Protein AF-E1QDN5-F1 (afdb_monomer)

Structure (mmCIF, N/CA/C/O backbone):
data_AF-E1QDN5-F1
#
_entry.id   AF-E1QDN5-F1
#
loop_
_atom_site.group_PDB
_atom_site.id
_atom_site.type_symbol
_atom_site.label_atom_id
_atom_site.label_alt_id
_atom_site.label_comp_id
_atom_site.label_asym_id
_atom_site.label_entity_id
_atom_site.label_seq_id
_atom_site.pdbx_PDB_ins_code
_atom_site.Cartn_x
_atom_site.Cartn_y
_atom_site.Cartn_z
_atom_site.occupancy
_atom_site.B_iso_or_equiv
_atom_site.auth_seq_id
_atom_site.auth_comp_id
_atom_site.auth_asym_id
_atom_site.auth_atom_id
_atom_site.pdbx_PDB_model_num
ATOM 1 N N . MET A 1 1 ? 52.433 0.028 -2.121 1.00 48.06 1 MET A N 1
ATOM 2 C CA . MET A 1 1 ? 52.066 0.624 -0.816 1.00 48.06 1 MET A CA 1
ATOM 3 C C . MET A 1 1 ? 50.555 0.780 -0.786 1.00 48.06 1 MET A C 1
ATOM 5 O O . MET A 1 1 ? 50.008 1.326 -1.738 1.00 48.06 1 MET A O 1
ATOM 9 N N . ASN A 1 2 ? 49.875 0.275 0.243 1.00 60.06 2 ASN A N 1
ATOM 10 C CA . ASN A 1 2 ? 48.413 0.336 0.317 1.00 60.06 2 ASN A CA 1
ATOM 11 C C . ASN A 1 2 ? 47.990 1.749 0.748 1.00 60.06 2 ASN A C 1
ATOM 13 O O . ASN A 1 2 ? 48.194 2.124 1.896 1.00 60.06 2 ASN A O 1
ATOM 17 N N . GLY A 1 3 ? 47.434 2.543 -0.174 1.00 69.94 3 GLY A N 1
ATOM 18 C CA . GLY A 1 3 ? 46.969 3.903 0.131 1.00 69.94 3 GLY A CA 1
ATOM 19 C C . GLY A 1 3 ? 45.846 3.931 1.178 1.00 69.94 3 GLY A C 1
ATOM 20 O O . GLY A 1 3 ? 45.097 2.963 1.304 1.00 69.94 3 GLY A O 1
ATOM 21 N N . HIS A 1 4 ? 45.728 5.043 1.905 1.00 84.81 4 HIS A N 1
ATOM 22 C CA . HIS A 1 4 ? 44.801 5.238 3.028 1.00 84.81 4 HIS A CA 1
ATOM 23 C C . HIS A 1 4 ? 43.319 4.993 2.670 1.00 84.81 4 HIS A C 1
ATOM 25 O O . HIS A 1 4 ? 42.845 5.450 1.629 1.00 84.81 4 HIS A O 1
ATOM 31 N N . VAL A 1 5 ? 42.563 4.338 3.562 1.00 89.06 5 VAL A N 1
ATOM 32 C CA . VAL A 1 5 ? 41.109 4.119 3.425 1.00 89.06 5 VAL A CA 1
ATOM 33 C C . VAL A 1 5 ? 40.350 5.203 4.176 1.00 89.06 5 VAL A C 1
ATOM 35 O O . VAL A 1 5 ? 40.425 5.285 5.396 1.00 89.06 5 VAL A O 1
ATOM 38 N N . ALA A 1 6 ? 39.575 6.024 3.470 1.00 91.12 6 ALA A N 1
ATOM 39 C CA . ALA A 1 6 ? 38.753 7.029 4.133 1.00 91.12 6 ALA A CA 1
ATOM 40 C C . ALA A 1 6 ? 37.563 6.359 4.843 1.00 91.12 6 ALA A C 1
ATOM 42 O O . ALA A 1 6 ? 36.666 5.820 4.192 1.00 91.12 6 ALA A O 1
ATOM 43 N N . CYS A 1 7 ? 37.548 6.403 6.174 1.00 92.94 7 CYS A N 1
ATOM 44 C CA . CYS A 1 7 ? 36.449 5.904 6.998 1.00 92.94 7 CYS A CA 1
ATOM 45 C C . CYS A 1 7 ? 35.524 7.060 7.393 1.00 92.94 7 CYS A C 1
ATOM 47 O O . CYS A 1 7 ? 35.981 8.071 7.923 1.00 92.94 7 CYS A O 1
ATOM 49 N N . LYS A 1 8 ? 34.218 6.924 7.141 1.00 91.12 8 LYS A N 1
ATOM 50 C CA . LYS A 1 8 ? 33.214 7.952 7.455 1.00 91.12 8 LYS A CA 1
ATOM 51 C C . LYS A 1 8 ? 32.040 7.365 8.247 1.00 91.12 8 LYS A C 1
ATOM 53 O O . LYS A 1 8 ? 31.563 6.289 7.876 1.00 91.12 8 LYS A O 1
ATOM 58 N N . PRO A 1 9 ? 31.531 8.041 9.295 1.00 88.25 9 PRO A N 1
ATOM 59 C CA . PRO A 1 9 ? 30.327 7.609 9.999 1.00 88.25 9 PRO A CA 1
ATOM 60 C C . PRO A 1 9 ? 29.109 7.486 9.078 1.00 88.25 9 PRO A C 1
ATOM 62 O O . PRO A 1 9 ? 28.953 8.229 8.107 1.00 88.25 9 PRO A O 1
ATOM 65 N N . GLN A 1 10 ? 28.215 6.558 9.409 1.00 83.44 10 GLN A N 1
ATOM 66 C CA . GLN A 1 10 ? 26.898 6.441 8.794 1.00 83.44 10 GLN A CA 1
ATOM 67 C C . GLN A 1 10 ? 25.867 6.154 9.894 1.00 83.44 10 GLN A C 1
ATOM 69 O O . GLN A 1 10 ? 25.587 5.005 10.232 1.00 83.44 10 GLN A O 1
ATOM 74 N N . GLY A 1 11 ? 25.377 7.230 10.513 1.00 84.25 11 GLY A N 1
ATOM 75 C CA . GLY A 1 11 ? 24.610 7.146 11.755 1.00 84.25 11 GLY A CA 1
ATOM 76 C C . GLY A 1 11 ? 25.477 6.701 12.935 1.00 84.25 11 GLY A C 1
ATOM 77 O O . GLY A 1 11 ? 26.706 6.715 12.865 1.00 84.25 11 GLY A O 1
ATOM 78 N N . GLU A 1 12 ? 24.844 6.311 14.039 1.00 82.94 12 GLU A N 1
ATOM 79 C CA . GLU A 1 12 ? 25.557 5.933 15.270 1.00 82.94 12 GLU A CA 1
ATOM 80 C C . GLU A 1 12 ? 26.111 4.496 15.288 1.00 82.94 12 GLU A C 1
ATOM 82 O O . GLU A 1 12 ? 26.973 4.209 16.107 1.00 82.94 12 GLU A O 1
ATOM 87 N N . ALA A 1 13 ? 25.660 3.618 14.385 1.00 88.38 13 ALA A N 1
ATOM 88 C CA . ALA A 1 13 ? 25.915 2.169 14.427 1.00 88.38 13 ALA A CA 1
ATOM 89 C C . ALA A 1 13 ? 26.580 1.602 13.151 1.00 88.38 13 ALA A C 1
ATOM 91 O O . ALA A 1 13 ? 26.547 0.393 12.905 1.00 88.38 13 ALA A O 1
ATOM 92 N N . ALA A 1 14 ? 27.137 2.460 12.287 1.00 91.19 14 ALA A N 1
ATOM 93 C CA . ALA A 1 14 ? 27.850 2.022 11.088 1.00 91.19 14 ALA A CA 1
ATOM 94 C C . ALA A 1 14 ? 28.976 2.974 10.650 1.00 91.19 14 ALA A C 1
ATOM 96 O O . ALA A 1 14 ? 28.942 4.183 10.890 1.00 91.19 14 ALA A O 1
ATOM 97 N N . VAL A 1 15 ? 29.962 2.400 9.955 1.00 93.38 15 VAL A N 1
ATOM 98 C CA . VAL A 1 15 ? 31.058 3.097 9.264 1.00 93.38 15 VAL A CA 1
ATOM 99 C C . VAL A 1 15 ? 31.061 2.682 7.792 1.00 93.38 15 VAL A C 1
ATOM 101 O O . VAL A 1 15 ? 30.913 1.507 7.453 1.00 93.38 15 VAL A O 1
ATOM 104 N N . MET A 1 16 ? 31.254 3.661 6.912 1.00 93.31 16 MET A N 1
ATOM 105 C CA . MET A 1 16 ? 31.517 3.475 5.490 1.00 93.31 16 MET A CA 1
ATOM 106 C C . MET A 1 16 ? 33.014 3.631 5.220 1.00 93.31 16 MET A C 1
ATOM 108 O O . MET A 1 16 ? 33.576 4.706 5.426 1.00 93.31 16 MET A O 1
ATOM 112 N N . ALA A 1 17 ? 33.642 2.570 4.725 1.00 93.50 17 ALA A N 1
ATOM 113 C CA . ALA A 1 17 ? 35.007 2.568 4.221 1.00 93.50 17 AL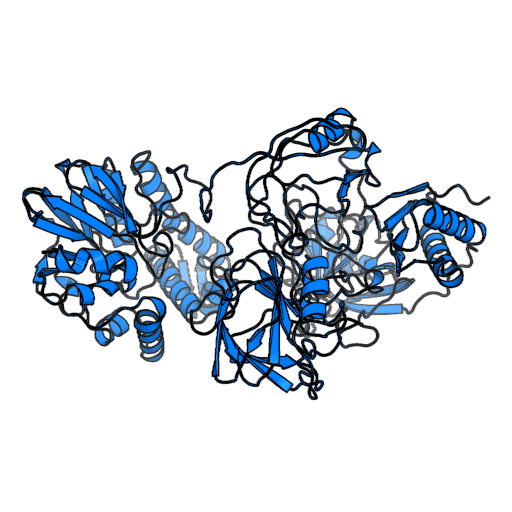A A CA 1
ATOM 114 C C . ALA A 1 17 ? 35.024 2.897 2.722 1.00 93.50 17 ALA A C 1
ATOM 116 O O . ALA A 1 17 ? 34.334 2.249 1.927 1.00 93.50 17 ALA A O 1
ATOM 117 N N . TYR A 1 18 ? 35.856 3.859 2.334 1.00 91.19 18 TYR A N 1
ATOM 118 C CA . TYR A 1 18 ? 36.104 4.272 0.955 1.00 91.19 18 TYR A CA 1
ATOM 119 C C . TYR A 1 18 ? 37.591 4.088 0.625 1.00 91.19 18 TYR A C 1
ATOM 121 O O . TYR A 1 18 ? 38.396 4.990 0.880 1.00 91.19 18 TYR A O 1
ATOM 129 N N . PRO A 1 19 ? 37.992 2.917 0.099 1.00 88.88 19 PRO A N 1
ATOM 130 C CA . PRO A 1 19 ? 39.374 2.699 -0.298 1.00 88.88 19 PRO A CA 1
ATOM 131 C C . PRO A 1 19 ? 39.741 3.472 -1.579 1.00 88.88 19 PRO A C 1
ATOM 133 O O . PRO A 1 19 ? 38.851 3.834 -2.358 1.00 88.88 19 PRO A O 1
ATOM 136 N N . PRO A 1 20 ? 41.042 3.704 -1.838 1.00 85.94 20 PRO A N 1
ATOM 137 C CA . PRO A 1 20 ? 41.519 4.315 -3.076 1.00 85.94 20 PRO A CA 1
ATOM 138 C C . PRO A 1 20 ? 41.014 3.586 -4.325 1.00 85.94 20 PRO A C 1
ATOM 140 O O . PRO A 1 20 ? 40.964 2.357 -4.362 1.00 85.94 20 PRO A O 1
ATOM 143 N N . ARG A 1 21 ? 40.674 4.338 -5.379 1.00 83.75 21 ARG A N 1
ATOM 144 C CA . ARG A 1 21 ? 40.239 3.752 -6.654 1.00 83.75 21 ARG A CA 1
ATOM 145 C C . ARG A 1 21 ? 41.428 3.197 -7.432 1.00 83.75 21 ARG A C 1
ATOM 147 O O . ARG A 1 21 ? 42.205 3.954 -8.003 1.00 83.75 21 ARG A O 1
ATOM 154 N N . THR A 1 22 ? 41.513 1.877 -7.485 1.00 82.62 22 THR A N 1
ATOM 155 C CA . THR A 1 22 ? 42.502 1.105 -8.245 1.00 82.62 22 THR A CA 1
ATOM 156 C C . THR A 1 22 ? 41.795 0.076 -9.144 1.00 82.62 22 THR A C 1
ATOM 158 O O . THR A 1 22 ? 40.646 -0.276 -8.863 1.00 82.62 22 THR A O 1
ATOM 161 N N . PRO A 1 23 ? 42.421 -0.429 -10.228 1.00 79.62 23 PRO A N 1
ATOM 162 C CA . PRO A 1 23 ? 41.794 -1.424 -11.113 1.00 79.62 23 PRO A CA 1
ATOM 163 C C . PRO A 1 23 ? 41.400 -2.732 -10.405 1.00 79.62 23 PRO A C 1
ATOM 165 O O . PRO A 1 23 ? 40.437 -3.390 -10.788 1.00 79.62 23 PRO A O 1
ATOM 168 N N . ASP A 1 24 ? 42.121 -3.083 -9.341 1.00 80.50 24 ASP A N 1
ATOM 169 C CA . ASP A 1 24 ? 41.886 -4.243 -8.478 1.00 80.50 24 ASP A CA 1
ATOM 170 C C . ASP A 1 24 ? 40.915 -3.968 -7.309 1.00 80.50 24 ASP A C 1
ATOM 172 O O . ASP A 1 24 ? 40.649 -4.875 -6.515 1.00 80.50 24 ASP A O 1
ATOM 176 N N . LEU A 1 25 ? 40.344 -2.756 -7.199 1.00 84.44 25 LEU A N 1
ATOM 177 C CA . LEU A 1 25 ? 39.475 -2.347 -6.086 1.00 84.44 25 LEU A CA 1
ATOM 178 C C . LEU A 1 25 ? 38.371 -3.369 -5.750 1.00 84.44 25 LEU A C 1
ATOM 180 O O . LEU A 1 25 ? 38.178 -3.616 -4.560 1.00 84.44 25 LEU A O 1
ATOM 184 N N . PRO A 1 26 ? 37.668 -4.013 -6.710 1.00 80.56 26 PRO A N 1
ATOM 185 C CA . PRO A 1 26 ? 36.694 -5.048 -6.373 1.00 80.56 26 PRO A CA 1
ATOM 186 C C . PRO A 1 26 ? 37.319 -6.219 -5.601 1.00 80.56 26 PRO A C 1
ATOM 188 O O . PRO A 1 26 ? 36.801 -6.602 -4.555 1.00 80.56 26 PRO A O 1
ATOM 191 N N . ALA A 1 27 ? 38.461 -6.748 -6.057 1.00 80.38 27 ALA A N 1
ATOM 192 C CA . ALA A 1 27 ? 39.166 -7.835 -5.375 1.00 80.38 27 ALA A CA 1
ATOM 193 C C . ALA A 1 27 ? 39.676 -7.395 -3.993 1.00 80.38 27 ALA A C 1
ATOM 195 O O . ALA A 1 27 ? 39.533 -8.131 -3.018 1.00 80.38 27 ALA A O 1
ATOM 196 N N . ARG A 1 28 ? 40.180 -6.161 -3.876 1.00 85.44 28 ARG A N 1
ATOM 197 C CA . ARG A 1 28 ? 40.656 -5.605 -2.599 1.00 85.44 28 ARG A CA 1
ATOM 198 C C . ARG A 1 28 ? 39.532 -5.318 -1.603 1.00 85.44 28 ARG A C 1
ATOM 200 O O . ARG A 1 28 ? 39.730 -5.507 -0.408 1.00 85.44 28 ARG A O 1
ATOM 207 N N . LEU A 1 29 ? 38.343 -4.928 -2.065 1.00 87.69 29 LEU A N 1
ATOM 208 C CA . LEU A 1 29 ? 37.143 -4.818 -1.226 1.00 87.69 29 LEU A CA 1
ATOM 209 C C . LEU A 1 29 ? 36.702 -6.189 -0.699 1.00 87.69 29 LEU A C 1
ATOM 211 O O . LEU A 1 29 ? 36.351 -6.296 0.474 1.00 87.69 29 LEU A O 1
ATOM 215 N N . HIS A 1 30 ? 36.753 -7.231 -1.537 1.00 84.06 30 HIS A N 1
ATOM 216 C CA . HIS A 1 30 ? 36.518 -8.611 -1.105 1.00 84.06 30 HIS A CA 1
ATOM 217 C C . HIS A 1 30 ? 37.545 -9.058 -0.054 1.00 84.06 30 HIS A C 1
ATOM 219 O O . HIS A 1 30 ? 37.139 -9.502 1.016 1.00 84.06 30 HIS A O 1
ATOM 225 N N . ALA A 1 31 ? 38.845 -8.870 -0.307 1.00 85.50 31 ALA A N 1
ATOM 226 C CA . ALA A 1 31 ? 39.910 -9.203 0.642 1.00 85.50 31 ALA A CA 1
ATOM 227 C C . ALA A 1 31 ? 39.762 -8.450 1.979 1.00 85.50 31 ALA A C 1
ATOM 229 O O . ALA A 1 31 ? 39.880 -9.059 3.038 1.00 85.50 31 ALA A O 1
ATOM 230 N N . LEU A 1 32 ? 39.411 -7.158 1.946 1.00 90.19 32 LEU A N 1
ATOM 231 C CA . LEU A 1 32 ? 39.112 -6.364 3.143 1.00 90.19 32 LEU A CA 1
ATOM 232 C C . LEU A 1 32 ? 37.912 -6.923 3.926 1.00 90.19 32 LEU A C 1
ATOM 234 O O . LEU A 1 32 ? 37.957 -6.998 5.151 1.00 90.19 32 LEU A O 1
ATOM 238 N N . ALA A 1 33 ? 36.838 -7.320 3.238 1.00 89.25 33 ALA A N 1
ATOM 239 C CA . ALA A 1 33 ? 35.662 -7.900 3.885 1.00 89.25 33 ALA A CA 1
ATOM 240 C C . ALA A 1 33 ? 35.956 -9.272 4.521 1.00 89.25 33 ALA A C 1
ATOM 242 O O . ALA A 1 33 ? 35.412 -9.558 5.586 1.00 89.25 33 ALA A O 1
ATOM 243 N N . THR A 1 34 ? 36.821 -10.082 3.900 1.00 86.94 34 THR A N 1
ATOM 244 C CA . THR A 1 34 ? 37.324 -11.345 4.464 1.00 86.94 34 THR A CA 1
ATOM 245 C C . THR A 1 34 ? 38.217 -11.087 5.678 1.00 86.94 34 THR A C 1
ATOM 247 O O . THR A 1 34 ? 37.918 -11.593 6.754 1.00 86.94 34 THR A O 1
ATOM 250 N N . GLY A 1 35 ? 39.231 -10.223 5.559 1.00 89.56 35 GLY A N 1
ATOM 251 C CA . GLY A 1 35 ? 40.145 -9.904 6.661 1.00 89.56 35 GLY A CA 1
ATOM 252 C C . GLY A 1 35 ? 39.444 -9.285 7.876 1.00 89.56 35 GLY A C 1
ATOM 253 O O . GLY A 1 35 ? 39.816 -9.563 9.009 1.00 89.56 35 GLY A O 1
ATOM 254 N N . LEU A 1 36 ? 38.372 -8.509 7.675 1.00 92.25 36 LEU A N 1
ATOM 255 C CA . LEU A 1 36 ? 37.516 -8.025 8.768 1.00 92.25 36 LEU A CA 1
ATOM 256 C C . LEU A 1 36 ? 36.672 -9.129 9.422 1.00 92.25 36 LEU A C 1
ATOM 258 O O . LEU A 1 36 ? 36.376 -9.034 10.610 1.00 92.25 36 LEU A O 1
ATOM 262 N N . ALA A 1 37 ? 36.268 -10.154 8.668 1.00 88.44 37 ALA A N 1
ATOM 263 C CA . ALA A 1 37 ? 35.560 -11.309 9.217 1.00 88.44 37 ALA A CA 1
ATOM 264 C C . ALA A 1 37 ? 36.506 -12.235 10.004 1.00 88.44 37 ALA A C 1
ATOM 266 O O . ALA A 1 37 ? 36.102 -12.767 11.032 1.00 88.44 37 ALA A O 1
ATOM 267 N N . GLU A 1 38 ? 37.757 -12.376 9.558 1.00 89.75 38 GLU A N 1
ATOM 268 C CA . GLU A 1 38 ? 38.823 -13.117 10.251 1.00 89.75 38 GLU A CA 1
ATOM 269 C C . GLU A 1 38 ? 39.308 -12.388 11.515 1.00 89.75 38 GLU A C 1
ATOM 271 O O . GLU A 1 38 ? 39.483 -13.014 12.556 1.00 89.75 38 GLU A O 1
ATOM 276 N N . LEU A 1 39 ? 39.472 -11.060 11.449 1.00 92.06 39 LEU A N 1
ATOM 277 C CA . LEU A 1 39 ? 39.833 -10.215 12.594 1.00 92.06 39 LEU A CA 1
ATOM 278 C C . LEU A 1 39 ? 38.728 -10.162 13.663 1.00 92.06 39 LEU A C 1
ATOM 280 O O . LEU A 1 39 ? 39.025 -9.904 14.827 1.00 92.06 39 LEU A O 1
ATOM 284 N N . ALA A 1 40 ? 37.467 -10.366 13.260 1.00 92.38 40 ALA A N 1
ATOM 285 C CA . ALA A 1 40 ? 36.276 -10.378 14.112 1.00 92.38 40 ALA A CA 1
ATOM 286 C C . ALA A 1 40 ? 36.254 -9.263 15.192 1.00 92.38 40 ALA A C 1
ATOM 288 O O . ALA A 1 40 ? 36.102 -9.559 16.382 1.00 92.38 40 ALA A O 1
ATOM 289 N N . PRO A 1 41 ? 36.425 -7.975 14.818 1.00 94.94 41 PRO A N 1
ATOM 290 C CA . PRO A 1 41 ? 36.585 -6.896 15.788 1.00 94.94 41 PRO A CA 1
ATOM 291 C C . PRO A 1 41 ? 35.355 -6.783 16.714 1.00 94.94 41 PRO A C 1
ATOM 293 O O . PRO A 1 41 ? 34.221 -6.839 16.222 1.00 94.94 41 PRO A O 1
ATOM 296 N N . PRO A 1 42 ? 35.545 -6.595 18.038 1.00 94.25 42 PRO A N 1
ATOM 297 C CA . PRO A 1 42 ? 34.452 -6.585 19.007 1.00 94.25 42 PRO A CA 1
ATOM 298 C C . PRO A 1 42 ? 33.313 -5.636 18.628 1.00 94.25 42 PRO A C 1
ATOM 300 O O . PRO A 1 42 ? 33.536 -4.481 18.256 1.00 94.25 42 PRO A O 1
ATOM 303 N N . GLY A 1 43 ? 32.085 -6.148 18.723 1.00 92.19 43 GLY A N 1
ATOM 304 C CA . GLY A 1 43 ? 30.862 -5.417 18.399 1.00 92.19 43 GLY A CA 1
ATOM 305 C C . GLY A 1 43 ? 30.486 -5.374 16.915 1.00 92.19 43 GLY A C 1
ATOM 306 O O . GLY A 1 43 ? 29.404 -4.882 16.603 1.00 92.19 43 GLY A O 1
ATOM 307 N N . LEU A 1 44 ? 31.309 -5.890 15.991 1.00 93.75 44 LEU A N 1
ATOM 308 C CA . LEU A 1 44 ? 30.944 -5.988 14.573 1.00 93.75 44 LEU A CA 1
ATOM 309 C C . LEU A 1 44 ? 29.765 -6.957 14.377 1.00 93.75 44 LEU A C 1
ATOM 311 O O . LEU A 1 44 ? 29.852 -8.141 14.689 1.00 93.75 44 LEU A O 1
ATOM 315 N N . ILE A 1 45 ? 28.669 -6.451 13.810 1.00 90.88 45 ILE A N 1
ATOM 316 C CA . ILE A 1 45 ? 27.454 -7.219 13.511 1.00 90.88 45 ILE A CA 1
ATOM 317 C C . ILE A 1 45 ? 27.508 -7.772 12.085 1.00 90.88 45 ILE A C 1
ATOM 319 O O . ILE A 1 45 ? 27.203 -8.942 11.857 1.00 90.88 45 ILE A O 1
ATOM 323 N N . GLU A 1 46 ? 27.842 -6.930 11.101 1.00 89.75 46 GLU A N 1
ATOM 324 C CA . GLU A 1 46 ? 27.940 -7.364 9.706 1.00 89.75 46 GLU A CA 1
ATOM 325 C C . GLU A 1 46 ? 28.757 -6.433 8.808 1.00 89.75 46 GLU A C 1
ATOM 327 O O . GLU A 1 46 ? 28.789 -5.214 8.991 1.00 89.75 46 GLU A O 1
ATOM 332 N N . THR A 1 47 ? 29.351 -7.023 7.769 1.00 90.81 47 THR A N 1
ATOM 333 C CA . THR A 1 47 ? 29.964 -6.310 6.646 1.00 90.81 47 THR A CA 1
ATOM 334 C C . THR A 1 47 ? 29.091 -6.416 5.394 1.00 90.81 47 THR A C 1
ATOM 336 O O . THR A 1 47 ? 28.406 -7.416 5.156 1.00 90.81 47 THR A O 1
ATOM 339 N N . SER A 1 48 ? 29.107 -5.385 4.547 1.00 88.06 48 SER A N 1
ATOM 340 C CA . SER A 1 48 ? 28.473 -5.454 3.230 1.00 88.06 48 SER A CA 1
ATOM 341 C C . SER A 1 48 ? 29.199 -4.627 2.172 1.00 88.06 48 SER A C 1
ATOM 343 O O . SER A 1 48 ? 29.161 -3.397 2.176 1.00 88.06 48 SER A O 1
ATOM 345 N N . LEU A 1 49 ? 29.749 -5.330 1.180 1.00 87.44 49 LEU A N 1
ATOM 346 C CA . LEU A 1 49 ? 30.395 -4.783 -0.018 1.00 87.44 49 LEU A CA 1
ATOM 347 C C . LEU A 1 49 ? 29.480 -3.819 -0.781 1.00 87.44 49 LEU A C 1
ATOM 349 O O . LEU A 1 49 ? 28.284 -4.075 -0.920 1.00 87.44 49 LEU A O 1
ATOM 353 N N . GLY A 1 50 ? 30.024 -2.733 -1.310 1.00 86.56 50 GLY A N 1
ATOM 354 C CA . GLY A 1 50 ? 29.473 -1.914 -2.390 1.00 86.56 50 GLY A CA 1
ATOM 355 C C . GLY A 1 50 ? 30.325 -2.029 -3.653 1.00 86.56 50 GLY A C 1
ATOM 356 O O . GLY A 1 50 ? 31.263 -2.814 -3.701 1.00 86.56 50 GLY A O 1
ATOM 357 N N . LEU A 1 51 ? 30.001 -1.240 -4.681 1.00 83.62 51 LEU A N 1
ATOM 358 C CA . LEU A 1 51 ? 30.787 -1.219 -5.925 1.00 83.62 51 LEU A CA 1
ATOM 359 C C . LEU A 1 51 ? 32.162 -0.551 -5.753 1.00 83.62 51 LEU A C 1
ATOM 361 O O . LEU A 1 51 ? 33.085 -0.860 -6.492 1.00 83.62 51 LEU A O 1
ATOM 365 N N . ALA A 1 52 ? 32.284 0.383 -4.805 1.00 86.94 52 ALA A N 1
ATOM 366 C CA . ALA A 1 52 ? 33.506 1.156 -4.561 1.00 86.94 52 ALA A CA 1
ATOM 367 C C . ALA A 1 52 ? 33.694 1.513 -3.070 1.00 86.94 52 ALA A C 1
ATOM 369 O O . ALA A 1 52 ? 34.348 2.497 -2.737 1.00 86.94 52 ALA A O 1
ATOM 370 N N . SER A 1 53 ? 33.053 0.764 -2.173 1.00 90.94 53 SER A N 1
ATOM 371 C CA . SER A 1 53 ? 33.062 1.008 -0.728 1.00 90.94 53 SER A CA 1
ATOM 372 C C . SER A 1 53 ? 32.712 -0.267 0.035 1.00 90.94 53 SER A C 1
ATOM 374 O O . SER A 1 53 ? 32.142 -1.196 -0.539 1.00 90.94 53 SER A O 1
ATOM 376 N N . LEU A 1 54 ? 33.032 -0.321 1.325 1.00 92.06 54 LEU A N 1
ATOM 377 C CA . LEU A 1 54 ? 32.605 -1.385 2.233 1.00 92.06 54 LEU A CA 1
ATOM 378 C C . LEU A 1 54 ? 31.856 -0.763 3.410 1.00 92.06 54 LEU A C 1
ATOM 380 O O . LEU A 1 54 ? 32.309 0.220 3.986 1.00 92.06 54 LEU A O 1
ATOM 384 N N . GLN A 1 55 ? 30.712 -1.335 3.771 1.00 91.94 55 GLN A N 1
ATOM 385 C CA . GLN A 1 55 ? 29.983 -0.937 4.968 1.00 91.94 55 GLN A CA 1
ATOM 386 C C . GLN A 1 55 ? 30.261 -1.905 6.119 1.00 91.94 55 GLN A C 1
ATOM 388 O O . GLN A 1 55 ? 30.151 -3.115 5.919 1.00 91.94 55 GLN A O 1
ATOM 393 N N . LEU A 1 56 ? 30.543 -1.374 7.310 1.00 92.88 56 LEU A N 1
ATOM 394 C CA . LEU A 1 56 ? 30.560 -2.099 8.583 1.00 92.88 56 LEU A CA 1
ATOM 395 C C . LEU A 1 56 ? 29.387 -1.615 9.435 1.00 92.88 56 LEU A C 1
ATOM 397 O O . LEU A 1 56 ? 29.144 -0.411 9.524 1.00 92.88 56 LEU A O 1
ATOM 401 N N . CYS A 1 57 ? 28.682 -2.544 10.072 1.00 92.19 57 CYS A N 1
ATO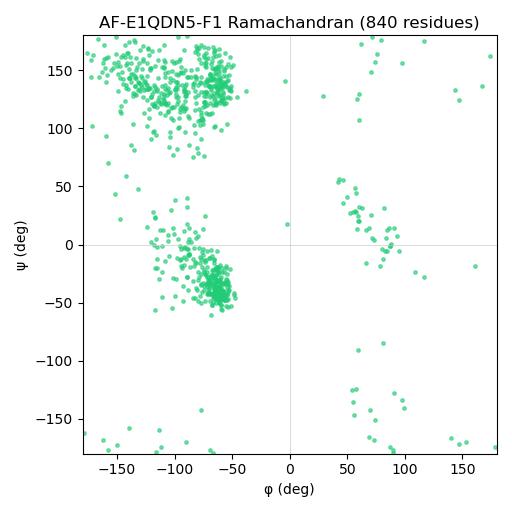M 402 C CA . CYS A 1 57 ? 27.587 -2.266 11.001 1.00 92.19 57 CYS A CA 1
ATOM 403 C C . CYS A 1 57 ? 27.921 -2.923 12.338 1.00 92.19 57 CYS A C 1
ATOM 405 O O . CYS A 1 57 ? 28.337 -4.082 12.344 1.00 92.19 57 CYS A O 1
ATOM 407 N N . PHE A 1 58 ? 27.750 -2.213 13.448 1.00 91.94 58 PHE A N 1
ATOM 408 C CA . PHE A 1 58 ? 28.233 -2.626 14.766 1.00 91.94 58 PHE A CA 1
ATOM 409 C C . PHE A 1 58 ? 27.240 -2.271 15.881 1.00 91.94 58 PHE A C 1
ATOM 411 O O . PHE A 1 58 ? 26.317 -1.488 15.661 1.00 91.94 58 PHE A O 1
ATOM 418 N N . ASP A 1 59 ? 27.411 -2.851 17.071 1.00 89.81 59 ASP A N 1
ATOM 419 C CA . ASP A 1 59 ? 26.628 -2.484 18.255 1.00 89.81 59 ASP A CA 1
ATOM 420 C C . ASP A 1 59 ? 27.289 -1.310 19.008 1.00 89.81 59 ASP A C 1
ATOM 422 O O . ASP A 1 59 ? 28.326 -1.515 19.654 1.00 89.81 59 ASP A O 1
ATOM 426 N N . PRO A 1 60 ? 26.704 -0.092 18.980 1.00 86.81 60 PRO A N 1
ATOM 427 C CA . PRO A 1 60 ? 27.276 1.093 19.619 1.00 86.81 60 PRO A CA 1
ATOM 428 C C . PRO A 1 60 ? 27.291 1.036 21.156 1.00 86.81 60 PRO A C 1
ATOM 430 O O . PRO A 1 60 ? 27.817 1.949 21.786 1.00 86.81 60 PRO A O 1
ATOM 433 N N . GLN A 1 61 ? 26.721 -0.001 21.784 1.00 87.44 61 GLN A N 1
ATOM 434 C CA . GLN A 1 61 ? 26.881 -0.251 23.224 1.00 87.44 61 GLN A CA 1
ATOM 435 C C . GLN A 1 61 ? 28.193 -0.976 23.560 1.00 87.44 61 GLN A C 1
ATOM 437 O O . GLN A 1 61 ? 28.585 -1.019 24.723 1.00 87.44 61 GLN A O 1
ATOM 442 N N . THR A 1 62 ? 28.865 -1.552 22.558 1.00 91.62 62 THR A N 1
ATOM 443 C CA . THR A 1 62 ? 30.058 -2.402 22.739 1.00 91.62 62 THR A CA 1
ATOM 444 C C . THR A 1 62 ? 31.323 -1.842 22.089 1.00 91.62 62 THR A C 1
ATOM 446 O O . THR A 1 62 ? 32.425 -2.253 22.444 1.00 91.62 62 THR A O 1
ATOM 449 N N . THR A 1 63 ? 31.179 -0.937 21.119 1.00 95.06 63 THR A N 1
ATOM 450 C CA . THR A 1 63 ? 32.270 -0.437 20.272 1.00 95.06 63 THR A CA 1
ATOM 451 C C . THR A 1 63 ? 31.871 0.886 19.605 1.00 95.06 63 THR A C 1
ATOM 453 O O . THR A 1 63 ? 30.713 1.296 19.684 1.00 95.06 63 THR A O 1
ATOM 456 N N . ASP A 1 64 ? 32.810 1.562 18.942 1.00 92.81 64 ASP A N 1
ATOM 457 C CA . ASP A 1 64 ? 32.592 2.875 18.323 1.00 92.81 64 ASP A CA 1
ATOM 458 C C . ASP A 1 64 ? 33.164 2.989 16.895 1.00 92.81 64 ASP A C 1
ATOM 460 O O . ASP A 1 64 ? 33.839 2.093 16.373 1.00 92.81 64 ASP A O 1
ATOM 464 N N . HIS A 1 65 ? 32.899 4.125 16.238 1.00 92.50 65 HIS A N 1
ATOM 465 C CA . HIS A 1 65 ? 33.383 4.402 14.881 1.00 92.50 65 HIS A CA 1
ATOM 466 C C . HIS A 1 65 ? 34.911 4.417 14.764 1.00 92.50 65 HIS A C 1
ATOM 468 O O . HIS A 1 65 ? 35.423 4.084 13.697 1.00 92.50 65 HIS A O 1
ATOM 474 N N . GLN A 1 66 ? 35.645 4.800 15.815 1.00 94.19 66 GLN A N 1
ATOM 475 C CA . GLN A 1 66 ? 37.109 4.856 15.788 1.00 94.19 66 GLN A CA 1
ATOM 476 C C . GLN A 1 66 ? 37.719 3.455 15.896 1.00 94.19 66 GLN A C 1
ATOM 478 O O . GLN A 1 66 ? 38.674 3.145 15.189 1.00 94.19 66 GLN A O 1
ATOM 483 N N . ALA A 1 67 ? 37.159 2.591 16.745 1.00 95.06 67 ALA A N 1
ATOM 484 C CA . ALA A 1 67 ? 37.537 1.186 16.838 1.00 95.06 67 ALA A CA 1
ATOM 485 C C . ALA A 1 67 ? 37.297 0.459 15.507 1.00 95.06 67 ALA A C 1
ATOM 487 O O . ALA A 1 67 ? 38.183 -0.245 15.020 1.00 95.06 67 ALA A O 1
ATOM 488 N N . MET A 1 68 ? 36.148 0.702 14.870 1.00 95.69 68 MET A N 1
ATOM 489 C CA . MET A 1 68 ? 35.848 0.158 13.543 1.00 95.69 68 MET A CA 1
ATOM 490 C C . MET A 1 68 ? 36.770 0.720 12.448 1.00 95.69 68 MET A C 1
ATOM 492 O O . MET A 1 68 ? 37.206 -0.043 11.590 1.00 95.69 68 MET A O 1
ATOM 496 N N . ALA A 1 69 ? 37.122 2.012 12.484 1.00 94.50 69 ALA A N 1
ATOM 497 C CA . ALA A 1 69 ? 38.091 2.602 11.553 1.00 94.50 69 ALA A CA 1
ATOM 498 C C . ALA A 1 69 ? 39.485 1.959 11.681 1.00 94.50 69 ALA A C 1
ATOM 500 O O . ALA A 1 69 ? 40.040 1.513 10.678 1.00 94.50 69 ALA A O 1
ATOM 501 N N . ARG A 1 70 ? 40.000 1.792 12.909 1.00 94.56 70 ARG A N 1
ATOM 502 C CA . ARG A 1 70 ? 41.273 1.088 13.159 1.00 94.56 70 ARG A CA 1
ATOM 503 C C . ARG A 1 70 ? 41.249 -0.357 12.650 1.00 94.56 70 ARG A C 1
ATOM 505 O O . ARG A 1 70 ? 42.221 -0.809 12.051 1.00 94.56 70 ARG A O 1
ATOM 512 N N . ALA A 1 71 ? 40.136 -1.072 12.832 1.00 94.94 71 ALA A N 1
ATOM 513 C CA . ALA A 1 71 ? 39.978 -2.430 12.306 1.00 94.94 71 ALA A CA 1
ATOM 514 C C . ALA A 1 71 ? 39.979 -2.470 10.763 1.00 94.94 71 ALA A C 1
ATOM 516 O O . ALA A 1 71 ? 40.578 -3.370 10.173 1.00 94.94 71 ALA A O 1
ATOM 517 N N . ILE A 1 72 ? 39.357 -1.483 10.101 1.00 94.69 72 ILE A N 1
ATOM 518 C CA . ILE A 1 72 ? 39.405 -1.321 8.636 1.00 94.69 72 ILE A CA 1
ATOM 519 C C . ILE A 1 72 ? 40.842 -1.064 8.168 1.00 94.69 72 ILE A C 1
ATOM 521 O O . ILE A 1 72 ? 41.287 -1.701 7.217 1.00 94.69 72 ILE A O 1
ATOM 525 N N . GLU A 1 73 ? 41.570 -0.160 8.823 1.00 92.62 73 GLU A N 1
ATOM 526 C CA . GLU A 1 73 ? 42.965 0.164 8.494 1.00 92.62 73 GLU A CA 1
ATOM 527 C C . GLU A 1 73 ? 43.888 -1.051 8.659 1.00 92.62 73 GLU A C 1
ATOM 529 O O . GLU A 1 73 ? 44.658 -1.363 7.749 1.00 92.62 73 GLU A O 1
ATOM 534 N N . GLN A 1 74 ? 43.755 -1.787 9.768 1.00 91.62 74 GLN A N 1
ATOM 535 C CA . GLN A 1 74 ? 44.507 -3.014 10.034 1.00 91.62 74 GLN A CA 1
ATOM 536 C C . GLN A 1 74 ? 44.243 -4.081 8.962 1.00 91.62 74 GLN A C 1
ATOM 538 O O . GLN A 1 74 ? 45.186 -4.585 8.352 1.00 91.62 74 GLN A O 1
ATOM 543 N N . ALA A 1 75 ? 42.971 -4.391 8.687 1.00 91.56 75 ALA A N 1
ATOM 544 C CA . ALA A 1 75 ? 42.599 -5.378 7.675 1.00 91.56 75 ALA A CA 1
ATOM 545 C C . ALA A 1 75 ? 42.977 -4.932 6.249 1.00 91.56 75 ALA A C 1
ATOM 547 O O . ALA A 1 75 ? 43.270 -5.763 5.396 1.00 91.56 75 ALA A O 1
ATOM 548 N N . TRP A 1 76 ? 43.018 -3.626 5.968 1.00 90.25 76 TRP A N 1
ATOM 549 C CA . TRP A 1 76 ? 43.463 -3.090 4.679 1.00 90.25 76 TRP A CA 1
ATOM 550 C C . TRP A 1 76 ? 44.982 -3.138 4.485 1.00 90.25 76 TRP A C 1
ATOM 552 O O . TRP A 1 76 ? 45.460 -3.319 3.359 1.00 90.25 76 TRP A O 1
ATOM 562 N N . ALA A 1 77 ? 45.750 -2.977 5.563 1.00 87.19 77 ALA A N 1
ATOM 563 C CA . ALA A 1 77 ? 47.200 -3.121 5.532 1.00 87.19 77 ALA A CA 1
ATOM 564 C C . ALA A 1 77 ? 47.609 -4.564 5.193 1.00 87.19 77 ALA A C 1
ATOM 566 O O . ALA A 1 77 ? 48.537 -4.760 4.409 1.00 87.19 77 ALA A O 1
ATOM 567 N N . THR A 1 78 ? 46.880 -5.557 5.715 1.00 83.00 78 THR A N 1
ATOM 568 C CA . THR A 1 78 ? 47.140 -6.991 5.494 1.00 83.00 78 THR A CA 1
ATOM 569 C C . THR A 1 78 ? 46.385 -7.604 4.307 1.00 83.00 78 THR A C 1
ATOM 571 O O . THR A 1 78 ? 46.711 -8.720 3.906 1.00 83.00 78 THR A O 1
ATOM 574 N N . ALA A 1 79 ? 45.415 -6.899 3.708 1.00 78.56 79 ALA A N 1
ATOM 575 C CA . ALA A 1 79 ? 44.628 -7.381 2.569 1.00 78.56 79 ALA A CA 1
ATOM 576 C C . ALA A 1 79 ? 45.502 -7.705 1.339 1.00 78.56 79 ALA A C 1
ATOM 578 O O . ALA A 1 79 ? 45.840 -6.825 0.537 1.00 78.56 79 ALA A O 1
ATOM 579 N N . SER A 1 80 ? 45.817 -8.991 1.171 1.00 70.00 80 SER A N 1
ATOM 580 C CA . SER A 1 80 ? 46.498 -9.527 -0.007 1.00 70.00 80 SER A CA 1
ATOM 581 C C . SER A 1 80 ? 45.585 -9.493 -1.233 1.00 70.00 80 SER A C 1
ATOM 583 O O . SER A 1 80 ? 44.415 -9.869 -1.164 1.00 70.00 80 SER A O 1
ATOM 585 N N . VAL A 1 81 ? 46.129 -9.075 -2.379 1.00 65.38 81 VAL A N 1
ATOM 586 C CA . VAL A 1 81 ? 45.408 -8.991 -3.664 1.00 65.38 81 VAL A CA 1
ATOM 587 C C . VAL A 1 81 ? 45.509 -10.303 -4.453 1.00 65.38 81 VAL A C 1
ATOM 589 O O . VAL A 1 81 ? 45.550 -10.303 -5.681 1.00 65.38 81 VAL A O 1
ATOM 592 N N . ALA A 1 82 ? 45.568 -11.444 -3.760 1.00 61.69 82 ALA A N 1
ATOM 593 C CA . ALA A 1 82 ? 45.393 -12.729 -4.422 1.00 61.69 82 ALA A CA 1
ATOM 594 C C . ALA A 1 82 ? 44.021 -12.710 -5.125 1.00 61.69 82 ALA A C 1
ATOM 596 O O . ALA A 1 82 ? 43.013 -12.458 -4.453 1.00 61.69 82 ALA A O 1
ATOM 597 N N . PRO A 1 83 ? 43.945 -12.910 -6.456 1.00 56.28 83 PRO A N 1
ATOM 598 C CA . PRO A 1 83 ? 42.659 -12.954 -7.128 1.00 56.28 83 PRO A CA 1
ATOM 599 C C . PRO A 1 83 ? 41.859 -14.102 -6.502 1.00 56.28 83 PRO A C 1
ATOM 601 O O . PRO A 1 83 ? 42.368 -15.227 -6.464 1.00 56.28 83 PRO A O 1
ATOM 604 N N . PRO A 1 84 ? 40.646 -13.851 -5.971 1.00 58.47 84 PRO A N 1
ATOM 605 C CA . PRO A 1 84 ? 39.840 -14.933 -5.434 1.00 58.47 84 PRO A CA 1
ATOM 606 C C . PRO A 1 84 ? 39.612 -15.964 -6.547 1.00 58.47 84 PRO A C 1
ATOM 608 O O . PRO A 1 84 ? 39.478 -15.562 -7.712 1.00 58.47 84 PRO A O 1
ATOM 611 N N . PRO A 1 85 ? 39.560 -17.272 -6.227 1.00 59.88 85 PRO A N 1
ATOM 612 C CA . PRO A 1 85 ? 39.203 -18.272 -7.221 1.00 59.88 85 PRO A CA 1
ATOM 613 C C . PRO A 1 85 ? 37.882 -17.844 -7.878 1.00 59.88 85 PRO A C 1
ATOM 615 O O . PRO A 1 85 ? 36.982 -17.383 -7.163 1.00 59.88 85 PRO A O 1
ATOM 618 N N . PRO A 1 86 ? 37.767 -17.918 -9.217 1.00 63.19 86 PRO A N 1
ATOM 619 C CA . PRO A 1 86 ? 36.582 -17.435 -9.907 1.00 63.19 86 PRO A CA 1
ATOM 620 C C . PRO A 1 86 ? 35.355 -18.141 -9.335 1.00 63.19 86 PRO A C 1
ATOM 622 O O . PRO A 1 86 ? 35.315 -19.371 -9.264 1.00 63.19 86 PRO A O 1
ATOM 625 N N . GLY A 1 87 ? 34.367 -17.354 -8.900 1.00 77.94 87 GLY A N 1
ATOM 626 C CA . GLY A 1 87 ? 33.111 -17.905 -8.415 1.00 77.94 87 GLY A CA 1
ATOM 627 C C . GLY A 1 87 ? 32.401 -18.679 -9.520 1.00 77.94 87 GLY A C 1
ATOM 628 O O . GLY A 1 87 ? 32.758 -18.616 -10.702 1.00 77.94 87 GLY A O 1
ATOM 629 N N . ARG A 1 88 ? 31.371 -19.429 -9.139 1.00 92.81 88 ARG A N 1
ATOM 630 C CA . ARG A 1 88 ? 30.702 -20.349 -10.056 1.00 92.81 88 ARG A CA 1
ATOM 631 C C . ARG A 1 88 ? 30.141 -19.576 -11.251 1.00 92.81 88 ARG A C 1
ATOM 633 O O . ARG A 1 88 ? 29.462 -18.561 -11.090 1.00 92.81 88 ARG A O 1
ATOM 640 N N . LEU A 1 89 ? 30.386 -20.106 -12.446 1.00 94.94 89 LEU A N 1
ATOM 641 C CA . LEU A 1 89 ? 29.738 -19.646 -13.665 1.00 94.94 89 LEU A CA 1
ATOM 642 C C . LEU A 1 89 ? 28.281 -20.123 -13.693 1.00 94.94 89 LEU A C 1
ATOM 644 O O . LEU A 1 89 ? 28.013 -21.321 -13.621 1.00 94.94 89 LEU A O 1
ATOM 648 N N . LEU A 1 90 ? 27.349 -19.180 -13.796 1.00 96.44 90 LEU A N 1
ATOM 649 C CA . LEU A 1 90 ? 25.923 -19.427 -13.965 1.00 96.44 90 LEU A CA 1
ATOM 650 C C . LEU A 1 90 ? 25.487 -18.958 -15.356 1.00 96.44 90 LEU A C 1
ATOM 652 O O . LEU A 1 90 ? 25.462 -17.755 -15.628 1.00 96.44 90 LEU A O 1
ATOM 656 N N . ASP A 1 91 ? 25.100 -19.903 -16.212 1.00 96.69 91 ASP A N 1
ATOM 657 C CA . ASP A 1 91 ? 24.416 -19.602 -17.469 1.00 96.69 91 ASP A CA 1
ATOM 658 C C . ASP A 1 91 ? 22.928 -19.308 -17.189 1.00 96.69 91 ASP A C 1
ATOM 660 O O . ASP A 1 91 ? 22.174 -20.153 -16.702 1.00 96.69 91 ASP A O 1
ATOM 664 N N . VAL A 1 92 ? 22.503 -18.080 -17.479 1.00 98.06 92 VAL A N 1
ATOM 665 C CA . VAL A 1 92 ? 21.164 -17.552 -17.199 1.00 98.06 92 VAL A CA 1
ATOM 666 C C . VAL A 1 92 ? 20.356 -17.530 -18.499 1.00 98.06 92 VAL A C 1
ATOM 668 O O . VAL A 1 92 ? 20.645 -16.700 -19.363 1.00 98.06 92 VAL A O 1
ATOM 671 N N . PRO A 1 93 ? 19.340 -18.399 -18.669 1.00 98.31 93 PRO A N 1
ATOM 672 C CA . PRO A 1 93 ? 18.450 -18.336 -19.820 1.00 98.31 93 PRO A CA 1
ATOM 673 C C . PRO A 1 93 ? 17.612 -17.056 -19.761 1.00 98.31 93 PRO A C 1
ATOM 675 O O . PRO A 1 93 ? 17.092 -16.700 -18.699 1.00 98.31 93 PRO A O 1
ATOM 678 N N . VAL A 1 94 ? 17.472 -16.372 -20.893 1.00 98.69 94 VAL A N 1
ATOM 679 C CA . VAL A 1 94 ? 16.685 -15.141 -21.039 1.00 98.69 94 VAL A CA 1
ATOM 680 C C . VAL A 1 94 ? 15.859 -15.212 -22.321 1.00 98.69 94 VAL A C 1
ATOM 682 O O . VAL A 1 94 ? 16.411 -15.437 -23.398 1.00 98.69 94 VAL A O 1
ATOM 685 N N . VAL A 1 95 ? 14.550 -14.981 -22.208 1.00 98.62 95 VAL A N 1
ATOM 686 C CA . VAL A 1 95 ? 13.699 -14.659 -23.361 1.00 98.62 95 VAL A CA 1
ATOM 687 C C . VAL A 1 95 ? 13.862 -13.167 -23.632 1.00 98.62 95 VAL A C 1
ATOM 689 O O . VAL A 1 95 ? 13.565 -12.349 -22.758 1.00 98.62 95 VAL A O 1
ATOM 692 N N . TYR A 1 96 ? 14.404 -12.816 -24.796 1.00 98.50 96 TYR A N 1
ATOM 693 C CA . TYR A 1 96 ? 14.716 -11.437 -25.184 1.00 98.50 96 TYR A CA 1
ATOM 694 C C . TYR A 1 96 ? 13.605 -10.824 -26.041 1.00 98.50 96 TYR A C 1
ATOM 696 O O . TYR A 1 96 ? 13.029 -11.495 -26.891 1.00 98.50 96 TYR A O 1
ATOM 704 N N . GLY A 1 97 ? 13.373 -9.520 -25.879 1.00 95.94 97 GLY A N 1
ATOM 705 C CA . GLY A 1 97 ? 12.413 -8.776 -26.698 1.00 95.94 97 GLY A CA 1
ATOM 706 C C . GLY A 1 97 ? 10.942 -9.071 -26.380 1.00 95.94 97 GLY A C 1
ATOM 707 O O . GLY A 1 97 ? 10.611 -9.659 -25.348 1.00 95.94 97 GLY A O 1
ATOM 708 N N . GLY A 1 98 ? 10.050 -8.601 -27.258 1.00 94.12 98 GLY A N 1
ATOM 709 C CA . GLY A 1 98 ? 8.599 -8.705 -27.076 1.00 94.12 98 GLY A CA 1
ATOM 710 C C . GLY A 1 98 ? 8.121 -8.087 -25.757 1.00 94.12 98 GLY A C 1
ATOM 711 O O . GLY A 1 98 ? 8.722 -7.144 -25.238 1.00 94.12 98 GLY A O 1
ATOM 712 N N . GLU A 1 99 ? 7.070 -8.662 -25.172 1.00 93.12 99 GLU A N 1
ATOM 713 C CA . GLU A 1 99 ? 6.532 -8.248 -23.866 1.00 93.12 99 GLU A CA 1
ATOM 714 C C . GLU A 1 99 ? 7.533 -8.427 -22.710 1.00 93.12 99 GLU A C 1
ATOM 716 O O . GLU A 1 99 ? 7.432 -7.775 -21.671 1.00 93.12 99 GLU A O 1
ATOM 721 N N . HIS A 1 100 ? 8.516 -9.315 -22.870 1.00 95.50 100 HIS A N 1
ATOM 722 C CA . HIS A 1 100 ? 9.531 -9.605 -21.856 1.00 95.50 100 HIS A CA 1
ATOM 723 C C . HIS A 1 100 ? 10.731 -8.655 -21.922 1.00 95.50 100 HIS A C 1
ATOM 725 O O . HIS A 1 100 ? 11.452 -8.516 -20.935 1.00 95.50 100 HIS A O 1
ATOM 731 N N . GLY A 1 101 ? 10.929 -7.978 -23.053 1.00 97.06 101 GLY A N 1
ATOM 732 C CA . GLY A 1 101 ? 12.032 -7.060 -23.316 1.00 97.06 101 GLY A CA 1
ATOM 733 C C . GLY A 1 101 ? 11.616 -5.841 -24.139 1.00 97.06 101 GLY A C 1
ATOM 734 O O . GLY A 1 101 ? 12.184 -5.638 -25.215 1.00 97.06 101 GLY A O 1
ATOM 735 N N . PRO A 1 102 ? 10.659 -5.020 -23.668 1.00 96.25 102 PRO A N 1
ATOM 736 C CA . PRO A 1 102 ? 10.060 -3.945 -24.461 1.00 96.25 102 PRO A CA 1
ATOM 737 C C . PRO A 1 102 ? 11.042 -2.832 -24.860 1.00 96.25 102 PRO A C 1
ATOM 739 O O . PRO A 1 102 ? 10.791 -2.120 -25.827 1.00 96.25 102 PRO A O 1
ATOM 742 N N . ASP A 1 103 ? 12.170 -2.667 -24.158 1.00 97.75 103 ASP A N 1
ATOM 743 C CA . ASP A 1 103 ? 13.202 -1.695 -24.535 1.00 97.75 103 ASP A CA 1
ATOM 744 C C . ASP A 1 103 ? 14.261 -2.270 -25.500 1.00 97.75 103 ASP A C 1
ATOM 746 O O . ASP A 1 103 ? 15.134 -1.514 -25.928 1.00 97.75 103 ASP A O 1
ATOM 750 N N . LEU A 1 104 ? 14.230 -3.567 -25.856 1.00 98.31 104 LEU A N 1
ATOM 751 C CA . LEU A 1 104 ? 15.297 -4.207 -26.649 1.00 98.31 104 LEU A CA 1
ATOM 752 C C . LEU A 1 104 ? 15.542 -3.499 -27.990 1.00 98.31 104 LEU A C 1
ATOM 754 O O . LEU A 1 104 ? 16.688 -3.209 -28.327 1.00 98.31 104 LEU A O 1
ATOM 758 N N . ALA A 1 105 ? 14.478 -3.198 -28.739 1.00 97.06 105 ALA A N 1
ATOM 759 C CA . ALA A 1 105 ? 14.588 -2.519 -30.030 1.00 97.06 105 ALA A CA 1
ATOM 760 C C . ALA A 1 105 ? 15.216 -1.120 -29.884 1.00 97.06 105 ALA A C 1
ATOM 762 O O . ALA A 1 105 ? 16.113 -0.763 -30.645 1.00 97.06 105 ALA A O 1
ATOM 763 N N . PHE A 1 106 ? 14.810 -0.370 -28.854 1.00 96.44 106 PHE A N 1
ATOM 764 C CA . PHE A 1 106 ? 15.344 0.958 -28.552 1.00 96.44 106 PHE A CA 1
ATOM 765 C C . PHE A 1 106 ? 16.834 0.920 -28.179 1.00 96.44 106 PHE A C 1
ATOM 767 O O . PHE A 1 106 ? 17.614 1.725 -28.688 1.00 96.44 106 PHE A O 1
ATOM 774 N N . VAL A 1 107 ? 17.260 -0.005 -27.307 1.00 97.00 107 VAL A N 1
ATOM 775 C CA . VAL A 1 107 ? 18.677 -0.079 -26.903 1.00 97.00 107 VAL A CA 1
ATOM 776 C C . VAL A 1 107 ? 19.572 -0.605 -28.024 1.00 97.00 107 VAL A C 1
ATOM 778 O O . VAL A 1 107 ? 20.695 -0.127 -28.160 1.00 97.00 107 VAL A O 1
ATOM 781 N N . ALA A 1 108 ? 19.066 -1.514 -28.865 1.00 97.50 108 ALA A N 1
ATOM 782 C CA . ALA A 1 108 ? 19.769 -1.988 -30.053 1.00 97.50 108 ALA A CA 1
ATOM 783 C C . ALA A 1 108 ? 19.972 -0.852 -31.066 1.00 97.50 108 ALA A C 1
ATOM 785 O O . ALA A 1 108 ? 21.108 -0.563 -31.439 1.00 97.50 108 ALA A O 1
ATOM 786 N N . GLN A 1 109 ? 18.900 -0.124 -31.403 1.00 96.50 109 GLN A N 1
ATOM 787 C CA . GLN A 1 109 ? 18.963 1.047 -32.280 1.00 96.50 109 GLN A CA 1
ATOM 788 C C . GLN A 1 109 ? 19.939 2.107 -31.747 1.00 96.50 109 GLN A C 1
ATOM 790 O O . GLN A 1 109 ? 20.758 2.621 -32.506 1.00 96.50 109 GLN A O 1
ATOM 795 N N . ARG A 1 110 ? 19.900 2.405 -30.439 1.00 95.00 110 ARG A N 1
ATOM 796 C CA . ARG A 1 110 ? 20.816 3.364 -29.799 1.00 95.00 110 ARG A CA 1
ATOM 797 C C . ARG A 1 110 ? 22.287 2.939 -29.894 1.00 95.00 110 ARG A C 1
ATOM 799 O O . ARG A 1 110 ? 23.143 3.807 -30.026 1.00 95.00 110 ARG A O 1
ATOM 806 N N . ALA A 1 111 ? 22.569 1.640 -29.823 1.00 94.75 111 ALA A N 1
ATOM 807 C CA . ALA A 1 111 ? 23.912 1.079 -29.970 1.00 94.75 111 ALA A CA 1
ATOM 808 C C . ALA A 1 111 ? 24.377 0.969 -31.440 1.00 94.75 111 ALA A C 1
ATOM 810 O O . ALA A 1 111 ? 25.497 0.533 -31.690 1.00 94.75 111 ALA A O 1
ATOM 811 N N . GLY A 1 112 ? 23.532 1.317 -32.421 1.00 97.00 112 GLY A N 1
ATOM 812 C CA . GLY A 1 112 ? 23.825 1.110 -33.845 1.00 97.00 112 GLY A CA 1
ATOM 813 C C . GLY A 1 112 ? 23.794 -0.365 -34.268 1.00 97.00 112 GLY A C 1
ATOM 814 O O . GLY A 1 112 ? 24.468 -0.747 -35.222 1.00 97.00 112 GLY A O 1
ATOM 815 N N . LEU A 1 113 ? 23.042 -1.206 -33.551 1.00 97.69 113 LEU A N 1
ATOM 816 C CA . LEU A 1 113 ? 22.992 -2.659 -33.731 1.00 97.69 113 LEU A CA 1
ATOM 817 C C . LEU A 1 113 ? 21.576 -3.141 -34.070 1.00 97.69 113 LEU A C 1
ATOM 819 O O . LEU A 1 113 ? 20.578 -2.589 -33.610 1.00 97.69 113 LEU A O 1
ATOM 823 N N . SER A 1 114 ? 21.477 -4.256 -34.794 1.00 97.94 114 SER A N 1
ATOM 824 C CA . SER A 1 114 ? 20.239 -5.046 -34.815 1.00 97.94 114 SER A CA 1
ATOM 825 C C . SER A 1 114 ? 19.987 -5.711 -33.448 1.00 97.94 114 SER A C 1
ATOM 827 O O . SER A 1 114 ? 20.947 -5.993 -32.719 1.00 97.94 114 SER A O 1
ATOM 829 N N . PRO A 1 115 ? 18.730 -6.050 -33.093 1.00 98.00 115 PRO A N 1
ATOM 830 C CA . PRO A 1 115 ? 18.426 -6.790 -31.866 1.00 98.00 115 PRO A CA 1
ATOM 831 C C . PRO A 1 115 ? 19.237 -8.087 -31.722 1.00 98.00 115 PRO A C 1
ATOM 833 O O . PRO A 1 115 ? 19.734 -8.382 -30.639 1.00 98.00 115 PRO A O 1
ATOM 836 N N . THR A 1 116 ? 19.458 -8.820 -32.817 1.00 97.75 116 THR A N 1
ATOM 837 C CA . THR A 1 116 ? 20.266 -10.051 -32.833 1.00 97.75 116 THR A CA 1
ATOM 838 C C . THR A 1 116 ? 21.733 -9.787 -32.484 1.00 97.75 116 THR A C 1
ATOM 840 O O . THR A 1 116 ? 22.301 -10.490 -31.650 1.00 97.75 116 THR A O 1
ATOM 843 N N . GLN A 1 117 ? 22.349 -8.748 -33.063 1.00 98.00 117 GLN A N 1
ATOM 844 C CA . GLN A 1 117 ? 23.725 -8.349 -32.731 1.00 98.00 117 GLN A CA 1
ATOM 845 C C . GLN A 1 117 ? 23.840 -7.847 -31.283 1.00 98.00 117 GLN A C 1
ATOM 847 O O . GLN A 1 117 ? 24.820 -8.152 -30.602 1.00 98.00 117 GLN A O 1
ATOM 852 N N . PHE A 1 118 ? 22.829 -7.120 -30.797 1.00 98.25 118 PHE A N 1
ATOM 853 C CA . PHE A 1 118 ? 22.757 -6.655 -29.413 1.00 98.25 118 PHE A CA 1
ATOM 854 C C . PHE A 1 118 ? 22.722 -7.829 -28.423 1.00 98.25 118 PHE A C 1
ATOM 856 O O . PHE A 1 118 ? 23.520 -7.874 -27.487 1.00 98.25 118 PHE A O 1
ATOM 863 N N . ILE A 1 119 ? 21.843 -8.813 -28.658 1.00 98.31 119 ILE A N 1
ATOM 864 C CA . ILE A 1 119 ? 21.753 -10.041 -27.852 1.00 98.31 119 ILE A CA 1
ATOM 865 C C . ILE A 1 119 ? 23.089 -10.792 -27.875 1.00 98.31 119 ILE A C 1
ATOM 867 O O . ILE A 1 119 ? 23.589 -11.171 -26.815 1.00 98.31 119 ILE A O 1
ATOM 871 N N . ALA A 1 120 ? 23.694 -10.971 -29.055 1.00 97.69 120 ALA A N 1
ATOM 872 C CA . ALA A 1 120 ? 24.964 -11.679 -29.199 1.00 97.69 120 ALA A CA 1
ATOM 873 C C . ALA A 1 120 ? 26.083 -11.039 -28.358 1.00 97.69 120 ALA A C 1
ATOM 875 O O . ALA A 1 120 ? 26.758 -11.745 -27.609 1.00 97.69 120 ALA A O 1
ATOM 876 N N . ARG A 1 121 ? 26.233 -9.706 -28.401 1.00 97.19 121 ARG A N 1
ATOM 877 C CA . ARG A 1 121 ? 27.204 -8.977 -27.565 1.00 97.19 121 ARG A CA 1
ATOM 878 C C . ARG A 1 121 ? 26.873 -9.050 -26.070 1.00 97.19 121 ARG A C 1
ATOM 880 O O . ARG A 1 121 ? 27.774 -9.279 -25.267 1.00 97.19 121 ARG A O 1
ATOM 887 N N . HIS A 1 122 ? 25.599 -8.922 -25.684 1.00 97.25 122 HIS A N 1
ATOM 888 C CA . HIS A 1 122 ? 25.164 -9.027 -24.278 1.00 97.25 122 HIS A CA 1
ATOM 889 C C . HIS A 1 122 ? 25.429 -10.419 -23.677 1.00 97.25 122 HIS A C 1
ATOM 891 O O . HIS A 1 122 ? 25.725 -10.532 -22.488 1.00 97.25 122 HIS A O 1
ATOM 897 N N . CYS A 1 123 ? 25.393 -11.467 -24.504 1.00 97.12 123 CYS A N 1
ATOM 898 C CA . CYS A 1 123 ? 25.660 -12.852 -24.105 1.00 97.12 123 CYS A CA 1
ATOM 899 C C . CYS A 1 123 ? 27.141 -13.271 -24.220 1.00 97.12 123 CYS A C 1
ATOM 901 O O . CYS A 1 123 ? 27.518 -14.321 -23.698 1.00 97.12 123 CYS A O 1
ATOM 903 N N . ALA A 1 124 ? 27.989 -12.482 -24.892 1.00 94.06 124 ALA A N 1
ATOM 904 C CA . ALA A 1 124 ? 29.327 -12.908 -25.316 1.00 94.06 124 ALA A CA 1
ATOM 905 C C . ALA A 1 124 ? 30.292 -13.236 -24.163 1.00 94.06 124 ALA A C 1
ATOM 907 O O . ALA A 1 124 ? 31.096 -14.162 -24.280 1.00 94.06 124 ALA A O 1
ATOM 908 N N . ARG A 1 125 ? 30.233 -12.494 -23.046 1.00 90.19 125 ARG A N 1
ATOM 909 C CA . ARG A 1 125 ? 31.164 -12.655 -21.916 1.00 90.19 125 ARG A CA 1
ATOM 910 C C . ARG A 1 125 ? 30.452 -12.857 -20.575 1.00 90.19 125 ARG A C 1
ATOM 912 O O . ARG A 1 125 ? 29.474 -12.161 -20.308 1.00 90.19 125 ARG A O 1
ATOM 919 N N . PRO A 1 126 ? 30.950 -13.754 -19.700 1.00 94.06 126 PRO A N 1
ATOM 920 C CA . PRO A 1 126 ? 30.521 -13.798 -18.309 1.00 94.06 126 PRO A CA 1
ATOM 921 C C . PRO A 1 126 ? 30.841 -12.488 -17.579 1.00 94.06 126 PRO A C 1
ATOM 923 O O . PRO A 1 126 ? 31.922 -11.923 -17.748 1.00 94.06 126 PRO A O 1
ATOM 926 N N . LEU A 1 127 ? 29.922 -12.042 -16.729 1.00 93.12 127 LEU A N 1
ATOM 927 C CA . LEU A 1 127 ? 30.004 -10.799 -15.969 1.00 93.12 127 LEU A CA 1
ATOM 928 C C . LEU A 1 127 ? 30.118 -11.100 -14.466 1.00 93.12 127 LEU A C 1
ATOM 930 O O . LEU A 1 127 ? 29.265 -11.819 -13.938 1.00 93.12 127 LEU A O 1
ATOM 934 N N . PRO A 1 128 ? 31.122 -10.566 -13.748 1.00 90.38 128 PRO A N 1
ATOM 935 C CA . PRO A 1 128 ? 31.256 -10.787 -12.313 1.00 90.38 128 PRO A CA 1
ATOM 936 C C . PRO A 1 128 ? 30.137 -10.097 -11.525 1.00 90.38 128 PRO A C 1
ATOM 938 O O . PRO A 1 128 ? 29.921 -8.886 -11.635 1.00 90.38 128 PRO A O 1
ATOM 941 N N . CYS A 1 129 ? 29.472 -10.856 -10.657 1.00 91.75 129 CYS A N 1
ATOM 942 C CA . CYS A 1 129 ? 28.571 -10.336 -9.637 1.00 91.75 129 CYS A CA 1
ATOM 943 C C . CYS A 1 129 ? 29.394 -9.722 -8.498 1.00 91.75 129 CYS A C 1
ATOM 945 O O . CYS A 1 129 ? 29.967 -10.434 -7.676 1.00 91.75 129 CYS A O 1
ATOM 947 N N . ARG A 1 130 ? 29.466 -8.388 -8.431 1.00 86.75 130 ARG A N 1
ATOM 948 C CA . ARG A 1 130 ? 30.308 -7.681 -7.445 1.00 86.75 130 ARG A CA 1
ATOM 949 C C . ARG A 1 130 ? 29.667 -7.565 -6.071 1.00 86.75 130 ARG A C 1
ATOM 951 O O . ARG A 1 130 ? 30.342 -7.647 -5.053 1.00 86.75 130 ARG A O 1
ATOM 958 N N . CYS A 1 131 ? 28.356 -7.352 -6.019 1.00 88.19 131 CYS A N 1
ATOM 959 C CA . CYS A 1 131 ? 27.615 -7.333 -4.763 1.00 88.19 131 CYS A CA 1
ATOM 960 C C . CYS A 1 131 ? 26.118 -7.566 -4.996 1.00 88.19 131 CYS A C 1
ATOM 962 O O . CYS A 1 131 ? 25.610 -7.327 -6.092 1.00 88.19 131 CYS A O 1
ATOM 964 N N . LEU A 1 132 ? 25.399 -7.971 -3.943 1.00 90.88 132 LEU A N 1
ATOM 965 C CA . LEU A 1 132 ? 23.937 -8.073 -3.965 1.00 90.88 132 LEU A CA 1
ATOM 966 C C . LEU A 1 132 ? 23.284 -6.886 -3.243 1.00 90.88 132 LEU A C 1
ATOM 968 O O . LEU A 1 132 ? 23.840 -6.322 -2.291 1.00 90.88 132 LEU A O 1
ATOM 972 N N . GLY A 1 133 ? 22.096 -6.482 -3.671 1.00 86.12 133 GLY A N 1
ATOM 973 C CA . GLY A 1 133 ? 21.305 -5.421 -3.043 1.00 86.12 133 GLY A CA 1
ATOM 974 C C . GLY A 1 133 ? 20.486 -4.647 -4.062 1.00 86.12 133 GLY A C 1
ATOM 975 O O . GLY A 1 133 ? 20.464 -5.016 -5.218 1.00 86.12 133 GLY A O 1
ATOM 976 N N . PHE A 1 134 ? 19.864 -3.546 -3.639 1.00 84.06 134 PHE A N 1
ATOM 977 C CA . PHE A 1 134 ? 18.579 -3.062 -4.167 1.00 84.06 134 PHE A CA 1
ATOM 978 C C . PHE A 1 134 ? 17.426 -3.842 -3.519 1.00 84.06 134 PHE A C 1
ATOM 980 O O . PHE A 1 134 ? 16.948 -3.430 -2.460 1.00 84.06 134 PHE A O 1
ATOM 987 N N . THR A 1 135 ? 17.083 -5.009 -4.059 1.00 89.88 135 THR A N 1
ATOM 988 C CA . THR A 1 135 ? 16.174 -5.996 -3.451 1.00 89.88 135 THR A CA 1
ATOM 989 C C . THR A 1 135 ? 16.931 -7.286 -3.091 1.00 89.88 135 THR A C 1
ATOM 991 O O . THR A 1 135 ? 18.083 -7.455 -3.509 1.00 89.88 135 THR A O 1
ATOM 994 N N . PRO A 1 136 ? 16.341 -8.198 -2.293 1.00 92.50 136 PRO A N 1
ATOM 995 C CA . PRO A 1 136 ? 16.954 -9.489 -1.989 1.00 92.50 136 PRO A CA 1
ATOM 996 C C . PRO A 1 136 ? 17.355 -10.268 -3.251 1.00 92.50 136 PRO A C 1
ATOM 998 O O . PRO A 1 136 ? 16.542 -10.468 -4.150 1.00 92.50 136 PRO A O 1
ATOM 1001 N N . GLY A 1 137 ? 18.621 -10.686 -3.311 1.00 93.25 137 GLY A N 1
ATOM 1002 C CA . GLY A 1 137 ? 19.221 -11.439 -4.417 1.00 93.25 137 GLY A CA 1
ATOM 1003 C C . GLY A 1 137 ? 19.470 -10.672 -5.718 1.00 93.25 137 GLY A C 1
ATOM 1004 O O . GLY A 1 137 ? 19.866 -11.305 -6.691 1.00 93.25 137 GLY A O 1
ATOM 1005 N N . PHE A 1 138 ? 19.244 -9.353 -5.778 1.00 94.50 138 PHE A N 1
ATOM 1006 C CA . PHE A 1 138 ? 19.495 -8.563 -6.994 1.00 94.50 138 PHE A CA 1
ATOM 1007 C C . PHE A 1 138 ? 21.014 -8.425 -7.200 1.00 94.50 138 PHE A C 1
ATOM 1009 O O . PHE A 1 138 ? 21.679 -7.889 -6.304 1.00 94.50 138 PHE A O 1
ATOM 1016 N N . PRO A 1 139 ? 21.582 -8.898 -8.329 1.00 93.94 139 PRO A N 1
ATOM 1017 C CA . PRO A 1 139 ? 23.016 -8.849 -8.575 1.00 93.94 139 PRO A CA 1
ATOM 1018 C C . PRO A 1 139 ? 23.424 -7.560 -9.295 1.00 93.94 139 PRO A C 1
ATOM 1020 O O . PRO A 1 139 ? 22.850 -7.196 -10.321 1.00 93.94 139 PRO A O 1
ATOM 1023 N N . TYR A 1 140 ? 24.468 -6.896 -8.797 1.00 88.62 140 TYR A N 1
ATOM 1024 C CA . TYR A 1 140 ? 25.174 -5.872 -9.566 1.00 88.62 140 TYR A CA 1
ATOM 1025 C C . TYR A 1 140 ? 26.289 -6.523 -10.379 1.00 88.62 140 TYR A C 1
ATOM 1027 O O . TYR A 1 140 ? 27.284 -6.983 -9.809 1.00 88.62 140 TYR A O 1
ATOM 1035 N N . LEU A 1 141 ? 26.110 -6.542 -11.699 1.00 91.88 141 LEU A N 1
ATOM 1036 C CA . LEU A 1 141 ? 27.091 -7.056 -12.648 1.00 91.88 141 LEU A CA 1
ATOM 1037 C C . LEU A 1 141 ? 27.969 -5.912 -13.160 1.00 91.88 141 LEU A C 1
ATOM 1039 O O . LEU A 1 141 ? 27.479 -4.818 -13.450 1.00 91.88 141 LEU A O 1
ATOM 1043 N N . GLU A 1 142 ? 29.269 -6.168 -13.253 1.00 85.44 142 GLU A N 1
ATOM 1044 C CA . GLU A 1 142 ? 30.255 -5.244 -13.820 1.00 85.44 142 GLU A CA 1
ATOM 1045 C C . GLU A 1 142 ? 30.752 -5.759 -15.177 1.00 85.44 142 GLU A C 1
ATOM 1047 O O . GLU A 1 142 ? 30.678 -6.953 -15.459 1.00 85.44 142 GLU A O 1
ATOM 1052 N N . GLY A 1 143 ? 31.263 -4.864 -16.024 1.00 86.94 143 GLY A N 1
ATOM 1053 C CA . GLY A 1 143 ? 31.853 -5.249 -17.305 1.00 86.94 143 GLY A CA 1
ATOM 1054 C C . GLY A 1 143 ? 30.835 -5.480 -18.420 1.00 86.94 143 GLY A C 1
ATOM 1055 O O . GLY A 1 143 ? 31.099 -6.281 -19.316 1.00 86.94 143 GLY A O 1
ATOM 1056 N N . LEU A 1 144 ? 29.701 -4.770 -18.423 1.00 91.81 144 LEU A N 1
ATOM 1057 C CA . LEU A 1 144 ? 28.885 -4.630 -19.637 1.00 91.81 144 LEU A CA 1
ATOM 1058 C C . LEU A 1 144 ? 29.771 -4.125 -20.797 1.00 91.81 144 LEU A C 1
ATOM 1060 O O . LEU A 1 144 ? 30.740 -3.400 -20.566 1.00 91.81 144 LEU A O 1
ATOM 1064 N N . ASP A 1 145 ? 29.502 -4.557 -22.029 1.00 93.44 145 ASP A N 1
ATOM 1065 C CA . ASP A 1 145 ? 30.143 -3.984 -23.223 1.00 93.44 145 ASP A CA 1
ATOM 1066 C C . ASP A 1 145 ? 29.796 -2.477 -23.301 1.00 93.44 145 ASP A C 1
ATOM 1068 O O . ASP A 1 145 ? 28.604 -2.154 -23.289 1.00 93.44 145 ASP A O 1
ATOM 1072 N N . PRO A 1 146 ? 30.784 -1.552 -23.320 1.00 91.44 146 PRO A N 1
ATOM 1073 C CA . PRO A 1 146 ? 30.531 -0.111 -23.345 1.00 91.44 146 PRO A CA 1
ATOM 1074 C C . PRO A 1 146 ? 29.599 0.341 -24.474 1.00 91.44 146 PRO A C 1
ATOM 1076 O O . PRO A 1 146 ? 28.798 1.248 -24.251 1.00 91.44 146 PRO A O 1
ATOM 1079 N N . ASP A 1 147 ? 29.630 -0.327 -25.631 1.00 93.50 147 ASP A N 1
ATOM 1080 C CA . ASP A 1 147 ? 28.760 -0.013 -26.775 1.00 93.50 147 ASP A CA 1
ATOM 1081 C C . ASP A 1 147 ? 27.272 -0.292 -26.476 1.00 93.50 147 ASP A C 1
ATOM 1083 O O . ASP A 1 147 ? 26.381 0.288 -27.094 1.00 93.50 147 ASP A O 1
ATOM 1087 N N . LEU A 1 148 ? 26.981 -1.161 -25.499 1.00 95.62 148 LEU A N 1
ATOM 1088 C CA . LEU A 1 148 ? 25.621 -1.494 -25.059 1.00 95.62 148 LEU A CA 1
ATOM 1089 C C . LEU A 1 148 ? 25.122 -0.596 -23.911 1.00 95.62 148 LEU A C 1
ATOM 1091 O O . LEU A 1 148 ? 23.997 -0.774 -23.431 1.00 95.62 148 LEU A O 1
ATOM 1095 N N . ALA A 1 149 ? 25.948 0.335 -23.420 1.00 92.56 149 ALA A N 1
ATOM 1096 C CA . ALA A 1 149 ? 25.607 1.178 -22.282 1.00 92.56 149 ALA A CA 1
ATOM 1097 C C . ALA A 1 149 ? 24.450 2.132 -22.627 1.00 92.56 149 ALA A C 1
ATOM 1099 O O . ALA A 1 149 ? 24.540 2.986 -23.512 1.00 92.56 149 ALA A O 1
ATOM 1100 N N . CYS A 1 150 ? 23.347 2.026 -21.885 1.00 91.56 150 CYS A N 1
ATOM 1101 C CA . CYS A 1 150 ? 22.150 2.828 -22.120 1.00 91.56 150 CYS A CA 1
ATOM 1102 C C . CYS A 1 150 ? 21.708 3.544 -20.837 1.00 91.56 150 CYS A C 1
ATOM 1104 O O . CYS A 1 150 ? 21.606 2.897 -19.788 1.00 91.56 150 CYS A O 1
ATOM 1106 N N . PRO A 1 151 ? 21.397 4.857 -20.885 1.00 87.56 151 PRO A N 1
ATOM 1107 C CA . PRO A 1 151 ? 20.839 5.557 -19.738 1.00 87.56 151 PRO A CA 1
ATOM 1108 C C . PRO A 1 151 ? 19.513 4.935 -19.285 1.00 87.56 151 PRO A C 1
ATOM 1110 O O . PRO A 1 151 ? 18.768 4.315 -20.054 1.00 87.56 151 PRO A O 1
ATOM 1113 N N . ARG A 1 152 ? 19.239 5.130 -17.995 1.00 89.69 152 ARG A N 1
ATOM 1114 C CA . ARG A 1 152 ? 17.974 4.777 -17.344 1.00 89.69 152 ARG A CA 1
ATOM 1115 C C . ARG A 1 152 ? 16.826 5.605 -17.931 1.00 89.69 152 ARG A C 1
ATOM 1117 O O . ARG A 1 152 ? 17.054 6.626 -18.569 1.00 89.69 152 ARG A O 1
ATOM 1124 N N . LEU A 1 153 ? 15.597 5.157 -17.705 1.00 82.00 153 LEU A N 1
ATOM 1125 C CA . LEU A 1 153 ? 14.403 5.973 -17.919 1.00 82.00 153 LEU A CA 1
ATOM 1126 C C . LEU A 1 153 ? 14.391 7.161 -16.947 1.00 82.00 153 LEU A C 1
ATOM 1128 O O . LEU A 1 153 ? 14.699 6.981 -15.766 1.00 82.00 153 LEU A O 1
ATOM 1132 N N . ASP A 1 154 ? 13.952 8.327 -17.422 1.00 76.50 154 ASP A N 1
ATOM 1133 C CA . ASP A 1 154 ? 13.771 9.529 -16.592 1.00 76.50 154 ASP A CA 1
ATOM 1134 C C . ASP A 1 154 ? 12.688 9.322 -15.521 1.00 76.50 154 ASP A C 1
ATOM 1136 O O . ASP A 1 154 ? 12.838 9.740 -14.372 1.00 76.50 154 ASP A O 1
ATOM 1140 N N . SER A 1 155 ? 11.622 8.601 -15.885 1.00 73.06 155 SER A N 1
ATOM 1141 C CA . SER A 1 155 ? 10.580 8.122 -14.973 1.00 73.06 155 SER A CA 1
ATOM 1142 C C . SER A 1 155 ? 10.644 6.593 -14.854 1.00 73.06 155 SER A C 1
ATOM 1144 O O . SER A 1 155 ? 10.517 5.904 -15.868 1.00 73.06 155 SER A O 1
ATOM 1146 N N . PRO A 1 156 ? 10.829 6.018 -13.650 1.00 80.38 156 PRO A N 1
ATOM 1147 C CA . PRO A 1 156 ? 10.854 4.570 -13.477 1.00 80.38 156 PRO A CA 1
ATOM 1148 C C . PRO A 1 156 ? 9.468 3.955 -13.699 1.00 80.38 156 PRO A C 1
ATOM 1150 O O . PRO A 1 156 ? 8.456 4.541 -13.312 1.00 80.38 156 PRO A O 1
ATOM 1153 N N . ARG A 1 157 ? 9.425 2.733 -14.244 1.00 86.88 157 ARG A N 1
ATOM 1154 C CA . ARG A 1 157 ? 8.188 1.945 -14.313 1.00 86.88 157 ARG A CA 1
ATOM 1155 C C . ARG A 1 157 ? 7.690 1.653 -12.888 1.00 86.88 157 ARG A C 1
ATOM 1157 O O . ARG A 1 157 ? 8.526 1.378 -12.019 1.00 86.88 157 ARG A O 1
ATOM 1164 N N . PRO A 1 158 ? 6.371 1.727 -12.622 1.00 75.56 158 PRO A N 1
ATOM 1165 C CA . PRO A 1 158 ? 5.818 1.541 -11.279 1.00 75.56 158 PRO A CA 1
ATOM 1166 C C . PRO A 1 158 ? 5.908 0.087 -10.803 1.00 75.56 158 PRO A C 1
ATOM 1168 O O . PRO A 1 158 ? 6.078 -0.150 -9.607 1.00 75.56 158 PRO A O 1
ATOM 1171 N N . ASP A 1 159 ? 5.850 -0.865 -11.733 1.00 87.38 159 ASP A N 1
ATOM 1172 C CA . ASP A 1 159 ? 6.059 -2.285 -11.485 1.00 87.38 159 ASP A CA 1
ATOM 1173 C C . ASP A 1 159 ? 6.825 -2.926 -12.654 1.00 87.38 159 ASP A C 1
ATOM 1175 O O . ASP A 1 159 ? 6.800 -2.430 -13.784 1.00 87.38 159 ASP A O 1
ATOM 1179 N N . LEU A 1 160 ? 7.530 -4.013 -12.357 1.00 92.69 160 LEU A N 1
ATOM 1180 C CA . LEU A 1 160 ? 8.281 -4.846 -13.291 1.00 92.69 160 LEU A CA 1
ATOM 1181 C C . LEU A 1 160 ? 8.055 -6.311 -12.911 1.00 92.69 160 LEU A C 1
ATOM 1183 O O . LEU A 1 160 ? 8.034 -6.625 -11.718 1.00 92.69 160 LEU A O 1
ATOM 1187 N N . PRO A 1 161 ? 7.958 -7.239 -13.875 1.00 93.25 161 PRO A N 1
ATOM 1188 C CA . PRO A 1 161 ? 7.784 -8.643 -13.550 1.00 93.25 161 PRO A CA 1
ATOM 1189 C C . PRO A 1 161 ? 9.045 -9.219 -12.873 1.00 93.25 161 PRO A C 1
ATOM 1191 O O . PRO A 1 161 ? 10.174 -8.872 -13.243 1.00 93.25 161 PRO A O 1
ATOM 1194 N N . PRO A 1 162 ? 8.896 -10.154 -11.917 1.00 95.62 162 PRO A N 1
ATOM 1195 C CA . PRO A 1 162 ? 10.015 -10.937 -11.405 1.00 95.62 162 PRO A CA 1
ATOM 1196 C C . PRO A 1 162 ? 10.764 -11.648 -12.537 1.00 95.62 162 PRO A C 1
ATOM 1198 O O . PRO A 1 162 ? 10.143 -12.221 -13.439 1.00 95.62 162 PRO A O 1
ATOM 1201 N N . GLY A 1 163 ? 12.094 -11.593 -12.484 1.00 96.81 163 GLY A N 1
ATOM 1202 C CA . GLY A 1 163 ? 12.987 -12.111 -13.519 1.00 96.81 163 GLY A CA 1
ATOM 1203 C C . GLY A 1 163 ? 13.297 -11.127 -14.654 1.00 96.81 163 GLY A C 1
ATOM 1204 O O . GLY A 1 163 ? 14.061 -11.489 -15.542 1.00 96.81 163 GLY A O 1
ATOM 1205 N N . ALA A 1 164 ? 12.748 -9.904 -14.661 1.00 97.81 164 ALA A N 1
ATOM 1206 C CA . ALA A 1 164 ? 13.081 -8.895 -15.674 1.00 97.81 164 ALA A CA 1
ATOM 1207 C C . ALA A 1 164 ? 14.590 -8.587 -15.694 1.00 97.81 164 ALA A C 1
ATOM 1209 O O . ALA A 1 164 ? 15.173 -8.288 -14.652 1.00 97.81 164 ALA A O 1
ATOM 1210 N N . VAL A 1 165 ? 15.206 -8.636 -16.875 1.00 97.94 165 VAL A N 1
ATOM 1211 C CA . VAL A 1 165 ? 16.625 -8.362 -17.151 1.00 97.94 165 VAL A CA 1
ATOM 1212 C C . VAL A 1 165 ? 16.734 -7.002 -17.830 1.00 97.94 165 VAL A C 1
ATOM 1214 O O . VAL A 1 165 ? 15.973 -6.700 -18.752 1.00 97.94 165 VAL A O 1
ATOM 1217 N N . GLY A 1 166 ? 17.681 -6.167 -17.402 1.00 95.88 166 GLY A N 1
ATOM 1218 C CA . GLY A 1 166 ? 17.788 -4.817 -17.941 1.00 95.88 166 GLY A CA 1
ATOM 1219 C C . GLY A 1 166 ? 19.140 -4.135 -17.801 1.00 95.88 166 GLY A C 1
ATOM 1220 O O . GLY A 1 166 ? 20.122 -4.716 -17.334 1.00 95.88 166 GLY A O 1
ATOM 1221 N N . LEU A 1 167 ? 19.158 -2.879 -18.245 1.00 94.00 167 LEU A N 1
ATOM 1222 C CA . LEU A 1 167 ? 20.333 -2.022 -18.392 1.00 94.00 167 LEU A CA 1
ATOM 1223 C C . LEU A 1 167 ? 20.108 -0.674 -17.707 1.00 94.00 167 LEU A C 1
ATOM 1225 O O . LEU A 1 167 ? 19.008 -0.117 -17.757 1.00 94.00 167 LEU A O 1
ATOM 1229 N N . GLY A 1 168 ? 21.149 -0.119 -17.091 1.00 89.50 168 GLY A N 1
ATOM 1230 C CA . GLY A 1 168 ? 21.024 1.144 -16.369 1.00 89.50 168 GLY A CA 1
ATOM 1231 C C . GLY A 1 168 ? 22.334 1.893 -16.197 1.00 89.50 168 GLY A C 1
ATOM 1232 O O . GLY A 1 168 ? 22.799 2.027 -15.061 1.00 89.50 168 GLY A O 1
ATOM 1233 N N . GLY A 1 169 ? 22.852 2.432 -17.301 1.00 88.94 169 GLY A N 1
ATOM 1234 C CA . GLY A 1 169 ? 24.175 3.038 -17.437 1.00 88.94 169 GLY A CA 1
ATOM 1235 C C . GLY A 1 169 ? 25.169 2.036 -18.026 1.00 88.94 169 GLY A C 1
ATOM 1236 O O . GLY A 1 169 ? 24.839 1.305 -18.956 1.00 88.94 169 GLY A O 1
ATOM 1237 N N . ASP A 1 170 ? 26.347 1.963 -17.414 1.00 88.56 170 ASP A N 1
ATOM 1238 C CA . ASP A 1 170 ? 27.412 0.968 -17.619 1.00 88.56 170 ASP A CA 1
ATOM 1239 C C . ASP A 1 170 ? 27.098 -0.408 -16.980 1.00 88.56 170 ASP A C 1
ATOM 1241 O O . ASP A 1 170 ? 27.983 -1.249 -16.824 1.00 88.56 170 ASP A O 1
ATOM 1245 N N . GLN A 1 171 ? 25.844 -0.645 -16.572 1.00 89.81 171 GLN A N 1
ATOM 1246 C CA . GLN A 1 171 ? 25.438 -1.797 -15.762 1.00 89.81 171 GLN A CA 1
ATOM 1247 C C . GLN A 1 171 ? 24.336 -2.623 -16.423 1.00 89.81 171 GLN A C 1
ATOM 1249 O O . GLN A 1 171 ? 23.392 -2.075 -16.995 1.00 89.81 171 GLN A O 1
ATOM 1254 N N . THR A 1 172 ? 24.409 -3.939 -16.220 1.00 92.94 172 THR A N 1
ATOM 1255 C CA . THR A 1 172 ? 23.320 -4.894 -16.465 1.00 92.94 172 THR A CA 1
ATOM 1256 C C . THR A 1 172 ? 23.066 -5.750 -15.219 1.00 92.94 172 THR A C 1
ATOM 1258 O O . THR A 1 172 ? 23.787 -5.655 -14.224 1.00 92.94 172 THR A O 1
ATOM 1261 N N . GLY A 1 173 ? 21.991 -6.535 -15.229 1.00 92.44 173 GLY A N 1
ATOM 1262 C CA . GLY A 1 173 ? 21.453 -7.222 -14.058 1.00 92.44 173 GLY A CA 1
ATOM 1263 C C . GLY A 1 173 ? 19.953 -7.469 -14.209 1.00 92.44 173 GLY A C 1
ATOM 1264 O O . GLY A 1 173 ? 19.389 -7.293 -15.291 1.00 92.44 173 GLY A O 1
ATOM 1265 N N . LEU A 1 174 ? 19.304 -7.903 -13.130 1.00 95.44 174 LEU A N 1
ATOM 1266 C CA . LEU A 1 174 ? 17.923 -8.391 -13.166 1.00 95.44 174 LEU A CA 1
ATOM 1267 C C . LEU A 1 174 ? 17.188 -8.195 -11.838 1.00 95.44 174 LEU A C 1
ATOM 1269 O O . LEU A 1 174 ? 17.813 -8.158 -10.783 1.00 95.44 174 LEU A O 1
ATOM 1273 N N . TYR A 1 175 ? 15.857 -8.134 -11.898 1.00 95.81 175 TYR A N 1
ATOM 1274 C CA . TYR A 1 175 ? 14.944 -7.894 -10.777 1.00 95.81 175 TYR A CA 1
ATOM 1275 C C . TYR A 1 175 ? 14.378 -9.218 -10.214 1.00 95.81 175 TYR A C 1
ATOM 1277 O O . TYR A 1 175 ? 13.406 -9.737 -10.764 1.00 95.81 175 TYR A O 1
ATOM 1285 N N . PRO A 1 176 ? 14.887 -9.779 -9.094 1.00 95.75 176 PRO A N 1
ATOM 1286 C CA . PRO A 1 176 ? 14.481 -11.117 -8.630 1.00 95.75 176 PRO A CA 1
ATOM 1287 C C . PRO A 1 176 ? 13.036 -11.199 -8.133 1.00 95.75 176 PRO A C 1
ATOM 1289 O O . PRO A 1 176 ? 12.436 -12.269 -8.133 1.00 95.75 176 PRO A O 1
ATOM 1292 N N . LEU A 1 177 ? 12.492 -10.073 -7.665 1.00 93.12 177 LEU A N 1
ATOM 1293 C CA . LEU A 1 177 ? 11.175 -9.976 -7.029 1.00 93.12 177 LEU A CA 1
ATOM 1294 C C . LEU A 1 177 ? 10.207 -9.032 -7.754 1.00 93.12 177 LEU A C 1
ATOM 1296 O O . LEU A 1 177 ? 9.082 -8.869 -7.278 1.00 93.12 177 LEU A O 1
ATOM 1300 N N . GLY A 1 178 ? 10.632 -8.445 -8.878 1.00 91.06 178 GLY A N 1
ATOM 1301 C CA . GLY A 1 178 ? 9.884 -7.413 -9.596 1.00 91.06 178 GLY A CA 1
ATOM 1302 C C . GLY A 1 178 ? 9.902 -6.050 -8.895 1.00 91.06 178 GLY A C 1
ATOM 1303 O O . GLY A 1 178 ? 10.852 -5.736 -8.166 1.00 91.06 178 GLY A O 1
ATOM 1304 N N . GLY A 1 179 ? 8.841 -5.263 -9.086 1.00 86.81 179 GLY A N 1
ATOM 1305 C CA . GLY A 1 179 ? 8.659 -3.949 -8.466 1.00 86.81 179 GLY A CA 1
ATOM 1306 C C . GLY A 1 179 ? 9.229 -2.773 -9.275 1.00 86.81 179 GLY A C 1
ATOM 1307 O O . GLY A 1 179 ? 9.741 -2.951 -10.379 1.00 86.81 179 GLY A O 1
ATOM 1308 N N . PRO A 1 180 ? 9.159 -1.541 -8.737 1.00 83.69 180 PRO A N 1
ATOM 1309 C CA . PRO A 1 180 ? 9.481 -0.332 -9.489 1.00 83.69 180 PRO A CA 1
ATOM 1310 C C . PRO A 1 180 ? 10.949 -0.261 -9.926 1.00 83.69 180 PRO A C 1
ATOM 1312 O O . PRO A 1 180 ? 11.864 -0.460 -9.120 1.00 83.69 180 PRO A O 1
ATOM 1315 N N . GLY A 1 181 ? 11.186 0.123 -11.182 1.00 86.56 181 GLY A N 1
ATOM 1316 C CA . GLY A 1 181 ? 12.528 0.190 -11.758 1.00 86.56 181 GLY A CA 1
ATOM 1317 C C . GLY A 1 181 ? 12.636 1.095 -12.986 1.00 86.56 181 GLY A C 1
ATOM 1318 O O . GLY A 1 181 ? 11.756 1.130 -13.837 1.00 86.56 181 GLY A O 1
ATOM 1319 N N . GLY A 1 182 ? 13.740 1.842 -13.072 1.00 89.31 182 GLY A N 1
ATOM 1320 C CA . GLY A 1 182 ? 14.055 2.732 -14.201 1.00 89.31 182 GLY A CA 1
ATOM 1321 C C . GLY A 1 182 ? 15.070 2.161 -15.190 1.00 89.31 182 GLY A C 1
ATOM 1322 O O . GLY A 1 182 ? 15.653 2.917 -15.958 1.00 89.31 182 GLY A O 1
ATOM 1323 N N . TRP A 1 183 ? 15.362 0.863 -15.139 1.00 94.75 183 TRP A N 1
ATOM 1324 C CA . TRP A 1 183 ? 16.261 0.226 -16.104 1.00 94.75 183 TRP A CA 1
ATOM 1325 C C . TRP A 1 183 ? 15.519 -0.093 -17.407 1.00 94.75 183 TRP A C 1
ATOM 1327 O O . TRP A 1 183 ? 14.311 -0.336 -17.401 1.00 94.75 183 TRP A O 1
ATOM 1337 N N . ARG A 1 184 ? 16.255 -0.095 -18.521 1.00 96.44 184 ARG A N 1
ATOM 1338 C CA . ARG A 1 184 ? 15.759 -0.521 -19.834 1.00 96.44 184 ARG A CA 1
ATOM 1339 C C . ARG A 1 184 ? 15.665 -2.041 -19.851 1.00 96.44 184 ARG A C 1
ATOM 1341 O O . ARG A 1 184 ? 16.682 -2.696 -19.645 1.00 96.44 184 ARG A O 1
ATOM 1348 N N . ILE A 1 185 ? 14.471 -2.592 -20.030 1.00 98.06 185 ILE A N 1
ATOM 1349 C CA . ILE A 1 185 ? 14.193 -4.026 -19.913 1.00 98.06 185 ILE A CA 1
ATOM 1350 C C . ILE A 1 185 ? 14.321 -4.681 -21.286 1.00 98.06 185 ILE A C 1
ATOM 1352 O O . ILE A 1 185 ? 13.589 -4.344 -22.215 1.00 98.06 185 ILE A O 1
ATOM 1356 N N . ILE A 1 186 ? 15.267 -5.610 -21.401 1.00 98.38 186 ILE A N 1
ATOM 1357 C CA . ILE A 1 186 ? 15.682 -6.236 -22.668 1.00 98.38 186 ILE A CA 1
ATOM 1358 C C . ILE A 1 186 ? 15.235 -7.697 -22.790 1.00 98.38 186 ILE A C 1
ATOM 1360 O O . ILE A 1 186 ? 15.249 -8.255 -23.886 1.00 98.38 186 ILE A O 1
ATOM 1364 N N . GLY A 1 187 ? 14.811 -8.306 -21.684 1.00 98.25 187 GLY A N 1
ATOM 1365 C CA . GLY A 1 187 ? 14.319 -9.675 -21.638 1.00 98.25 187 GLY A CA 1
ATOM 1366 C C . GLY A 1 187 ? 13.936 -10.104 -20.225 1.00 98.25 187 GLY A C 1
ATOM 1367 O O . GLY A 1 187 ? 13.999 -9.314 -19.280 1.00 98.25 187 GLY A O 1
ATOM 1368 N N . ARG A 1 188 ? 13.580 -11.378 -20.057 1.00 98.44 188 ARG A N 1
ATOM 1369 C CA . ARG A 1 188 ? 13.194 -11.969 -18.768 1.00 98.44 188 ARG A CA 1
ATOM 1370 C C . ARG A 1 188 ? 13.812 -13.354 -18.586 1.00 98.44 188 ARG A C 1
ATOM 1372 O O . ARG A 1 188 ? 13.845 -14.141 -19.526 1.00 98.44 188 ARG A O 1
ATOM 1379 N N . THR A 1 189 ? 14.272 -13.671 -17.375 1.00 98.44 189 THR A N 1
ATOM 1380 C CA . THR A 1 189 ? 14.750 -15.013 -17.000 1.00 98.44 189 THR A CA 1
ATOM 1381 C C . THR A 1 189 ? 13.698 -15.791 -16.192 1.00 98.44 189 THR A C 1
ATOM 1383 O O . THR A 1 189 ? 13.038 -15.192 -15.339 1.00 98.44 189 THR A O 1
ATOM 1386 N N . PRO A 1 190 ? 13.541 -17.115 -16.404 1.00 97.31 190 PRO A N 1
ATOM 1387 C CA . PRO A 1 190 ? 12.725 -17.988 -15.553 1.00 97.31 190 PRO A CA 1
ATOM 1388 C C . PRO A 1 190 ? 13.395 -18.323 -14.207 1.00 97.31 190 PRO A C 1
ATOM 1390 O O . PRO A 1 190 ? 12.769 -18.925 -13.336 1.00 97.31 190 PRO A O 1
ATOM 1393 N N . LEU A 1 191 ? 14.674 -17.980 -14.006 1.00 97.25 191 LEU A N 1
ATOM 1394 C CA . LEU A 1 191 ? 15.397 -18.363 -12.794 1.00 97.25 191 LEU A CA 1
ATOM 1395 C C . LEU A 1 191 ? 14.968 -17.537 -11.570 1.00 97.25 191 LEU A C 1
ATOM 1397 O O . LEU A 1 191 ? 15.061 -16.308 -11.552 1.00 97.25 191 LEU A O 1
ATOM 1401 N N . LEU A 1 192 ? 14.601 -18.221 -10.481 1.00 95.31 192 LEU A N 1
ATOM 1402 C CA . LEU A 1 192 ? 14.349 -17.586 -9.185 1.00 95.31 192 LEU A CA 1
ATOM 1403 C C . LEU A 1 192 ? 15.668 -17.226 -8.485 1.00 95.31 192 LEU A C 1
ATOM 1405 O O . LEU A 1 192 ? 16.230 -17.994 -7.692 1.00 95.31 192 LEU A O 1
ATOM 1409 N N . PHE A 1 193 ? 16.140 -16.008 -8.748 1.00 96.25 193 PHE A N 1
ATOM 1410 C CA . PHE A 1 193 ? 17.356 -15.448 -8.152 1.00 96.25 193 PHE A CA 1
ATOM 1411 C C . PHE A 1 193 ? 17.297 -15.286 -6.629 1.00 96.25 193 PHE A C 1
ATOM 1413 O O . PHE A 1 193 ? 18.338 -15.264 -5.975 1.00 96.25 193 PHE A O 1
ATOM 1420 N N . TYR A 1 194 ? 16.100 -15.260 -6.041 1.00 96.38 194 TYR A N 1
ATOM 1421 C CA . TYR A 1 194 ? 15.905 -15.206 -4.598 1.00 96.38 194 TYR A CA 1
ATOM 1422 C C . TYR A 1 194 ? 14.718 -16.064 -4.145 1.00 96.38 194 TYR A C 1
ATOM 1424 O O . TYR A 1 194 ? 13.635 -15.996 -4.723 1.00 96.38 194 TYR A O 1
ATOM 1432 N N . HIS A 1 195 ? 14.915 -16.834 -3.075 1.00 95.25 195 HIS A N 1
ATOM 1433 C CA . HIS A 1 195 ? 13.861 -17.562 -2.374 1.00 95.25 195 HIS A CA 1
ATOM 1434 C C . HIS A 1 195 ? 14.199 -17.616 -0.868 1.00 95.25 195 HIS A C 1
ATOM 1436 O O . HIS A 1 195 ? 15.227 -18.192 -0.515 1.00 95.25 195 HIS A O 1
ATOM 1442 N N . PRO A 1 196 ? 13.374 -17.059 0.043 1.00 93.50 196 PRO A N 1
ATOM 1443 C CA . PRO A 1 196 ? 13.722 -16.904 1.465 1.00 93.50 196 PRO A CA 1
ATOM 1444 C C . PRO A 1 196 ? 13.939 -18.221 2.221 1.00 93.50 196 PRO A C 1
ATOM 1446 O O . PRO A 1 196 ? 14.582 -18.219 3.265 1.00 93.50 196 PRO A O 1
ATOM 1449 N N . ARG A 1 197 ? 13.401 -19.329 1.696 1.00 91.44 197 ARG A N 1
ATOM 1450 C CA . ARG A 1 197 ? 13.476 -20.682 2.275 1.00 91.44 197 ARG A CA 1
ATOM 1451 C C . ARG A 1 197 ? 14.361 -21.643 1.472 1.00 91.44 197 ARG A C 1
ATOM 1453 O O . ARG A 1 197 ? 14.248 -22.849 1.638 1.00 91.44 197 ARG A O 1
ATOM 1460 N N . ARG A 1 198 ? 15.160 -21.133 0.528 1.00 93.75 198 ARG A N 1
ATOM 1461 C CA . ARG A 1 198 ? 16.229 -21.913 -0.117 1.00 93.75 198 ARG A CA 1
ATOM 1462 C C . ARG A 1 198 ? 17.511 -21.671 0.672 1.00 93.75 198 ARG A C 1
ATOM 1464 O O . ARG A 1 198 ? 17.702 -20.559 1.160 1.00 93.75 198 ARG A O 1
ATOM 1471 N N . ASP A 1 199 ? 18.380 -22.669 0.743 1.00 92.06 199 ASP A N 1
ATOM 1472 C CA . ASP A 1 199 ? 19.749 -22.491 1.218 1.00 92.06 199 ASP A CA 1
ATOM 1473 C C . ASP A 1 199 ? 20.736 -22.777 0.066 1.00 92.06 199 ASP A C 1
ATOM 1475 O O . ASP A 1 199 ? 20.686 -23.871 -0.498 1.00 92.06 199 ASP A O 1
ATOM 1479 N N . PRO A 1 200 ? 21.563 -21.803 -0.368 1.00 93.06 200 PRO A N 1
ATOM 1480 C CA . PRO A 1 200 ? 21.499 -20.383 -0.022 1.00 93.06 200 PRO A CA 1
ATOM 1481 C C . PRO A 1 200 ? 20.247 -19.683 -0.606 1.00 93.06 200 PRO A C 1
ATOM 1483 O O . PRO A 1 200 ? 19.739 -20.048 -1.676 1.00 93.06 200 PRO A O 1
ATOM 1486 N N . PRO A 1 201 ? 19.740 -18.613 0.039 1.00 95.06 201 PRO A N 1
ATOM 1487 C CA . PRO A 1 201 ? 18.510 -17.948 -0.400 1.00 95.06 201 PRO A CA 1
ATOM 1488 C C . PRO A 1 201 ? 18.683 -17.200 -1.726 1.00 95.06 201 PRO A C 1
ATOM 1490 O O . PRO A 1 201 ? 17.759 -17.146 -2.540 1.00 95.06 201 PRO A O 1
ATOM 1493 N N . CYS A 1 202 ? 19.872 -16.649 -1.977 1.00 95.94 202 CYS A N 1
ATOM 1494 C CA . CYS A 1 202 ? 20.233 -16.028 -3.252 1.00 95.94 202 CYS A CA 1
ATOM 1495 C C . CYS A 1 202 ? 20.841 -17.085 -4.179 1.00 95.94 202 CYS A C 1
ATOM 1497 O O . CYS A 1 202 ? 21.629 -17.909 -3.728 1.00 95.94 202 CYS A O 1
ATOM 1499 N N . LEU A 1 203 ? 20.476 -17.062 -5.463 1.00 95.44 203 LEU A N 1
ATOM 1500 C CA . LEU A 1 203 ? 20.976 -18.026 -6.447 1.00 95.44 203 LEU A CA 1
ATOM 1501 C C . LEU A 1 203 ? 22.461 -17.812 -6.758 1.00 95.44 203 LEU A C 1
ATOM 1503 O O . LEU A 1 203 ? 23.152 -18.777 -7.061 1.00 95.44 203 LEU A O 1
ATOM 1507 N N . VAL A 1 204 ? 22.926 -16.565 -6.665 1.00 94.00 204 VAL A N 1
ATOM 1508 C CA . VAL A 1 204 ? 24.311 -16.139 -6.899 1.00 94.00 204 VAL A CA 1
ATOM 1509 C C . VAL A 1 204 ? 24.893 -15.464 -5.663 1.00 94.00 204 VAL A C 1
ATOM 1511 O O . VAL A 1 204 ? 24.161 -14.841 -4.888 1.00 94.00 204 VAL A O 1
ATOM 1514 N N . ALA A 1 205 ? 26.210 -15.560 -5.504 1.00 90.19 205 ALA A N 1
ATOM 1515 C CA . ALA A 1 205 ? 26.982 -14.857 -4.484 1.00 90.19 205 ALA A CA 1
ATOM 1516 C C . ALA A 1 205 ? 27.865 -13.745 -5.095 1.00 90.19 205 ALA A C 1
ATOM 1518 O O . ALA A 1 205 ? 28.181 -13.781 -6.285 1.00 90.19 205 ALA A O 1
ATOM 1519 N N . PRO A 1 206 ? 28.300 -12.743 -4.307 1.00 87.00 206 PRO A N 1
ATOM 1520 C CA . PRO A 1 206 ? 29.406 -11.871 -4.696 1.00 87.00 206 PRO A CA 1
ATOM 1521 C C . PRO A 1 206 ? 30.655 -12.705 -5.033 1.00 87.00 206 PRO A C 1
ATOM 1523 O O . PRO A 1 206 ? 31.121 -13.459 -4.184 1.00 87.00 206 PRO A O 1
ATOM 1526 N N . GLY A 1 207 ? 31.174 -12.571 -6.254 1.00 85.06 207 GLY A N 1
ATOM 1527 C CA . GLY A 1 207 ? 32.258 -13.388 -6.813 1.00 85.06 207 GLY A CA 1
ATOM 1528 C C . GLY A 1 207 ? 31.822 -14.369 -7.911 1.00 85.06 207 GLY A C 1
ATOM 1529 O O . GLY A 1 207 ? 32.649 -14.706 -8.755 1.00 85.06 207 GLY A O 1
ATOM 1530 N N . ASP A 1 208 ? 30.545 -14.779 -7.957 1.00 91.94 208 ASP A N 1
ATOM 1531 C CA . ASP A 1 208 ? 30.004 -15.617 -9.044 1.00 91.94 208 ASP A CA 1
ATOM 1532 C C . ASP A 1 208 ? 30.031 -14.876 -10.392 1.00 91.94 208 ASP A C 1
ATOM 1534 O O . ASP A 1 208 ? 29.896 -13.649 -10.456 1.00 91.94 208 ASP A O 1
ATOM 1538 N N . MET A 1 209 ? 30.143 -15.633 -11.484 1.00 93.81 209 MET A N 1
ATOM 1539 C CA . MET A 1 209 ? 30.130 -15.114 -12.854 1.00 93.81 209 MET A CA 1
ATOM 1540 C C . MET A 1 209 ? 28.780 -15.417 -13.511 1.00 93.81 209 MET A C 1
ATOM 1542 O O . MET A 1 209 ? 28.333 -16.560 -13.495 1.00 93.81 209 MET A O 1
ATOM 1546 N N . ILE A 1 210 ? 28.132 -14.430 -14.130 1.00 96.12 210 ILE A N 1
ATOM 1547 C CA . ILE A 1 210 ? 26.868 -14.620 -14.860 1.00 96.12 210 ILE A CA 1
ATOM 1548 C C . ILE A 1 210 ? 27.107 -14.501 -16.361 1.00 96.12 210 ILE A C 1
ATOM 1550 O O . ILE A 1 210 ? 27.522 -13.443 -16.825 1.00 96.12 210 ILE A O 1
ATOM 1554 N N . ARG A 1 211 ? 26.782 -15.540 -17.136 1.00 97.00 211 ARG A N 1
ATOM 1555 C CA . ARG A 1 211 ? 26.651 -15.440 -18.597 1.00 97.00 211 ARG A CA 1
ATOM 1556 C C . ARG A 1 211 ? 25.171 -15.497 -18.956 1.00 97.00 211 ARG A C 1
ATOM 1558 O O . ARG A 1 211 ? 24.471 -16.403 -18.521 1.00 97.00 211 ARG A O 1
ATOM 1565 N N . PHE A 1 212 ? 24.681 -14.552 -19.749 1.00 98.19 212 PHE A N 1
ATOM 1566 C CA . PHE A 1 212 ? 23.324 -14.640 -20.288 1.00 98.19 212 PHE A CA 1
ATOM 1567 C C . PHE A 1 212 ? 23.298 -15.531 -21.534 1.00 98.19 212 PHE A C 1
ATOM 1569 O O . PHE A 1 212 ? 24.254 -15.552 -22.306 1.00 98.19 212 PHE A O 1
ATOM 1576 N N . ARG A 1 213 ? 22.208 -16.278 -21.727 1.00 97.94 213 ARG A N 1
ATOM 1577 C CA . ARG A 1 213 ? 21.994 -17.143 -22.892 1.00 97.94 213 ARG A CA 1
ATOM 1578 C C . ARG A 1 213 ? 20.581 -16.926 -23.439 1.00 97.94 213 ARG A C 1
ATOM 1580 O O . ARG A 1 213 ? 19.631 -17.041 -22.662 1.00 97.94 213 ARG A O 1
ATOM 1587 N N . PRO A 1 214 ? 20.398 -16.665 -24.744 1.00 98.00 214 PRO A N 1
ATOM 1588 C CA . PRO A 1 214 ? 19.065 -16.527 -25.306 1.00 98.00 214 PRO A CA 1
ATOM 1589 C C . PRO A 1 214 ? 18.330 -17.875 -25.305 1.00 98.00 214 PRO A C 1
ATOM 1591 O O . PRO A 1 214 ? 18.921 -18.931 -25.554 1.00 98.00 214 PRO A O 1
ATOM 1594 N N . VAL A 1 215 ? 17.028 -17.825 -25.039 1.00 98.00 215 VAL A N 1
ATOM 1595 C CA . VAL A 1 215 ? 16.064 -18.911 -25.264 1.00 98.00 215 VAL A CA 1
ATOM 1596 C C . VAL A 1 215 ? 14.830 -18.337 -25.959 1.00 98.00 215 VAL A C 1
ATOM 1598 O O . VAL A 1 215 ? 14.516 -17.164 -25.773 1.00 98.00 215 VAL A O 1
ATOM 1601 N N . ALA A 1 216 ? 14.152 -19.148 -26.775 1.00 93.69 216 ALA A N 1
ATOM 1602 C CA . ALA A 1 216 ? 12.984 -18.702 -27.538 1.00 93.69 216 ALA A CA 1
ATOM 1603 C C . ALA A 1 216 ? 11.769 -18.412 -26.639 1.00 93.69 216 ALA A C 1
ATOM 1605 O O . ALA A 1 216 ? 11.103 -17.401 -26.824 1.00 93.69 216 ALA A O 1
ATOM 1606 N N . ASP A 1 217 ? 11.519 -19.276 -25.652 1.00 92.50 217 ASP A N 1
ATOM 1607 C CA . ASP A 1 217 ? 10.416 -19.161 -24.695 1.00 92.50 217 ASP A CA 1
ATOM 1608 C C . ASP A 1 217 ? 10.798 -19.814 -23.349 1.00 92.50 217 ASP A C 1
ATOM 1610 O O . ASP A 1 217 ? 11.781 -20.564 -23.262 1.00 92.50 217 ASP A O 1
ATOM 1614 N N . SER A 1 218 ? 10.058 -19.512 -22.278 1.00 94.50 218 SER A N 1
ATOM 1615 C CA . SER A 1 218 ? 10.189 -20.181 -20.986 1.00 94.50 218 SER A CA 1
ATOM 1616 C C . SER A 1 218 ? 8.988 -19.969 -20.061 1.00 94.50 218 SER A C 1
ATOM 1618 O O . SER A 1 218 ? 8.402 -18.892 -20.005 1.00 94.50 218 SER A O 1
ATOM 1620 N N . HIS A 1 219 ? 8.691 -20.959 -19.214 1.00 93.56 219 HIS A N 1
ATOM 1621 C CA . HIS A 1 219 ? 7.748 -20.770 -18.114 1.00 93.56 219 HIS A CA 1
ATOM 1622 C C . HIS A 1 219 ? 8.388 -19.945 -16.984 1.00 93.56 219 HIS A C 1
ATOM 1624 O O . HIS A 1 219 ? 9.405 -20.343 -16.416 1.00 93.56 219 HIS A O 1
ATOM 1630 N N . PHE A 1 220 ? 7.770 -18.820 -16.617 1.00 94.56 220 PHE A N 1
ATOM 1631 C CA . PHE A 1 220 ? 8.266 -17.929 -15.563 1.00 94.56 220 PHE A CA 1
ATOM 1632 C C . PHE A 1 220 ? 7.595 -18.214 -14.207 1.00 94.56 220 PHE A C 1
ATOM 1634 O O . PHE A 1 220 ? 6.483 -17.730 -13.976 1.00 94.56 220 PHE A O 1
ATOM 1641 N N . PRO A 1 221 ? 8.249 -18.932 -13.274 1.00 90.12 221 PRO A N 1
ATOM 1642 C CA . PRO A 1 221 ? 7.686 -19.183 -11.954 1.00 90.12 221 PRO A CA 1
ATOM 1643 C C . PRO A 1 221 ? 7.503 -17.880 -11.166 1.00 90.12 221 PRO A C 1
ATOM 1645 O O . PRO A 1 221 ? 8.378 -17.009 -11.131 1.00 90.12 221 PRO A O 1
ATOM 1648 N N . ALA A 1 222 ? 6.372 -17.760 -10.473 1.00 86.94 222 ALA A N 1
ATOM 1649 C CA . ALA A 1 222 ? 6.157 -16.670 -9.531 1.00 86.94 222 ALA A CA 1
ATOM 1650 C C . ALA A 1 222 ? 7.070 -16.829 -8.294 1.00 86.94 222 ALA A C 1
ATOM 1652 O O . ALA A 1 222 ? 7.226 -17.944 -7.784 1.00 86.94 222 ALA A O 1
ATOM 1653 N N . PRO A 1 223 ? 7.637 -15.737 -7.743 1.00 89.06 223 PRO A N 1
ATOM 1654 C CA . PRO A 1 223 ? 8.239 -15.765 -6.417 1.00 89.06 223 PRO A CA 1
ATOM 1655 C C . PRO A 1 223 ? 7.224 -16.235 -5.366 1.00 89.06 223 PRO A C 1
ATOM 1657 O O . PRO A 1 223 ? 6.026 -15.977 -5.507 1.00 89.06 223 PRO A O 1
ATOM 1660 N N . PRO A 1 224 ? 7.675 -16.873 -4.275 1.00 89.69 224 PRO A N 1
ATOM 1661 C CA . PRO A 1 224 ? 6.771 -17.406 -3.267 1.00 89.69 224 PRO A CA 1
ATOM 1662 C C . PRO A 1 224 ? 5.923 -16.303 -2.631 1.00 89.69 224 PRO A C 1
ATOM 1664 O O . PRO A 1 224 ? 6.420 -15.216 -2.326 1.00 89.69 224 PRO A O 1
ATOM 1667 N N . ALA A 1 225 ? 4.659 -16.615 -2.348 1.00 89.12 225 ALA A N 1
ATOM 1668 C CA . ALA A 1 225 ? 3.798 -15.730 -1.577 1.00 89.12 225 ALA A CA 1
ATOM 1669 C C . ALA A 1 225 ? 4.384 -15.458 -0.178 1.00 89.12 225 ALA A C 1
ATOM 1671 O O . ALA A 1 225 ? 4.876 -16.365 0.506 1.00 89.12 225 ALA A O 1
ATOM 1672 N N . ALA A 1 226 ? 4.295 -14.193 0.233 1.00 91.69 226 ALA A N 1
ATOM 1673 C CA . ALA A 1 226 ? 4.542 -13.740 1.594 1.00 91.69 226 ALA A CA 1
ATOM 1674 C C . ALA A 1 226 ? 3.452 -14.314 2.516 1.00 91.69 226 ALA A C 1
ATOM 1676 O O . ALA A 1 226 ? 2.269 -14.171 2.215 1.00 91.69 226 ALA A O 1
ATOM 1677 N N . ARG A 1 227 ? 3.833 -14.978 3.612 1.00 93.56 227 ARG A N 1
ATOM 1678 C CA . ARG A 1 227 ? 2.895 -15.540 4.600 1.00 93.56 227 ARG A CA 1
ATOM 1679 C C . ARG A 1 227 ? 3.543 -15.639 5.972 1.00 93.56 227 ARG A C 1
ATOM 1681 O O . ARG A 1 227 ? 4.752 -15.849 6.057 1.00 93.56 227 ARG A O 1
ATOM 1688 N N . ASN A 1 228 ? 2.743 -15.561 7.029 1.00 96.31 228 ASN A N 1
ATOM 1689 C CA . ASN A 1 228 ? 3.198 -15.928 8.366 1.00 96.31 228 ASN A CA 1
ATOM 1690 C C . ASN A 1 228 ? 3.324 -17.452 8.445 1.00 96.31 228 ASN A C 1
ATOM 1692 O O . ASN A 1 228 ? 2.403 -18.188 8.089 1.00 96.31 228 ASN A O 1
ATOM 1696 N N . ARG A 1 229 ? 4.488 -17.937 8.875 1.00 95.19 229 ARG A N 1
ATOM 1697 C CA . ARG A 1 229 ? 4.711 -19.355 9.163 1.00 95.19 229 ARG A CA 1
ATOM 1698 C C . ARG A 1 229 ? 4.558 -19.559 10.661 1.00 95.19 229 ARG A C 1
ATOM 1700 O O . ARG A 1 229 ? 5.548 -19.535 11.376 1.00 95.19 229 ARG A O 1
ATOM 1707 N N . TRP A 1 230 ? 3.325 -19.689 11.133 1.00 96.38 230 TRP A N 1
ATOM 1708 C CA . TRP A 1 230 ? 3.057 -20.024 12.531 1.00 96.38 230 TRP A CA 1
ATOM 1709 C C . TRP A 1 230 ? 3.719 -21.351 12.902 1.00 96.38 230 TRP A C 1
ATOM 1711 O O . TRP A 1 230 ? 3.668 -22.300 12.118 1.00 96.38 230 TRP A O 1
ATOM 1721 N N . SER A 1 231 ? 4.356 -21.396 14.070 1.00 93.81 231 SER A N 1
ATOM 1722 C CA . SER A 1 231 ? 5.070 -22.590 14.518 1.00 93.81 231 SER A CA 1
ATOM 1723 C C . SER A 1 231 ? 4.095 -23.708 14.882 1.00 93.81 231 SER A C 1
ATOM 1725 O O . SER A 1 231 ? 3.027 -23.444 15.444 1.00 93.81 231 SER A O 1
ATOM 1727 N N . GLN A 1 232 ? 4.453 -24.951 14.550 1.00 89.75 232 GLN A N 1
ATOM 1728 C CA . GLN A 1 232 ? 3.600 -26.121 14.792 1.00 89.75 232 GLN A CA 1
ATOM 1729 C C . GLN A 1 232 ? 3.438 -26.385 16.296 1.00 89.75 232 GLN A C 1
ATOM 1731 O O . GLN A 1 232 ? 2.311 -26.564 16.758 1.00 89.75 232 GLN A O 1
ATOM 1736 N N . ASP A 1 233 ? 4.529 -26.252 17.054 1.00 91.06 233 ASP A N 1
ATOM 1737 C CA . ASP A 1 233 ? 4.569 -26.395 18.517 1.00 91.06 233 ASP A CA 1
ATOM 1738 C C . ASP A 1 233 ? 4.003 -25.174 19.266 1.00 91.06 233 ASP A C 1
ATOM 1740 O O . ASP A 1 233 ? 3.871 -25.174 20.490 1.00 91.06 233 ASP A O 1
ATOM 1744 N N . GLY A 1 234 ? 3.665 -24.101 18.542 1.00 92.44 234 GLY A N 1
ATOM 1745 C CA . GLY A 1 234 ? 3.057 -22.914 19.132 1.00 92.44 234 GLY A CA 1
ATOM 1746 C C . GLY A 1 234 ? 1.627 -23.184 19.609 1.00 92.44 234 GLY A C 1
ATOM 1747 O O . GLY A 1 234 ? 0.866 -23.896 18.956 1.00 92.44 234 GLY A O 1
ATOM 1748 N N . LEU A 1 235 ? 1.213 -22.556 20.704 1.00 95.12 235 LEU A N 1
ATOM 1749 C CA . LEU A 1 235 ? -0.142 -22.622 21.250 1.00 95.12 235 LEU A CA 1
ATOM 1750 C C . LEU A 1 235 ? -1.007 -21.498 20.667 1.00 95.12 235 LEU A C 1
ATOM 1752 O O . LEU A 1 235 ? -0.568 -20.353 20.600 1.00 95.12 235 LEU A O 1
ATOM 1756 N N . ALA A 1 236 ? -2.247 -21.793 20.268 1.00 95.88 236 ALA A N 1
ATOM 1757 C CA . ALA A 1 236 ? -3.187 -20.772 19.794 1.00 95.88 236 ALA A CA 1
ATOM 1758 C C . ALA A 1 236 ? -3.480 -19.736 20.896 1.00 95.88 236 ALA A C 1
ATOM 1760 O O . ALA A 1 236 ? -3.835 -20.111 22.013 1.00 95.88 236 ALA A O 1
ATOM 1761 N N . ALA A 1 237 ? -3.327 -18.448 20.578 1.00 95.94 237 ALA A N 1
ATOM 1762 C CA . ALA A 1 237 ? -3.394 -17.342 21.533 1.00 95.94 237 ALA A CA 1
ATOM 1763 C C . ALA A 1 237 ? -4.548 -16.377 21.244 1.00 95.94 237 ALA A C 1
ATOM 1765 O O . ALA A 1 237 ? -5.402 -16.162 22.103 1.00 95.94 237 ALA A O 1
ATOM 1766 N N . LEU A 1 238 ? -4.583 -15.818 20.030 1.00 97.56 238 LEU A N 1
ATOM 1767 C CA . LEU A 1 238 ? -5.563 -14.819 19.600 1.00 97.56 238 LEU A CA 1
ATOM 1768 C C . LEU A 1 238 ? -6.103 -15.173 18.210 1.00 97.56 238 LEU A C 1
ATOM 1770 O O . LEU A 1 238 ? -5.323 -15.485 17.313 1.00 97.56 238 LEU A O 1
ATOM 1774 N N . SER A 1 239 ? -7.413 -15.064 18.006 1.00 97.75 239 SER A N 1
ATOM 1775 C CA . SER A 1 239 ? -8.053 -15.150 16.687 1.00 97.75 239 SER A CA 1
ATOM 1776 C C . SER A 1 239 ? -8.327 -13.746 16.147 1.00 97.75 239 SER A C 1
ATOM 1778 O O . SER A 1 239 ? -8.923 -12.924 16.847 1.00 97.75 239 SER A O 1
ATOM 1780 N N . VAL A 1 240 ? -7.880 -13.440 14.926 1.00 97.06 240 VAL A N 1
ATOM 1781 C CA . VAL A 1 240 ? -8.041 -12.115 14.303 1.00 97.06 240 VAL A CA 1
ATOM 1782 C C . VAL A 1 240 ? -9.476 -11.938 13.797 1.00 97.06 240 VAL A C 1
ATOM 1784 O O . VAL A 1 240 ? -9.858 -12.486 12.764 1.00 97.06 240 VAL A O 1
ATOM 1787 N N . LEU A 1 241 ? -10.264 -11.111 14.486 1.00 91.06 241 LEU A N 1
ATOM 1788 C CA . LEU A 1 241 ? -11.626 -10.741 14.079 1.00 91.06 241 LEU A CA 1
ATOM 1789 C C . LEU A 1 241 ? -11.626 -9.643 13.005 1.00 91.06 241 LEU A C 1
ATOM 1791 O O . LEU A 1 241 ? -12.427 -9.678 12.076 1.00 91.06 241 LEU A O 1
ATOM 1795 N N . ARG A 1 242 ? -10.722 -8.660 13.122 1.00 90.31 242 ARG A N 1
ATOM 1796 C CA . ARG A 1 242 ? -10.441 -7.635 12.099 1.00 90.31 242 ARG A CA 1
ATOM 1797 C C . ARG A 1 242 ? -8.954 -7.289 12.119 1.00 90.31 242 ARG A C 1
ATOM 1799 O O . ARG A 1 242 ? -8.380 -7.203 13.196 1.00 90.31 242 ARG A O 1
ATOM 1806 N N . SER A 1 243 ? -8.340 -7.052 10.960 1.00 81.69 243 SER A N 1
ATOM 1807 C CA . SER A 1 243 ? -6.894 -6.782 10.837 1.00 81.69 243 SER A CA 1
ATOM 1808 C C . SER A 1 243 ? -6.461 -5.388 11.312 1.00 81.69 243 SER A C 1
ATOM 1810 O O . SER A 1 243 ? -5.307 -5.206 11.690 1.00 81.69 243 SER A O 1
ATOM 1812 N N . GLY A 1 244 ? -7.367 -4.405 11.299 1.00 85.38 244 GLY A N 1
ATOM 1813 C CA . GLY A 1 244 ? -7.019 -3.003 11.540 1.00 85.38 244 GLY A CA 1
ATOM 1814 C C . GLY A 1 244 ? -6.196 -2.416 10.390 1.00 85.38 244 GLY A C 1
ATOM 1815 O O . GLY A 1 244 ? -6.441 -2.726 9.224 1.00 85.38 244 GLY A O 1
ATOM 1816 N N . GLY A 1 245 ? -5.228 -1.562 10.729 1.00 87.38 245 GLY A N 1
ATOM 1817 C CA . GLY A 1 245 ? -4.201 -1.059 9.818 1.00 87.38 245 GLY A CA 1
ATOM 1818 C C . GLY A 1 245 ? -3.096 -2.091 9.555 1.00 87.38 245 GLY A C 1
ATOM 1819 O O . GLY A 1 245 ? -3.340 -3.291 9.454 1.00 87.38 245 GLY A O 1
ATOM 1820 N N . LEU A 1 246 ? -1.843 -1.638 9.440 1.00 92.50 246 LEU A N 1
ATOM 1821 C CA . LEU A 1 246 ? -0.715 -2.554 9.246 1.00 92.50 246 LEU A CA 1
ATOM 1822 C C . LEU A 1 246 ? -0.299 -3.183 10.586 1.00 92.50 246 LEU A C 1
ATOM 1824 O O . LEU A 1 246 ? 0.349 -2.527 11.403 1.00 92.50 246 LEU A O 1
ATOM 1828 N N . CYS A 1 247 ? -0.623 -4.464 10.771 1.00 96.81 247 CYS A N 1
ATOM 1829 C CA . CYS A 1 247 ? -0.148 -5.289 11.882 1.00 96.81 247 CYS A CA 1
ATOM 1830 C C . CYS A 1 247 ? 0.837 -6.357 11.385 1.00 96.81 247 CYS A C 1
ATOM 1832 O O . CYS A 1 247 ? 0.499 -7.123 10.483 1.00 96.81 247 CYS A O 1
ATOM 1834 N N . LEU A 1 248 ? 2.044 -6.427 11.957 1.00 98.00 248 LEU A N 1
ATOM 1835 C CA . LEU A 1 248 ? 3.109 -7.357 11.546 1.00 98.00 248 LEU A CA 1
ATOM 1836 C C . LEU A 1 248 ? 3.765 -8.043 12.747 1.00 98.00 248 LEU A C 1
ATOM 1838 O O . LEU A 1 248 ? 4.030 -7.395 13.755 1.00 98.00 248 LEU A O 1
ATOM 1842 N N . VAL A 1 249 ? 4.155 -9.311 12.590 1.00 98.50 249 VAL A N 1
ATOM 1843 C CA . VAL A 1 249 ? 5.074 -9.970 13.534 1.00 98.50 249 VAL A CA 1
ATOM 1844 C C . VAL A 1 249 ? 6.468 -9.347 13.401 1.00 98.50 249 VAL A C 1
ATOM 1846 O O . VAL A 1 249 ? 7.005 -9.242 12.293 1.00 98.50 249 VAL A O 1
ATOM 1849 N N . GLN A 1 250 ? 7.050 -8.897 14.513 1.00 98.50 250 GLN A N 1
ATOM 1850 C CA . GLN A 1 250 ? 8.361 -8.247 14.568 1.00 98.50 250 GLN A CA 1
ATOM 1851 C C . GLN A 1 250 ? 9.136 -8.665 15.825 1.00 98.50 250 GLN A C 1
ATOM 1853 O O . GLN A 1 250 ? 8.576 -8.696 16.914 1.00 98.50 250 GLN A O 1
ATOM 1858 N N . ASP A 1 251 ? 10.430 -8.944 15.670 1.00 98.19 251 ASP A N 1
ATOM 1859 C CA . ASP A 1 251 ? 11.391 -9.181 16.757 1.00 98.19 251 ASP A CA 1
ATOM 1860 C C . ASP A 1 251 ? 12.453 -8.055 16.788 1.00 98.19 251 ASP A C 1
ATOM 1862 O O . ASP A 1 251 ? 12.238 -6.961 16.245 1.00 98.19 251 ASP A O 1
ATOM 1866 N N . ALA A 1 252 ? 13.613 -8.293 17.407 1.00 93.62 252 ALA A N 1
ATOM 1867 C CA . ALA A 1 252 ? 14.741 -7.352 17.391 1.00 93.62 252 ALA A CA 1
ATOM 1868 C C . ALA A 1 252 ? 15.321 -7.066 15.981 1.00 93.62 252 ALA A C 1
ATOM 1870 O O . ALA A 1 252 ? 15.983 -6.044 15.773 1.00 93.62 252 ALA A O 1
ATOM 1871 N N . GLY A 1 253 ? 15.051 -7.931 14.999 1.00 92.69 253 GLY A N 1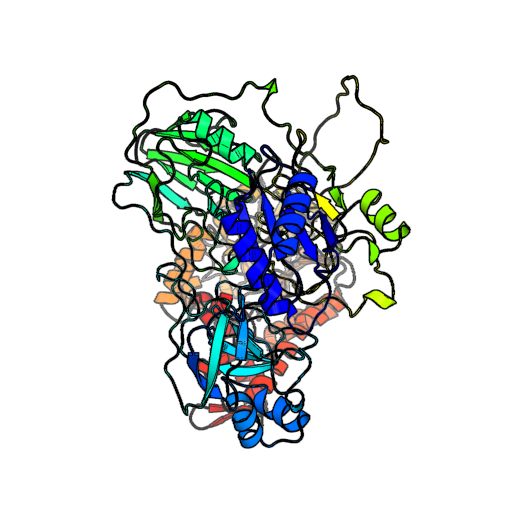
ATOM 1872 C CA . GLY A 1 253 ? 15.468 -7.799 13.608 1.00 92.69 253 GLY A CA 1
ATOM 1873 C C . GLY A 1 253 ? 16.417 -8.896 13.115 1.00 92.69 253 GLY A C 1
ATOM 1874 O O . GLY A 1 253 ? 16.878 -9.769 13.845 1.00 92.69 253 GLY A O 1
ATOM 1875 N N . ARG A 1 254 ? 16.705 -8.829 11.816 1.00 92.69 254 ARG A N 1
ATOM 1876 C CA . ARG A 1 254 ? 17.444 -9.802 11.009 1.00 92.69 254 ARG A CA 1
ATOM 1877 C C . ARG A 1 254 ? 18.856 -9.309 10.701 1.00 92.69 254 ARG A C 1
ATOM 1879 O O . ARG A 1 254 ? 19.115 -8.732 9.645 1.00 92.69 254 ARG A O 1
ATOM 1886 N N . PHE A 1 255 ? 19.758 -9.541 11.641 1.00 89.31 255 PHE A N 1
ATOM 1887 C CA . PHE A 1 255 ? 21.168 -9.159 11.556 1.00 89.31 255 PHE A CA 1
ATOM 1888 C C . PHE A 1 255 ? 21.972 -10.106 10.643 1.00 89.31 255 PHE A C 1
ATOM 1890 O O . PHE A 1 255 ? 21.563 -11.243 10.398 1.00 89.31 255 PHE A O 1
ATOM 1897 N N . GLY A 1 256 ? 23.101 -9.648 10.088 1.00 87.62 256 GLY A N 1
ATOM 1898 C CA . GLY A 1 256 ? 24.003 -10.486 9.273 1.00 87.62 256 GLY A CA 1
ATOM 1899 C C . GLY A 1 256 ? 23.501 -10.841 7.865 1.00 87.62 256 GLY A C 1
ATOM 1900 O O . GLY A 1 256 ? 24.140 -11.619 7.145 1.00 87.62 256 GLY A O 1
ATOM 1901 N N . ARG A 1 257 ? 22.338 -10.317 7.455 1.00 90.38 257 ARG A N 1
ATOM 1902 C CA . ARG A 1 257 ? 21.696 -10.617 6.161 1.00 90.38 257 ARG A CA 1
ATOM 1903 C C . ARG A 1 257 ? 21.691 -9.439 5.193 1.00 90.38 257 ARG A C 1
ATOM 1905 O O . ARG A 1 257 ? 21.248 -9.616 4.054 1.00 90.38 257 ARG A O 1
ATOM 1912 N N . SER A 1 258 ? 22.221 -8.273 5.572 1.00 86.81 258 SER A N 1
ATOM 1913 C CA . SER A 1 258 ? 22.207 -7.094 4.704 1.00 86.81 258 SER A CA 1
ATOM 1914 C C . SER A 1 258 ? 22.908 -7.374 3.378 1.00 86.81 258 SER A C 1
ATOM 1916 O O . SER A 1 258 ? 22.354 -7.030 2.330 1.00 86.81 258 SER A O 1
ATOM 1918 N N . ARG A 1 259 ? 24.034 -8.105 3.396 1.00 86.50 259 ARG A N 1
ATOM 1919 C CA . ARG A 1 259 ? 24.812 -8.535 2.218 1.00 86.50 259 ARG A CA 1
ATOM 1920 C C . ARG A 1 259 ? 24.003 -9.251 1.129 1.00 86.50 259 ARG A C 1
ATOM 1922 O O . ARG A 1 259 ? 24.422 -9.237 -0.020 1.00 86.50 259 ARG A O 1
ATOM 1929 N N . LEU A 1 260 ? 22.837 -9.815 1.463 1.00 90.75 260 LEU A N 1
ATOM 1930 C CA . LEU A 1 260 ? 21.915 -10.488 0.535 1.00 90.75 260 LEU A CA 1
ATOM 1931 C C . LEU A 1 260 ? 20.912 -9.534 -0.143 1.00 90.75 260 LEU A C 1
ATOM 1933 O O . LEU A 1 260 ? 20.165 -9.949 -1.022 1.00 90.75 260 LEU A O 1
ATOM 1937 N N . GLY A 1 261 ? 20.854 -8.269 0.281 1.00 89.19 261 GLY A N 1
ATOM 1938 C CA . GLY A 1 261 ? 19.849 -7.286 -0.144 1.00 89.19 261 GLY A CA 1
ATOM 1939 C C . GLY A 1 261 ? 18.618 -7.194 0.765 1.00 89.19 261 GLY A C 1
ATOM 1940 O O . GLY A 1 261 ? 17.673 -6.484 0.431 1.00 89.19 261 GLY A O 1
ATOM 1941 N N . LEU A 1 262 ? 18.630 -7.878 1.913 1.00 90.38 262 LEU A N 1
ATOM 1942 C CA . LEU A 1 262 ? 17.581 -7.799 2.933 1.00 90.38 262 LEU A CA 1
ATOM 1943 C C . LEU A 1 262 ? 17.825 -6.627 3.901 1.00 90.38 262 LEU A C 1
ATOM 1945 O O . LEU A 1 262 ? 18.976 -6.352 4.233 1.00 90.38 262 LEU A O 1
ATOM 1949 N N . PRO A 1 263 ? 16.782 -5.932 4.381 1.00 89.12 263 PRO A N 1
ATOM 1950 C CA . PRO A 1 263 ? 16.898 -5.029 5.521 1.00 89.12 263 PRO A CA 1
ATOM 1951 C C . PRO A 1 263 ? 16.889 -5.808 6.848 1.00 89.12 263 PRO A C 1
ATOM 1953 O O . PRO A 1 263 ? 16.426 -6.948 6.906 1.00 89.12 263 PRO A O 1
ATOM 1956 N N . GLN A 1 264 ? 17.312 -5.146 7.929 1.00 88.19 264 GLN A N 1
ATOM 1957 C CA . GLN A 1 264 ? 17.178 -5.660 9.298 1.00 88.19 264 GLN A CA 1
ATOM 1958 C C . GLN A 1 264 ? 15.708 -5.924 9.673 1.00 88.19 264 GLN A C 1
ATOM 1960 O O . GLN A 1 264 ? 15.409 -6.924 10.315 1.00 88.19 264 GLN A O 1
ATOM 1965 N N . SER A 1 265 ? 14.772 -5.055 9.275 1.00 93.44 265 SER A N 1
ATOM 1966 C CA . SER A 1 265 ? 13.389 -5.088 9.788 1.00 93.44 265 SER A CA 1
ATOM 1967 C C . SER A 1 265 ? 13.367 -5.021 11.327 1.00 93.44 265 SER A C 1
ATOM 1969 O O . SER A 1 265 ? 14.068 -4.182 11.886 1.00 93.44 265 SER A O 1
ATOM 1971 N N . GLY A 1 266 ? 12.558 -5.840 12.004 1.00 95.25 266 GLY A N 1
ATOM 1972 C CA . GLY A 1 266 ? 12.325 -5.748 13.444 1.00 95.25 266 GLY A CA 1
ATOM 1973 C C . GLY A 1 266 ? 11.325 -4.650 13.813 1.00 95.25 266 GLY A C 1
ATOM 1974 O O . GLY A 1 266 ? 10.832 -3.907 12.952 1.00 95.25 266 GLY A O 1
ATOM 1975 N N . ALA A 1 267 ? 10.997 -4.549 15.100 1.00 94.69 267 ALA A N 1
ATOM 1976 C CA . ALA A 1 267 ? 10.122 -3.492 15.598 1.00 94.69 267 ALA A CA 1
ATOM 1977 C C . ALA A 1 267 ? 10.780 -2.122 15.366 1.00 94.69 267 ALA A C 1
ATOM 1979 O O . ALA A 1 267 ? 11.964 -1.943 15.657 1.00 94.69 267 ALA A O 1
ATOM 1980 N N . LEU A 1 268 ? 10.042 -1.140 14.846 1.00 91.50 268 LEU A N 1
ATOM 1981 C CA . LEU A 1 268 ? 10.599 0.203 14.634 1.00 91.50 268 LEU A CA 1
ATOM 1982 C C . LEU A 1 268 ? 10.800 0.968 15.942 1.00 91.50 268 LEU A C 1
ATOM 1984 O O . LEU A 1 268 ? 11.699 1.806 16.016 1.00 91.50 268 LEU A O 1
ATOM 1988 N N . ASP A 1 269 ? 10.015 0.646 16.970 1.00 91.44 269 ASP A N 1
ATOM 1989 C CA . ASP A 1 269 ? 10.306 1.022 18.348 1.00 91.44 269 ASP A CA 1
ATOM 1990 C C . ASP A 1 269 ? 10.835 -0.189 19.131 1.00 91.44 269 ASP A C 1
ATOM 1992 O O . ASP A 1 269 ? 10.099 -0.990 19.708 1.00 91.44 269 ASP A O 1
ATOM 1996 N N . GLN A 1 270 ? 12.161 -0.307 19.135 1.00 91.56 270 GLN A N 1
ATOM 1997 C CA . GLN A 1 270 ? 12.896 -1.347 19.853 1.00 91.56 270 GLN A CA 1
ATOM 1998 C C . GLN A 1 270 ? 12.804 -1.208 21.384 1.00 91.56 270 GLN A C 1
ATOM 2000 O O . GLN A 1 270 ? 12.998 -2.196 22.085 1.00 91.56 270 GLN A O 1
ATOM 2005 N N . GLN A 1 271 ? 12.507 -0.013 21.918 1.00 91.25 271 GLN A N 1
ATOM 2006 C CA . GLN A 1 271 ? 12.293 0.171 23.360 1.00 91.25 271 GLN A CA 1
ATOM 2007 C C . GLN A 1 271 ? 10.900 -0.319 23.758 1.00 91.25 271 GLN A C 1
ATOM 2009 O O . GLN A 1 271 ? 10.777 -1.063 24.728 1.00 91.25 271 GLN A O 1
ATOM 2014 N N . ALA A 1 272 ? 9.871 0.021 22.976 1.00 94.81 272 ALA A N 1
ATOM 2015 C CA . ALA A 1 272 ? 8.527 -0.517 23.173 1.00 94.81 272 ALA A CA 1
ATOM 2016 C C . ALA A 1 272 ? 8.508 -2.053 23.100 1.00 94.81 272 ALA A C 1
ATOM 2018 O O . ALA A 1 272 ? 7.880 -2.678 23.951 1.00 94.81 272 ALA A O 1
ATOM 2019 N N . LEU A 1 273 ? 9.235 -2.653 22.146 1.00 97.81 273 LEU A N 1
ATOM 2020 C CA . LEU A 1 273 ? 9.413 -4.108 22.051 1.00 97.81 273 LEU A CA 1
ATOM 2021 C C . LEU A 1 273 ? 10.043 -4.694 23.322 1.00 97.81 273 LEU A C 1
ATOM 2023 O O . LEU A 1 273 ? 9.444 -5.561 23.955 1.00 97.81 273 LEU A O 1
ATOM 2027 N N . ALA A 1 274 ? 11.222 -4.193 23.707 1.00 96.50 274 ALA A N 1
ATOM 2028 C CA . ALA A 1 274 ? 11.970 -4.708 24.850 1.00 96.50 274 ALA A CA 1
ATOM 2029 C C . ALA A 1 274 ? 11.169 -4.636 26.154 1.00 96.50 274 ALA A C 1
ATOM 2031 O O . ALA A 1 274 ? 11.123 -5.611 26.902 1.00 96.50 274 ALA A O 1
ATOM 2032 N N . VAL A 1 275 ? 10.494 -3.508 26.397 1.00 97.12 275 VAL A N 1
ATOM 2033 C CA . VAL A 1 275 ? 9.655 -3.332 27.585 1.00 97.12 275 VAL A CA 1
ATOM 2034 C C . VAL A 1 275 ? 8.408 -4.212 27.516 1.00 97.12 275 VAL A C 1
ATOM 2036 O O . VAL A 1 275 ? 8.134 -4.913 28.481 1.00 97.12 275 VAL A O 1
ATOM 2039 N N . ALA A 1 276 ? 7.663 -4.233 26.402 1.00 97.88 276 ALA A N 1
ATOM 2040 C CA . ALA A 1 276 ? 6.454 -5.058 26.294 1.00 97.88 276 ALA A CA 1
ATOM 2041 C C . ALA A 1 276 ? 6.749 -6.541 26.567 1.00 97.88 276 ALA A C 1
ATOM 2043 O O . ALA A 1 276 ? 6.030 -7.170 27.341 1.00 97.88 276 ALA A O 1
ATOM 2044 N N . ASN A 1 277 ? 7.832 -7.071 25.991 1.00 97.50 277 ASN A N 1
ATOM 2045 C CA . ASN A 1 277 ? 8.288 -8.438 26.234 1.00 97.50 277 ASN A CA 1
ATOM 2046 C C . ASN A 1 277 ? 8.659 -8.680 27.704 1.00 97.50 277 ASN A C 1
ATOM 2048 O O . ASN A 1 277 ? 8.154 -9.628 28.305 1.00 97.50 277 ASN A O 1
ATOM 2052 N N . ALA A 1 278 ? 9.475 -7.807 28.306 1.00 95.62 278 ALA A N 1
ATOM 2053 C CA . ALA A 1 278 ? 9.883 -7.951 29.704 1.00 95.62 278 ALA A CA 1
ATOM 2054 C C . ALA A 1 278 ? 8.684 -7.949 30.672 1.00 95.62 278 ALA A C 1
ATOM 2056 O O . ALA A 1 278 ? 8.653 -8.734 31.616 1.00 95.62 278 ALA A O 1
ATOM 2057 N N . LEU A 1 279 ? 7.661 -7.122 30.417 1.00 96.50 279 LEU A N 1
ATOM 2058 C CA . LEU A 1 279 ? 6.458 -7.053 31.257 1.00 96.50 279 LEU A CA 1
ATOM 2059 C C . LEU A 1 279 ? 5.646 -8.363 31.260 1.00 96.50 279 LEU A C 1
ATOM 2061 O O . LEU A 1 279 ? 5.008 -8.666 32.267 1.00 96.50 279 LEU A O 1
ATOM 2065 N N . VAL A 1 280 ? 5.669 -9.143 30.172 1.00 95.62 280 VAL A N 1
ATOM 2066 C CA . VAL A 1 280 ? 4.977 -10.447 30.074 1.00 95.62 280 VAL A CA 1
ATOM 2067 C C . VAL A 1 280 ? 5.883 -11.655 30.362 1.00 95.62 280 VAL A C 1
ATOM 2069 O O . VAL A 1 280 ? 5.424 -12.789 30.234 1.00 95.62 280 VAL A O 1
ATOM 2072 N N . GLY A 1 281 ? 7.141 -11.428 30.761 1.00 93.50 281 GLY A N 1
ATOM 2073 C CA . GLY A 1 281 ? 8.111 -12.480 31.095 1.00 93.50 281 GLY A CA 1
ATOM 2074 C C . GLY A 1 281 ? 8.873 -13.084 29.907 1.00 93.50 281 GLY A C 1
ATOM 2075 O O . GLY A 1 281 ? 9.526 -14.111 30.072 1.00 93.50 281 GLY A O 1
ATOM 2076 N N . ASN A 1 282 ? 8.805 -12.473 28.721 1.00 94.94 282 ASN A N 1
ATOM 2077 C CA . ASN A 1 282 ? 9.561 -12.901 27.537 1.00 94.94 282 ASN A CA 1
ATOM 2078 C C . ASN A 1 282 ? 11.005 -12.363 27.561 1.00 94.94 282 ASN A C 1
ATOM 2080 O O . ASN A 1 282 ? 11.307 -11.384 28.251 1.00 94.94 282 ASN A O 1
ATOM 2084 N N . ALA A 1 283 ? 11.882 -12.907 26.709 1.00 94.88 283 ALA A N 1
ATOM 2085 C CA . ALA A 1 283 ? 13.149 -12.249 26.409 1.00 94.88 283 ALA A CA 1
ATOM 2086 C C . ALA A 1 283 ? 12.886 -10.915 25.689 1.00 94.88 283 ALA A C 1
ATOM 2088 O O . ALA A 1 283 ? 12.000 -10.804 24.842 1.00 94.88 283 ALA A O 1
ATOM 2089 N N . THR A 1 284 ? 13.675 -9.878 25.981 1.00 96.06 284 THR A N 1
ATOM 2090 C CA . THR A 1 284 ? 13.457 -8.519 25.440 1.00 96.06 284 THR A CA 1
ATOM 2091 C C . THR A 1 284 ? 13.470 -8.456 23.907 1.00 96.06 284 THR A C 1
ATOM 2093 O O . THR A 1 284 ? 12.869 -7.559 23.315 1.00 96.06 284 THR A O 1
ATOM 2096 N N . THR A 1 285 ? 14.113 -9.420 23.251 1.00 96.12 285 THR A N 1
ATOM 2097 C CA . THR A 1 285 ? 14.239 -9.537 21.795 1.00 96.12 285 THR A CA 1
ATOM 2098 C C . THR A 1 285 ? 13.186 -10.430 21.132 1.00 96.12 285 THR A C 1
ATOM 2100 O O . THR A 1 285 ? 13.181 -10.500 19.901 1.00 96.12 285 THR A O 1
ATOM 2103 N N . ASP A 1 286 ? 12.306 -11.088 21.901 1.00 97.00 286 ASP A N 1
ATOM 2104 C CA . ASP A 1 286 ? 11.299 -12.016 21.375 1.00 97.00 286 ASP A CA 1
ATOM 2105 C C . ASP A 1 286 ? 10.314 -11.349 20.410 1.00 97.00 286 ASP A C 1
ATOM 2107 O O . ASP A 1 286 ? 10.089 -10.136 20.421 1.00 97.00 286 ASP A O 1
ATOM 2111 N N . ALA A 1 287 ? 9.703 -12.165 19.552 1.00 98.25 287 ALA A N 1
ATOM 2112 C CA . ALA A 1 287 ? 8.737 -11.680 18.583 1.00 98.25 287 ALA A CA 1
ATOM 2113 C C . ALA A 1 287 ? 7.439 -11.212 19.261 1.00 98.25 287 ALA A C 1
ATOM 2115 O O . ALA A 1 287 ? 6.872 -11.896 20.113 1.00 98.25 287 ALA A O 1
ATOM 2116 N N . ALA A 1 288 ? 6.942 -10.066 18.810 1.00 98.56 288 ALA A N 1
ATOM 2117 C CA . ALA A 1 288 ? 5.702 -9.433 19.236 1.00 98.56 288 ALA A CA 1
ATOM 2118 C C . ALA A 1 288 ? 4.918 -8.927 18.008 1.00 98.56 288 ALA A C 1
ATOM 2120 O O . ALA A 1 288 ? 5.388 -9.022 16.869 1.00 98.56 288 ALA A O 1
ATOM 2121 N N . LEU A 1 289 ? 3.716 -8.387 18.217 1.00 98.56 289 LEU A N 1
ATOM 2122 C CA . LEU A 1 289 ? 2.920 -7.774 17.151 1.00 98.56 289 LEU A CA 1
ATOM 2123 C C . LEU A 1 289 ? 3.155 -6.257 17.125 1.00 98.56 289 LEU A C 1
ATOM 2125 O O . LEU A 1 289 ? 2.779 -5.555 18.062 1.00 98.56 289 LEU A O 1
ATOM 2129 N N . GLU A 1 290 ? 3.756 -5.737 16.052 1.00 98.00 290 GLU A N 1
ATOM 2130 C CA . GLU A 1 290 ? 3.820 -4.293 15.793 1.00 98.00 290 GLU A CA 1
ATOM 2131 C C . GLU A 1 290 ? 2.503 -3.834 15.157 1.00 98.00 290 GLU A C 1
ATOM 2133 O O . GLU A 1 290 ? 2.130 -4.310 14.082 1.00 98.00 290 GLU A O 1
ATOM 2138 N N . LEU A 1 291 ? 1.824 -2.888 15.806 1.00 95.69 291 LEU A N 1
ATOM 2139 C CA . LEU A 1 291 ? 0.549 -2.308 15.390 1.00 95.69 291 LEU A CA 1
ATOM 2140 C C . LEU A 1 291 ? 0.801 -0.898 14.838 1.00 95.69 291 LEU A C 1
ATOM 2142 O O . LEU A 1 291 ? 1.333 -0.052 15.558 1.00 95.69 291 LEU A O 1
ATOM 2146 N N . THR A 1 292 ? 0.423 -0.618 13.587 1.00 91.88 292 THR A N 1
ATOM 2147 C CA . THR A 1 292 ? 0.594 0.709 12.964 1.00 91.88 292 THR A CA 1
ATOM 2148 C C . THR A 1 292 ? -0.743 1.434 12.807 1.00 91.88 292 THR A C 1
ATOM 2150 O O . THR A 1 292 ? -1.626 0.973 12.085 1.00 91.88 292 THR A O 1
ATOM 2153 N N . LEU A 1 293 ? -0.840 2.620 13.415 1.00 86.50 293 LEU A N 1
ATOM 2154 C CA . LEU A 1 293 ? -2.023 3.483 13.495 1.00 86.50 293 LEU A CA 1
ATOM 2155 C C . LEU A 1 293 ? -3.220 2.795 14.168 1.00 86.50 293 LEU A C 1
ATOM 2157 O O . LEU A 1 293 ? -3.349 2.875 15.386 1.00 86.50 293 LEU A O 1
ATOM 2161 N N . LEU A 1 294 ? -4.083 2.136 13.394 1.00 86.31 294 LEU A N 1
ATOM 2162 C CA . LEU A 1 294 ? -5.251 1.415 13.898 1.00 86.31 294 LEU A CA 1
ATOM 2163 C C . LEU A 1 294 ? -4.865 -0.041 14.182 1.00 86.31 294 LEU A C 1
ATOM 2165 O O . LEU A 1 294 ? -4.389 -0.736 13.284 1.00 86.31 294 LEU A O 1
ATOM 2169 N N . GLY A 1 295 ? -5.064 -0.513 15.412 1.00 87.88 295 GLY A N 1
ATOM 2170 C CA . GLY A 1 295 ? -4.785 -1.909 15.752 1.00 87.88 295 GLY A CA 1
ATOM 2171 C C . GLY A 1 295 ? -5.892 -2.883 15.300 1.00 87.88 295 GLY A C 1
ATOM 2172 O O . GLY A 1 295 ? -6.971 -2.446 14.893 1.00 87.88 295 GLY A O 1
ATOM 2173 N N . PRO A 1 296 ? -5.640 -4.202 15.364 1.00 93.75 296 PRO A N 1
ATOM 2174 C CA . PRO A 1 296 ? -6.629 -5.238 15.053 1.00 93.75 296 PRO A CA 1
ATOM 2175 C C . PRO A 1 296 ? -7.806 -5.296 16.052 1.00 93.75 296 PRO A C 1
ATOM 2177 O O . PRO A 1 296 ? -7.860 -4.565 17.040 1.00 93.75 296 PRO A O 1
ATOM 2180 N N . ARG A 1 297 ? -8.737 -6.229 15.837 1.00 97.00 297 ARG A N 1
ATOM 2181 C CA . ARG A 1 297 ? -9.619 -6.769 16.889 1.00 97.00 297 ARG A CA 1
ATOM 2182 C C . ARG A 1 297 ? -9.346 -8.261 17.013 1.00 97.00 297 ARG A C 1
ATOM 2184 O O . ARG A 1 297 ? -9.305 -8.955 15.996 1.00 97.00 297 ARG A O 1
ATOM 2191 N N . PHE A 1 298 ? -9.163 -8.740 18.235 1.00 98.50 298 PHE A N 1
ATOM 2192 C CA . PHE A 1 298 ? -8.798 -10.116 18.546 1.00 98.50 298 PHE A CA 1
ATOM 2193 C C . PHE A 1 298 ? -9.793 -10.739 19.521 1.00 98.50 298 PHE A C 1
ATOM 2195 O O . PHE A 1 298 ? -10.127 -10.119 20.526 1.00 98.50 298 PHE A O 1
ATOM 2202 N N . LYS A 1 299 ? -10.170 -11.997 19.285 1.00 98.44 299 LYS A N 1
ATOM 2203 C CA . LYS A 1 299 ? -10.769 -12.854 20.311 1.00 98.44 299 LYS A CA 1
ATOM 2204 C C . LYS A 1 299 ? -9.670 -13.652 21.005 1.00 98.44 299 LYS A C 1
ATOM 2206 O O . LYS A 1 299 ? -8.837 -14.258 20.327 1.00 98.44 299 LYS A O 1
ATOM 2211 N N . VAL A 1 300 ? -9.662 -13.667 22.331 1.00 98.19 300 VAL A N 1
ATOM 2212 C CA . VAL A 1 300 ? -8.698 -14.432 23.129 1.00 98.19 300 VAL A CA 1
ATOM 2213 C C . VAL A 1 300 ? -9.090 -15.914 23.131 1.00 98.19 300 VAL A C 1
ATOM 2215 O O . VAL A 1 300 ? -10.249 -16.262 23.344 1.00 98.19 300 VAL A O 1
ATOM 2218 N N . VAL A 1 301 ? -8.126 -16.797 22.855 1.00 96.31 301 VAL A N 1
ATOM 2219 C CA . VAL A 1 301 ? -8.353 -18.248 22.687 1.00 96.31 301 VAL A CA 1
ATOM 2220 C C . VAL A 1 301 ? -7.957 -19.045 23.936 1.00 96.31 301 VAL A C 1
ATOM 2222 O O . VAL A 1 301 ? -8.524 -20.099 24.206 1.00 96.31 301 VAL A O 1
ATOM 2225 N N . ARG A 1 302 ? -6.989 -18.551 24.714 1.00 92.56 302 ARG A N 1
ATOM 2226 C CA . ARG A 1 302 ? -6.478 -19.192 25.937 1.00 92.56 302 ARG A CA 1
ATOM 2227 C C . ARG A 1 302 ? -6.110 -18.140 26.988 1.00 92.56 302 ARG A C 1
ATOM 2229 O O . ARG A 1 302 ? -5.870 -17.002 26.598 1.00 92.56 302 ARG A O 1
ATOM 2236 N N . PRO A 1 303 ? -5.953 -18.502 28.274 1.00 93.44 303 PRO A N 1
ATOM 2237 C CA . PRO A 1 303 ? -5.350 -17.605 29.254 1.00 93.44 303 PRO A CA 1
ATOM 2238 C C . PRO A 1 303 ? -3.892 -17.278 28.892 1.00 93.44 303 PRO A C 1
ATOM 2240 O O . PRO A 1 303 ? -3.107 -18.194 28.606 1.00 93.44 303 PRO A O 1
ATOM 2243 N N . LEU A 1 304 ? -3.530 -15.992 28.909 1.00 94.56 304 LEU A N 1
ATOM 2244 C CA . LEU A 1 304 ? -2.159 -15.496 28.711 1.00 94.56 304 LEU A CA 1
ATOM 2245 C C . LEU A 1 304 ? -1.979 -14.062 29.236 1.00 94.56 304 LEU A C 1
ATOM 2247 O O . LEU A 1 304 ? -2.955 -13.320 29.335 1.00 94.56 304 LEU A O 1
ATOM 2251 N N . LEU A 1 305 ? -0.739 -13.639 29.514 1.00 96.38 305 LEU A N 1
ATOM 2252 C CA . LEU A 1 305 ? -0.457 -12.214 29.718 1.00 96.38 305 LEU A CA 1
ATOM 2253 C C . LEU A 1 305 ? -0.289 -11.493 28.380 1.00 96.38 305 LEU A C 1
ATOM 2255 O O . LEU A 1 305 ? 0.338 -12.015 27.456 1.00 96.38 305 LEU A O 1
ATOM 2259 N N . ALA A 1 306 ? -0.758 -10.250 28.325 1.00 97.31 306 ALA A N 1
ATOM 2260 C CA . ALA A 1 306 ? -0.513 -9.319 27.233 1.00 97.31 306 ALA A CA 1
ATOM 2261 C C . ALA A 1 306 ? -0.065 -7.948 27.760 1.00 97.31 306 ALA A C 1
ATOM 2263 O O . ALA A 1 306 ? -0.627 -7.449 28.735 1.00 97.31 306 ALA A O 1
ATOM 2264 N N . ALA A 1 307 ? 0.901 -7.311 27.095 1.00 97.88 307 ALA A N 1
ATOM 2265 C CA . ALA A 1 307 ? 1.326 -5.939 27.386 1.00 97.88 307 ALA A CA 1
ATOM 2266 C C . ALA A 1 307 ? 1.395 -5.101 26.105 1.00 97.88 307 ALA A C 1
ATOM 2268 O O . ALA A 1 307 ? 1.876 -5.568 25.072 1.00 97.88 307 ALA A O 1
ATOM 2269 N N . VAL A 1 308 ? 0.934 -3.848 26.188 1.00 97.69 308 VAL A N 1
ATOM 2270 C CA . VAL A 1 308 ? 0.931 -2.887 25.073 1.00 97.69 308 VAL A CA 1
ATOM 2271 C C . VAL A 1 308 ? 1.812 -1.685 25.418 1.00 97.69 308 VAL A C 1
ATOM 2273 O O . VAL A 1 308 ? 1.529 -0.967 26.380 1.00 97.69 308 VAL A O 1
ATOM 2276 N N . CYS A 1 309 ? 2.847 -1.444 24.612 1.00 95.88 309 CYS A N 1
ATOM 2277 C CA . CYS A 1 309 ? 3.822 -0.356 24.780 1.00 95.88 309 CYS A CA 1
ATOM 2278 C C . CYS A 1 309 ? 4.020 0.438 23.473 1.00 95.88 309 CYS A C 1
ATOM 2280 O O . CYS A 1 309 ? 3.625 -0.015 22.400 1.00 95.88 309 CYS A O 1
ATOM 2282 N N . GLY A 1 310 ? 4.675 1.601 23.544 1.00 91.38 310 GLY A N 1
ATOM 2283 C CA . GLY A 1 310 ? 4.957 2.480 22.395 1.00 91.38 310 GLY A CA 1
ATOM 2284 C C . GLY A 1 310 ? 3.970 3.647 22.275 1.00 91.38 310 GLY A C 1
ATOM 2285 O O . GLY A 1 310 ? 3.581 4.231 23.287 1.00 91.38 310 GLY A O 1
ATOM 2286 N N . ALA A 1 311 ? 3.566 3.991 21.044 1.00 83.19 311 ALA A N 1
ATOM 2287 C CA . ALA A 1 311 ? 2.452 4.914 20.784 1.00 83.19 311 ALA A CA 1
ATOM 2288 C C . ALA A 1 311 ? 1.165 4.431 21.471 1.00 83.19 311 ALA A C 1
ATOM 2290 O O . ALA A 1 311 ? 1.083 3.271 21.859 1.00 83.19 311 ALA A O 1
ATOM 2291 N N . GLY A 1 312 ? 0.150 5.290 21.607 1.00 82.31 312 GLY A N 1
ATOM 2292 C CA . GLY A 1 312 ? -1.027 4.987 22.430 1.00 82.31 312 GLY A CA 1
ATOM 2293 C C . GLY A 1 312 ? -2.288 4.550 21.673 1.00 82.31 312 GLY A C 1
ATOM 2294 O O . GLY A 1 312 ? -3.189 5.382 21.601 1.00 82.31 312 GLY A O 1
ATOM 2295 N N . PRO A 1 313 ? -2.436 3.304 21.160 1.00 85.62 313 PRO A N 1
ATOM 2296 C CA . PRO A 1 313 ? -3.513 2.843 20.261 1.00 85.62 313 PRO A CA 1
ATOM 2297 C C . PRO A 1 313 ? -4.879 2.651 20.944 1.00 85.62 313 PRO A C 1
ATOM 2299 O O . PRO A 1 313 ? -5.685 1.837 20.504 1.00 85.62 313 PRO A O 1
ATOM 2302 N N . SER A 1 314 ? -5.134 3.350 22.054 1.00 89.94 314 SER A N 1
ATOM 2303 C CA . SER A 1 314 ? -6.372 3.261 22.840 1.00 89.94 314 SER A CA 1
ATOM 2304 C C . SER A 1 314 ? -6.869 1.813 23.042 1.00 89.94 314 SER A C 1
ATOM 2306 O O . SER A 1 314 ? -7.993 1.511 22.630 1.00 89.94 314 SER A O 1
ATOM 2308 N N . PRO A 1 315 ? -6.044 0.902 23.603 1.00 96.31 315 PRO A N 1
ATOM 2309 C CA . PRO A 1 315 ? -6.417 -0.501 23.742 1.00 96.31 315 PRO A CA 1
ATOM 2310 C C . PRO A 1 315 ? -7.604 -0.669 24.695 1.00 96.31 315 PRO A C 1
ATOM 2312 O O . PRO A 1 315 ? -7.757 0.086 25.661 1.00 96.31 315 PRO A O 1
ATOM 2315 N N . ARG A 1 316 ? -8.441 -1.669 24.424 1.00 97.81 316 ARG A N 1
ATOM 2316 C CA . ARG A 1 316 ? -9.625 -2.020 25.209 1.00 97.81 316 ARG A CA 1
ATOM 2317 C C . ARG A 1 316 ? -9.769 -3.532 25.330 1.00 97.81 316 ARG A C 1
ATOM 2319 O O . ARG A 1 316 ? -9.508 -4.242 24.363 1.00 97.81 316 ARG A O 1
ATOM 2326 N N . LEU A 1 317 ? -10.232 -3.995 26.484 1.00 98.00 317 LEU A N 1
ATOM 2327 C CA . LEU A 1 317 ? -10.622 -5.379 26.745 1.00 98.00 317 LEU A CA 1
ATOM 2328 C C . LEU A 1 317 ? -12.115 -5.392 27.083 1.00 98.00 317 LEU A C 1
ATOM 2330 O O . LEU A 1 317 ? -12.534 -4.656 27.973 1.00 98.00 317 LEU A O 1
ATOM 2334 N N . ASP A 1 318 ? -12.919 -6.136 26.323 1.00 97.19 318 ASP A N 1
ATOM 2335 C CA . ASP A 1 318 ? -14.391 -6.160 26.437 1.00 97.19 318 ASP A CA 1
ATOM 2336 C C . ASP A 1 318 ? -15.011 -4.746 26.449 1.00 97.19 318 ASP A C 1
ATOM 2338 O O . ASP A 1 318 ? -15.894 -4.398 27.231 1.00 97.19 318 ASP A O 1
ATOM 2342 N N . GLY A 1 319 ? -14.468 -3.872 25.594 1.00 93.12 319 GLY A N 1
ATOM 2343 C CA . GLY A 1 319 ? -14.837 -2.457 25.494 1.00 93.12 319 GLY A CA 1
ATOM 2344 C C . GLY A 1 319 ? -14.239 -1.545 26.576 1.00 93.12 319 GLY A C 1
ATOM 2345 O O . GLY A 1 319 ? -14.141 -0.335 26.346 1.00 93.12 319 GLY A O 1
ATOM 2346 N N . GLN A 1 320 ? -13.764 -2.074 27.705 1.00 96.69 320 GLN A N 1
ATOM 2347 C CA . GLN A 1 320 ? -13.184 -1.284 28.796 1.00 96.69 320 GLN A CA 1
ATOM 2348 C C . GLN A 1 320 ? -11.741 -0.849 28.493 1.00 96.69 320 GLN A C 1
ATOM 2350 O O . GLN A 1 320 ? -10.981 -1.645 27.946 1.00 96.69 320 GLN A O 1
ATOM 2355 N N . PRO A 1 321 ? -11.318 0.390 28.820 1.00 96.69 321 PRO A N 1
ATOM 2356 C CA . PRO A 1 321 ? -9.950 0.851 28.567 1.00 96.69 321 PRO A CA 1
ATOM 2357 C C . PRO A 1 321 ? -8.886 -0.018 29.252 1.00 96.69 321 PRO A C 1
ATOM 2359 O O . PRO A 1 321 ? -8.887 -0.169 30.471 1.00 96.69 321 PRO A O 1
ATOM 2362 N N . LEU A 1 322 ? -7.931 -0.529 28.473 1.00 95.69 322 LEU A N 1
ATOM 2363 C CA . LEU A 1 322 ? -6.807 -1.317 28.974 1.00 95.69 322 LEU A CA 1
ATOM 2364 C C . LEU A 1 322 ? -5.610 -0.396 29.263 1.00 95.69 322 LEU A C 1
ATOM 2366 O O . LEU A 1 322 ? -5.245 0.445 28.439 1.00 95.69 322 LEU A O 1
ATOM 2370 N N . ALA A 1 323 ? -4.976 -0.539 30.429 1.00 94.94 323 ALA A N 1
ATOM 2371 C CA . ALA A 1 323 ? -3.808 0.276 30.767 1.00 94.94 323 ALA A CA 1
ATOM 2372 C C . ALA A 1 323 ? -2.576 -0.154 29.950 1.00 94.94 323 ALA A C 1
ATOM 2374 O O . ALA A 1 323 ? -2.234 -1.330 29.895 1.00 94.94 323 ALA A O 1
ATOM 2375 N N . MET A 1 324 ? -1.872 0.796 29.343 1.00 95.25 324 MET A N 1
ATOM 2376 C CA . MET A 1 324 ? -0.605 0.524 28.657 1.00 95.25 324 MET A CA 1
ATOM 2377 C C . MET A 1 324 ? 0.579 0.427 29.623 1.00 95.25 324 MET A C 1
ATOM 2379 O O . MET A 1 324 ? 0.462 0.793 30.791 1.00 95.25 324 MET A O 1
ATOM 2383 N N . TRP A 1 325 ? 1.727 -0.039 29.114 1.00 96.50 325 TRP A N 1
ATOM 2384 C CA . TRP A 1 325 ? 2.984 -0.182 29.866 1.00 96.50 325 TRP A CA 1
ATOM 2385 C C . TRP A 1 325 ? 2.849 -1.078 31.112 1.00 96.50 325 TRP A C 1
ATOM 2387 O O . TRP A 1 325 ? 3.565 -0.936 32.102 1.00 96.50 325 TRP A O 1
ATOM 2397 N N . ARG A 1 326 ? 1.909 -2.024 31.042 1.00 96.12 326 ARG A N 1
ATOM 2398 C CA . ARG A 1 326 ? 1.547 -2.995 32.072 1.00 96.12 326 ARG A CA 1
ATOM 2399 C C . ARG A 1 326 ? 1.109 -4.290 31.398 1.00 96.12 326 ARG A C 1
ATOM 2401 O O . ARG A 1 326 ? 0.472 -4.237 30.345 1.00 96.12 326 ARG A O 1
ATOM 2408 N N . ALA A 1 327 ? 1.446 -5.423 32.001 1.00 96.94 327 ALA A N 1
ATOM 2409 C CA . ALA A 1 327 ? 0.911 -6.717 31.616 1.00 96.94 327 ALA A CA 1
ATOM 2410 C C . ALA A 1 327 ? -0.456 -6.966 32.268 1.00 96.94 327 ALA A C 1
ATOM 2412 O O . ALA A 1 327 ? -0.658 -6.684 33.448 1.00 96.94 327 ALA A O 1
ATOM 2413 N N . HIS A 1 328 ? -1.380 -7.528 31.494 1.00 96.62 328 HIS A N 1
ATOM 2414 C CA . HIS A 1 328 ? -2.723 -7.910 31.930 1.00 96.62 328 HIS A CA 1
ATOM 2415 C C . HIS A 1 328 ? -2.964 -9.373 31.607 1.00 96.62 328 HIS A C 1
ATOM 2417 O O . HIS A 1 328 ? -2.580 -9.827 30.530 1.00 96.62 328 HIS A O 1
ATOM 2423 N N . LEU A 1 329 ? -3.623 -10.092 32.513 1.00 95.62 329 LEU A N 1
ATOM 2424 C CA . LEU A 1 329 ? -4.143 -11.422 32.220 1.00 95.62 329 LEU A CA 1
ATOM 2425 C C . LEU A 1 329 ? -5.368 -11.275 31.315 1.00 95.62 329 LEU A C 1
ATOM 2427 O O . LEU A 1 329 ? -6.350 -10.647 31.701 1.00 95.62 329 LEU A O 1
ATOM 2431 N N . LEU A 1 330 ? -5.289 -11.856 30.123 1.00 96.00 330 LEU A N 1
ATOM 2432 C CA . LEU A 1 330 ? -6.422 -12.026 29.226 1.00 96.00 330 LEU A CA 1
ATOM 2433 C C . LEU A 1 330 ? -6.965 -13.444 29.400 1.00 96.00 330 LEU A C 1
ATOM 2435 O O . LEU A 1 330 ? -6.189 -14.403 29.429 1.00 96.00 330 LEU A O 1
ATOM 2439 N N . LEU A 1 331 ? -8.282 -13.574 29.510 1.00 96.00 331 LEU A N 1
ATOM 2440 C CA . LEU A 1 331 ? -9.000 -14.841 29.631 1.00 96.00 331 LEU A CA 1
ATOM 2441 C C . LEU A 1 331 ? -9.648 -15.227 28.289 1.00 96.00 331 LEU A C 1
ATOM 2443 O O . LEU A 1 331 ? -9.869 -14.350 27.453 1.00 96.00 331 LEU A O 1
ATOM 2447 N N . PRO A 1 332 ? -9.954 -16.520 28.058 1.00 96.88 332 PRO A N 1
ATOM 2448 C CA . PRO A 1 332 ? -10.679 -16.967 26.872 1.00 96.88 332 PRO A CA 1
ATOM 2449 C C . PRO A 1 332 ? -11.973 -16.189 26.629 1.00 96.88 332 PRO A C 1
ATOM 2451 O O . PRO A 1 332 ? -12.591 -15.669 27.554 1.00 96.88 332 PRO A O 1
ATOM 2454 N N . ASP A 1 333 ? -12.365 -16.130 25.361 1.00 95.25 333 ASP A N 1
ATOM 2455 C CA . ASP A 1 333 ? -13.563 -15.463 24.846 1.00 95.25 333 ASP A CA 1
ATOM 2456 C C . ASP A 1 333 ? -13.611 -13.931 24.962 1.00 95.25 333 ASP A C 1
ATOM 2458 O O . ASP A 1 333 ? -14.366 -13.322 24.202 1.00 95.25 333 ASP A O 1
ATOM 2462 N N . GLN A 1 334 ? -12.757 -13.304 25.778 1.00 98.31 334 GLN A N 1
ATOM 2463 C CA . GLN A 1 334 ? -12.625 -11.846 25.838 1.00 98.31 334 GLN A CA 1
ATOM 2464 C C . GLN A 1 334 ? -12.167 -11.244 24.499 1.00 98.31 334 GLN A C 1
ATOM 2466 O O . GLN A 1 334 ? -11.410 -11.859 23.736 1.00 98.31 334 GLN A O 1
ATOM 2471 N N . GLU A 1 335 ? -12.577 -10.004 24.227 1.00 98.44 335 GLU A N 1
ATOM 2472 C CA . GLU A 1 335 ? -12.185 -9.260 23.032 1.00 98.44 335 GLU A CA 1
ATOM 2473 C C . GLU A 1 335 ? -11.154 -8.165 23.342 1.00 98.44 335 GLU A C 1
ATOM 2475 O O . GLU A 1 335 ? -11.459 -7.156 23.983 1.00 98.44 335 GLU A O 1
ATOM 2480 N N . LEU A 1 336 ? -9.939 -8.320 22.804 1.00 98.44 336 LEU A N 1
ATOM 2481 C CA . LEU A 1 336 ? -8.919 -7.272 22.783 1.00 98.44 336 LEU A CA 1
ATOM 2482 C C . LEU A 1 336 ? -9.065 -6.441 21.501 1.00 98.44 336 LEU A C 1
ATOM 2484 O O . LEU A 1 336 ? -8.874 -6.939 20.390 1.00 98.44 336 LEU A O 1
ATOM 2488 N N . SER A 1 337 ? -9.356 -5.153 21.652 1.00 97.06 337 SER A N 1
ATOM 2489 C CA . SER A 1 337 ? -9.546 -4.205 20.550 1.00 97.06 337 SER A CA 1
ATOM 2490 C C . SER A 1 337 ? -8.678 -2.957 20.709 1.00 97.06 337 SER A C 1
ATOM 2492 O O . SER A 1 337 ? -8.205 -2.633 21.798 1.00 97.06 337 SER A O 1
ATOM 2494 N N . PHE A 1 338 ? -8.456 -2.247 19.605 1.00 94.31 338 PHE A N 1
ATOM 2495 C CA . PHE A 1 338 ? -7.644 -1.033 19.560 1.00 94.31 338 PHE A CA 1
ATOM 2496 C C . PHE A 1 338 ? -8.409 0.087 18.851 1.00 94.31 338 PHE A C 1
ATOM 2498 O O . PHE A 1 338 ? -8.981 -0.117 17.781 1.00 94.31 338 PHE A O 1
ATOM 2505 N N . GLY A 1 339 ? -8.433 1.271 19.461 1.00 83.75 339 GLY A N 1
ATOM 2506 C CA . GLY A 1 339 ? -9.037 2.470 18.880 1.00 83.75 339 GLY A CA 1
ATOM 2507 C C . GLY A 1 339 ? -8.051 3.293 18.039 1.00 83.75 339 GLY A C 1
ATOM 2508 O O . GLY A 1 339 ? -6.923 2.862 17.784 1.00 83.75 339 GLY A O 1
ATOM 2509 N N . PRO A 1 340 ? -8.433 4.519 17.633 1.00 80.38 340 PRO A N 1
ATOM 2510 C CA . PRO A 1 340 ? -7.473 5.478 17.098 1.00 80.38 340 PRO A CA 1
ATOM 2511 C C . PRO A 1 340 ? -6.412 5.818 18.164 1.00 80.38 340 PRO A C 1
ATOM 2513 O O . PRO A 1 340 ? -6.741 5.913 19.359 1.00 80.38 340 PRO A O 1
ATOM 2516 N N . PRO A 1 341 ? -5.138 6.006 17.776 1.00 80.56 341 PRO A N 1
ATOM 2517 C CA . PRO A 1 341 ? -4.089 6.300 18.732 1.00 80.56 341 PRO A CA 1
ATOM 2518 C C . PRO A 1 341 ? -4.216 7.725 19.279 1.00 80.56 341 PRO A C 1
ATOM 2520 O O . PRO A 1 341 ? -4.518 8.663 18.548 1.00 80.56 341 PRO A O 1
ATOM 2523 N N . LYS A 1 342 ? -3.953 7.901 20.577 1.00 79.31 342 LYS A N 1
ATOM 2524 C CA . LYS A 1 342 ? -3.965 9.219 21.241 1.00 79.31 342 LYS A CA 1
ATOM 2525 C C . LYS A 1 342 ? -2.750 10.079 20.889 1.00 79.31 342 LY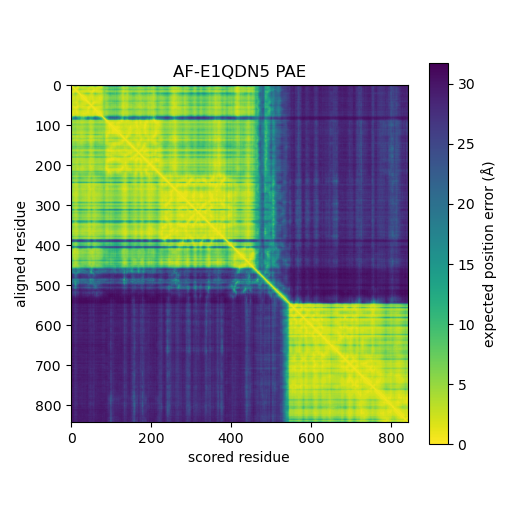S A C 1
ATOM 2527 O O . LYS A 1 342 ? -2.823 11.294 20.996 1.00 79.31 342 LYS A O 1
ATOM 2532 N N . GLY A 1 343 ? -1.660 9.439 20.478 1.00 76.69 343 GLY A N 1
ATOM 2533 C CA . GLY A 1 343 ? -0.407 10.067 20.081 1.00 76.69 343 GLY A CA 1
ATOM 2534 C C . GLY A 1 343 ? 0.545 9.019 19.509 1.00 76.69 343 GLY A C 1
ATOM 2535 O O . GLY A 1 343 ? 0.557 7.870 19.963 1.00 76.69 343 GLY A O 1
ATOM 2536 N N . GLY A 1 344 ? 1.321 9.419 18.502 1.00 80.50 344 GLY A N 1
ATOM 2537 C CA . GLY A 1 344 ? 2.248 8.564 17.761 1.00 80.50 344 GLY A CA 1
ATOM 2538 C C . GLY A 1 344 ? 1.610 7.531 16.827 1.00 80.50 344 GLY A C 1
ATOM 2539 O O . GLY A 1 344 ? 0.393 7.439 16.692 1.00 80.50 344 GLY A O 1
ATOM 2540 N N . ALA A 1 345 ? 2.469 6.770 16.137 1.00 84.81 345 ALA A N 1
ATOM 2541 C CA . ALA A 1 345 ? 2.073 5.955 14.986 1.00 84.81 345 ALA A CA 1
ATOM 2542 C C . ALA A 1 345 ? 2.207 4.432 15.164 1.00 84.81 345 ALA A C 1
ATOM 2544 O O . ALA A 1 345 ? 1.599 3.698 14.386 1.00 84.81 345 ALA A O 1
ATOM 2545 N N . ARG A 1 346 ? 3.012 3.937 16.118 1.00 90.06 346 ARG A N 1
ATOM 2546 C CA . ARG A 1 346 ? 3.289 2.496 16.277 1.00 90.06 346 ARG A CA 1
ATOM 2547 C C . ARG A 1 346 ? 3.347 2.044 17.727 1.00 90.06 346 ARG A C 1
ATOM 2549 O O . ARG A 1 346 ? 4.033 2.663 18.536 1.00 90.06 346 ARG A O 1
ATOM 2556 N N . ALA A 1 347 ? 2.677 0.938 18.013 1.00 94.56 347 ALA A N 1
ATOM 2557 C CA . ALA A 1 347 ? 2.705 0.254 19.299 1.00 94.56 347 ALA A CA 1
ATOM 2558 C C . ALA A 1 347 ? 3.169 -1.194 19.128 1.00 94.56 347 ALA A C 1
ATOM 2560 O O . ALA A 1 347 ? 3.134 -1.737 18.024 1.00 94.56 347 ALA A O 1
ATOM 2561 N N . VAL A 1 348 ? 3.579 -1.823 20.224 1.00 98.06 348 VAL A N 1
ATOM 2562 C CA . VAL A 1 348 ? 3.925 -3.243 20.277 1.00 98.06 348 VAL A CA 1
ATOM 2563 C C . VAL A 1 348 ? 3.021 -3.936 21.289 1.00 98.06 348 VAL A C 1
ATOM 2565 O O . VAL A 1 348 ? 2.938 -3.501 22.436 1.00 98.06 348 VAL A O 1
ATOM 2568 N N . LEU A 1 349 ? 2.359 -5.007 20.850 1.00 98.44 349 LEU A N 1
ATOM 2569 C CA . LEU A 1 349 ? 1.623 -5.957 21.679 1.00 98.44 349 LEU A CA 1
ATOM 2570 C C . LEU A 1 349 ? 2.488 -7.211 21.860 1.00 98.44 349 LEU A C 1
ATOM 2572 O O . LEU A 1 349 ? 2.656 -7.993 20.921 1.00 98.44 349 LEU A O 1
ATOM 2576 N N . ALA A 1 350 ? 3.036 -7.388 23.061 1.00 98.25 350 ALA A N 1
ATOM 2577 C CA . ALA A 1 350 ? 3.720 -8.613 23.466 1.00 98.25 350 ALA A CA 1
ATOM 2578 C C . ALA A 1 350 ? 2.752 -9.550 24.195 1.00 98.25 350 ALA A C 1
ATOM 2580 O O . ALA A 1 350 ? 1.840 -9.095 24.888 1.00 98.25 350 ALA A O 1
ATOM 2581 N N . LEU A 1 351 ? 2.977 -10.854 24.039 1.00 97.38 351 LEU A N 1
ATOM 2582 C CA . LEU A 1 351 ? 2.176 -11.938 24.605 1.00 97.38 351 LEU A CA 1
ATOM 2583 C C . LEU A 1 351 ? 3.110 -12.906 25.340 1.00 97.38 351 LEU A C 1
ATOM 2585 O O . LEU A 1 351 ? 4.164 -13.232 24.789 1.00 97.38 351 LEU A O 1
ATOM 2589 N N . SER A 1 352 ? 2.755 -13.367 26.543 1.00 96.31 352 SER A N 1
ATOM 2590 C CA . SER A 1 352 ? 3.584 -14.326 27.298 1.00 96.31 352 SER A CA 1
ATOM 2591 C C . SER A 1 352 ? 3.820 -15.607 26.496 1.00 96.31 352 SER A C 1
ATOM 2593 O O . SER A 1 352 ? 2.863 -16.181 25.970 1.00 96.31 352 SER A O 1
ATOM 2595 N N . GLY A 1 353 ? 5.078 -16.042 26.422 1.00 93.50 353 GLY A N 1
ATOM 2596 C CA . GLY A 1 353 ? 5.536 -17.158 25.589 1.00 93.50 353 GLY A CA 1
ATOM 2597 C C . GLY A 1 353 ? 6.086 -16.728 24.221 1.00 93.50 353 GLY A C 1
ATOM 2598 O O . GLY A 1 353 ? 6.596 -17.574 23.489 1.00 93.50 353 GLY A O 1
ATOM 2599 N N . GLY A 1 354 ? 6.002 -15.436 23.872 1.00 96.00 354 GLY A N 1
ATOM 2600 C CA . GLY A 1 354 ? 6.499 -14.858 22.615 1.00 96.00 354 GLY A CA 1
ATOM 2601 C C . GLY A 1 354 ? 5.684 -15.273 21.383 1.00 96.00 354 GLY A C 1
ATOM 2602 O O . GLY A 1 354 ? 5.139 -16.369 21.324 1.00 96.00 354 GLY A O 1
ATOM 2603 N N . VAL A 1 355 ? 5.577 -14.412 20.367 1.00 97.69 355 VAL A N 1
ATOM 2604 C CA . VAL A 1 355 ? 4.799 -14.704 19.146 1.00 97.69 355 VAL A CA 1
ATOM 2605 C C . VAL A 1 355 ? 5.506 -15.778 18.305 1.00 97.69 355 VAL A C 1
ATOM 2607 O O . VAL A 1 355 ? 6.571 -15.557 17.726 1.00 97.69 355 VAL A O 1
ATOM 2610 N N . ALA A 1 356 ? 4.900 -16.962 18.217 1.00 96.50 356 ALA A N 1
ATOM 2611 C CA . ALA A 1 356 ? 5.523 -18.162 17.671 1.00 96.50 356 ALA A CA 1
ATOM 2612 C C . ALA A 1 356 ? 5.346 -18.278 16.152 1.00 96.50 356 ALA A C 1
ATOM 2614 O O . ALA A 1 356 ? 4.457 -18.973 15.652 1.00 96.50 356 ALA A O 1
ATOM 2615 N N . VAL A 1 357 ? 6.249 -17.632 15.414 1.00 96.75 357 VAL A N 1
ATOM 2616 C CA . VAL A 1 357 ? 6.497 -17.921 13.994 1.00 96.75 357 VAL A CA 1
ATOM 2617 C C . VAL A 1 357 ? 7.872 -18.553 13.788 1.00 96.75 357 VAL A C 1
ATOM 2619 O O . VAL A 1 357 ? 8.812 -18.330 14.557 1.00 96.75 357 VAL A O 1
ATOM 2622 N N . GLU A 1 358 ? 7.986 -19.332 12.723 1.00 95.88 358 GLU A N 1
ATOM 2623 C CA . GLU A 1 358 ? 9.221 -19.951 12.258 1.00 95.88 358 GLU A CA 1
ATOM 2624 C C . GLU A 1 358 ? 10.248 -18.880 11.849 1.00 95.88 358 GLU A C 1
ATOM 2626 O O . GLU A 1 358 ? 9.913 -17.987 11.062 1.00 95.88 358 GLU A O 1
ATOM 2631 N N . PRO A 1 359 ? 11.501 -18.940 12.337 1.00 94.81 359 PRO A N 1
ATOM 2632 C CA . PRO A 1 359 ? 12.521 -17.967 11.970 1.00 94.81 359 PRO A CA 1
ATOM 2633 C C . PRO A 1 359 ? 12.936 -18.142 10.500 1.00 94.81 359 PRO A C 1
ATOM 2635 O O . PRO A 1 359 ? 13.445 -19.185 10.097 1.00 94.81 359 PRO A O 1
ATOM 2638 N N . GLU A 1 360 ? 12.787 -17.092 9.689 1.00 94.44 360 GLU A N 1
ATOM 2639 C CA . GLU A 1 360 ? 13.282 -17.061 8.309 1.00 94.44 360 GLU A CA 1
ATOM 2640 C C . GLU A 1 360 ? 14.569 -16.218 8.252 1.00 94.44 360 GLU A C 1
ATOM 2642 O O . GLU A 1 360 ? 14.583 -15.018 8.550 1.00 94.44 360 GLU A O 1
ATOM 2647 N N . LEU A 1 361 ? 15.680 -16.866 7.877 1.00 93.69 361 LEU A N 1
ATOM 2648 C CA . LEU A 1 361 ? 17.029 -16.284 7.782 1.00 93.69 361 LEU A CA 1
ATOM 2649 C C . LEU A 1 361 ? 17.587 -15.724 9.109 1.00 93.69 361 LEU A C 1
ATOM 2651 O O . LEU A 1 361 ? 18.375 -14.776 9.104 1.00 93.69 361 LEU A O 1
ATOM 2655 N N . GLY A 1 362 ? 17.221 -16.345 10.235 1.00 93.12 362 GLY A N 1
ATOM 2656 C CA . GLY A 1 362 ? 17.712 -16.003 11.580 1.00 93.12 362 GLY A CA 1
ATOM 2657 C C . GLY A 1 362 ? 16.874 -14.966 12.335 1.00 93.12 362 GLY A C 1
ATOM 2658 O O . GLY A 1 362 ? 17.351 -14.416 13.317 1.00 93.12 362 GLY A O 1
ATOM 2659 N N . SER A 1 363 ? 15.655 -14.667 11.877 1.00 96.88 363 SER A N 1
ATOM 2660 C CA . SER A 1 363 ? 14.736 -13.740 12.551 1.00 96.88 363 SER A CA 1
ATOM 2661 C C . SER A 1 363 ? 13.280 -14.039 12.183 1.00 96.88 363 SER A C 1
ATOM 2663 O O . SER A 1 363 ? 12.979 -14.507 11.080 1.00 96.88 363 SER A O 1
ATOM 2665 N N . ARG A 1 364 ? 12.378 -13.736 13.115 1.00 97.75 364 ARG A N 1
ATOM 2666 C CA . ARG A 1 364 ? 10.915 -13.804 13.019 1.00 97.75 364 ARG A CA 1
ATOM 2667 C C . ARG A 1 364 ? 10.287 -12.519 12.461 1.00 97.75 364 ARG A C 1
ATOM 2669 O O . ARG A 1 364 ? 9.097 -12.508 12.160 1.00 97.75 364 ARG A O 1
ATOM 2676 N N . ALA A 1 365 ? 11.059 -11.443 12.281 1.00 97.50 365 ALA A N 1
ATOM 2677 C CA . ALA A 1 365 ? 10.559 -10.180 11.742 1.00 97.50 365 ALA A CA 1
ATOM 2678 C C . ALA A 1 365 ? 10.047 -10.299 10.303 1.00 97.50 365 ALA A C 1
ATOM 2680 O O . ALA A 1 365 ? 10.810 -10.621 9.382 1.00 97.50 365 ALA A O 1
ATOM 2681 N N . ALA A 1 366 ? 8.784 -9.930 10.092 1.00 97.56 366 ALA A N 1
ATOM 2682 C CA . ALA A 1 366 ? 8.175 -9.877 8.774 1.00 97.56 366 ALA A CA 1
ATOM 2683 C C . ALA A 1 366 ? 8.781 -8.758 7.904 1.00 97.56 366 ALA A C 1
ATOM 2685 O O . ALA A 1 366 ? 8.871 -7.592 8.307 1.00 97.56 366 ALA A O 1
ATOM 2686 N N . TYR A 1 367 ? 9.117 -9.122 6.667 1.00 95.56 367 TYR A N 1
ATOM 2687 C CA . TYR A 1 367 ? 9.465 -8.246 5.553 1.00 95.56 367 TYR A CA 1
ATOM 2688 C C . TYR A 1 367 ? 8.735 -8.723 4.277 1.00 95.56 367 TYR A C 1
ATOM 2690 O O . TYR A 1 367 ? 9.332 -9.400 3.433 1.00 95.56 367 TYR A O 1
ATOM 2698 N N . PRO A 1 368 ? 7.443 -8.371 4.098 1.00 93.75 368 PRO A N 1
ATOM 2699 C CA . PRO A 1 368 ? 6.611 -8.938 3.029 1.00 93.75 368 PRO A CA 1
ATOM 2700 C C . PRO A 1 368 ? 7.126 -8.664 1.607 1.00 93.75 368 PRO A C 1
ATOM 2702 O O . PRO A 1 368 ? 6.954 -9.494 0.716 1.00 93.75 368 PRO A O 1
ATOM 2705 N N . LEU A 1 369 ? 7.828 -7.541 1.392 1.00 90.12 369 LEU A N 1
ATOM 2706 C CA . LEU A 1 369 ? 8.484 -7.227 0.113 1.00 90.12 369 LEU A CA 1
ATOM 2707 C C . LEU A 1 369 ? 9.591 -8.231 -0.242 1.00 90.12 369 LEU A C 1
ATOM 2709 O O . LEU A 1 369 ? 9.773 -8.538 -1.414 1.00 90.12 369 LEU A O 1
ATOM 2713 N N . GLY A 1 370 ? 10.287 -8.780 0.758 1.00 92.12 370 GLY A N 1
ATOM 2714 C CA . GLY A 1 370 ? 11.219 -9.901 0.614 1.00 92.12 370 GLY A CA 1
ATOM 2715 C C . GLY A 1 370 ? 10.556 -11.269 0.780 1.00 92.12 370 GLY A C 1
ATOM 2716 O O . GLY A 1 370 ? 11.254 -12.244 1.021 1.00 92.12 370 GLY A O 1
ATOM 2717 N N . ARG A 1 371 ? 9.223 -11.358 0.677 1.00 94.81 371 ARG A N 1
ATOM 2718 C CA . ARG A 1 371 ? 8.438 -12.604 0.774 1.00 94.81 371 ARG A CA 1
ATOM 2719 C C . ARG A 1 371 ? 8.585 -13.368 2.108 1.00 94.81 371 ARG A C 1
ATOM 2721 O O . ARG A 1 371 ? 8.332 -14.571 2.150 1.00 94.81 371 ARG A O 1
ATOM 2728 N N . ILE A 1 372 ? 8.947 -12.661 3.183 1.00 96.19 372 ILE A N 1
ATOM 2729 C CA . ILE A 1 372 ? 9.115 -13.181 4.553 1.00 96.19 372 ILE A CA 1
ATOM 2730 C C . ILE A 1 372 ? 8.023 -12.595 5.452 1.00 96.19 372 ILE A C 1
ATOM 2732 O O . ILE A 1 372 ? 7.961 -11.374 5.602 1.00 96.19 372 ILE A O 1
ATOM 2736 N N . GLY A 1 373 ? 7.186 -13.430 6.073 1.00 96.12 373 GLY A N 1
ATOM 2737 C CA . GLY A 1 373 ? 6.035 -12.971 6.869 1.00 96.12 373 GLY A CA 1
ATOM 2738 C C . GLY A 1 373 ? 4.986 -12.183 6.063 1.00 96.12 373 GLY A C 1
ATOM 2739 O O . GLY A 1 373 ? 5.192 -11.850 4.896 1.00 96.12 373 GLY A O 1
ATOM 2740 N N . ALA A 1 374 ? 3.845 -11.869 6.675 1.00 96.12 374 ALA A N 1
ATOM 2741 C CA . ALA A 1 374 ? 2.764 -11.091 6.062 1.00 96.12 374 ALA A CA 1
ATOM 2742 C C . ALA A 1 374 ? 2.039 -10.207 7.099 1.00 96.12 374 ALA A C 1
ATOM 2744 O O . ALA A 1 374 ? 2.153 -10.460 8.301 1.00 96.12 374 ALA A O 1
ATOM 2745 N N . PRO A 1 375 ? 1.290 -9.172 6.670 1.00 96.44 375 PRO A N 1
ATOM 2746 C CA . PRO A 1 375 ? 0.290 -8.539 7.528 1.00 96.44 375 PRO A CA 1
ATOM 2747 C C . PRO A 1 375 ? -0.710 -9.574 8.058 1.00 96.44 375 PRO A C 1
ATOM 2749 O O . PRO A 1 375 ? -1.039 -10.508 7.327 1.00 96.44 375 PRO A O 1
ATOM 2752 N N . LEU A 1 376 ? -1.193 -9.410 9.294 1.00 95.31 376 LEU A N 1
ATOM 2753 C CA . LEU A 1 376 ? -2.217 -10.308 9.843 1.00 95.31 376 LEU A CA 1
ATOM 2754 C C . LEU A 1 376 ? -3.530 -10.215 9.048 1.00 95.31 376 LEU A C 1
ATOM 2756 O O . LEU A 1 376 ? -4.043 -9.117 8.817 1.00 95.31 376 LEU A O 1
ATOM 2760 N N . ALA A 1 377 ? -4.086 -11.366 8.678 1.00 90.75 377 ALA A N 1
ATOM 2761 C CA . ALA A 1 377 ? -5.350 -11.492 7.960 1.00 90.75 377 ALA A CA 1
ATOM 2762 C C . ALA A 1 377 ? -6.526 -11.817 8.899 1.00 90.75 377 ALA A C 1
ATOM 2764 O O . ALA A 1 377 ? -6.353 -12.368 9.983 1.00 90.75 377 ALA A O 1
ATOM 2765 N N . VAL A 1 378 ? -7.751 -11.500 8.471 1.00 89.88 378 VAL A N 1
ATOM 2766 C CA . VAL A 1 378 ? -8.975 -11.889 9.197 1.00 89.88 378 VAL A CA 1
ATOM 2767 C C . VAL A 1 378 ? -9.124 -13.413 9.202 1.00 89.88 378 VAL A C 1
ATOM 2769 O O . VAL A 1 378 ? -8.913 -14.058 8.178 1.00 89.88 378 VAL A O 1
ATOM 2772 N N . GLY A 1 379 ? -9.482 -13.982 10.355 1.00 89.31 379 GLY A N 1
ATOM 2773 C CA . GLY A 1 379 ? -9.563 -15.429 10.578 1.00 89.31 379 GLY A CA 1
ATOM 2774 C C . GLY A 1 379 ? -8.216 -16.110 10.850 1.00 89.31 379 GLY A C 1
ATOM 2775 O O . GLY A 1 379 ? -8.189 -17.303 11.143 1.00 89.31 379 GLY A O 1
ATOM 2776 N N . GLU A 1 380 ? -7.097 -15.382 10.786 1.00 94.62 380 GLU A N 1
ATOM 2777 C CA . GLU A 1 380 ? -5.783 -15.909 11.158 1.00 94.62 380 GLU A CA 1
ATOM 2778 C C . GLU A 1 380 ? -5.684 -16.091 12.683 1.00 94.62 380 GLU A C 1
ATOM 2780 O O . GLU A 1 380 ? -6.196 -15.279 13.458 1.00 94.62 380 GLU A O 1
ATOM 2785 N N . VAL A 1 381 ? -5.014 -17.158 13.128 1.00 96.75 381 VAL A N 1
ATOM 2786 C CA . VAL A 1 381 ? -4.808 -17.450 14.555 1.00 96.75 381 VAL A CA 1
ATOM 2787 C C . VAL A 1 381 ? -3.349 -17.203 14.917 1.00 96.75 381 VAL A C 1
ATOM 2789 O O . VAL A 1 381 ? -2.458 -17.948 14.508 1.00 96.75 381 VAL A O 1
ATOM 2792 N N . VAL A 1 382 ? -3.116 -16.169 15.722 1.00 97.69 382 VAL A N 1
ATOM 2793 C CA . VAL A 1 382 ? -1.817 -15.874 16.331 1.00 97.69 382 VAL A CA 1
ATOM 2794 C C . VAL A 1 382 ? -1.477 -16.985 17.318 1.00 97.69 382 VAL A C 1
ATOM 2796 O O . VAL A 1 382 ? -2.293 -17.325 18.180 1.00 97.69 382 VAL A O 1
ATOM 2799 N N . ARG A 1 383 ? -0.260 -17.527 17.220 1.00 97.62 383 ARG A N 1
ATOM 2800 C CA . ARG A 1 383 ? 0.274 -18.534 18.150 1.00 97.62 383 ARG A CA 1
ATOM 2801 C C . ARG A 1 383 ? 1.379 -17.941 19.028 1.00 97.62 383 ARG A C 1
ATOM 2803 O O . ARG A 1 383 ? 2.080 -17.025 18.596 1.00 97.62 383 ARG A O 1
ATOM 2810 N N . VAL A 1 384 ? 1.547 -18.482 20.231 1.00 96.62 384 VAL A N 1
ATOM 2811 C CA . VAL A 1 384 ? 2.658 -18.185 21.156 1.00 96.62 384 VAL A CA 1
ATOM 2812 C C . VAL A 1 384 ? 3.473 -19.436 21.476 1.00 96.62 384 VAL A C 1
ATOM 2814 O O . VAL A 1 384 ? 3.033 -20.537 21.156 1.00 96.62 384 VAL A O 1
ATOM 2817 N N . GLY A 1 385 ? 4.663 -19.303 22.064 1.00 93.38 385 GLY A N 1
ATOM 2818 C CA . GLY A 1 385 ? 5.463 -20.456 22.488 1.00 93.38 385 GLY A CA 1
ATOM 2819 C C . GLY A 1 385 ? 4.764 -21.328 23.548 1.00 93.38 385 GLY A C 1
ATOM 2820 O O . GLY A 1 385 ? 3.817 -20.880 24.197 1.00 93.38 385 GLY A O 1
ATOM 2821 N N . PRO A 1 386 ? 5.221 -22.578 23.756 1.00 83.06 386 PRO A N 1
ATOM 2822 C CA . PRO A 1 386 ? 4.608 -23.510 24.709 1.00 83.06 386 PRO A CA 1
ATOM 2823 C C . PRO A 1 386 ? 4.822 -23.131 26.185 1.00 83.06 386 PRO A C 1
ATOM 2825 O O . PRO A 1 386 ? 4.167 -23.693 27.062 1.00 83.06 386 PRO A O 1
ATOM 2828 N N . GLY A 1 387 ? 5.706 -22.167 26.471 1.00 69.56 387 GLY A N 1
ATOM 2829 C CA . GLY A 1 387 ? 5.877 -21.587 27.802 1.00 69.56 387 GLY A CA 1
ATOM 2830 C C . GLY A 1 387 ? 4.620 -20.841 28.246 1.00 69.56 387 GLY A C 1
ATOM 2831 O O . GLY A 1 387 ? 4.364 -19.720 27.811 1.00 69.56 387 GLY A O 1
ATOM 2832 N N . GLY A 1 388 ? 3.830 -21.475 29.113 1.00 60.91 388 GLY A N 1
ATOM 2833 C CA . GLY A 1 388 ? 2.675 -20.846 29.746 1.00 60.91 388 GLY A CA 1
ATOM 2834 C C . GLY A 1 388 ? 3.072 -19.718 30.702 1.00 60.91 388 GLY A C 1
ATOM 2835 O O . GLY A 1 388 ? 4.201 -19.643 31.180 1.00 60.91 388 GLY A O 1
ATOM 2836 N N . TRP A 1 389 ? 2.109 -18.854 31.016 1.00 69.38 389 TRP A N 1
ATOM 2837 C CA . TRP A 1 389 ? 2.267 -17.823 32.039 1.00 69.38 389 TRP A CA 1
ATOM 2838 C C . TRP A 1 389 ? 2.573 -18.440 33.417 1.00 69.38 389 TRP A C 1
ATOM 2840 O O . TRP A 1 389 ? 1.796 -19.252 33.918 1.00 69.38 389 TRP A O 1
ATOM 2850 N N . GLN A 1 390 ? 3.683 -18.021 34.035 1.00 64.44 390 GLN A N 1
ATOM 2851 C CA . GLN A 1 390 ? 4.040 -18.329 35.423 1.00 64.44 390 GLN A CA 1
ATOM 2852 C C . GLN A 1 390 ? 4.557 -17.059 36.121 1.00 64.44 390 GLN A C 1
ATOM 2854 O O . GLN A 1 390 ? 5.679 -16.628 35.874 1.00 64.44 390 GLN A O 1
ATOM 2859 N N . GLY A 1 391 ? 3.742 -16.434 36.979 1.00 64.94 391 GLY A N 1
ATOM 2860 C CA . GLY A 1 391 ? 4.147 -15.278 37.798 1.00 64.94 391 GLY A CA 1
ATOM 2861 C C . GLY A 1 391 ? 3.074 -14.194 37.908 1.00 64.94 391 GLY A C 1
ATOM 2862 O O . GLY A 1 391 ? 1.929 -14.407 37.534 1.00 64.94 391 GLY A O 1
ATOM 2863 N N . GLN A 1 392 ? 3.427 -13.002 38.385 1.00 69.88 392 GLN A N 1
ATOM 2864 C CA . GLN A 1 392 ? 2.567 -11.815 38.286 1.00 69.88 392 GLN A CA 1
ATOM 2865 C C . GLN A 1 392 ? 3.191 -10.861 37.264 1.00 69.88 392 GLN A C 1
ATOM 2867 O O . GLN A 1 392 ? 4.373 -10.541 37.366 1.00 69.88 392 GLN A O 1
ATOM 2872 N N . GLY A 1 393 ? 2.425 -10.472 36.241 1.00 83.88 393 GLY A N 1
ATOM 2873 C CA . GLY A 1 393 ? 2.929 -9.647 35.140 1.00 83.88 393 GLY A CA 1
ATOM 2874 C C . GLY A 1 393 ? 3.438 -8.280 35.606 1.00 83.88 393 GLY A C 1
ATOM 2875 O O . GLY A 1 393 ? 2.916 -7.699 36.556 1.00 83.88 393 GLY A O 1
ATOM 2876 N N . GLY A 1 394 ? 4.454 -7.753 34.925 1.00 93.81 394 GLY A N 1
ATOM 2877 C CA . GLY A 1 394 ? 5.092 -6.494 35.298 1.00 93.81 394 GLY A CA 1
ATOM 2878 C C . GLY A 1 394 ? 4.260 -5.247 34.976 1.00 93.81 394 GLY A C 1
ATOM 2879 O O . GLY A 1 394 ? 3.376 -5.246 34.114 1.00 93.81 394 GLY A O 1
ATOM 2880 N N . ALA A 1 395 ? 4.626 -4.132 35.607 1.00 96.19 395 ALA A N 1
ATOM 2881 C CA . ALA A 1 395 ? 4.235 -2.784 35.201 1.00 96.19 395 ALA A CA 1
ATOM 2882 C C . ALA A 1 395 ? 5.474 -1.884 35.160 1.00 96.19 395 ALA A C 1
ATOM 2884 O O . ALA A 1 395 ? 6.320 -1.960 36.050 1.00 96.19 395 ALA A O 1
ATOM 2885 N N . LEU A 1 396 ? 5.580 -1.023 34.148 1.00 94.75 396 LEU A N 1
ATOM 2886 C CA . LEU A 1 396 ? 6.611 0.008 34.117 1.00 94.75 396 LEU A CA 1
ATOM 2887 C C . LEU A 1 396 ? 6.221 1.123 35.110 1.00 94.75 396 LEU A C 1
ATOM 2889 O O . LEU A 1 396 ? 5.074 1.583 35.059 1.00 94.75 396 LEU A O 1
ATOM 2893 N N . PRO A 1 397 ? 7.128 1.578 35.997 1.00 93.19 397 PRO A N 1
ATOM 2894 C CA . PRO A 1 397 ? 6.862 2.715 36.874 1.00 93.19 397 PRO A CA 1
ATOM 2895 C C . PRO A 1 397 ? 6.445 3.961 36.068 1.00 93.19 397 PRO A C 1
ATOM 2897 O O . PRO A 1 397 ? 7.059 4.226 35.028 1.00 93.19 397 PRO A O 1
ATOM 2900 N N . PRO A 1 398 ? 5.416 4.728 36.488 1.00 87.75 398 PRO A N 1
ATOM 2901 C CA . PRO A 1 398 ? 4.886 5.860 35.718 1.00 87.75 398 PRO A CA 1
ATOM 2902 C C . PRO A 1 398 ? 5.928 6.913 35.316 1.00 87.75 398 PRO A C 1
ATOM 2904 O O . PRO A 1 398 ? 5.806 7.531 34.263 1.00 87.75 398 PRO A O 1
ATOM 2907 N N . GLU A 1 399 ? 6.964 7.103 36.129 1.00 89.94 399 GLU A N 1
ATOM 2908 C CA . GLU A 1 399 ? 8.094 8.003 35.895 1.00 89.94 399 GLU A CA 1
ATOM 2909 C C . GLU A 1 399 ? 9.066 7.523 34.802 1.00 89.94 399 GLU A C 1
ATOM 2911 O O . GLU A 1 399 ? 9.811 8.335 34.253 1.00 89.94 399 GLU A O 1
ATOM 2916 N N . LEU A 1 400 ? 9.040 6.229 34.462 1.00 89.19 400 LEU A N 1
ATOM 2917 C CA . LEU A 1 400 ? 9.805 5.632 33.364 1.00 89.19 400 LEU A CA 1
ATOM 2918 C C . LEU A 1 400 ? 8.978 5.474 32.078 1.00 89.19 400 LEU A C 1
ATOM 2920 O O . LEU A 1 400 ? 9.551 5.205 31.021 1.00 89.19 400 LEU A O 1
ATOM 2924 N N . VAL A 1 401 ? 7.651 5.651 32.138 1.00 88.19 401 VAL A N 1
ATOM 2925 C CA . VAL A 1 401 ? 6.784 5.632 30.951 1.00 88.19 401 VAL A CA 1
ATOM 2926 C C . VAL A 1 401 ? 7.156 6.802 30.030 1.00 88.19 401 VAL A C 1
ATOM 2928 O O . VAL A 1 401 ? 7.070 7.959 30.450 1.00 88.19 401 VAL A O 1
ATOM 2931 N N . PRO A 1 402 ? 7.540 6.552 28.762 1.00 82.00 402 PRO A N 1
ATOM 2932 C CA . PRO A 1 402 ? 7.856 7.622 27.826 1.00 82.00 402 PRO A CA 1
ATOM 2933 C C . PRO A 1 402 ? 6.667 8.567 27.633 1.00 82.00 402 PRO A C 1
ATOM 2935 O O . PRO A 1 402 ? 5.563 8.137 27.294 1.00 82.00 402 PRO A O 1
ATOM 2938 N N . ALA A 1 403 ? 6.903 9.867 27.817 1.00 72.12 403 ALA A N 1
ATOM 2939 C CA . ALA A 1 403 ? 5.900 10.887 27.535 1.00 72.12 403 ALA A CA 1
ATOM 2940 C C . ALA A 1 403 ? 5.473 10.832 26.058 1.00 72.12 403 ALA A C 1
ATOM 2942 O O . ALA A 1 403 ? 6.314 10.690 25.164 1.00 72.12 403 ALA A O 1
ATOM 2943 N N . ALA A 1 404 ? 4.169 10.974 25.806 1.00 63.97 404 ALA A N 1
ATOM 2944 C CA . ALA A 1 404 ? 3.637 11.055 24.452 1.00 63.97 404 ALA A CA 1
ATOM 2945 C C . ALA A 1 404 ? 4.253 12.249 23.699 1.00 63.97 404 ALA A C 1
ATOM 2947 O O . ALA A 1 404 ? 4.392 13.345 24.245 1.00 63.97 404 ALA A O 1
ATOM 2948 N N . ALA A 1 405 ? 4.634 12.025 22.440 1.00 60.44 405 ALA A N 1
ATOM 2949 C CA . ALA A 1 405 ? 5.123 13.076 21.556 1.00 60.44 405 ALA A CA 1
ATOM 2950 C C . ALA A 1 405 ? 3.948 13.864 20.964 1.00 60.44 405 ALA A C 1
ATOM 2952 O O . ALA A 1 405 ? 3.521 13.604 19.836 1.00 60.44 405 ALA A O 1
ATOM 2953 N N . ASP A 1 406 ? 3.444 14.829 21.726 1.00 56.09 406 ASP A N 1
ATOM 2954 C CA . ASP A 1 406 ? 2.441 15.773 21.244 1.00 56.09 406 ASP A CA 1
ATOM 2955 C C . ASP A 1 406 ? 3.142 16.913 20.480 1.00 56.09 406 ASP A C 1
ATOM 2957 O O . ASP A 1 406 ? 3.751 17.811 21.063 1.00 56.09 406 ASP A O 1
ATOM 2961 N N . GLY A 1 407 ? 3.075 16.858 19.146 1.00 64.94 407 GLY A N 1
ATOM 2962 C CA . GLY A 1 407 ? 3.617 17.878 18.244 1.00 64.94 407 GLY A CA 1
ATOM 2963 C C . GLY A 1 407 ? 5.067 17.638 17.803 1.00 64.94 407 GLY A C 1
ATOM 2964 O O . GLY A 1 407 ? 5.399 16.596 17.239 1.00 64.94 407 GLY A O 1
ATOM 2965 N N . ALA A 1 408 ? 5.912 18.654 17.979 1.00 70.69 408 ALA A N 1
ATOM 2966 C CA . ALA A 1 408 ? 7.294 18.690 17.502 1.00 70.69 408 ALA A CA 1
ATOM 2967 C C . ALA A 1 408 ? 8.179 17.588 18.112 1.00 70.69 408 ALA A C 1
ATOM 2969 O O . ALA A 1 408 ? 8.218 17.437 19.333 1.00 70.69 408 ALA A O 1
ATOM 2970 N N . ILE A 1 409 ? 8.998 16.917 17.294 1.00 77.38 409 ILE A N 1
ATOM 2971 C CA . ILE A 1 409 ? 10.106 16.086 17.792 1.00 77.38 409 ILE A CA 1
ATOM 2972 C C . ILE A 1 409 ? 11.465 16.604 17.315 1.00 77.38 409 ILE A C 1
ATOM 2974 O O . ILE A 1 409 ? 11.644 16.955 16.150 1.00 77.38 409 ILE A O 1
ATOM 2978 N N . THR A 1 410 ? 12.445 16.615 18.218 1.00 81.62 410 THR A N 1
ATOM 2979 C CA . THR A 1 410 ? 13.824 17.008 17.902 1.00 81.62 410 THR A CA 1
ATOM 2980 C C . THR A 1 410 ? 14.636 15.787 17.499 1.00 81.62 410 THR A C 1
ATOM 2982 O O . THR A 1 410 ? 14.888 14.897 18.311 1.00 81.62 410 THR A O 1
ATOM 2985 N N . LEU A 1 411 ? 15.102 15.769 16.252 1.00 82.62 411 LEU A N 1
ATOM 2986 C CA . LEU A 1 411 ? 15.992 14.737 15.733 1.00 82.62 411 LEU A CA 1
ATOM 2987 C C . LEU A 1 411 ? 17.445 15.214 15.822 1.00 82.62 411 LEU A C 1
ATOM 2989 O O . LEU A 1 411 ? 17.869 16.097 15.082 1.00 82.62 411 LEU A O 1
ATOM 2993 N N . ARG A 1 412 ? 18.219 14.623 16.738 1.00 82.50 412 ARG A N 1
ATOM 2994 C CA . ARG A 1 412 ? 19.686 14.745 16.739 1.00 82.50 412 ARG A CA 1
ATOM 2995 C C . ARG A 1 412 ? 20.241 13.896 15.603 1.00 82.50 412 ARG A C 1
ATOM 2997 O O . ARG A 1 412 ? 19.812 12.752 15.492 1.00 82.50 412 ARG A O 1
ATOM 3004 N N . ALA A 1 413 ? 21.215 14.394 14.844 1.00 80.31 413 ALA A N 1
ATOM 3005 C CA . ALA A 1 413 ? 21.843 13.641 13.760 1.00 80.31 413 ALA A CA 1
ATOM 3006 C C . ALA A 1 413 ? 23.378 13.773 13.740 1.00 80.31 413 ALA A C 1
ATOM 3008 O O . ALA A 1 413 ? 23.925 14.813 14.096 1.00 80.31 413 ALA A O 1
ATOM 3009 N N . VAL A 1 414 ? 24.045 12.696 13.329 1.00 82.44 414 VAL A N 1
ATOM 3010 C CA . VAL A 1 414 ? 25.482 12.568 13.039 1.00 82.44 414 VAL A CA 1
ATOM 3011 C C . VAL A 1 414 ? 25.714 12.927 11.572 1.00 82.44 414 VAL A C 1
ATOM 3013 O O . VAL A 1 414 ? 24.871 12.593 10.743 1.00 82.44 414 VAL A O 1
ATOM 3016 N N . ALA A 1 415 ? 26.826 13.578 11.228 1.00 81.75 415 ALA A N 1
ATOM 3017 C CA . ALA A 1 415 ? 27.195 13.847 9.836 1.00 81.75 415 ALA A CA 1
ATOM 3018 C C . ALA A 1 415 ? 27.294 12.554 8.999 1.00 81.75 415 ALA A C 1
ATOM 3020 O O . ALA A 1 415 ? 27.749 11.515 9.481 1.00 81.75 415 ALA A O 1
ATOM 3021 N N . GLY A 1 416 ? 26.820 12.609 7.752 1.00 83.12 416 GLY A N 1
ATOM 3022 C CA . GLY A 1 416 ? 26.797 11.465 6.840 1.00 83.12 416 GLY A CA 1
ATOM 3023 C C . GLY A 1 416 ? 28.050 11.375 5.959 1.00 83.12 416 GLY A C 1
ATOM 3024 O O . GLY A 1 416 ? 28.781 12.353 5.810 1.00 83.12 416 GLY A O 1
ATOM 3025 N N . PRO A 1 417 ? 28.272 10.242 5.267 1.00 81.56 417 PRO A N 1
ATOM 3026 C CA . PRO A 1 417 ? 29.487 10.021 4.478 1.00 81.56 417 PRO A CA 1
ATOM 3027 C C . PRO A 1 417 ? 29.642 10.960 3.268 1.00 81.56 417 PRO A C 1
ATOM 3029 O O . PRO A 1 417 ? 30.726 11.042 2.688 1.00 81.56 417 PRO A O 1
ATOM 3032 N N . ASN A 1 418 ? 28.582 11.679 2.884 1.00 83.12 418 ASN A N 1
ATOM 3033 C CA . ASN A 1 418 ? 28.598 12.643 1.789 1.00 83.12 418 ASN A CA 1
ATOM 3034 C C . ASN A 1 418 ? 28.314 14.090 2.257 1.00 83.12 418 ASN A C 1
ATOM 3036 O O . ASN A 1 418 ? 27.887 14.905 1.439 1.00 83.12 418 ASN A O 1
ATOM 3040 N N . GLU A 1 419 ? 28.538 14.419 3.538 1.00 84.00 419 GLU A N 1
ATOM 3041 C CA . GLU A 1 419 ? 28.391 15.782 4.091 1.00 84.00 419 GLU A CA 1
ATOM 3042 C C . GLU A 1 419 ? 29.092 16.843 3.221 1.00 84.00 419 GLU A C 1
ATOM 3044 O O . GLU A 1 419 ? 28.502 17.868 2.886 1.00 84.00 419 GLU A O 1
ATOM 3049 N N . GLU A 1 420 ? 30.309 16.544 2.761 1.00 84.94 420 GLU A N 1
ATOM 3050 C CA . GLU A 1 420 ? 31.130 17.404 1.897 1.00 84.94 420 GLU A CA 1
ATOM 3051 C C . GLU A 1 420 ? 30.463 17.821 0.573 1.00 84.94 420 GLU A C 1
ATOM 3053 O O . GLU A 1 420 ? 30.789 18.879 0.038 1.00 84.94 420 GLU A O 1
ATOM 3058 N N . MET A 1 421 ? 29.487 17.054 0.066 1.00 84.31 421 MET A N 1
ATOM 3059 C CA . MET A 1 421 ? 28.723 17.406 -1.143 1.00 84.31 421 MET A CA 1
ATOM 3060 C C . MET A 1 421 ? 27.739 18.561 -0.912 1.00 84.31 421 MET A C 1
ATOM 3062 O O . MET A 1 421 ? 27.093 19.022 -1.854 1.00 84.31 421 MET A O 1
ATOM 3066 N N . PHE A 1 422 ? 27.589 19.027 0.328 1.00 84.75 422 PHE A N 1
ATOM 3067 C CA . PHE A 1 422 ? 26.684 20.102 0.712 1.00 84.75 422 PHE A CA 1
ATOM 3068 C C . PHE A 1 422 ? 27.492 21.319 1.195 1.00 84.75 422 PHE A C 1
ATOM 3070 O O . PHE A 1 422 ? 28.559 21.170 1.798 1.00 84.75 422 PHE A O 1
ATOM 3077 N N . PRO A 1 423 ? 27.047 22.551 0.899 1.00 87.94 423 PRO A N 1
ATOM 3078 C CA . PRO A 1 423 ? 27.609 23.740 1.524 1.00 87.94 423 PRO A CA 1
ATOM 3079 C C . PRO A 1 423 ? 27.147 23.833 2.986 1.00 87.94 423 PRO A C 1
ATOM 3081 O O . PRO A 1 423 ? 26.044 23.396 3.327 1.00 87.94 423 PRO A O 1
ATOM 3084 N N . ALA A 1 424 ? 27.945 24.473 3.845 1.00 87.44 424 ALA A N 1
ATOM 3085 C CA . ALA A 1 424 ? 27.614 24.658 5.264 1.00 87.44 424 ALA A CA 1
ATOM 3086 C C . ALA A 1 424 ? 26.249 25.346 5.484 1.00 87.44 424 ALA A C 1
ATOM 3088 O O . ALA A 1 424 ? 25.547 25.048 6.446 1.00 87.44 424 ALA A O 1
ATOM 3089 N N . THR A 1 425 ? 25.821 26.204 4.552 1.00 88.12 425 THR A N 1
ATOM 3090 C CA . THR A 1 425 ? 24.486 26.822 4.545 1.00 88.12 425 THR A CA 1
ATOM 3091 C C . THR A 1 425 ? 23.352 25.803 4.387 1.00 88.12 425 THR A C 1
ATOM 3093 O O . THR A 1 425 ? 22.335 25.921 5.064 1.00 88.12 425 THR A O 1
ATOM 3096 N N . ALA A 1 426 ? 23.516 24.765 3.562 1.00 85.94 426 ALA A N 1
ATOM 3097 C CA . ALA A 1 426 ? 22.522 23.700 3.405 1.00 85.94 426 ALA A CA 1
ATOM 3098 C C . ALA A 1 426 ? 22.474 22.769 4.633 1.00 85.94 426 ALA A C 1
ATOM 3100 O O . ALA A 1 426 ? 21.396 22.315 5.019 1.00 85.94 426 ALA A O 1
ATOM 3101 N N . LEU A 1 427 ? 23.621 22.538 5.284 1.00 86.38 427 LEU A N 1
ATOM 3102 C CA . LEU A 1 427 ? 23.697 21.827 6.566 1.00 86.38 427 LEU A CA 1
ATOM 3103 C C . LEU A 1 427 ? 23.008 22.624 7.685 1.00 86.38 427 LEU A C 1
ATOM 3105 O O . LEU A 1 427 ? 22.217 22.064 8.443 1.00 86.38 427 LEU A O 1
ATOM 3109 N N . ALA A 1 428 ? 23.224 23.942 7.738 1.00 86.88 428 ALA A N 1
ATOM 3110 C CA . ALA A 1 428 ? 22.525 24.837 8.656 1.00 86.88 428 ALA A CA 1
ATOM 3111 C C . ALA A 1 428 ? 21.007 24.833 8.410 1.00 86.88 428 ALA A C 1
ATOM 3113 O O . ALA A 1 428 ? 20.243 24.723 9.366 1.00 86.88 428 ALA A O 1
ATOM 3114 N N . VAL A 1 429 ? 20.554 24.855 7.149 1.00 87.38 429 VAL A N 1
ATOM 3115 C CA . VAL A 1 429 ? 19.129 24.696 6.805 1.00 87.38 429 VAL A CA 1
ATOM 3116 C C . VAL A 1 429 ? 18.572 23.379 7.352 1.00 87.38 429 VAL A C 1
ATOM 3118 O O . VAL A 1 429 ? 17.528 23.409 7.999 1.00 87.38 429 VAL A O 1
ATOM 3121 N N . LEU A 1 430 ? 19.259 22.247 7.168 1.00 87.00 430 LEU A N 1
ATOM 3122 C CA . LEU A 1 430 ? 18.827 20.956 7.722 1.00 87.00 430 LEU A CA 1
ATOM 3123 C C . LEU A 1 430 ? 18.764 20.961 9.261 1.00 87.00 430 LEU A C 1
ATOM 3125 O O . LEU A 1 430 ? 17.826 20.410 9.828 1.00 87.00 430 LEU A O 1
ATOM 3129 N N . ALA A 1 431 ? 19.739 21.578 9.932 1.00 86.25 431 ALA A N 1
ATOM 3130 C CA . ALA A 1 431 ? 19.834 21.593 11.393 1.00 86.25 431 ALA A CA 1
ATOM 3131 C C . ALA A 1 431 ? 18.905 22.614 12.084 1.00 86.25 431 ALA A C 1
ATOM 3133 O O . ALA A 1 431 ? 18.601 22.457 13.265 1.00 86.25 431 ALA A O 1
ATOM 3134 N N . GLN A 1 432 ? 18.487 23.673 11.382 1.00 86.88 432 GLN A N 1
ATOM 3135 C CA . GLN A 1 432 ? 17.766 24.815 11.966 1.00 86.88 432 GLN A CA 1
ATOM 3136 C C . GLN A 1 432 ? 16.326 24.977 11.457 1.00 86.88 432 GLN A C 1
ATOM 3138 O O . GLN A 1 432 ? 15.568 25.759 12.038 1.00 86.88 432 GLN A O 1
ATOM 3143 N N . SER A 1 433 ? 15.942 24.276 10.385 1.00 88.56 433 SER A N 1
ATOM 3144 C CA . SER A 1 433 ? 14.598 24.362 9.798 1.00 88.56 433 SER A CA 1
ATOM 3145 C C . SER A 1 433 ? 13.656 23.286 10.317 1.00 88.56 433 SER A C 1
ATOM 3147 O O . SER A 1 433 ? 14.056 22.173 10.646 1.00 88.56 433 SER A O 1
ATOM 3149 N N . GLU A 1 434 ? 12.366 23.603 10.298 1.00 87.12 434 GLU A N 1
ATOM 3150 C CA . GLU A 1 434 ? 11.312 22.624 10.534 1.00 87.12 434 GLU A CA 1
ATOM 3151 C C . GLU A 1 434 ? 11.086 21.744 9.306 1.00 87.12 434 GLU A C 1
ATOM 3153 O O . GLU A 1 434 ? 11.094 22.217 8.164 1.00 87.12 434 GLU A O 1
ATOM 3158 N N . PHE A 1 435 ? 10.787 20.472 9.557 1.00 86.38 435 PHE A N 1
ATOM 3159 C CA . PHE A 1 435 ? 10.353 19.531 8.538 1.00 86.38 435 PHE A CA 1
ATOM 3160 C C . PHE A 1 435 ? 9.098 18.799 9.011 1.00 86.38 435 PHE A C 1
ATOM 3162 O O . PHE A 1 435 ? 9.034 18.307 10.133 1.00 86.38 435 PHE A O 1
ATOM 3169 N N . THR A 1 436 ? 8.110 18.695 8.128 1.00 87.00 436 THR A N 1
ATOM 3170 C CA . THR A 1 436 ? 6.865 17.952 8.354 1.00 87.00 436 THR A CA 1
ATOM 3171 C C . THR A 1 436 ? 6.938 16.573 7.706 1.00 87.00 436 THR A C 1
ATOM 3173 O O . THR A 1 436 ? 7.570 16.391 6.660 1.00 87.00 436 THR A O 1
ATOM 3176 N N . LEU A 1 437 ? 6.291 15.587 8.325 1.00 81.62 437 LEU A N 1
ATOM 3177 C CA . LEU A 1 437 ? 6.204 14.229 7.794 1.00 81.62 437 LEU A CA 1
ATOM 3178 C C . LEU A 1 437 ? 5.242 14.179 6.592 1.00 81.62 437 LEU A C 1
ATOM 3180 O O . LEU A 1 437 ? 4.129 14.695 6.651 1.00 81.62 437 LEU A O 1
ATOM 3184 N N . ASP A 1 438 ? 5.669 13.564 5.492 1.00 81.50 438 ASP A N 1
ATOM 3185 C CA . ASP A 1 438 ? 4.838 13.293 4.314 1.00 81.50 438 ASP A CA 1
ATOM 3186 C C . ASP A 1 438 ? 3.982 12.032 4.532 1.00 81.50 438 ASP A C 1
ATOM 3188 O O . ASP A 1 438 ? 4.475 11.046 5.074 1.00 81.50 438 ASP A O 1
ATOM 3192 N N . GLU A 1 439 ? 2.735 12.025 4.043 1.00 72.69 439 GLU A N 1
ATOM 3193 C CA . GLU A 1 439 ? 1.807 10.882 4.182 1.00 72.69 439 GLU A CA 1
ATOM 3194 C C . GLU A 1 439 ? 2.350 9.544 3.639 1.00 72.69 439 GLU A C 1
ATOM 3196 O O . GLU A 1 439 ? 1.871 8.488 4.037 1.00 72.69 439 GLU A O 1
ATOM 3201 N N . ARG A 1 440 ? 3.357 9.554 2.751 1.00 72.25 440 ARG A N 1
ATOM 3202 C CA . ARG A 1 440 ? 4.003 8.332 2.230 1.00 72.25 440 ARG A CA 1
ATOM 3203 C C . ARG A 1 440 ? 5.084 7.765 3.160 1.00 72.25 440 ARG A C 1
ATOM 3205 O O . ARG A 1 440 ? 5.856 6.908 2.734 1.00 72.25 440 ARG A O 1
ATOM 3212 N N . ALA A 1 441 ? 5.183 8.260 4.392 1.00 75.00 441 ALA A N 1
ATOM 3213 C CA . ALA A 1 441 ? 6.041 7.695 5.422 1.00 75.00 441 ALA A CA 1
ATOM 3214 C C . ALA A 1 441 ? 5.573 6.285 5.823 1.00 75.00 441 ALA A C 1
ATOM 3216 O O . ALA A 1 441 ? 4.432 6.089 6.232 1.00 75.00 441 ALA A O 1
ATOM 3217 N N . ASP A 1 442 ? 6.462 5.298 5.736 1.00 82.00 442 ASP A N 1
ATOM 3218 C CA . ASP A 1 442 ? 6.140 3.892 6.003 1.00 82.00 442 ASP A CA 1
ATOM 3219 C C . ASP A 1 442 ? 7.266 3.182 6.793 1.00 82.00 442 ASP A C 1
ATOM 3221 O O . ASP A 1 442 ? 8.031 3.825 7.515 1.00 82.00 442 ASP A O 1
ATOM 3225 N N . ARG A 1 443 ? 7.352 1.841 6.730 1.00 88.12 443 ARG A N 1
ATOM 3226 C CA . ARG A 1 443 ? 8.450 1.063 7.349 1.00 88.12 443 ARG A CA 1
ATOM 3227 C C . ARG A 1 443 ? 9.772 1.107 6.558 1.00 88.12 443 ARG A C 1
ATOM 3229 O O . ARG A 1 443 ? 10.798 0.674 7.072 1.00 88.12 443 ARG A O 1
ATOM 3236 N N . ARG A 1 444 ? 9.756 1.593 5.313 1.00 82.00 444 ARG A N 1
ATOM 3237 C CA . ARG A 1 444 ? 10.928 1.781 4.438 1.00 82.00 444 ARG A CA 1
ATOM 3238 C C . ARG A 1 444 ? 11.554 3.154 4.671 1.00 82.00 444 ARG A C 1
ATOM 3240 O O . ARG A 1 444 ? 12.782 3.272 4.689 1.00 82.00 444 ARG A O 1
ATOM 3247 N N . GLY A 1 445 ? 10.723 4.174 4.873 1.00 78.25 445 GLY A N 1
ATOM 3248 C CA . GLY A 1 445 ? 11.166 5.373 5.563 1.00 78.25 445 GLY A CA 1
ATOM 3249 C C . GLY A 1 445 ? 10.190 6.543 5.619 1.00 78.25 445 GLY A C 1
ATOM 3250 O O . GLY A 1 445 ? 9.251 6.648 4.834 1.00 78.25 445 GLY A O 1
ATOM 3251 N N . ALA A 1 446 ? 10.467 7.457 6.544 1.00 79.56 446 ALA A N 1
ATOM 3252 C CA . ALA A 1 446 ? 9.823 8.757 6.670 1.00 79.56 446 ALA A CA 1
ATOM 3253 C C . ALA A 1 446 ? 10.355 9.763 5.634 1.00 79.56 446 ALA A C 1
ATOM 3255 O O . ALA A 1 446 ? 11.508 10.193 5.682 1.00 79.56 446 ALA A O 1
ATOM 3256 N N . ARG A 1 447 ? 9.492 10.183 4.703 1.00 79.94 447 ARG A N 1
ATOM 3257 C CA . ARG A 1 447 ? 9.775 11.300 3.793 1.00 79.94 447 ARG A CA 1
ATOM 3258 C C . ARG A 1 447 ? 9.431 12.619 4.484 1.00 79.94 447 ARG A C 1
ATOM 3260 O O . ARG A 1 447 ? 8.366 12.746 5.077 1.00 79.94 447 ARG A O 1
ATOM 3267 N N . LEU A 1 448 ? 10.313 13.605 4.362 1.00 85.25 448 LEU A N 1
ATOM 3268 C CA . LEU A 1 448 ? 10.162 14.921 4.984 1.00 85.25 448 LEU A CA 1
ATOM 3269 C C . LEU A 1 448 ? 9.843 16.012 3.948 1.00 85.25 448 LEU A C 1
ATOM 3271 O O . LEU A 1 448 ? 10.314 15.954 2.808 1.00 85.25 448 LEU A O 1
ATOM 3275 N N . ARG A 1 449 ? 9.062 17.017 4.359 1.00 85.19 449 ARG A N 1
ATOM 3276 C CA . ARG A 1 449 ? 8.757 18.250 3.617 1.00 85.19 449 ARG A CA 1
ATOM 3277 C C . ARG A 1 449 ? 9.205 19.465 4.425 1.00 85.19 449 ARG A C 1
ATOM 3279 O O . ARG A 1 449 ? 8.798 19.623 5.569 1.00 85.19 449 ARG A O 1
ATOM 3286 N N . GLY A 1 450 ? 9.996 20.333 3.814 1.00 88.38 450 GLY A N 1
ATOM 3287 C CA . GLY A 1 450 ? 10.521 21.556 4.417 1.00 88.38 450 GLY A CA 1
ATOM 3288 C C . GLY A 1 450 ? 11.372 22.312 3.394 1.00 88.38 450 GLY A C 1
ATOM 3289 O O . GLY A 1 450 ? 11.247 22.031 2.195 1.00 88.38 450 GLY A O 1
ATOM 3290 N N . PRO A 1 451 ? 12.229 23.247 3.835 1.00 88.50 451 PRO A N 1
ATOM 3291 C CA . PRO A 1 451 ? 13.140 23.979 2.959 1.00 88.50 451 PRO A CA 1
ATOM 3292 C C . PRO A 1 451 ? 14.050 23.065 2.125 1.00 88.50 451 PRO A C 1
ATOM 3294 O O . PRO A 1 451 ? 14.359 21.933 2.505 1.00 88.50 451 PRO A O 1
ATOM 3297 N N . ALA A 1 452 ? 14.473 23.557 0.959 1.00 85.50 452 ALA A N 1
ATOM 3298 C CA . ALA A 1 452 ? 15.339 22.806 0.059 1.00 85.50 452 ALA A CA 1
ATOM 3299 C C . ALA A 1 452 ? 16.768 22.698 0.620 1.00 85.50 452 ALA A C 1
ATOM 3301 O O . ALA A 1 452 ? 17.379 23.700 0.984 1.00 85.50 452 ALA A O 1
ATOM 3302 N N . ILE A 1 453 ? 17.306 21.478 0.643 1.00 85.38 453 ILE A N 1
ATOM 3303 C CA . ILE A 1 453 ? 18.698 21.190 1.008 1.00 85.38 453 ILE A CA 1
ATOM 3304 C C . ILE A 1 453 ? 19.437 20.900 -0.296 1.00 85.38 453 ILE A C 1
ATOM 3306 O O . ILE A 1 453 ? 19.352 19.795 -0.837 1.00 85.38 453 ILE A O 1
ATOM 3310 N N . ASN A 1 454 ? 20.101 21.918 -0.834 1.00 81.75 454 ASN A N 1
ATOM 3311 C CA . ASN A 1 454 ? 20.770 21.836 -2.129 1.00 81.75 454 ASN A CA 1
ATOM 3312 C C . ASN A 1 454 ? 22.208 21.329 -1.957 1.00 81.75 454 ASN A C 1
ATOM 3314 O O . ASN A 1 454 ? 22.950 21.831 -1.113 1.00 81.75 454 ASN A O 1
ATOM 3318 N N . ALA A 1 455 ? 22.598 20.342 -2.765 1.00 79.19 455 ALA A N 1
ATOM 3319 C CA . ALA A 1 455 ? 23.996 19.945 -2.914 1.00 79.19 455 ALA A CA 1
ATOM 3320 C C . ALA A 1 455 ? 24.770 21.000 -3.727 1.00 79.19 455 ALA A C 1
ATOM 3322 O O . ALA A 1 455 ? 24.166 21.836 -4.405 1.00 79.19 455 ALA A O 1
ATOM 3323 N N . ARG A 1 456 ? 26.103 20.945 -3.688 1.00 77.44 456 ARG A N 1
ATOM 3324 C CA . ARG A 1 456 ? 26.959 21.756 -4.565 1.00 77.44 456 ARG A CA 1
ATOM 3325 C C . ARG A 1 456 ? 26.696 21.393 -6.038 1.00 77.44 456 ARG A C 1
ATOM 3327 O O . ARG A 1 456 ? 26.483 20.208 -6.313 1.00 77.44 456 ARG A O 1
ATOM 3334 N N . PRO A 1 457 ? 26.732 22.349 -6.989 1.00 65.81 457 PRO A N 1
ATOM 3335 C CA . PRO A 1 457 ? 26.407 22.083 -8.394 1.00 65.81 457 PRO A CA 1
ATOM 3336 C C . PRO A 1 457 ? 27.228 20.937 -9.004 1.00 65.81 457 PRO A C 1
ATOM 3338 O O . PRO A 1 457 ? 26.660 20.047 -9.634 1.00 65.81 457 PRO A O 1
ATOM 3341 N N . GLU A 1 458 ? 28.536 20.887 -8.721 1.00 62.41 458 GLU A N 1
ATOM 3342 C CA . GLU A 1 458 ? 29.435 19.818 -9.185 1.00 62.41 458 GLU A CA 1
ATOM 3343 C C . GLU A 1 458 ? 29.077 18.406 -8.671 1.00 62.41 458 GLU A C 1
ATOM 3345 O O . GLU A 1 458 ? 29.474 17.404 -9.261 1.00 62.41 458 GLU A O 1
ATOM 3350 N N . SER A 1 459 ? 28.295 18.296 -7.591 1.00 53.34 459 SER A N 1
ATOM 3351 C CA . SER A 1 459 ? 27.912 17.012 -6.985 1.00 53.34 459 SER A CA 1
ATOM 3352 C C . SER A 1 459 ? 26.649 16.391 -7.600 1.00 53.34 459 SER A C 1
ATOM 3354 O O . SER A 1 459 ? 26.319 15.243 -7.293 1.00 53.34 459 SER A O 1
ATOM 3356 N N . ALA A 1 460 ? 25.927 17.112 -8.467 1.00 41.28 460 ALA A N 1
ATOM 3357 C CA . ALA A 1 460 ? 24.580 16.739 -8.915 1.00 41.28 460 ALA A CA 1
ATOM 3358 C C . ALA A 1 460 ? 24.494 15.423 -9.725 1.00 41.28 460 ALA A C 1
ATOM 3360 O O . ALA A 1 460 ? 23.415 14.834 -9.800 1.00 41.28 460 ALA A O 1
ATOM 3361 N N . GLY A 1 461 ? 25.607 14.938 -10.294 1.00 40.81 461 GLY A N 1
ATOM 3362 C CA . GLY A 1 461 ? 25.665 13.705 -11.101 1.00 40.81 461 GLY A CA 1
ATOM 3363 C C . GLY A 1 461 ? 26.504 12.550 -10.528 1.00 40.81 461 GLY A C 1
ATOM 3364 O O . GLY A 1 461 ? 26.576 11.493 -11.149 1.00 40.81 461 GLY A O 1
ATOM 3365 N N . ALA A 1 462 ? 27.161 12.711 -9.373 1.00 35.12 462 ALA A N 1
ATOM 3366 C CA . ALA A 1 462 ? 28.301 11.858 -8.991 1.00 35.12 462 ALA A CA 1
ATOM 3367 C C . ALA A 1 462 ? 27.969 10.551 -8.224 1.00 35.12 462 ALA A C 1
ATOM 3369 O O . ALA A 1 462 ? 28.851 9.716 -8.002 1.00 35.12 462 ALA A O 1
ATOM 3370 N N . ALA A 1 463 ? 26.720 10.344 -7.792 1.00 41.69 463 ALA A N 1
ATOM 3371 C CA . ALA A 1 463 ? 26.367 9.270 -6.854 1.00 41.69 463 ALA A CA 1
ATOM 3372 C C . ALA A 1 463 ? 26.168 7.884 -7.519 1.00 41.69 463 ALA A C 1
ATOM 3374 O O . ALA A 1 463 ? 25.067 7.526 -7.953 1.00 41.69 463 ALA A O 1
ATOM 3375 N N . LYS A 1 464 ? 27.218 7.043 -7.514 1.00 45.66 464 LYS A N 1
ATOM 3376 C CA . LYS A 1 464 ? 27.077 5.580 -7.715 1.00 45.66 464 LYS A CA 1
ATOM 3377 C C . LYS A 1 464 ? 26.279 4.946 -6.548 1.00 45.66 464 LYS A C 1
ATOM 3379 O O . LYS A 1 464 ? 25.988 5.596 -5.549 1.00 45.66 464 LYS A O 1
ATOM 3384 N N . SER A 1 465 ? 25.839 3.691 -6.682 1.00 38.72 465 SER A N 1
ATOM 3385 C CA . SER A 1 465 ? 24.896 3.068 -5.731 1.00 38.72 465 SER A CA 1
ATOM 3386 C C . SER A 1 465 ? 25.505 2.797 -4.343 1.00 38.72 465 SER A C 1
ATOM 3388 O O . SER A 1 465 ? 26.319 1.882 -4.193 1.00 38.72 465 SER A O 1
ATOM 3390 N N . GLU A 1 466 ? 25.042 3.509 -3.312 1.00 41.38 466 GLU A N 1
ATOM 3391 C CA . GLU A 1 466 ? 25.515 3.378 -1.924 1.00 41.38 466 GLU A CA 1
ATOM 3392 C C . GLU A 1 466 ? 24.478 2.715 -1.001 1.00 41.38 466 GLU A C 1
ATOM 3394 O O . GLU A 1 466 ? 23.264 2.778 -1.225 1.00 41.38 466 GLU A O 1
ATOM 3399 N N . ARG A 1 467 ? 24.950 2.049 0.057 1.00 38.19 467 ARG A N 1
ATOM 3400 C CA . ARG A 1 467 ? 24.147 1.167 0.920 1.00 38.19 467 ARG A CA 1
ATOM 3401 C C . ARG A 1 467 ? 23.619 1.874 2.176 1.00 38.19 467 ARG A C 1
ATOM 3403 O O . ARG A 1 467 ? 24.224 2.842 2.627 1.00 38.19 467 ARG A O 1
ATOM 3410 N N . ARG A 1 468 ? 22.429 1.481 2.666 1.00 36.31 468 ARG A N 1
ATOM 3411 C CA . ARG A 1 468 ? 21.840 1.929 3.952 1.00 36.31 468 ARG A CA 1
ATOM 3412 C C . ARG A 1 468 ? 22.306 1.010 5.094 1.00 36.31 468 ARG A C 1
ATOM 3414 O O . ARG A 1 468 ? 22.332 -0.200 4.863 1.00 36.31 468 ARG A O 1
ATOM 3421 N N . PRO A 1 469 ? 22.547 1.547 6.306 1.00 30.92 469 PRO A N 1
ATOM 3422 C CA . PRO A 1 469 ? 22.789 0.711 7.471 1.00 30.92 469 PRO A CA 1
ATOM 3423 C C . PRO A 1 469 ? 21.534 -0.069 7.880 1.00 30.92 469 PRO A C 1
ATOM 3425 O O . PRO A 1 469 ? 20.413 0.342 7.543 1.00 30.92 469 PRO A O 1
ATOM 3428 N N . PRO A 1 470 ? 21.700 -1.180 8.619 1.00 29.23 470 PRO A N 1
ATOM 3429 C CA . PRO A 1 470 ? 20.636 -1.743 9.434 1.00 29.23 470 PRO A CA 1
ATOM 3430 C C . PRO A 1 470 ? 20.206 -0.668 10.444 1.00 29.23 470 PRO A C 1
ATOM 3432 O O . PRO A 1 470 ? 21.030 -0.068 11.130 1.00 29.23 470 PRO A O 1
ATOM 3435 N N . ARG A 1 471 ? 18.911 -0.343 10.455 1.00 35.78 471 ARG A N 1
ATOM 3436 C CA . ARG A 1 471 ? 18.359 0.771 11.231 1.00 35.78 471 ARG A CA 1
ATOM 3437 C C . ARG A 1 471 ? 17.446 0.259 12.328 1.00 35.78 471 ARG A C 1
ATOM 3439 O O . ARG A 1 471 ? 16.371 -0.266 12.035 1.00 35.78 471 ARG A O 1
ATOM 3446 N N . ARG A 1 472 ? 17.767 0.613 13.570 1.00 33.53 472 ARG A N 1
ATOM 3447 C CA . ARG A 1 472 ? 16.742 0.845 14.590 1.00 33.53 472 ARG A CA 1
ATOM 3448 C C . ARG A 1 472 ? 16.154 2.250 14.312 1.00 33.53 472 ARG A C 1
ATOM 3450 O O . ARG A 1 472 ? 16.805 3.242 14.555 1.00 33.53 472 ARG A O 1
ATOM 3457 N N . GLY A 1 473 ? 14.965 2.364 13.713 1.00 31.03 473 GLY A N 1
ATOM 3458 C CA . GLY A 1 473 ? 14.196 3.628 13.590 1.00 31.03 473 GLY A CA 1
ATOM 3459 C C . GLY A 1 473 ? 14.784 4.872 12.850 1.00 31.03 473 GLY A C 1
ATOM 3460 O O . GLY A 1 473 ? 15.490 5.682 13.443 1.00 31.03 473 GLY A O 1
ATOM 3461 N N . ALA A 1 474 ? 14.255 5.154 11.641 1.00 29.42 474 ALA A N 1
ATOM 3462 C CA . ALA A 1 474 ? 14.151 6.476 10.950 1.00 29.42 474 ALA A CA 1
ATOM 3463 C C . ALA A 1 474 ? 15.307 7.034 10.054 1.00 29.42 474 ALA A C 1
ATOM 3465 O O . ALA A 1 474 ? 16.189 6.286 9.641 1.00 29.42 474 ALA A O 1
ATOM 3466 N N . ASP A 1 475 ? 15.180 8.294 9.569 1.00 32.66 475 ASP A N 1
ATOM 3467 C CA . ASP A 1 475 ? 15.246 8.624 8.114 1.00 32.66 475 ASP A CA 1
ATOM 3468 C C . ASP A 1 475 ? 15.755 10.013 7.631 1.00 32.66 475 ASP A C 1
ATOM 3470 O O . ASP A 1 475 ? 16.037 10.900 8.429 1.00 32.66 475 ASP A O 1
ATOM 3474 N N . HIS A 1 476 ? 15.796 10.190 6.286 1.00 31.72 476 HIS A N 1
ATOM 3475 C CA . HIS A 1 476 ? 16.217 11.392 5.525 1.00 31.72 476 HIS A CA 1
ATOM 3476 C C . HIS A 1 476 ? 15.240 11.859 4.418 1.00 31.72 476 HIS A C 1
ATOM 3478 O O . HIS A 1 476 ? 14.523 11.035 3.843 1.00 31.72 476 HIS A O 1
ATOM 3484 N N . PRO A 1 477 ? 15.275 13.155 4.024 1.00 26.53 477 PRO A N 1
ATOM 3485 C CA . PRO A 1 477 ? 14.445 13.734 2.954 1.00 26.53 477 PRO A CA 1
ATOM 3486 C C . PRO A 1 477 ? 14.875 13.324 1.533 1.00 26.53 477 PRO A C 1
ATOM 3488 O O . PRO A 1 477 ? 16.066 13.357 1.231 1.00 26.53 477 PRO A O 1
ATOM 3491 N N . ARG A 1 478 ? 13.913 13.051 0.625 1.00 27.44 478 ARG A N 1
ATOM 3492 C CA . ARG A 1 478 ? 14.119 12.965 -0.847 1.00 27.44 478 ARG A CA 1
ATOM 3493 C C . ARG A 1 478 ? 12.892 13.379 -1.685 1.00 27.44 478 ARG A C 1
ATOM 3495 O O . ARG A 1 478 ? 11.748 13.325 -1.225 1.00 27.44 478 ARG A O 1
ATOM 3502 N N . ARG A 1 479 ? 13.153 13.779 -2.939 1.00 22.34 479 ARG A N 1
ATOM 3503 C CA . ARG A 1 479 ? 12.184 13.945 -4.052 1.00 22.34 479 ARG A CA 1
ATOM 3504 C C . ARG A 1 479 ? 11.882 12.570 -4.724 1.00 22.34 479 ARG A C 1
ATOM 3506 O O . ARG A 1 479 ? 12.439 11.577 -4.262 1.00 22.34 479 ARG A O 1
ATOM 3513 N N . PRO A 1 480 ? 10.896 12.438 -5.641 1.00 22.66 480 PRO A N 1
ATOM 3514 C CA . PRO A 1 480 ? 10.195 11.164 -5.849 1.00 22.66 480 PRO A CA 1
ATOM 3515 C C . PRO A 1 480 ? 10.993 10.131 -6.663 1.00 22.66 480 PRO A C 1
ATOM 3517 O O . PRO A 1 480 ? 11.575 10.468 -7.685 1.00 22.66 480 PRO A O 1
ATOM 3520 N N . GLY A 1 481 ? 10.937 8.866 -6.236 1.00 22.81 481 GLY A N 1
ATOM 3521 C CA . GLY A 1 481 ? 11.482 7.717 -6.969 1.00 22.81 481 GLY A CA 1
ATOM 3522 C C . GLY A 1 481 ? 12.009 6.626 -6.030 1.00 22.81 481 GLY A C 1
ATOM 3523 O O . GLY A 1 481 ? 12.869 6.908 -5.205 1.00 22.81 481 GLY A O 1
ATOM 3524 N N . ALA A 1 482 ? 11.497 5.398 -6.185 1.00 23.55 482 ALA A N 1
ATOM 3525 C CA . ALA A 1 482 ? 11.860 4.167 -5.460 1.00 23.55 482 ALA A CA 1
ATOM 3526 C C . ALA A 1 482 ? 11.714 4.174 -3.913 1.00 23.55 482 ALA A C 1
ATOM 3528 O O . ALA A 1 482 ? 12.300 4.975 -3.187 1.00 23.55 482 ALA A O 1
ATOM 3529 N N . GLY A 1 483 ? 10.956 3.203 -3.383 1.00 26.25 483 GLY A N 1
ATOM 3530 C CA . GLY A 1 483 ? 10.901 2.927 -1.938 1.00 26.25 483 GLY A CA 1
ATOM 3531 C C . GLY A 1 483 ? 12.241 2.408 -1.399 1.00 26.25 483 GLY A C 1
ATOM 3532 O O . GLY A 1 483 ? 13.114 2.034 -2.181 1.00 26.25 483 GLY A O 1
ATOM 3533 N N . ALA A 1 484 ? 12.428 2.368 -0.072 1.00 31.80 484 ALA A N 1
ATOM 3534 C CA . ALA A 1 484 ? 13.737 2.009 0.484 1.00 31.80 484 ALA A CA 1
ATOM 3535 C C . ALA A 1 484 ? 14.142 0.558 0.193 1.00 31.80 484 ALA A C 1
ATOM 3537 O O . ALA A 1 484 ? 13.737 -0.397 0.856 1.00 31.80 484 ALA A O 1
ATOM 3538 N N . ALA A 1 485 ? 15.001 0.464 -0.807 1.00 30.39 485 ALA A N 1
ATOM 3539 C CA . ALA A 1 485 ? 15.908 -0.617 -1.095 1.00 30.39 485 ALA A CA 1
ATOM 3540 C C . ALA A 1 485 ? 17.099 -0.614 -0.118 1.00 30.39 485 ALA A C 1
ATOM 3542 O O . ALA A 1 485 ? 17.437 0.414 0.480 1.00 30.39 485 ALA A O 1
ATOM 3543 N N . ALA A 1 486 ? 17.800 -1.746 -0.015 1.00 27.09 486 ALA A N 1
ATOM 3544 C CA . ALA A 1 486 ? 19.026 -1.841 0.785 1.00 27.09 486 ALA A CA 1
ATOM 3545 C C . ALA A 1 486 ? 20.152 -0.917 0.257 1.00 27.09 486 ALA A C 1
ATOM 3547 O O . ALA A 1 486 ? 21.025 -0.503 1.017 1.00 27.09 486 ALA A O 1
ATOM 3548 N N . ARG A 1 487 ? 20.113 -0.549 -1.034 1.00 36.22 487 ARG A N 1
ATOM 3549 C CA . ARG A 1 487 ? 21.010 0.419 -1.697 1.00 36.22 487 ARG A CA 1
ATOM 3550 C C . ARG A 1 487 ? 20.214 1.485 -2.447 1.00 36.22 487 ARG A C 1
ATOM 3552 O O . ARG A 1 487 ? 19.126 1.195 -2.933 1.00 36.22 487 ARG A O 1
ATOM 3559 N N . THR A 1 488 ? 20.767 2.691 -2.586 1.00 34.22 488 THR A N 1
ATOM 3560 C CA . THR A 1 488 ? 20.172 3.809 -3.347 1.00 34.22 488 THR A CA 1
ATOM 3561 C C . THR A 1 488 ? 21.249 4.695 -3.994 1.00 34.22 488 THR A C 1
ATOM 3563 O O . THR A 1 488 ? 22.333 4.822 -3.433 1.00 34.22 488 THR A O 1
ATOM 3566 N N . ASN A 1 489 ? 20.941 5.378 -5.103 1.00 26.33 489 ASN A N 1
ATOM 3567 C CA . ASN A 1 489 ? 21.891 6.208 -5.874 1.00 26.33 489 ASN A CA 1
ATOM 3568 C C . ASN A 1 489 ? 21.793 7.723 -5.580 1.00 26.33 489 ASN A C 1
ATOM 3570 O O . ASN A 1 489 ? 21.862 8.534 -6.499 1.00 26.33 489 ASN A O 1
ATOM 3574 N N . HIS A 1 490 ? 21.567 8.139 -4.332 1.00 31.11 490 HIS A N 1
ATOM 3575 C CA . HIS A 1 490 ? 21.579 9.572 -3.998 1.00 31.11 490 HIS A CA 1
ATOM 3576 C C . HIS A 1 490 ? 22.312 9.805 -2.670 1.00 31.11 490 HIS A C 1
ATOM 3578 O O . HIS A 1 490 ? 22.369 8.893 -1.838 1.00 31.11 490 HIS A O 1
ATOM 3584 N N . GLY A 1 491 ? 22.834 11.018 -2.468 1.00 23.28 491 GLY A N 1
ATOM 3585 C CA . GLY A 1 491 ? 23.664 11.377 -1.313 1.00 23.28 491 GLY A CA 1
ATOM 3586 C C . GLY A 1 491 ? 22.958 11.350 0.048 1.00 23.28 491 GLY A C 1
ATOM 3587 O O . GLY A 1 491 ? 21.721 11.324 0.142 1.00 23.28 491 GLY A O 1
ATOM 3588 N N . ARG A 1 492 ? 23.769 11.363 1.109 1.00 38.81 492 ARG A N 1
ATOM 3589 C CA . ARG A 1 492 ? 23.387 11.415 2.527 1.00 38.81 492 ARG A CA 1
ATOM 3590 C C . ARG A 1 492 ? 24.062 12.591 3.216 1.00 38.81 492 ARG A C 1
ATOM 3592 O O . ARG A 1 492 ? 25.265 12.778 3.076 1.00 38.81 492 ARG A O 1
ATOM 3599 N N . VAL A 1 493 ? 23.272 13.330 3.986 1.00 23.83 493 VAL A N 1
ATOM 3600 C CA . VAL A 1 493 ? 23.698 14.566 4.657 1.00 23.83 493 VAL A CA 1
ATOM 3601 C C . VAL A 1 493 ? 24.043 14.311 6.128 1.00 23.83 493 VAL A C 1
ATOM 3603 O O . VAL A 1 493 ? 25.073 14.759 6.615 1.00 23.83 493 VAL A O 1
ATOM 3606 N N . SER A 1 494 ? 23.201 13.547 6.825 1.00 24.12 494 SER A N 1
ATOM 3607 C CA . SER A 1 494 ? 23.347 13.161 8.236 1.00 24.12 494 SER A CA 1
ATOM 3608 C C . SER A 1 494 ? 22.701 11.778 8.481 1.00 24.12 494 SER A C 1
ATOM 3610 O O . SER A 1 494 ? 22.330 11.155 7.489 1.00 24.12 494 SER A O 1
ATOM 3612 N N . GLU A 1 495 ? 22.589 11.290 9.732 1.00 30.52 495 GLU A N 1
ATOM 3613 C CA . GLU A 1 495 ? 21.721 10.176 10.214 1.00 30.52 495 GLU A CA 1
ATOM 3614 C C . GLU A 1 495 ? 21.467 10.250 11.746 1.00 30.52 495 GLU A C 1
ATOM 3616 O O . GLU A 1 495 ? 22.323 10.722 12.485 1.00 30.52 495 GLU A O 1
ATOM 3621 N N . ASN A 1 496 ? 20.285 9.848 12.248 1.00 26.84 496 ASN A N 1
ATOM 3622 C CA . ASN A 1 496 ? 19.808 10.200 13.610 1.00 26.84 496 ASN A CA 1
ATOM 3623 C C . ASN A 1 496 ? 20.489 9.463 14.799 1.00 26.84 496 ASN A C 1
ATOM 3625 O O . ASN A 1 496 ? 20.961 8.342 14.644 1.00 26.84 496 ASN A O 1
ATOM 3629 N N . ARG A 1 497 ? 20.454 10.071 16.004 1.00 29.56 497 ARG A N 1
ATOM 3630 C CA . ARG A 1 497 ? 21.006 9.580 17.298 1.00 29.56 497 ARG A CA 1
ATOM 3631 C C . ARG A 1 497 ? 19.901 9.146 18.292 1.00 29.56 497 ARG A C 1
ATOM 3633 O O . ARG A 1 497 ? 18.854 9.790 18.347 1.00 29.56 497 ARG A O 1
ATOM 3640 N N . HIS A 1 498 ? 20.105 8.097 19.098 1.00 41.41 498 HIS A N 1
ATOM 3641 C CA . HIS A 1 498 ? 19.027 7.301 19.736 1.00 41.41 498 HIS A CA 1
ATOM 3642 C C . HIS A 1 498 ? 18.651 7.553 21.215 1.00 41.41 498 HIS A C 1
ATOM 3644 O O . HIS A 1 498 ? 17.856 6.790 21.776 1.00 41.41 498 HIS A O 1
ATOM 3650 N N . ASP A 1 499 ? 19.159 8.593 21.869 1.00 27.36 499 ASP A N 1
ATOM 3651 C CA . ASP A 1 499 ? 19.090 8.721 23.338 1.00 27.36 499 ASP A CA 1
ATOM 3652 C C . ASP A 1 499 ? 17.835 9.480 23.904 1.00 27.36 499 ASP A C 1
ATOM 3654 O O . ASP A 1 499 ? 17.241 10.338 23.245 1.00 27.36 499 ASP A O 1
ATOM 3658 N N . HIS A 1 500 ? 17.440 9.074 25.120 1.00 29.81 500 HIS A N 1
ATOM 3659 C CA . HIS A 1 500 ? 16.305 9.310 26.050 1.00 29.81 500 HIS A CA 1
ATOM 3660 C C . HIS A 1 500 ? 15.115 10.295 25.824 1.00 29.81 500 HIS A C 1
ATOM 3662 O O . HIS A 1 500 ? 14.402 10.569 26.792 1.00 29.81 500 HIS A O 1
ATOM 3668 N N . ARG A 1 501 ? 14.781 10.798 24.625 1.00 27.38 501 ARG A N 1
ATOM 3669 C CA . ARG A 1 501 ? 13.513 11.559 24.385 1.00 27.38 501 ARG A CA 1
ATOM 3670 C C . ARG A 1 501 ? 12.775 11.104 23.106 1.00 27.38 501 ARG A C 1
ATOM 3672 O O . ARG A 1 501 ? 13.380 10.371 22.323 1.00 27.38 501 ARG A O 1
ATOM 3679 N N . PRO A 1 502 ? 11.459 11.387 22.933 1.00 30.36 502 PRO A N 1
ATOM 3680 C CA . PRO A 1 502 ? 10.602 10.517 22.130 1.00 30.36 502 PRO A CA 1
ATOM 3681 C C . PRO A 1 502 ? 10.962 10.515 20.642 1.00 30.36 502 PRO A C 1
ATOM 3683 O O . PRO A 1 502 ? 11.396 11.510 20.062 1.00 30.36 502 PRO A O 1
ATOM 3686 N N . ARG A 1 503 ? 10.819 9.330 20.048 1.00 44.09 503 ARG A N 1
ATOM 3687 C CA . ARG A 1 503 ? 11.499 8.932 18.815 1.00 44.09 503 ARG A CA 1
ATOM 3688 C C . ARG A 1 503 ? 10.627 9.153 17.570 1.00 44.09 503 ARG A C 1
ATOM 3690 O O . ARG A 1 503 ? 9.404 9.099 17.650 1.00 44.09 503 ARG A O 1
ATOM 3697 N N . PRO A 1 504 ? 11.225 9.263 16.371 1.00 34.19 504 PRO A N 1
ATOM 3698 C CA . PRO A 1 504 ? 10.479 9.318 15.106 1.00 34.19 504 PRO A CA 1
ATOM 3699 C C . PRO A 1 504 ? 9.610 8.080 14.818 1.00 34.19 504 PRO A C 1
ATOM 3701 O O . PRO A 1 504 ? 8.689 8.163 14.010 1.00 34.19 504 PRO A O 1
ATOM 3704 N N . GLY A 1 505 ? 9.841 6.945 15.493 1.00 31.30 505 GLY A N 1
ATOM 3705 C CA . GLY A 1 505 ? 8.929 5.793 15.453 1.00 31.30 505 GLY A CA 1
ATOM 3706 C C . GLY A 1 505 ? 7.524 6.095 16.003 1.00 31.30 505 GLY A C 1
ATOM 3707 O O . GLY A 1 505 ? 6.562 5.443 15.595 1.00 31.30 505 GLY A O 1
ATOM 3708 N N . SER A 1 506 ? 7.407 7.115 16.863 1.00 30.92 506 SER A N 1
ATOM 3709 C CA . SER A 1 506 ? 6.183 7.565 17.531 1.00 30.92 506 SER A CA 1
ATOM 3710 C C . SER A 1 506 ? 5.767 8.996 17.148 1.00 30.92 506 SER A C 1
ATOM 3712 O O . SER A 1 506 ? 5.061 9.633 17.922 1.00 30.92 506 SER A O 1
ATOM 3714 N N . ALA A 1 507 ? 6.182 9.523 15.991 1.00 32.97 507 ALA A N 1
ATOM 3715 C CA . ALA A 1 507 ? 5.774 10.856 15.530 1.00 32.97 507 ALA A CA 1
ATOM 3716 C C . ALA A 1 507 ? 4.522 10.824 14.635 1.00 32.97 507 ALA A C 1
ATOM 3718 O O . ALA A 1 507 ? 4.440 10.032 13.695 1.00 32.97 507 ALA A O 1
ATOM 3719 N N . GLY A 1 508 ? 3.574 11.722 14.916 1.00 35.59 508 GLY A N 1
ATOM 3720 C CA . GLY A 1 508 ? 2.515 12.138 13.988 1.00 35.59 508 GLY A CA 1
ATOM 3721 C C . GLY A 1 508 ? 2.879 13.451 13.266 1.00 35.59 508 GLY A C 1
ATOM 3722 O O . GLY A 1 508 ? 3.946 14.012 13.519 1.00 35.59 508 GLY A O 1
ATOM 3723 N N . PRO A 1 509 ? 2.032 13.958 12.355 1.00 26.31 509 PRO A N 1
ATOM 3724 C CA . PRO A 1 509 ? 2.293 15.216 11.649 1.00 26.31 509 PRO A CA 1
ATOM 3725 C C . PRO A 1 509 ? 2.067 16.459 12.541 1.00 26.31 509 PRO A C 1
ATOM 3727 O O . PRO A 1 509 ? 0.957 16.671 13.021 1.00 26.31 509 PRO A O 1
ATOM 3730 N N . GLY A 1 510 ? 3.085 17.321 12.709 1.00 32.88 510 GLY A N 1
ATOM 3731 C CA . GLY A 1 510 ? 2.972 18.615 13.414 1.00 32.88 510 GLY A CA 1
ATOM 3732 C C . GLY A 1 510 ? 4.263 19.481 13.409 1.00 32.88 510 GLY A C 1
ATOM 3733 O O . GLY A 1 510 ? 5.324 18.950 13.077 1.00 32.88 510 GLY A O 1
ATOM 3734 N N . PRO A 1 511 ? 4.196 20.794 13.742 1.00 25.03 511 PRO A N 1
ATOM 3735 C CA . PRO A 1 511 ? 5.340 21.739 13.836 1.00 25.03 511 PRO A CA 1
ATOM 3736 C C . PRO A 1 511 ? 5.817 21.979 15.304 1.00 25.03 511 PRO A C 1
ATOM 3738 O O . PRO A 1 511 ? 5.019 21.826 16.220 1.00 25.03 511 PRO A O 1
ATOM 3741 N N . ALA A 1 512 ? 7.043 22.380 15.691 1.00 28.62 512 ALA A N 1
ATOM 3742 C CA . ALA A 1 512 ? 8.266 22.720 14.950 1.00 28.62 512 ALA A CA 1
ATOM 3743 C C . ALA A 1 512 ? 9.331 23.582 15.736 1.00 28.62 512 ALA A C 1
ATOM 3745 O O . ALA A 1 512 ? 10.501 23.596 15.356 1.00 28.62 512 ALA A O 1
ATOM 3746 N N . ARG A 1 513 ? 9.008 24.283 16.848 1.00 38.50 513 ARG A N 1
ATOM 3747 C CA . ARG A 1 513 ? 9.890 25.300 17.520 1.00 38.50 513 ARG A CA 1
ATOM 3748 C C . ARG A 1 513 ? 9.890 25.236 19.060 1.00 38.50 513 ARG A C 1
ATOM 3750 O O . ARG A 1 513 ? 8.915 24.753 19.618 1.00 38.50 513 ARG A O 1
ATOM 3757 N N . ARG A 1 514 ? 10.856 25.798 19.821 1.00 33.47 514 ARG A N 1
ATOM 3758 C CA . ARG A 1 514 ? 12.291 26.186 19.626 1.00 33.47 514 ARG A CA 1
ATOM 3759 C C . ARG A 1 514 ? 12.912 26.452 21.020 1.00 33.47 514 ARG A C 1
ATOM 3761 O O . ARG A 1 514 ? 12.239 27.054 21.847 1.00 33.47 514 ARG A O 1
ATOM 3768 N N . ALA A 1 515 ? 14.183 26.108 21.253 1.00 25.53 515 ALA A N 1
ATOM 3769 C CA . ALA A 1 515 ? 15.051 26.638 22.330 1.00 25.53 515 ALA A CA 1
ATOM 3770 C C . ALA A 1 515 ? 16.539 26.343 21.984 1.00 25.53 515 ALA A C 1
ATOM 3772 O O . ALA A 1 515 ? 16.769 25.444 21.171 1.00 25.53 515 ALA A O 1
ATOM 3773 N N . PRO A 1 516 ? 17.539 27.095 22.496 1.00 26.61 516 PRO A N 1
ATOM 3774 C CA . PRO A 1 516 ? 18.925 27.020 22.014 1.00 26.61 516 PRO A CA 1
ATOM 3775 C C . PRO A 1 516 ? 19.731 25.842 22.590 1.00 26.61 516 PRO A C 1
ATOM 3777 O O . PRO A 1 516 ? 19.335 25.211 23.568 1.00 26.61 516 PRO A O 1
ATOM 3780 N N . ALA A 1 517 ? 20.894 25.575 21.989 1.00 28.69 517 ALA A N 1
ATOM 3781 C CA . ALA A 1 517 ? 21.874 24.631 22.520 1.00 28.69 517 ALA A CA 1
ATOM 3782 C C . ALA A 1 517 ? 22.507 25.162 23.819 1.00 28.69 517 ALA A C 1
ATOM 3784 O O . ALA A 1 517 ? 22.924 26.318 23.873 1.00 28.69 517 ALA A O 1
ATOM 3785 N N . LEU A 1 518 ? 22.611 24.304 24.836 1.00 26.70 518 LEU A N 1
ATOM 3786 C CA . LEU A 1 518 ? 23.301 24.571 26.100 1.00 26.70 518 LEU A CA 1
ATOM 3787 C C . LEU A 1 518 ? 24.059 23.315 26.579 1.00 26.70 518 LEU A C 1
ATOM 3789 O O . LEU A 1 518 ? 23.685 22.204 26.184 1.00 26.70 518 LEU A O 1
ATOM 3793 N N . PRO A 1 519 ? 25.106 23.465 27.417 1.00 26.81 519 PRO A N 1
ATOM 3794 C CA . PRO A 1 519 ? 25.803 22.345 28.048 1.00 26.81 519 PRO A CA 1
ATOM 3795 C C . PRO A 1 519 ? 24.917 21.604 29.063 1.00 26.81 519 PRO A C 1
ATOM 3797 O O . PRO A 1 519 ? 23.837 22.064 29.431 1.00 26.81 519 PRO A O 1
ATOM 3800 N N . ALA A 1 520 ? 25.384 20.451 29.537 1.00 31.11 520 ALA A N 1
ATOM 3801 C CA . ALA A 1 520 ? 24.641 19.617 30.475 1.00 31.11 520 ALA A CA 1
ATOM 3802 C C . ALA A 1 520 ? 24.634 20.180 31.915 1.00 31.11 520 ALA A C 1
ATOM 3804 O O . ALA A 1 520 ? 25.646 20.059 32.594 1.00 31.11 520 ALA A O 1
ATOM 3805 N N . ASP A 1 521 ? 23.496 20.723 32.380 1.00 26.00 521 ASP A N 1
ATOM 3806 C CA . ASP A 1 521 ? 22.843 20.393 33.674 1.00 26.00 521 ASP A CA 1
ATOM 3807 C C . ASP A 1 521 ? 21.445 21.074 33.824 1.00 26.00 521 ASP A C 1
ATOM 3809 O O . ASP A 1 521 ? 21.166 22.109 33.220 1.00 26.00 5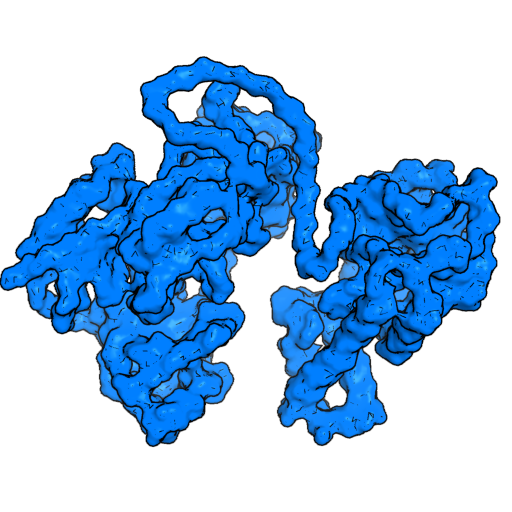21 ASP A O 1
ATOM 3813 N N . ARG A 1 522 ? 20.610 20.514 34.716 1.00 24.94 522 ARG A N 1
ATOM 3814 C CA . ARG A 1 522 ? 19.451 21.096 35.441 1.00 24.94 522 ARG A CA 1
ATOM 3815 C C . ARG A 1 522 ? 18.092 21.339 34.758 1.00 24.94 522 ARG A C 1
ATOM 3817 O O . ARG A 1 522 ? 17.876 21.189 33.561 1.00 24.94 522 ARG A O 1
ATOM 3824 N N . THR A 1 523 ? 17.096 21.541 35.634 1.00 26.16 523 THR A N 1
ATOM 3825 C CA . THR A 1 523 ? 15.677 21.168 35.465 1.00 26.16 523 THR A CA 1
ATOM 3826 C C . THR A 1 523 ? 14.696 22.256 35.944 1.00 26.16 523 THR A C 1
ATOM 3828 O O . THR A 1 523 ? 14.955 22.877 36.970 1.00 26.16 523 THR A O 1
ATOM 3831 N N . ARG A 1 524 ? 13.519 22.408 35.292 1.00 25.00 524 ARG A N 1
ATOM 3832 C CA . ARG A 1 524 ? 12.156 22.347 35.910 1.00 25.00 524 ARG A CA 1
ATOM 3833 C C . ARG A 1 524 ? 10.995 22.863 35.019 1.00 25.00 524 ARG A C 1
ATOM 3835 O O . ARG A 1 524 ? 11.060 23.934 34.443 1.00 25.00 524 ARG A O 1
ATOM 3842 N N . ARG A 1 525 ? 9.902 22.080 35.044 1.00 25.95 525 ARG A N 1
ATOM 3843 C CA . ARG A 1 525 ? 8.441 22.381 35.005 1.00 25.95 525 ARG A CA 1
ATOM 3844 C C . ARG A 1 525 ? 7.881 23.641 34.297 1.00 25.95 525 ARG A C 1
ATOM 3846 O O . ARG A 1 525 ? 8.094 24.759 34.741 1.00 25.95 525 ARG A O 1
ATOM 3853 N N . GLY A 1 526 ? 6.905 23.399 33.410 1.00 22.86 526 GLY A N 1
ATOM 3854 C CA . GLY A 1 526 ? 5.809 24.312 33.030 1.00 22.86 526 GLY A CA 1
ATOM 3855 C C . GLY A 1 526 ? 4.548 23.510 32.639 1.00 22.86 526 GLY A C 1
ATOM 3856 O O . GLY A 1 526 ? 4.681 22.390 32.153 1.00 22.86 526 GLY A O 1
ATOM 3857 N N . ARG A 1 527 ? 3.333 24.022 32.903 1.00 25.56 527 ARG A N 1
ATOM 3858 C CA . ARG A 1 527 ? 2.033 23.356 32.613 1.00 25.56 527 ARG A CA 1
ATOM 3859 C C . ARG A 1 527 ? 1.363 23.976 31.372 1.00 25.56 527 ARG A C 1
ATOM 3861 O O . ARG A 1 527 ? 1.380 25.196 31.261 1.00 25.56 527 ARG A O 1
ATOM 3868 N N . GLY A 1 528 ? 0.681 23.192 30.523 1.00 22.52 528 GLY A N 1
ATOM 3869 C CA . GLY A 1 528 ? -0.074 23.737 29.375 1.00 22.52 528 GLY A CA 1
ATOM 3870 C C . GLY A 1 528 ? -0.969 22.745 28.606 1.00 22.52 528 GLY A C 1
ATOM 3871 O O . GLY A 1 528 ? -0.476 21.969 27.806 1.00 22.52 528 GLY A O 1
ATOM 3872 N N . ARG A 1 529 ? -2.277 22.822 28.889 1.00 23.14 529 ARG A N 1
ATOM 3873 C CA . ARG A 1 529 ? -3.515 22.343 28.209 1.00 23.14 529 ARG A CA 1
ATOM 3874 C C . ARG A 1 529 ? -3.467 21.638 26.820 1.00 23.14 529 ARG A C 1
ATOM 3876 O O . ARG A 1 529 ? -2.831 22.110 25.888 1.00 23.14 529 ARG A O 1
ATOM 3883 N N . HIS A 1 530 ? -4.318 20.604 26.687 1.00 24.86 530 HIS A N 1
ATOM 3884 C CA . HIS A 1 530 ? -4.777 19.925 25.450 1.00 24.86 530 HIS A CA 1
ATOM 3885 C C . HIS A 1 530 ? -5.379 20.881 24.386 1.00 24.86 530 HIS A C 1
ATOM 3887 O O . HIS A 1 530 ? -5.912 21.926 24.772 1.00 24.86 530 HIS A O 1
ATOM 3893 N N . PRO A 1 531 ? -5.371 20.522 23.076 1.00 24.95 531 PRO A N 1
ATOM 3894 C CA . PRO A 1 531 ? -6.473 19.717 22.503 1.00 24.95 531 PRO A CA 1
ATOM 3895 C C . PRO A 1 531 ? -6.091 18.660 21.429 1.00 24.95 531 PRO A C 1
ATOM 3897 O O . PRO A 1 531 ? -4.968 18.584 20.945 1.00 24.95 531 PRO A O 1
ATOM 3900 N N . SER A 1 532 ? -7.091 17.845 21.072 1.00 22.66 532 SER A N 1
ATOM 3901 C CA . SER A 1 532 ? -7.170 16.874 19.958 1.00 22.66 532 SER A CA 1
ATOM 3902 C C . SER A 1 532 ? -6.997 17.525 18.563 1.00 22.66 532 SER A C 1
ATOM 3904 O O . SER A 1 532 ? -7.207 18.725 18.437 1.00 22.66 532 SER A O 1
ATOM 3906 N N . THR A 1 533 ? -6.609 16.839 17.474 1.00 24.95 533 THR A N 1
ATOM 3907 C CA . THR A 1 533 ? -7.378 15.793 16.748 1.00 24.95 533 THR A CA 1
ATOM 3908 C C . THR A 1 533 ? -6.570 15.049 15.665 1.00 24.95 533 THR A C 1
ATOM 3910 O O . THR A 1 533 ? -5.579 15.548 15.142 1.00 24.95 533 THR A O 1
ATOM 3913 N N . PHE A 1 534 ? -7.086 13.887 15.245 1.00 24.02 534 PHE A N 1
ATOM 3914 C CA . PHE A 1 534 ? -6.766 13.229 13.968 1.00 24.02 534 PHE A CA 1
ATOM 3915 C C . PHE A 1 534 ? -7.324 14.008 12.761 1.00 24.02 534 PHE A C 1
ATOM 3917 O O . PHE A 1 534 ? -8.438 14.521 12.838 1.00 24.02 534 PHE A O 1
ATOM 3924 N N . ALA A 1 535 ? -6.620 13.993 11.624 1.00 25.58 535 ALA A N 1
ATOM 3925 C CA . ALA A 1 535 ? -7.182 14.348 10.316 1.00 25.58 535 ALA A CA 1
ATOM 3926 C C . ALA A 1 535 ? -6.495 13.564 9.181 1.00 25.58 535 ALA A C 1
ATOM 3928 O O . ALA A 1 535 ? -5.268 13.491 9.111 1.00 25.58 535 ALA A O 1
ATOM 3929 N N . SER A 1 536 ? -7.294 12.979 8.285 1.00 27.80 536 SER A N 1
ATOM 3930 C CA . SER A 1 536 ? -6.829 12.349 7.042 1.00 27.80 536 SER A CA 1
ATOM 3931 C C . SER A 1 536 ? -6.700 13.373 5.914 1.00 27.80 536 SER A C 1
ATOM 3933 O O . SER A 1 536 ? -7.505 14.296 5.852 1.00 27.80 536 SER A O 1
ATOM 3935 N N . ASN A 1 537 ? -5.778 13.160 4.974 1.00 26.75 537 ASN A N 1
ATOM 3936 C CA . ASN A 1 537 ? -5.579 14.038 3.819 1.00 26.75 537 ASN A CA 1
ATOM 3937 C C . ASN A 1 537 ? -5.909 13.319 2.499 1.00 26.75 537 ASN A C 1
ATOM 3939 O O . ASN A 1 537 ? -5.408 12.216 2.272 1.00 26.75 537 ASN A O 1
ATOM 3943 N N . PRO A 1 538 ? -6.668 13.965 1.605 1.00 30.72 538 PRO A N 1
ATOM 3944 C CA . PRO A 1 538 ? -6.433 13.900 0.172 1.00 30.72 538 PRO A CA 1
ATOM 3945 C C . PRO A 1 538 ? -6.150 15.310 -0.374 1.00 30.72 538 PRO A C 1
ATOM 3947 O O . PRO A 1 538 ? -6.966 16.222 -0.277 1.00 30.72 538 PRO A O 1
ATOM 3950 N N . ARG A 1 539 ? -4.978 15.493 -0.988 1.00 30.14 539 ARG A N 1
ATOM 3951 C CA . ARG A 1 539 ? -4.633 16.735 -1.700 1.00 30.14 539 ARG A CA 1
ATOM 3952 C C . ARG A 1 539 ? -5.319 16.669 -3.079 1.00 30.14 539 ARG A C 1
ATOM 3954 O O . ARG A 1 539 ? -5.231 15.628 -3.716 1.00 30.14 539 ARG A O 1
ATOM 3961 N N . ASN A 1 540 ? -5.935 17.719 -3.620 1.00 27.12 540 ASN A N 1
ATOM 3962 C CA . ASN A 1 540 ? -5.641 19.127 -3.374 1.00 27.12 540 ASN A CA 1
ATOM 3963 C C . ASN A 1 540 ? -6.829 20.049 -3.740 1.00 27.12 540 ASN A C 1
ATOM 3965 O O . ASN A 1 540 ? -6.886 20.527 -4.865 1.00 27.12 540 ASN A O 1
ATOM 3969 N N . ASP A 1 541 ? -7.689 20.374 -2.774 1.00 28.75 541 ASP A N 1
ATOM 3970 C CA . ASP A 1 541 ? -8.548 21.570 -2.786 1.00 28.75 541 ASP A CA 1
ATOM 3971 C C . ASP A 1 541 ? -8.495 22.189 -1.381 1.00 28.75 541 ASP A C 1
ATOM 3973 O O . ASP A 1 541 ? -8.615 21.480 -0.381 1.00 28.75 541 ASP A O 1
ATOM 3977 N N . ARG A 1 542 ? -8.240 23.500 -1.270 1.00 38.91 542 ARG A N 1
ATOM 3978 C CA . ARG A 1 542 ? -8.112 24.172 0.038 1.00 38.91 542 ARG A CA 1
ATOM 3979 C C . ARG A 1 542 ? -9.487 24.561 0.590 1.00 38.91 542 ARG A C 1
ATOM 3981 O O . ARG A 1 542 ? -9.850 25.732 0.565 1.00 38.91 542 ARG A O 1
ATOM 3988 N N . GLY A 1 543 ? -10.222 23.572 1.096 1.00 28.92 543 GLY A N 1
ATOM 3989 C CA . GLY A 1 543 ? -11.365 23.788 1.990 1.00 28.92 543 GLY A CA 1
ATOM 3990 C C . GLY A 1 543 ? -10.937 24.131 3.432 1.00 28.92 543 GLY A C 1
ATOM 3991 O O . GLY A 1 543 ? -9.743 24.061 3.746 1.00 28.92 543 GLY A O 1
ATOM 3992 N N . PRO A 1 544 ? -11.884 24.522 4.309 1.00 32.41 544 PRO A N 1
ATOM 3993 C CA . PRO A 1 544 ? -11.616 24.865 5.710 1.00 32.41 544 PRO A CA 1
ATOM 3994 C C . PRO A 1 544 ? -11.210 23.645 6.569 1.00 32.41 544 PRO A C 1
ATOM 3996 O O . PRO A 1 544 ? -11.001 22.543 6.065 1.00 32.41 544 PRO A O 1
ATOM 3999 N N . ALA A 1 545 ? -11.023 23.873 7.876 1.00 41.50 545 ALA A N 1
ATOM 4000 C CA . ALA A 1 545 ? -10.470 22.918 8.843 1.00 41.50 545 ALA A CA 1
ATOM 4001 C C . ALA A 1 545 ? -11.155 21.531 8.865 1.00 41.50 545 ALA A C 1
ATOM 4003 O O . ALA A 1 545 ? -12.282 21.360 8.413 1.00 41.50 545 ALA A O 1
ATOM 4004 N N . SER A 1 546 ? -10.457 20.532 9.422 1.00 62.50 546 SER A N 1
ATOM 4005 C CA . SER A 1 546 ? -10.870 19.121 9.423 1.00 62.50 546 SER A CA 1
ATOM 4006 C C . SER A 1 546 ? -12.273 18.892 10.005 1.00 62.50 546 SER A C 1
ATOM 4008 O O . SER A 1 546 ? -12.435 18.868 11.229 1.00 62.50 546 SER A O 1
ATOM 4010 N N . MET A 1 547 ? -13.241 18.665 9.115 1.00 79.25 547 MET A N 1
ATOM 4011 C CA . MET A 1 547 ? -14.643 18.391 9.439 1.00 79.25 547 MET A CA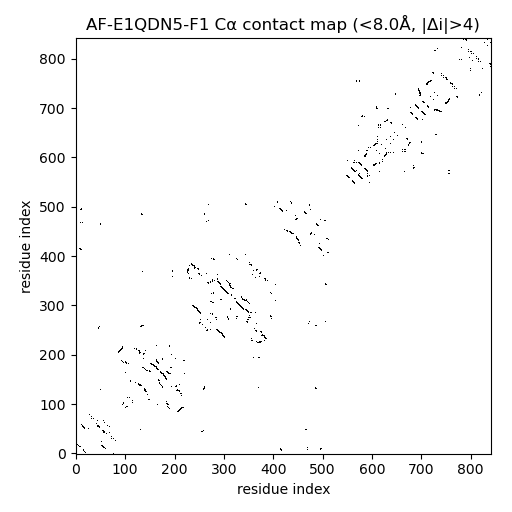 1
ATOM 4012 C C . MET A 1 547 ? -14.788 17.109 10.274 1.00 79.25 547 MET A C 1
ATOM 4014 O O . MET A 1 547 ? -14.198 16.073 9.941 1.00 79.25 547 MET A O 1
ATOM 4018 N N . LYS A 1 548 ? -15.581 17.162 11.347 1.00 86.56 548 LYS A N 1
ATOM 4019 C CA . LYS A 1 548 ? -15.786 16.059 12.302 1.00 86.56 548 LYS A CA 1
ATOM 4020 C C . LYS A 1 548 ? -17.145 15.382 12.085 1.00 86.56 548 LYS A C 1
ATOM 4022 O O . LYS A 1 548 ? -18.124 16.091 11.898 1.00 86.56 548 LYS A O 1
ATOM 4027 N N . PRO A 1 549 ? -17.263 14.044 12.172 1.00 91.69 549 PRO A N 1
ATOM 4028 C CA . PRO A 1 549 ? -18.566 13.378 12.120 1.00 91.69 549 PRO A CA 1
ATOM 4029 C C . PRO A 1 549 ? -19.553 13.957 13.147 1.00 91.69 549 PRO A C 1
ATOM 4031 O O . PRO A 1 549 ? -19.186 14.157 14.306 1.00 91.69 549 PRO A O 1
ATOM 4034 N N . GLY A 1 550 ? -20.783 14.237 12.714 1.00 91.94 550 GLY A N 1
ATOM 4035 C CA . GLY A 1 550 ? -21.826 14.892 13.510 1.00 91.94 550 GLY A CA 1
ATOM 4036 C C . GLY A 1 550 ? -21.766 16.424 13.535 1.00 91.94 550 GLY A C 1
ATOM 4037 O O . GLY A 1 550 ? -22.672 17.049 14.078 1.00 91.94 550 GLY A O 1
ATOM 4038 N N . GLU A 1 551 ? -20.737 17.047 12.954 1.00 94.50 551 GLU A N 1
ATOM 4039 C CA . GLU A 1 551 ? -20.654 18.503 12.811 1.00 94.50 551 GLU A CA 1
ATOM 4040 C C . GLU A 1 551 ? -21.677 19.014 11.786 1.00 94.50 551 GLU A C 1
ATOM 4042 O O . GLU A 1 551 ? -21.837 18.436 10.708 1.00 94.50 551 GLU A O 1
ATOM 4047 N N . THR A 1 552 ? -22.355 20.114 12.114 1.00 94.75 552 THR A N 1
ATOM 4048 C CA . THR A 1 552 ? -23.237 20.842 11.199 1.00 94.75 552 THR A CA 1
ATOM 4049 C C . THR A 1 552 ? -22.568 22.141 10.758 1.00 94.75 552 THR A C 1
ATOM 4051 O O . THR A 1 552 ? -22.240 22.997 11.577 1.00 94.75 552 THR A O 1
ATOM 4054 N N . ILE A 1 553 ? -22.347 22.293 9.452 1.00 94.88 553 ILE A N 1
ATOM 4055 C CA . ILE A 1 553 ? -21.683 23.466 8.869 1.00 94.88 553 ILE A CA 1
ATOM 4056 C C . ILE A 1 553 ? -22.747 24.329 8.176 1.00 94.88 553 ILE A C 1
ATOM 4058 O O . ILE A 1 553 ? -23.319 23.871 7.184 1.00 94.88 553 ILE A O 1
ATOM 4062 N N . PRO A 1 554 ? -23.035 25.558 8.643 1.00 95.00 554 PRO A N 1
ATOM 4063 C CA . PRO A 1 554 ? -24.033 26.418 8.010 1.00 95.00 554 PRO A CA 1
ATOM 4064 C C . PRO A 1 554 ? -23.670 26.741 6.555 1.00 95.00 554 PRO A C 1
ATOM 4066 O O . PRO A 1 554 ? -22.568 27.216 6.283 1.00 95.00 554 PRO A O 1
ATOM 4069 N N . LEU A 1 555 ? -24.609 26.523 5.628 1.00 92.50 555 LEU A N 1
ATOM 4070 C CA . LEU A 1 555 ? -24.471 26.887 4.208 1.00 92.50 555 LEU A CA 1
ATOM 4071 C C . LEU A 1 555 ? -25.286 28.129 3.819 1.00 92.50 555 LEU A C 1
ATOM 4073 O O . LEU A 1 555 ? -25.088 28.677 2.738 1.00 92.50 555 LEU A O 1
ATOM 4077 N N . GLY A 1 556 ? -26.164 28.605 4.703 1.00 87.25 556 GLY A N 1
ATOM 4078 C CA . GLY A 1 556 ? -26.879 29.870 4.546 1.00 87.25 556 GLY A CA 1
ATOM 4079 C C . GLY A 1 556 ? -28.311 29.791 5.065 1.00 87.25 556 GLY A C 1
ATOM 4080 O O . GLY A 1 556 ? -29.046 28.856 4.753 1.00 87.25 556 GLY A O 1
ATOM 4081 N N . GLY A 1 557 ? -28.719 30.788 5.854 1.00 88.31 557 GLY A N 1
ATOM 4082 C CA . GLY A 1 557 ? -30.056 30.837 6.449 1.00 88.31 557 GLY A CA 1
ATOM 4083 C C . GLY A 1 557 ? -30.382 29.559 7.247 1.00 88.31 557 GLY A C 1
ATOM 4084 O O . GLY A 1 557 ? -29.600 29.200 8.125 1.00 88.31 557 GLY A O 1
ATOM 4085 N N . PRO A 1 558 ? -31.500 28.866 6.960 1.00 95.00 558 PRO A N 1
ATOM 4086 C CA . PRO A 1 558 ? -31.940 27.669 7.686 1.00 95.00 558 PRO A CA 1
ATOM 4087 C C . PRO A 1 558 ? -31.226 26.364 7.278 1.00 95.00 558 PRO A C 1
ATOM 4089 O O . PRO A 1 558 ? -31.656 25.287 7.691 1.00 95.00 558 PRO A O 1
ATOM 4092 N N . VAL A 1 559 ? -30.185 26.425 6.440 1.00 97.62 559 VAL A N 1
ATOM 4093 C CA . VAL A 1 559 ? -29.585 25.245 5.796 1.00 97.62 559 VAL A CA 1
ATOM 4094 C C . VAL A 1 559 ? -28.176 24.969 6.320 1.00 97.62 559 VAL A C 1
ATOM 4096 O O . VAL A 1 559 ? -27.322 25.861 6.342 1.00 97.62 559 VAL A O 1
ATOM 4099 N N . SER A 1 560 ? -27.913 23.718 6.703 1.00 97.56 560 SER A N 1
ATOM 4100 C CA . SER A 1 560 ? -26.611 23.242 7.188 1.00 97.56 560 SER A CA 1
ATOM 4101 C C . SER A 1 560 ? -26.198 21.923 6.538 1.00 97.56 560 SER A C 1
ATOM 4103 O O . SER A 1 560 ? -27.013 21.035 6.325 1.00 97.56 560 SER A O 1
ATOM 4105 N N . PHE A 1 561 ? -24.909 21.764 6.265 1.00 97.62 561 PHE A N 1
ATOM 4106 C CA . PHE A 1 561 ? -24.297 20.515 5.821 1.00 97.62 561 PHE A CA 1
ATOM 4107 C C . PHE A 1 561 ? -24.010 19.604 7.017 1.00 97.62 561 PHE A C 1
ATOM 4109 O O . PHE A 1 561 ? -23.349 20.033 7.962 1.00 97.62 561 PHE A O 1
ATOM 4116 N N . LEU A 1 562 ? -24.483 18.359 6.974 1.00 97.56 562 LEU A N 1
ATOM 4117 C CA . LEU A 1 562 ? -24.239 17.342 7.994 1.00 97.56 562 LEU A CA 1
ATOM 4118 C C . LEU A 1 562 ? -22.993 16.525 7.636 1.00 97.56 562 LEU A C 1
ATOM 4120 O O . LEU A 1 562 ? -22.958 15.783 6.649 1.00 97.56 562 LEU A O 1
ATOM 4124 N N . VAL A 1 563 ? -21.958 16.631 8.463 1.00 97.12 563 VAL A N 1
ATOM 4125 C CA . VAL A 1 563 ? -20.719 15.875 8.284 1.00 97.12 563 VAL A CA 1
ATOM 4126 C C . VAL A 1 563 ? -20.936 14.425 8.723 1.00 97.12 563 VAL A C 1
ATOM 4128 O O . VAL A 1 563 ? -21.060 14.140 9.912 1.00 97.12 563 VAL A O 1
ATOM 4131 N N . GLY A 1 564 ? -20.966 13.492 7.769 1.00 94.19 564 GLY A N 1
ATOM 4132 C CA . GLY A 1 564 ? -21.112 12.068 8.058 1.00 94.19 564 GLY A CA 1
ATOM 4133 C C . GLY A 1 564 ? -19.858 11.403 8.629 1.00 94.19 564 GLY A C 1
ATOM 4134 O O . GLY A 1 564 ? -18.748 11.952 8.624 1.00 94.19 564 GLY A O 1
ATOM 4135 N N . GLU A 1 565 ? -20.037 10.166 9.091 1.00 91.69 565 GLU A N 1
ATOM 4136 C CA . GLU A 1 565 ? -18.959 9.223 9.399 1.00 91.69 565 GLU A CA 1
ATOM 4137 C C . GLU A 1 565 ? -17.945 9.120 8.238 1.00 91.69 565 GLU A C 1
ATOM 4139 O O . GLU A 1 565 ? -18.254 9.387 7.078 1.00 91.69 565 GLU A O 1
ATOM 4144 N N . ASN A 1 566 ? -16.695 8.744 8.540 1.00 86.06 566 ASN A N 1
ATOM 4145 C CA . ASN A 1 566 ? -15.598 8.617 7.557 1.00 86.06 566 ASN A CA 1
ATOM 4146 C C . ASN A 1 566 ? -15.259 9.904 6.753 1.00 86.06 566 ASN A C 1
ATOM 4148 O O . ASN A 1 566 ? -14.513 9.850 5.765 1.00 86.06 566 ASN A O 1
ATOM 4152 N N . SER A 1 567 ? -15.771 11.064 7.191 1.00 86.75 567 SER A N 1
ATOM 4153 C CA . SER A 1 567 ? -15.784 12.320 6.424 1.00 86.75 567 SER A CA 1
ATOM 4154 C C . SER A 1 567 ? -16.506 12.155 5.080 1.00 86.75 567 SER A C 1
ATOM 4156 O O . SER A 1 567 ? -15.971 12.546 4.048 1.00 86.75 567 SER A O 1
ATOM 4158 N N . GLY A 1 568 ? -17.666 11.488 5.106 1.00 86.25 568 GLY A N 1
ATOM 4159 C CA . GLY A 1 568 ? -18.549 11.292 3.955 1.00 86.25 568 GLY A CA 1
ATOM 4160 C C . GLY A 1 568 ? -17.995 10.416 2.834 1.00 86.25 568 GLY A C 1
ATOM 4161 O O . GLY A 1 568 ? -18.567 10.391 1.757 1.00 86.25 568 GLY A O 1
ATOM 4162 N N . ARG A 1 569 ? -16.892 9.690 3.037 1.00 86.88 569 ARG A N 1
ATOM 4163 C CA . ARG A 1 569 ? -16.388 8.735 2.037 1.00 86.88 569 ARG A CA 1
ATOM 4164 C C . ARG A 1 569 ? -17.100 7.392 2.161 1.00 86.88 569 ARG A C 1
ATOM 4166 O O . ARG A 1 569 ? -17.215 6.874 3.278 1.00 86.88 569 ARG A O 1
ATOM 4173 N N . PHE A 1 570 ? -17.451 6.792 1.019 1.00 85.38 570 PHE A N 1
ATOM 4174 C CA . PHE A 1 570 ? -17.997 5.432 0.902 1.00 85.38 570 PHE A CA 1
ATOM 4175 C C . PHE A 1 570 ? -17.333 4.453 1.901 1.00 85.38 570 PHE A C 1
ATOM 4177 O O . PHE A 1 570 ? -16.097 4.445 1.994 1.00 85.38 570 PHE A O 1
ATOM 4184 N N . PRO A 1 571 ? -18.088 3.631 2.664 1.00 87.50 571 PRO A N 1
ATOM 4185 C CA . PRO A 1 571 ? -19.533 3.357 2.594 1.00 87.50 571 PRO A CA 1
ATOM 4186 C C . PRO A 1 571 ? -20.392 4.308 3.456 1.00 87.50 571 PRO A C 1
ATOM 4188 O O . PRO A 1 571 ? -21.304 3.874 4.164 1.00 87.50 571 PRO A O 1
ATOM 4191 N N . ARG A 1 572 ? -20.051 5.598 3.481 1.00 93.25 572 ARG A N 1
ATOM 4192 C CA . ARG A 1 572 ? -20.804 6.676 4.131 1.00 93.25 572 ARG A CA 1
ATOM 4193 C C . ARG A 1 572 ? -20.931 7.848 3.172 1.00 93.25 572 ARG A C 1
ATOM 4195 O O . ARG A 1 572 ? -20.035 8.051 2.359 1.00 93.25 572 ARG A O 1
ATOM 4202 N N . GLY A 1 573 ? -21.990 8.628 3.333 1.00 93.06 573 GLY A N 1
ATOM 4203 C CA . GLY A 1 573 ? -22.162 9.931 2.699 1.00 93.06 573 GLY A CA 1
ATOM 4204 C C . GLY A 1 573 ? -22.213 11.056 3.732 1.00 93.06 573 GLY A C 1
ATOM 4205 O O . GLY A 1 573 ? -22.089 10.842 4.937 1.00 93.06 573 GLY A O 1
ATOM 4206 N N . HIS A 1 574 ? -22.399 12.271 3.250 1.00 97.38 574 HIS A N 1
ATOM 4207 C CA . HIS A 1 574 ? -22.855 13.432 3.999 1.00 97.38 574 HIS A CA 1
ATOM 4208 C C . HIS A 1 574 ? -24.393 13.504 3.966 1.00 97.38 574 HIS A C 1
ATOM 4210 O O . HIS A 1 574 ? -25.046 12.672 3.338 1.00 97.38 574 HIS A O 1
ATOM 4216 N N . GLY A 1 575 ? -24.972 14.505 4.625 1.00 97.31 575 GLY A N 1
ATOM 4217 C CA . GLY A 1 575 ? -26.376 14.879 4.426 1.00 97.31 575 GLY A CA 1
ATOM 4218 C C . GLY A 1 575 ? -26.553 16.396 4.417 1.00 97.31 575 GLY A C 1
ATOM 4219 O O . GLY A 1 575 ? -25.617 17.143 4.719 1.00 97.31 575 GLY A O 1
ATOM 4220 N N . LEU A 1 576 ? -27.764 16.863 4.128 1.00 97.94 576 LEU A N 1
ATOM 4221 C CA . LEU A 1 576 ? -28.162 18.263 4.299 1.00 97.94 576 LEU A CA 1
ATOM 4222 C C . LEU A 1 576 ? -29.278 18.354 5.340 1.00 97.94 576 LEU A C 1
ATOM 4224 O O . LEU A 1 576 ? -30.228 17.586 5.291 1.00 97.94 576 LEU A O 1
ATOM 4228 N N . ILE A 1 577 ? -29.190 19.307 6.258 1.00 98.00 577 ILE A N 1
ATOM 4229 C CA . ILE A 1 577 ? -30.226 19.618 7.243 1.00 98.00 577 ILE A CA 1
ATOM 4230 C C . ILE A 1 577 ? -30.875 20.948 6.869 1.00 98.00 577 ILE A C 1
ATOM 4232 O O . ILE A 1 577 ? -30.183 21.932 6.596 1.00 98.00 577 ILE A O 1
ATOM 4236 N N . ILE A 1 578 ? -32.206 20.987 6.906 1.00 97.88 578 ILE A N 1
ATOM 4237 C 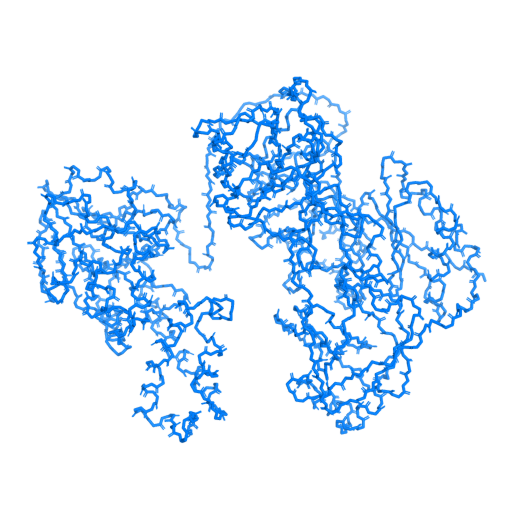CA . ILE A 1 578 ? -33.012 22.193 6.711 1.00 97.88 578 ILE A CA 1
ATOM 4238 C C . ILE A 1 578 ? -33.879 22.375 7.959 1.00 97.88 578 ILE A C 1
ATOM 4240 O O . ILE A 1 578 ? -34.714 21.525 8.257 1.00 97.88 578 ILE A O 1
ATOM 4244 N N . GLN A 1 579 ? -33.675 23.469 8.697 1.00 96.31 579 GLN A N 1
ATOM 4245 C CA . GLN A 1 579 ? -34.386 23.786 9.943 1.00 96.31 579 GLN A CA 1
ATOM 4246 C C . GLN A 1 579 ? -35.053 25.158 9.836 1.00 96.31 579 GLN A C 1
ATOM 4248 O O . GLN A 1 579 ? -34.394 26.188 9.972 1.00 96.31 579 GLN A O 1
ATOM 4253 N N . SER A 1 580 ? -36.365 25.191 9.597 1.00 94.00 580 SER A N 1
ATOM 4254 C CA . SER A 1 580 ? -37.108 26.443 9.401 1.00 94.00 580 SER A CA 1
ATOM 4255 C C . SER A 1 580 ? -38.518 26.369 9.973 1.00 94.00 580 SER A C 1
ATOM 4257 O O . SER A 1 580 ? -39.212 25.375 9.795 1.00 94.00 580 SER A O 1
ATOM 4259 N N . ARG A 1 581 ? -38.961 27.444 10.642 1.00 89.50 581 ARG A N 1
ATOM 4260 C CA . ARG A 1 581 ? -40.335 27.637 11.163 1.00 89.50 581 ARG A CA 1
ATOM 4261 C C . ARG A 1 581 ? -40.932 26.429 11.913 1.00 89.50 581 ARG A C 1
ATOM 4263 O O . ARG A 1 581 ? -42.132 26.193 11.842 1.00 89.50 581 ARG A O 1
ATOM 4270 N N . GLY A 1 582 ? -40.100 25.692 12.649 1.00 87.06 582 GLY A N 1
ATOM 4271 C CA . GLY A 1 582 ? -40.518 24.522 13.428 1.00 87.06 582 GLY A CA 1
ATOM 4272 C C . GLY A 1 582 ? -40.537 23.194 12.662 1.00 87.06 582 GLY A C 1
ATOM 4273 O O . GLY A 1 582 ? -40.815 22.181 13.286 1.00 87.06 582 GLY A O 1
ATOM 4274 N N . SER A 1 583 ? -40.210 23.182 11.366 1.00 93.50 583 SER A N 1
ATOM 4275 C CA . SER A 1 583 ? -39.987 21.961 10.584 1.00 93.50 583 SER A CA 1
ATOM 4276 C C . SER A 1 583 ? -38.497 21.640 10.473 1.00 93.50 583 SER A C 1
ATOM 4278 O O . SER A 1 583 ? -37.682 22.541 10.233 1.00 93.50 583 SER A O 1
ATOM 4280 N N . VAL A 1 584 ? -38.149 20.358 10.576 1.00 97.31 584 VAL A N 1
ATOM 4281 C CA . VAL A 1 584 ? -36.791 19.848 10.350 1.00 97.31 584 VAL A CA 1
ATOM 4282 C C . VAL A 1 584 ? -36.810 18.762 9.281 1.00 97.31 584 VAL A C 1
ATOM 4284 O O . VAL A 1 584 ? -37.494 17.747 9.422 1.00 97.31 584 VAL A O 1
ATOM 4287 N N . ALA A 1 585 ? -36.006 18.942 8.234 1.00 98.12 585 ALA A N 1
ATOM 4288 C CA . ALA A 1 585 ? -35.799 17.931 7.207 1.00 98.12 585 ALA A CA 1
ATOM 4289 C C . ALA A 1 585 ? -34.330 17.528 7.063 1.00 98.12 585 ALA A C 1
ATOM 4291 O O . ALA A 1 585 ? -33.431 18.351 7.260 1.00 98.12 585 ALA A O 1
ATOM 4292 N N . ILE A 1 586 ? -34.106 16.272 6.668 1.00 98.38 586 ILE A N 1
ATOM 4293 C CA . ILE A 1 586 ? -32.805 15.761 6.224 1.00 98.38 586 ILE A CA 1
ATOM 4294 C C . ILE A 1 586 ? -32.883 15.359 4.751 1.00 98.38 586 ILE A C 1
ATOM 4296 O O . ILE A 1 586 ? -33.787 14.628 4.349 1.00 98.38 586 ILE A O 1
ATOM 4300 N N . ILE A 1 587 ? -31.904 15.802 3.966 1.00 98.31 587 ILE A N 1
ATOM 4301 C CA . ILE A 1 587 ? -31.599 15.260 2.644 1.00 98.31 587 ILE A CA 1
ATOM 4302 C C . ILE A 1 587 ? -30.456 14.253 2.790 1.00 98.31 587 ILE A C 1
ATOM 4304 O O . ILE A 1 587 ? -29.384 14.612 3.274 1.00 98.31 587 ILE A O 1
ATOM 4308 N N . ASP A 1 588 ? -30.715 13.025 2.347 1.00 98.38 588 ASP A N 1
ATOM 4309 C CA . ASP A 1 588 ? -29.879 11.824 2.444 1.00 98.38 588 ASP A CA 1
ATOM 4310 C C . ASP A 1 588 ? -29.514 11.367 3.870 1.00 98.38 588 ASP A C 1
ATOM 4312 O O . ASP A 1 588 ? -29.004 12.095 4.720 1.00 98.38 588 ASP A O 1
ATOM 4316 N N . THR A 1 589 ? -29.740 10.078 4.130 1.00 97.62 589 THR A N 1
ATOM 4317 C CA . THR A 1 589 ? -29.476 9.404 5.411 1.00 97.62 589 THR A CA 1
ATOM 4318 C C . THR A 1 589 ? -28.203 8.551 5.347 1.00 97.62 589 THR A C 1
ATOM 4320 O O . THR A 1 589 ? -28.055 7.546 6.046 1.00 97.62 589 THR A O 1
ATOM 4323 N N . GLY A 1 590 ? -27.252 8.976 4.514 1.00 95.44 590 GLY A N 1
ATOM 4324 C CA . GLY A 1 590 ? -25.940 8.354 4.322 1.00 95.44 590 GLY A CA 1
ATOM 4325 C C . GLY A 1 590 ? -24.926 8.579 5.443 1.00 95.44 590 GLY A C 1
ATOM 4326 O O . GLY A 1 590 ? -23.894 7.906 5.499 1.00 95.44 590 GLY A O 1
ATOM 4327 N N . ALA A 1 591 ? -25.216 9.520 6.345 1.00 95.56 591 ALA A N 1
ATOM 4328 C CA . ALA A 1 591 ? -24.269 10.056 7.324 1.00 95.56 591 ALA A CA 1
ATOM 4329 C C . ALA A 1 591 ? -23.776 9.056 8.390 1.00 95.56 591 ALA A C 1
ATOM 4331 O O . ALA A 1 591 ? -22.787 9.334 9.071 1.00 95.56 591 ALA A O 1
ATOM 4332 N N . GLY A 1 592 ? -24.417 7.889 8.505 1.00 93.62 592 GLY A N 1
ATOM 4333 C CA . GLY A 1 592 ? -24.105 6.855 9.492 1.00 93.62 592 GLY A CA 1
ATOM 4334 C C . GLY A 1 592 ? -25.009 6.909 10.728 1.00 93.62 592 GLY A C 1
ATOM 4335 O O . GLY A 1 592 ? -25.621 7.935 11.034 1.00 93.62 592 GLY A O 1
ATOM 4336 N N . GLN A 1 593 ? -25.150 5.772 11.415 1.00 92.88 593 GLN A N 1
ATOM 4337 C CA . GLN A 1 593 ? -26.145 5.608 12.480 1.00 92.88 593 GLN A CA 1
ATOM 4338 C C . GLN A 1 593 ? -25.877 6.546 13.663 1.00 92.88 593 GLN A C 1
ATOM 4340 O O . GLN A 1 593 ? -26.815 7.165 14.166 1.00 92.88 593 GLN A O 1
ATOM 4345 N N . ASP A 1 594 ? -24.619 6.681 14.084 1.00 92.69 594 ASP A N 1
ATOM 4346 C CA . ASP A 1 594 ? -24.265 7.464 15.274 1.00 92.69 594 ASP A CA 1
ATOM 4347 C C . ASP A 1 594 ? -24.430 8.973 15.023 1.00 92.69 594 ASP A C 1
ATOM 4349 O O . ASP A 1 594 ? -24.740 9.735 15.939 1.00 92.69 594 ASP A O 1
ATOM 4353 N N . VAL A 1 595 ? -24.284 9.400 13.763 1.00 95.94 595 VAL A N 1
ATOM 4354 C CA . VAL A 1 595 ? -24.506 10.784 13.320 1.00 95.94 595 VAL A CA 1
ATOM 4355 C C . VAL A 1 595 ? -25.995 11.117 13.196 1.00 95.94 595 VAL A C 1
ATOM 4357 O O . VAL A 1 595 ? -26.389 12.243 13.490 1.00 95.94 595 VAL A O 1
ATOM 4360 N N . LEU A 1 596 ? -26.831 10.158 12.785 1.00 96.62 596 LEU A N 1
ATOM 4361 C CA . LEU A 1 596 ? -28.264 10.369 12.541 1.00 96.62 596 LEU A CA 1
ATOM 4362 C C . LEU A 1 596 ? -29.148 10.141 13.774 1.00 96.62 596 LEU A C 1
ATOM 4364 O O . LEU A 1 596 ? -30.201 10.768 13.882 1.00 96.62 596 LEU A O 1
ATOM 4368 N N . ALA A 1 597 ? -28.740 9.293 14.722 1.00 94.88 597 ALA A N 1
ATOM 4369 C CA . ALA A 1 597 ? -29.533 8.992 15.917 1.00 94.88 597 ALA A CA 1
ATOM 4370 C C . ALA A 1 597 ? -29.974 10.236 16.734 1.00 94.88 597 ALA A C 1
ATOM 4372 O O . ALA A 1 597 ? -31.135 10.265 17.148 1.00 94.88 597 ALA A O 1
ATOM 4373 N N . PRO A 1 598 ? -29.154 11.299 16.916 1.00 94.81 598 PRO A N 1
ATOM 4374 C CA . PRO A 1 598 ? -29.589 12.537 17.581 1.00 94.81 598 PRO A CA 1
ATOM 4375 C C . PRO A 1 598 ? -30.718 13.296 16.857 1.00 94.81 598 PRO A C 1
ATOM 4377 O O . PRO A 1 598 ? -31.403 14.121 17.466 1.00 94.81 598 PRO A O 1
ATOM 4380 N N . TRP A 1 599 ? -30.921 13.033 15.563 1.00 94.62 599 TRP A N 1
ATOM 4381 C CA . TRP A 1 599 ? -31.902 13.712 14.714 1.00 94.62 599 TRP A CA 1
ATOM 4382 C C . TRP A 1 599 ? -33.244 12.973 14.617 1.00 94.62 599 TRP A C 1
ATOM 4384 O O . TRP A 1 599 ? -34.250 13.602 14.301 1.00 94.62 599 TRP A O 1
ATOM 4394 N N . ALA A 1 600 ? -33.306 11.677 14.944 1.00 91.69 600 ALA A N 1
ATOM 4395 C CA . ALA A 1 600 ? -34.510 10.841 14.795 1.00 91.69 600 ALA A CA 1
ATOM 4396 C C . ALA A 1 600 ? -35.762 11.389 15.522 1.00 91.69 600 ALA A C 1
ATOM 4398 O O . ALA A 1 600 ? -36.892 11.271 15.037 1.00 91.69 600 ALA A O 1
ATOM 4399 N N . ALA A 1 601 ? -35.569 12.040 16.673 1.00 90.19 601 ALA A N 1
ATOM 4400 C CA . ALA A 1 601 ? -36.647 12.684 17.426 1.00 90.19 601 ALA A CA 1
ATOM 4401 C C . ALA A 1 601 ? -37.100 14.032 16.827 1.00 90.19 601 ALA A C 1
ATOM 4403 O O . ALA A 1 601 ? -38.243 14.426 17.045 1.00 90.19 601 ALA A O 1
ATOM 4404 N N . GLN A 1 602 ? -36.218 14.714 16.090 1.00 93.38 602 GLN A N 1
ATOM 4405 C CA . GLN A 1 602 ? -36.391 16.094 15.621 1.00 93.38 602 GLN A CA 1
ATOM 4406 C C . GLN A 1 602 ? -36.876 16.194 14.171 1.00 93.38 602 GLN A C 1
ATOM 4408 O O . GLN A 1 602 ? -37.512 17.178 13.831 1.00 93.38 602 GLN A O 1
ATOM 4413 N N . VAL A 1 603 ? -36.534 15.221 13.320 1.00 96.62 603 VAL A N 1
ATOM 4414 C CA . VAL A 1 603 ? -36.819 15.242 11.876 1.00 96.62 603 VAL A CA 1
ATOM 4415 C C . VAL A 1 603 ? -38.264 14.849 11.584 1.00 96.62 603 VAL A C 1
ATOM 4417 O O . VAL A 1 603 ? -38.712 13.774 11.984 1.00 96.62 603 VAL A O 1
ATOM 4420 N N . ASP A 1 604 ? -38.948 15.686 10.809 1.00 95.81 604 ASP A N 1
ATOM 4421 C CA . ASP A 1 604 ? -40.304 15.455 10.302 1.00 95.81 604 ASP A CA 1
ATOM 4422 C C . ASP A 1 604 ? -40.288 14.797 8.911 1.00 95.81 604 ASP A C 1
ATOM 4424 O O . ASP A 1 604 ? -41.142 13.963 8.595 1.00 95.81 604 ASP A O 1
ATOM 4428 N N . LEU A 1 605 ? -39.297 15.172 8.091 1.00 98.06 605 LEU A N 1
ATOM 4429 C CA . LEU A 1 605 ? -39.193 14.833 6.671 1.00 98.06 605 LEU A CA 1
ATOM 4430 C C . LEU A 1 605 ? -37.781 14.359 6.289 1.00 98.06 605 LEU A C 1
ATOM 4432 O O . LEU A 1 605 ? -36.786 15.040 6.524 1.00 98.06 605 LEU A O 1
ATOM 4436 N N . VAL A 1 606 ? -37.700 13.223 5.608 1.00 98.56 606 VAL A N 1
ATOM 4437 C CA . VAL A 1 606 ? -36.511 12.745 4.902 1.00 98.56 606 VAL A CA 1
ATOM 4438 C C . VAL A 1 606 ? -36.756 12.849 3.401 1.00 98.56 606 VAL A C 1
ATOM 4440 O O . VAL A 1 606 ? -37.765 12.352 2.899 1.00 98.56 606 VAL A O 1
ATOM 4443 N N . LEU A 1 607 ? -35.814 13.455 2.684 1.00 98.56 607 LEU A N 1
ATOM 4444 C CA . LEU A 1 607 ? -35.709 13.389 1.229 1.00 98.56 607 LEU A CA 1
ATOM 4445 C C . LEU A 1 607 ? -34.484 12.541 0.876 1.00 98.56 607 LEU A C 1
ATOM 4447 O O . LEU A 1 607 ? -33.391 12.829 1.357 1.00 98.56 607 LEU A O 1
ATOM 4451 N N . ASN A 1 608 ? -34.619 11.523 0.028 1.00 98.44 608 ASN A N 1
ATOM 4452 C CA . ASN A 1 608 ? -33.445 10.880 -0.573 1.00 98.44 608 ASN A CA 1
ATOM 4453 C C . ASN A 1 608 ? -33.217 11.431 -1.982 1.00 98.44 608 ASN A C 1
ATOM 4455 O O . ASN A 1 608 ? -34.163 11.527 -2.761 1.00 98.44 608 ASN A O 1
ATOM 4459 N N . SER A 1 609 ? -31.966 11.747 -2.321 1.00 97.88 609 SER A N 1
ATOM 4460 C CA . SER A 1 609 ? -31.558 12.087 -3.691 1.00 97.88 609 SER A CA 1
ATOM 4461 C C . SER A 1 609 ? -31.767 10.910 -4.635 1.00 97.88 609 SER A C 1
ATOM 4463 O O . SER A 1 609 ? -32.174 11.107 -5.775 1.00 97.88 609 SER A O 1
ATOM 4465 N N . HIS A 1 610 ? -31.504 9.692 -4.148 1.00 97.38 610 HIS A N 1
ATOM 4466 C CA . HIS A 1 610 ? -31.741 8.437 -4.849 1.00 97.38 610 HIS A CA 1
ATOM 4467 C C . HIS A 1 610 ? -31.648 7.220 -3.920 1.00 97.38 610 HIS A C 1
ATOM 4469 O O . HIS A 1 610 ? -31.362 7.323 -2.728 1.00 97.38 610 HIS A O 1
ATOM 4475 N N . SER A 1 611 ? -31.912 6.044 -4.485 1.00 95.38 611 SER A N 1
ATOM 4476 C CA . SER A 1 611 ? -32.061 4.768 -3.775 1.00 95.38 611 SER A CA 1
ATOM 4477 C C . SER A 1 611 ? -30.764 3.973 -3.529 1.00 95.38 611 SER A C 1
ATOM 4479 O O . SER A 1 611 ? -30.829 2.803 -3.133 1.00 95.38 611 SER A O 1
ATOM 4481 N N . HIS A 1 612 ? -29.584 4.588 -3.691 1.00 94.62 612 HIS A N 1
ATOM 4482 C CA . HIS A 1 612 ? -28.325 3.964 -3.278 1.00 94.62 612 HIS A CA 1
ATOM 4483 C C . HIS A 1 612 ? -28.243 3.744 -1.765 1.00 94.62 612 HIS A C 1
ATOM 4485 O O . HIS A 1 612 ? -28.776 4.502 -0.950 1.00 94.62 612 HIS A O 1
ATOM 4491 N N . ALA A 1 613 ? -27.560 2.662 -1.384 1.00 93.00 613 ALA A N 1
ATOM 4492 C CA . ALA A 1 613 ? -27.510 2.215 0.001 1.00 93.00 613 ALA A CA 1
ATOM 4493 C C . ALA A 1 613 ? -26.878 3.279 0.905 1.00 93.00 613 ALA A C 1
ATOM 4495 O O . ALA A 1 613 ? -27.405 3.565 1.967 1.00 93.00 613 ALA A O 1
ATOM 4496 N N . ASP A 1 614 ? -25.794 3.911 0.481 1.00 93.25 614 ASP A N 1
ATOM 4497 C CA . ASP A 1 614 ? -25.059 4.931 1.227 1.00 93.25 614 ASP A CA 1
ATOM 4498 C C . ASP A 1 614 ? -25.673 6.338 1.150 1.00 93.25 614 ASP A C 1
ATOM 4500 O O . ASP A 1 614 ? -25.131 7.257 1.753 1.00 93.25 614 ASP A O 1
ATOM 4504 N N . HIS A 1 615 ? -26.852 6.475 0.533 1.00 96.75 615 HIS A N 1
ATOM 4505 C CA . HIS A 1 615 ? -27.730 7.652 0.615 1.00 96.75 615 HIS A CA 1
ATOM 4506 C C . HIS A 1 615 ? -29.029 7.384 1.398 1.00 96.75 615 HIS A C 1
ATOM 4508 O O . HIS A 1 615 ? -29.619 8.311 1.954 1.00 96.75 615 HIS A O 1
ATOM 4514 N N . ALA A 1 616 ? -29.469 6.121 1.481 1.00 96.56 616 ALA A N 1
ATOM 4515 C CA . ALA A 1 616 ? -30.732 5.716 2.110 1.00 96.56 616 ALA A CA 1
ATOM 4516 C C . ALA A 1 616 ? -30.577 4.784 3.336 1.00 96.56 616 ALA A C 1
ATOM 4518 O O . ALA A 1 616 ? -31.577 4.381 3.937 1.00 96.56 616 ALA A O 1
ATOM 4519 N N . ALA A 1 617 ? -29.353 4.407 3.728 1.00 94.75 617 ALA A N 1
ATOM 4520 C CA . ALA A 1 617 ? -29.110 3.402 4.770 1.00 94.75 617 ALA A CA 1
ATOM 4521 C C . ALA A 1 617 ? -29.668 3.778 6.142 1.00 94.75 617 ALA A C 1
ATOM 4523 O O . ALA A 1 617 ? -30.057 2.877 6.882 1.00 94.75 617 ALA A O 1
ATOM 4524 N N . GLY A 1 618 ? -29.718 5.065 6.486 1.00 95.88 618 GLY A N 1
ATOM 4525 C CA . GLY A 1 618 ? -30.261 5.544 7.753 1.00 95.88 618 GLY A CA 1
ATOM 4526 C C . GLY A 1 618 ? -31.783 5.701 7.780 1.00 95.88 618 GLY A C 1
ATOM 4527 O O . GLY A 1 618 ? -32.314 6.012 8.840 1.00 95.88 618 GLY A O 1
ATOM 4528 N N . ASN A 1 619 ? -32.506 5.465 6.675 1.00 97.44 619 ASN A N 1
ATOM 4529 C CA . ASN A 1 619 ? -33.958 5.694 6.591 1.00 97.44 619 ASN A CA 1
ATOM 4530 C C . ASN A 1 619 ? -34.753 4.977 7.700 1.00 97.44 619 ASN A C 1
ATOM 4532 O O . ASN A 1 619 ? -35.738 5.519 8.192 1.00 97.44 619 ASN A O 1
ATOM 4536 N N . TRP A 1 620 ? -34.319 3.789 8.137 1.00 95.88 620 TRP A N 1
ATOM 4537 C CA . TRP A 1 620 ? -34.978 3.019 9.205 1.00 95.88 620 TRP A CA 1
ATOM 4538 C C . TRP A 1 620 ? -34.934 3.690 10.591 1.00 95.88 620 TRP A C 1
ATOM 4540 O O . TRP A 1 620 ? -35.700 3.302 11.467 1.00 95.88 620 TRP A O 1
ATOM 4550 N N . LEU A 1 621 ? -34.076 4.697 10.803 1.00 96.44 621 LEU A N 1
ATOM 4551 C CA . LEU A 1 621 ? -34.090 5.536 12.013 1.00 96.44 621 LEU A CA 1
ATOM 4552 C C . LEU A 1 621 ? -35.266 6.527 12.028 1.00 96.44 621 LEU A C 1
ATOM 4554 O O . LEU A 1 621 ? -35.582 7.089 13.072 1.00 96.44 621 LEU A O 1
ATOM 4558 N N . PHE A 1 622 ? -35.907 6.731 10.876 1.00 96.25 622 PHE A N 1
ATOM 4559 C CA . PHE A 1 622 ? -36.988 7.688 10.647 1.00 96.25 622 PHE A CA 1
ATOM 4560 C C . PHE A 1 622 ? -38.280 6.975 10.209 1.00 96.25 622 PHE A C 1
ATOM 4562 O O . PHE A 1 622 ? -39.088 7.548 9.486 1.00 96.25 622 PHE A O 1
ATOM 4569 N N . ALA A 1 623 ? -38.468 5.714 10.619 1.00 91.44 623 ALA A N 1
ATOM 4570 C CA . ALA A 1 623 ? -39.544 4.841 10.138 1.00 91.44 623 ALA A CA 1
ATOM 4571 C C . ALA A 1 623 ? -40.962 5.423 10.303 1.00 91.44 623 ALA A C 1
ATOM 4573 O O . ALA A 1 623 ? -41.810 5.201 9.440 1.00 91.44 623 ALA A O 1
ATOM 4574 N N . ASP A 1 624 ? -41.186 6.202 11.367 1.00 91.19 624 ASP A N 1
ATOM 4575 C CA . ASP A 1 624 ? -42.461 6.859 11.693 1.00 91.19 624 ASP A CA 1
ATOM 4576 C C . ASP A 1 624 ? -42.583 8.288 11.115 1.00 91.19 624 ASP A C 1
ATOM 4578 O O . ASP A 1 624 ? -43.457 9.058 11.517 1.00 91.19 624 ASP A O 1
ATOM 4582 N N . ARG A 1 625 ? -41.678 8.690 10.211 1.00 95.12 625 ARG A N 1
ATOM 4583 C CA . ARG A 1 625 ? -41.605 10.039 9.618 1.00 95.12 625 ARG A CA 1
ATOM 4584 C C . ARG A 1 625 ? -42.011 10.036 8.145 1.00 95.12 625 ARG A C 1
ATOM 4586 O O . ARG A 1 625 ? -42.183 8.987 7.516 1.00 95.12 625 ARG A O 1
ATOM 4593 N N . GLN A 1 626 ? -42.150 11.224 7.558 1.00 97.50 626 GLN A N 1
ATOM 4594 C CA . GLN A 1 626 ? -42.325 11.313 6.114 1.00 97.50 626 GLN A CA 1
ATOM 4595 C C . GLN A 1 626 ? -40.983 11.013 5.430 1.00 97.50 626 GLN A C 1
ATOM 4597 O O . GLN A 1 626 ? -39.997 11.688 5.689 1.00 97.50 626 GLN A O 1
ATOM 4602 N N . ILE A 1 627 ? -40.931 9.999 4.567 1.00 98.44 627 ILE A N 1
ATOM 4603 C CA . ILE A 1 627 ? -39.752 9.634 3.775 1.00 98.44 627 ILE A CA 1
ATOM 4604 C C . ILE A 1 627 ? -40.180 9.695 2.313 1.00 98.44 627 ILE A C 1
ATOM 4606 O O . ILE A 1 627 ? -40.972 8.857 1.867 1.00 98.44 627 ILE A O 1
ATOM 4610 N N . LEU A 1 628 ? -39.680 10.694 1.586 1.00 98.56 628 LEU A N 1
ATOM 4611 C CA . LEU A 1 628 ? -39.940 10.883 0.163 1.00 98.56 628 LEU A CA 1
ATOM 4612 C C . LEU A 1 628 ? -38.704 10.513 -0.657 1.00 98.56 628 LEU A C 1
ATOM 4614 O O . LEU A 1 628 ? -37.583 10.935 -0.372 1.00 98.56 628 LEU A O 1
ATOM 4618 N N . VAL A 1 629 ? -38.943 9.739 -1.708 1.00 98.38 629 VAL A N 1
ATOM 4619 C CA . VAL A 1 629 ? -37.936 9.304 -2.684 1.00 98.38 629 VAL A CA 1
ATOM 4620 C C . VAL A 1 629 ? -38.363 9.727 -4.097 1.00 98.38 629 VAL A C 1
ATOM 4622 O O . VAL A 1 629 ? -39.525 10.101 -4.294 1.00 98.38 629 VAL A O 1
ATOM 4625 N N . PRO A 1 630 ? -37.486 9.649 -5.106 1.00 98.06 630 PRO A N 1
ATOM 4626 C CA . PRO A 1 630 ? -37.880 9.883 -6.490 1.00 98.06 630 PRO A CA 1
ATOM 4627 C C . PRO A 1 630 ? -39.006 8.933 -6.934 1.00 98.06 630 PRO A C 1
ATOM 4629 O O . PRO A 1 630 ? -38.993 7.732 -6.647 1.00 98.06 630 PRO A O 1
ATOM 4632 N N . ARG A 1 631 ? -40.000 9.451 -7.668 1.00 97.00 631 ARG A N 1
ATOM 4633 C CA . ARG A 1 631 ? -41.186 8.679 -8.097 1.00 97.00 631 ARG A CA 1
ATOM 4634 C C . ARG A 1 631 ? -40.857 7.370 -8.820 1.00 97.00 631 ARG A C 1
ATOM 4636 O O . ARG A 1 631 ? -41.593 6.397 -8.668 1.00 97.00 631 ARG A O 1
ATOM 4643 N N . ASN A 1 632 ? -39.795 7.346 -9.618 1.00 92.69 632 ASN A N 1
ATOM 4644 C CA . ASN A 1 632 ? -39.391 6.174 -10.394 1.00 92.69 632 ASN A CA 1
ATOM 4645 C C . ASN A 1 632 ? -38.707 5.080 -9.555 1.00 92.69 632 ASN A C 1
ATOM 4647 O O . ASN A 1 632 ? -38.743 3.926 -9.970 1.00 92.69 632 ASN A O 1
ATOM 4651 N N . SER A 1 633 ? -38.179 5.388 -8.364 1.00 94.31 633 SER A N 1
ATOM 4652 C CA . SER A 1 633 ? -37.632 4.390 -7.433 1.00 94.31 633 SER A CA 1
ATOM 4653 C C . SER A 1 633 ? -38.519 4.099 -6.221 1.00 94.31 633 SER A C 1
ATOM 4655 O O . SER A 1 633 ? -38.153 3.264 -5.393 1.00 94.31 633 SER A O 1
ATOM 4657 N N . PHE A 1 634 ? -39.711 4.699 -6.118 1.00 96.38 634 PHE A N 1
ATOM 4658 C CA . PHE A 1 634 ? -40.651 4.484 -5.006 1.00 96.38 634 PHE A CA 1
ATOM 4659 C C . PHE A 1 634 ? -41.009 3.007 -4.760 1.00 96.38 634 PHE A C 1
ATOM 4661 O O . PHE A 1 634 ? -41.134 2.580 -3.615 1.00 96.38 634 PHE A O 1
ATOM 4668 N N . ALA A 1 635 ? -41.136 2.206 -5.824 1.00 92.50 635 ALA A N 1
ATOM 4669 C CA . ALA A 1 635 ? -41.491 0.787 -5.729 1.00 92.50 635 ALA A CA 1
ATOM 4670 C C . ALA A 1 635 ? -40.330 -0.138 -5.303 1.00 92.50 635 ALA A C 1
ATOM 4672 O O . ALA A 1 635 ? -40.584 -1.283 -4.918 1.00 92.50 635 ALA A O 1
ATOM 4673 N N . ASP A 1 636 ? -39.083 0.337 -5.377 1.00 93.12 636 ASP A N 1
ATOM 4674 C CA . ASP A 1 636 ? -37.873 -0.449 -5.094 1.00 93.12 636 ASP A CA 1
ATOM 4675 C C . ASP A 1 636 ? -37.128 0.043 -3.849 1.00 93.12 636 ASP A C 1
ATOM 4677 O O . ASP A 1 636 ? -36.496 -0.749 -3.149 1.00 93.12 636 ASP A O 1
ATOM 4681 N N . SER A 1 637 ? -37.219 1.339 -3.548 1.00 93.19 637 SER A N 1
ATOM 4682 C CA . SER A 1 637 ? -36.592 1.988 -2.398 1.00 93.19 637 SER A CA 1
ATOM 4683 C C . SER A 1 637 ? -36.914 1.260 -1.094 1.00 93.19 637 SER A C 1
ATOM 4685 O O . SER A 1 637 ? -38.072 1.011 -0.757 1.00 93.19 637 SER A O 1
ATOM 4687 N N . GLY A 1 638 ? -35.865 0.896 -0.355 1.00 88.62 638 GLY A N 1
ATOM 4688 C CA . GLY A 1 638 ? -35.984 0.128 0.885 1.00 88.62 638 GLY A CA 1
ATOM 4689 C C . GLY A 1 638 ? -36.149 -1.387 0.720 1.00 88.62 638 GLY A C 1
ATOM 4690 O O . GLY A 1 638 ? -35.971 -2.113 1.698 1.00 88.62 638 GLY A O 1
ATOM 4691 N N . ASP A 1 639 ? -36.430 -1.908 -0.477 1.00 94.12 639 ASP A N 1
ATOM 4692 C CA . ASP A 1 639 ? -36.428 -3.348 -0.744 1.00 94.12 639 ASP A CA 1
ATOM 4693 C C . ASP A 1 639 ? -35.035 -3.783 -1.226 1.00 94.12 639 ASP A C 1
ATOM 4695 O O . ASP A 1 639 ? -34.687 -3.713 -2.407 1.00 94.12 639 ASP A O 1
ATOM 4699 N N . MET A 1 640 ? -34.223 -4.287 -0.288 1.00 91.38 640 MET A N 1
ATOM 4700 C CA . MET A 1 640 ? -32.870 -4.782 -0.578 1.00 91.38 640 MET A CA 1
ATOM 4701 C C . MET A 1 640 ? -32.828 -5.856 -1.677 1.00 91.38 640 MET A C 1
ATOM 4703 O O . MET A 1 640 ? -31.779 -6.028 -2.295 1.00 91.38 640 MET A O 1
ATOM 4707 N N . ARG A 1 641 ? -33.908 -6.619 -1.917 1.00 91.44 641 ARG A N 1
ATOM 4708 C CA . ARG A 1 641 ? -33.938 -7.611 -3.000 1.00 91.44 641 ARG A CA 1
ATOM 4709 C C . ARG A 1 641 ? -34.130 -6.906 -4.338 1.00 91.44 641 ARG A C 1
ATOM 4711 O O . ARG A 1 641 ? -33.330 -7.158 -5.236 1.00 91.44 641 ARG A O 1
ATOM 4718 N N . ARG A 1 642 ? -35.120 -6.018 -4.455 1.00 92.94 642 ARG A N 1
ATOM 4719 C CA . ARG A 1 642 ? -35.386 -5.250 -5.687 1.00 92.94 642 ARG A CA 1
ATOM 4720 C C . ARG A 1 642 ? -34.188 -4.393 -6.086 1.00 92.94 642 ARG A C 1
ATOM 4722 O O . ARG A 1 642 ? -33.671 -4.579 -7.183 1.00 92.94 642 ARG A O 1
ATOM 4729 N N . LEU A 1 643 ? -33.654 -3.587 -5.166 1.00 93.31 643 LEU A N 1
ATOM 4730 C CA . LEU A 1 643 ? -32.460 -2.763 -5.409 1.00 93.31 643 LEU A CA 1
ATOM 4731 C C . LEU A 1 643 ? -31.260 -3.608 -5.859 1.00 93.31 643 LEU A C 1
ATOM 4733 O O . LEU A 1 643 ? -30.604 -3.290 -6.845 1.00 93.31 643 LEU A O 1
ATOM 4737 N N . SER A 1 644 ? -31.020 -4.756 -5.216 1.00 92.38 644 SER A N 1
ATOM 4738 C CA . SER A 1 644 ? -29.913 -5.632 -5.617 1.00 92.38 644 SER A CA 1
ATOM 4739 C C . SER A 1 644 ? -30.055 -6.233 -7.019 1.00 92.38 644 SER A C 1
ATOM 4741 O O . SER A 1 644 ? -29.039 -6.534 -7.632 1.00 92.38 644 SER A O 1
ATOM 4743 N N . LEU A 1 645 ? -31.282 -6.413 -7.520 1.00 90.00 645 LEU A N 1
ATOM 4744 C CA . LEU A 1 645 ? -31.551 -6.892 -8.882 1.00 90.00 645 LEU A CA 1
ATOM 4745 C C . LEU A 1 645 ? -31.512 -5.747 -9.905 1.00 90.00 645 LEU A C 1
ATOM 4747 O O . LEU A 1 645 ? -31.078 -5.953 -11.031 1.00 90.00 645 LEU A O 1
ATOM 4751 N N . ARG A 1 646 ? -31.896 -4.533 -9.497 1.00 91.69 646 ARG A N 1
ATOM 4752 C CA . ARG A 1 646 ? -31.768 -3.304 -10.292 1.00 91.69 646 ARG A CA 1
ATOM 4753 C C . ARG A 1 646 ? -30.300 -2.921 -10.530 1.00 91.69 646 ARG A C 1
ATOM 4755 O O . ARG A 1 646 ? -29.939 -2.485 -11.619 1.00 91.69 646 ARG A O 1
ATOM 4762 N N . TYR A 1 647 ? -29.431 -3.146 -9.542 1.00 90.75 647 TYR A N 1
ATOM 4763 C CA . TYR A 1 647 ? -28.014 -2.768 -9.610 1.00 90.75 647 TYR A CA 1
ATOM 4764 C C . TYR A 1 647 ? -27.057 -3.889 -10.062 1.00 90.75 647 TYR A C 1
ATOM 4766 O O . TYR A 1 647 ? -25.908 -3.608 -10.401 1.00 90.75 647 TYR A O 1
ATOM 4774 N N . MET A 1 648 ? -27.476 -5.161 -10.096 1.00 89.12 648 MET A N 1
ATOM 4775 C CA . MET A 1 648 ? -26.576 -6.290 -10.390 1.00 89.12 648 MET A CA 1
ATOM 4776 C C . MET A 1 648 ? -27.155 -7.246 -11.435 1.00 89.12 648 MET A C 1
ATOM 4778 O O . MET A 1 648 ? -28.282 -7.709 -11.307 1.00 89.12 648 MET A O 1
ATOM 4782 N N . LYS A 1 649 ? -26.340 -7.627 -12.429 1.00 81.44 649 LYS A N 1
ATOM 4783 C CA . LYS A 1 649 ? -26.760 -8.495 -13.549 1.00 81.44 649 LYS A CA 1
ATOM 4784 C C . LYS A 1 649 ? -26.975 -9.975 -13.193 1.00 81.44 649 LYS A C 1
ATOM 4786 O O . LYS A 1 649 ? -27.528 -10.707 -14.006 1.00 81.44 649 LYS A O 1
ATOM 4791 N N . THR A 1 650 ? -26.530 -10.448 -12.026 1.00 84.06 650 THR A N 1
ATOM 4792 C CA . THR A 1 650 ? -26.655 -11.863 -11.620 1.00 84.06 650 THR A CA 1
ATOM 4793 C C . THR A 1 650 ? -27.016 -12.017 -10.144 1.00 84.06 650 THR A C 1
ATOM 4795 O O . THR A 1 650 ? -26.582 -11.223 -9.308 1.00 84.06 650 THR A O 1
ATOM 4798 N N . ASP A 1 651 ? -27.713 -13.101 -9.787 1.00 82.44 651 ASP A N 1
ATOM 4799 C CA . ASP A 1 651 ? -28.085 -13.402 -8.394 1.00 82.44 651 ASP A CA 1
ATOM 4800 C C . ASP A 1 651 ? -26.886 -13.486 -7.438 1.00 82.44 651 ASP A C 1
ATOM 4802 O O . ASP A 1 651 ? -26.984 -13.084 -6.276 1.00 82.44 651 ASP A O 1
ATOM 4806 N N . ARG A 1 652 ? -25.731 -13.964 -7.924 1.00 80.75 652 ARG A N 1
ATOM 4807 C CA . ARG A 1 652 ? -24.486 -14.034 -7.142 1.00 80.75 652 ARG A CA 1
ATOM 4808 C C . ARG A 1 652 ? -23.942 -12.640 -6.818 1.00 80.75 652 ARG A C 1
ATOM 4810 O O . ARG A 1 652 ? -23.523 -12.401 -5.687 1.00 80.75 652 ARG A O 1
ATOM 4817 N N . GLN A 1 653 ? -23.961 -11.723 -7.785 1.00 81.69 653 GLN A N 1
ATOM 4818 C CA . GLN A 1 653 ? -23.575 -10.325 -7.567 1.00 81.69 653 GLN A CA 1
ATOM 4819 C C . GLN A 1 653 ? -24.597 -9.611 -6.677 1.00 81.69 653 GLN A C 1
ATOM 4821 O O . GLN A 1 653 ? -24.208 -8.950 -5.719 1.00 81.69 653 GLN A O 1
ATOM 4826 N N . ALA A 1 654 ? -25.893 -9.832 -6.913 1.00 87.06 654 ALA A N 1
ATOM 4827 C CA . ALA A 1 654 ? -26.974 -9.309 -6.085 1.00 87.06 654 ALA A CA 1
ATOM 4828 C C . ALA A 1 654 ? -26.854 -9.784 -4.622 1.00 87.06 654 ALA A C 1
ATOM 4830 O O . ALA A 1 654 ? -27.052 -9.001 -3.697 1.00 87.06 654 ALA A O 1
ATOM 4831 N N . ALA A 1 655 ? -26.455 -11.038 -4.378 1.00 85.19 655 ALA A N 1
ATOM 4832 C CA . ALA A 1 655 ? -26.161 -11.544 -3.036 1.00 85.19 655 ALA A CA 1
ATOM 4833 C C . ALA A 1 655 ? -24.956 -10.841 -2.387 1.00 85.19 655 ALA A C 1
ATOM 4835 O O . ALA A 1 655 ? -25.034 -10.467 -1.216 1.00 85.19 655 ALA A O 1
ATOM 4836 N N . GLY A 1 656 ? -23.878 -10.614 -3.145 1.00 81.50 656 GLY A N 1
ATOM 4837 C CA . GLY A 1 656 ? -22.719 -9.838 -2.691 1.00 81.50 656 GLY A CA 1
ATOM 4838 C C . GLY A 1 656 ? -23.078 -8.392 -2.334 1.00 81.50 656 GLY A C 1
ATOM 4839 O O . GLY A 1 656 ? -22.712 -7.919 -1.262 1.00 81.50 656 GLY A O 1
ATOM 4840 N N . TRP A 1 657 ? -23.872 -7.722 -3.174 1.00 89.25 657 TRP A N 1
ATOM 4841 C CA . TRP A 1 657 ? -24.358 -6.366 -2.914 1.00 89.25 657 TRP A CA 1
ATOM 4842 C C . TRP A 1 657 ? -25.266 -6.305 -1.677 1.00 89.25 657 TRP A C 1
ATOM 4844 O O . TRP A 1 657 ? -25.063 -5.456 -0.815 1.00 89.25 657 TRP A O 1
ATOM 4854 N N . ARG A 1 658 ? -26.208 -7.249 -1.512 1.00 92.31 658 ARG A N 1
ATOM 4855 C CA . ARG A 1 658 ? -27.065 -7.323 -0.307 1.00 92.31 658 ARG A CA 1
ATOM 4856 C C . ARG A 1 658 ? -26.253 -7.518 0.972 1.00 92.31 658 ARG A C 1
ATOM 4858 O O . ARG A 1 658 ? -26.661 -7.031 2.025 1.00 92.31 658 ARG A O 1
ATOM 4865 N N . LYS A 1 659 ? -25.125 -8.231 0.886 1.00 87.25 659 LYS A N 1
ATOM 4866 C CA . LYS A 1 659 ? -24.182 -8.383 1.996 1.00 87.25 659 LYS A CA 1
ATOM 4867 C C . LYS A 1 659 ? -23.499 -7.050 2.318 1.00 87.25 659 LYS A C 1
ATOM 4869 O O . LYS A 1 659 ? -23.577 -6.609 3.457 1.00 87.25 659 LYS A O 1
ATOM 4874 N N . LEU A 1 660 ? -22.917 -6.390 1.313 1.00 84.88 660 LEU A N 1
ATO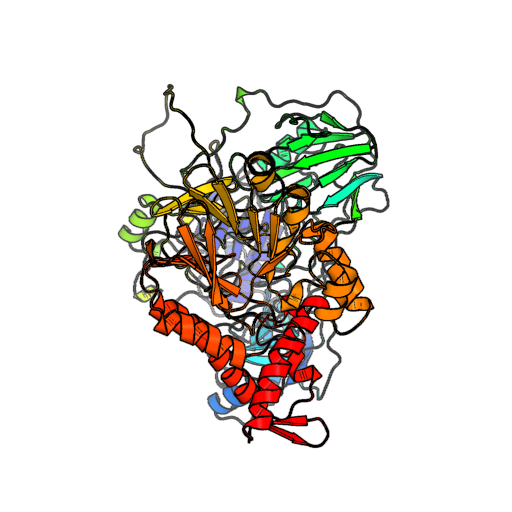M 4875 C CA . LEU A 1 660 ? -22.260 -5.081 1.435 1.00 84.88 660 LEU A CA 1
ATOM 4876 C C . LEU A 1 660 ? -23.197 -4.021 2.043 1.00 84.88 660 LEU A C 1
ATOM 4878 O O . LEU A 1 660 ? -22.872 -3.411 3.062 1.00 84.88 660 LEU A O 1
ATOM 4882 N N . ALA A 1 661 ? -24.390 -3.861 1.463 1.00 89.94 661 ALA A N 1
ATOM 4883 C CA . ALA A 1 661 ? -25.395 -2.897 1.904 1.00 89.94 661 ALA A CA 1
ATOM 4884 C C . ALA A 1 661 ? -25.786 -3.100 3.379 1.00 89.94 661 ALA A C 1
ATOM 4886 O O . ALA A 1 661 ? -25.913 -2.133 4.124 1.00 89.94 661 ALA A O 1
ATOM 4887 N N . ARG A 1 662 ? -25.921 -4.352 3.832 1.00 91.88 662 ARG A N 1
ATOM 4888 C CA . ARG A 1 662 ? -26.300 -4.668 5.215 1.00 91.88 662 ARG A CA 1
ATOM 4889 C C . ARG A 1 662 ? -25.139 -4.574 6.206 1.00 91.88 662 ARG A C 1
ATOM 4891 O O . ARG A 1 662 ? -25.312 -4.015 7.283 1.00 91.88 662 ARG A O 1
ATOM 4898 N N . GLU A 1 663 ? -23.996 -5.175 5.884 1.00 89.06 663 GLU A N 1
ATOM 4899 C CA . GLU A 1 663 ? -22.896 -5.395 6.837 1.00 89.06 663 GLU A CA 1
ATOM 4900 C C . GLU A 1 663 ? -21.890 -4.238 6.893 1.00 89.06 663 GLU A C 1
ATOM 4902 O O . GLU A 1 663 ? -21.267 -4.036 7.936 1.00 89.06 663 GLU A O 1
ATOM 4907 N N . GLU A 1 664 ? -21.725 -3.482 5.803 1.00 84.75 664 GLU A N 1
ATOM 4908 C CA . GLU A 1 664 ? -20.749 -2.384 5.714 1.00 84.75 664 GLU A CA 1
ATOM 4909 C C . GLU A 1 664 ? -21.433 -1.011 5.653 1.00 84.75 664 GLU A C 1
ATOM 4911 O O . GLU A 1 664 ? -21.055 -0.096 6.392 1.00 84.75 664 GLU A O 1
ATOM 4916 N N . VAL A 1 665 ? -22.483 -0.869 4.836 1.00 89.25 665 VAL A N 1
ATOM 4917 C CA . VAL A 1 665 ? -23.249 0.389 4.738 1.00 89.25 665 VAL A CA 1
ATOM 4918 C C . VAL A 1 665 ? -24.247 0.545 5.900 1.00 89.25 665 VAL A C 1
ATOM 4920 O O . VAL A 1 665 ? -24.484 1.654 6.365 1.00 89.25 665 VAL A O 1
ATOM 4923 N N . GLY A 1 666 ? -24.781 -0.560 6.433 1.00 91.88 666 GLY A N 1
ATOM 4924 C CA . GLY A 1 666 ? -25.739 -0.555 7.550 1.00 91.88 666 GLY A CA 1
ATOM 4925 C C . GLY A 1 666 ? -27.207 -0.380 7.137 1.00 91.88 666 GLY A C 1
ATOM 4926 O O . GLY A 1 666 ? -28.058 -0.112 7.987 1.00 91.88 666 GLY A O 1
ATOM 4927 N N . MET A 1 667 ? -27.515 -0.550 5.848 1.00 93.69 667 MET A N 1
ATOM 4928 C CA . MET A 1 667 ? -28.866 -0.463 5.300 1.00 93.69 667 MET A CA 1
ATOM 4929 C C . MET A 1 667 ? -29.773 -1.557 5.879 1.00 93.69 667 MET A C 1
ATOM 4931 O O . MET A 1 667 ? -29.416 -2.739 5.932 1.00 93.69 667 MET A O 1
ATOM 4935 N N . ARG A 1 668 ? -30.991 -1.163 6.257 1.00 94.44 668 ARG A N 1
ATOM 4936 C CA . ARG A 1 668 ? -32.080 -2.063 6.662 1.00 94.44 668 ARG A CA 1
ATOM 4937 C C . ARG A 1 668 ? -33.316 -1.794 5.798 1.00 94.44 668 ARG A C 1
ATOM 4939 O O . ARG A 1 668 ? -33.433 -0.689 5.271 1.00 94.44 668 ARG A O 1
ATOM 4946 N N . PRO A 1 669 ? -34.241 -2.761 5.647 1.00 93.25 669 PRO A N 1
ATOM 4947 C CA . PRO A 1 669 ? -35.507 -2.506 4.976 1.00 93.25 669 PRO A CA 1
ATOM 4948 C C . PRO A 1 669 ? -36.282 -1.372 5.647 1.00 93.25 669 PRO A C 1
ATOM 4950 O O . PRO A 1 669 ? -36.626 -1.476 6.820 1.00 93.25 669 PRO A O 1
ATOM 4953 N N . GLN A 1 670 ? -36.575 -0.324 4.884 1.00 95.56 670 GLN A N 1
ATOM 4954 C CA . GLN A 1 670 ? -37.472 0.757 5.276 1.00 95.56 670 GLN A CA 1
ATOM 4955 C C . GLN A 1 670 ? -38.194 1.250 4.031 1.00 95.56 670 GLN A C 1
ATOM 4957 O O . GLN A 1 670 ? -37.561 1.818 3.143 1.00 95.56 670 GLN A O 1
ATOM 4962 N N . ARG A 1 671 ? -39.511 1.044 3.952 1.00 93.88 671 ARG A N 1
ATOM 4963 C CA . ARG A 1 671 ? -40.287 1.573 2.827 1.00 93.88 671 ARG A CA 1
ATOM 4964 C C . ARG A 1 671 ? -40.421 3.098 2.949 1.00 93.88 671 ARG A C 1
ATOM 4966 O O . ARG A 1 671 ? -40.636 3.580 4.064 1.00 93.88 671 ARG A O 1
ATOM 4973 N N . PRO A 1 672 ? -40.317 3.847 1.839 1.00 96.62 672 PRO A N 1
ATOM 4974 C CA . PRO A 1 672 ? -40.695 5.254 1.815 1.00 96.62 672 PRO A CA 1
ATOM 4975 C C . PRO A 1 672 ? -42.207 5.404 2.029 1.00 96.62 672 PRO A C 1
ATOM 4977 O O . PRO A 1 672 ? -42.982 4.521 1.652 1.00 96.62 672 PRO A O 1
ATOM 4980 N N . SER A 1 673 ? -42.633 6.524 2.611 1.00 96.88 673 SER A N 1
ATOM 4981 C CA . SER A 1 673 ? -44.055 6.838 2.819 1.00 96.88 673 SER A CA 1
ATOM 4982 C C . SER A 1 673 ? -44.657 7.690 1.695 1.00 96.88 673 SER A C 1
ATOM 4984 O O . SER A 1 673 ? -45.878 7.765 1.578 1.00 96.88 673 SER A O 1
ATOM 4986 N N . GLY A 1 674 ? -43.831 8.261 0.814 1.00 97.62 674 GLY A N 1
ATOM 4987 C CA . GLY A 1 674 ? -44.288 8.920 -0.408 1.00 97.62 674 GLY A CA 1
ATOM 4988 C C . GLY A 1 674 ? -43.177 9.115 -1.438 1.00 97.62 674 GLY A C 1
ATOM 4989 O O . GLY A 1 674 ? -42.084 8.560 -1.318 1.00 97.62 674 GLY A O 1
ATOM 4990 N N . PHE A 1 675 ? -43.461 9.920 -2.458 1.00 98.31 675 PHE A N 1
ATOM 4991 C CA . PHE A 1 675 ? -42.501 10.282 -3.494 1.00 98.31 675 PHE A CA 1
ATOM 4992 C C . PHE A 1 675 ? -42.670 11.732 -3.951 1.00 98.31 675 PHE A C 1
ATOM 4994 O O . PHE A 1 675 ? -43.748 12.303 -3.798 1.00 98.31 675 PHE A O 1
ATOM 5001 N N . PHE A 1 676 ? -41.631 12.277 -4.582 1.00 98.25 676 PHE A N 1
ATOM 5002 C CA . PHE A 1 676 ? -41.670 13.531 -5.342 1.00 98.25 676 PHE A CA 1
ATOM 5003 C C . PHE A 1 676 ? -41.421 13.267 -6.838 1.00 98.25 676 PHE A C 1
ATOM 5005 O O . PHE A 1 676 ? -40.885 12.221 -7.224 1.00 98.25 676 PHE A O 1
ATOM 5012 N N . ARG A 1 677 ? -41.840 14.191 -7.707 1.00 97.31 677 ARG A N 1
ATOM 5013 C CA . ARG A 1 677 ? -41.603 14.137 -9.160 1.00 97.31 677 ARG A CA 1
ATOM 5014 C C . ARG A 1 677 ? -40.356 14.935 -9.575 1.00 97.31 677 ARG A C 1
ATOM 5016 O O . ARG A 1 677 ? -39.958 15.854 -8.861 1.00 97.31 677 ARG A O 1
ATOM 5023 N N . PRO A 1 678 ? -39.795 14.643 -10.763 1.00 93.50 678 PRO A N 1
ATOM 5024 C CA . PRO A 1 678 ? -38.866 15.531 -11.457 1.00 93.50 678 PRO A CA 1
ATOM 5025 C C . PRO A 1 678 ? -39.345 16.988 -11.470 1.00 93.50 678 PRO A C 1
ATOM 5027 O O . PRO A 1 678 ? -40.468 17.275 -11.890 1.00 93.50 678 PRO A O 1
ATOM 5030 N N . ASN A 1 679 ? -38.476 17.891 -11.022 1.00 94.00 679 ASN A N 1
ATOM 5031 C CA . ASN A 1 679 ? -38.675 19.337 -10.897 1.00 94.00 679 ASN A CA 1
ATOM 5032 C C . ASN A 1 679 ? -39.837 19.767 -9.976 1.00 94.00 679 ASN A C 1
ATOM 5034 O O . ASN A 1 679 ? -40.311 20.898 -10.072 1.00 94.00 679 ASN A O 1
ATOM 5038 N N . GLU A 1 680 ? -40.295 18.895 -9.069 1.00 97.81 680 GLU A N 1
ATOM 5039 C CA . GLU A 1 680 ? -41.288 19.245 -8.046 1.00 97.81 680 GLU A CA 1
ATOM 5040 C C . GLU A 1 680 ? -40.676 20.194 -6.999 1.00 97.81 680 GLU A C 1
ATOM 5042 O O . GLU A 1 680 ? -39.545 19.995 -6.547 1.00 97.81 680 GLU A O 1
ATOM 5047 N N . GLU A 1 681 ? -41.421 21.236 -6.617 1.00 98.06 681 GLU A N 1
ATOM 5048 C CA . GLU A 1 681 ? -41.033 22.158 -5.548 1.00 98.06 681 GLU A CA 1
ATOM 5049 C C . GLU A 1 681 ? -41.622 21.693 -4.211 1.00 98.06 681 GLU A C 1
ATOM 5051 O O . GLU A 1 681 ? -42.837 21.592 -4.041 1.00 98.06 681 GLU A O 1
ATOM 5056 N N . ILE A 1 682 ? -40.739 21.428 -3.251 1.00 97.44 682 ILE A N 1
ATOM 5057 C CA . ILE A 1 682 ? -41.047 20.946 -1.908 1.00 97.44 682 ILE A CA 1
ATOM 5058 C C . ILE A 1 682 ? -40.802 22.096 -0.926 1.00 97.44 682 ILE A C 1
ATOM 5060 O O . ILE A 1 682 ? -39.690 22.619 -0.827 1.00 97.44 682 ILE A O 1
ATOM 5064 N N . ALA A 1 683 ? -41.839 22.496 -0.189 1.00 95.44 683 ALA A N 1
ATOM 5065 C CA . ALA A 1 683 ? -41.757 23.568 0.800 1.00 95.44 683 ALA A CA 1
ATOM 5066 C C . ALA A 1 683 ? -41.481 23.009 2.207 1.00 95.44 683 ALA A C 1
ATOM 5068 O O . ALA A 1 683 ? -42.302 22.287 2.768 1.00 95.44 683 ALA A O 1
ATOM 5069 N N . ILE A 1 684 ? -40.349 23.385 2.808 1.00 95.69 684 ILE A N 1
ATOM 5070 C CA . ILE A 1 684 ? -39.899 22.898 4.122 1.00 95.69 684 ILE A CA 1
ATOM 5071 C C . ILE A 1 684 ? -39.815 24.081 5.086 1.00 95.69 684 ILE A C 1
ATOM 5073 O O . ILE A 1 684 ? -38.864 24.860 5.054 1.00 95.69 684 ILE A O 1
ATOM 5077 N N . GLY A 1 685 ? -40.849 24.287 5.907 1.00 90.12 685 GLY A N 1
ATOM 5078 C CA . GLY A 1 685 ? -40.901 25.429 6.830 1.00 90.12 685 GLY A CA 1
ATOM 5079 C C . GLY A 1 685 ? -40.762 26.797 6.138 1.00 90.12 685 GLY A C 1
ATOM 5080 O O . GLY A 1 685 ? -40.224 27.738 6.722 1.00 90.12 685 GLY A O 1
ATOM 5081 N N . GLY A 1 686 ? -41.189 26.906 4.874 1.00 90.25 686 GLY A N 1
ATOM 5082 C CA . GLY A 1 686 ? -41.020 28.091 4.022 1.00 90.25 686 GLY A CA 1
ATOM 5083 C C . GLY A 1 686 ? -39.710 28.167 3.222 1.00 90.25 686 GLY A C 1
ATOM 5084 O O . GLY A 1 686 ? -39.527 29.137 2.494 1.00 90.25 686 GLY A O 1
ATOM 5085 N N . VAL A 1 687 ? -38.819 27.176 3.324 1.00 96.25 687 VAL A N 1
ATOM 5086 C CA . VAL A 1 687 ? -37.671 26.996 2.415 1.00 96.25 687 VAL A CA 1
ATOM 5087 C C . VAL A 1 687 ? -38.148 26.278 1.161 1.00 96.25 687 VAL A C 1
ATOM 5089 O O . VAL A 1 687 ? -38.839 25.266 1.279 1.00 96.25 687 VAL A O 1
ATOM 5092 N N . ARG A 1 688 ? -37.786 26.775 -0.024 1.00 97.69 688 ARG A N 1
ATOM 5093 C CA . ARG A 1 688 ? -38.119 26.133 -1.300 1.00 97.69 688 ARG A CA 1
ATOM 5094 C C . ARG A 1 688 ? -36.998 25.180 -1.698 1.00 97.69 688 ARG A C 1
ATOM 5096 O O . ARG A 1 688 ? -35.832 25.566 -1.726 1.00 97.69 688 ARG A O 1
ATOM 5103 N N . VAL A 1 689 ? -37.357 23.935 -1.993 1.00 98.38 689 VAL A N 1
ATOM 5104 C CA . VAL A 1 689 ? -36.428 22.887 -2.424 1.00 98.38 689 VAL A CA 1
ATOM 5105 C C . VAL A 1 689 ? -36.950 22.292 -3.726 1.00 98.38 689 VAL A C 1
ATOM 5107 O O . VAL A 1 689 ? -38.004 21.668 -3.739 1.00 98.38 689 VAL A O 1
ATOM 5110 N N . ILE A 1 690 ? -36.235 22.493 -4.827 1.00 98.62 690 ILE A N 1
ATOM 5111 C CA . ILE A 1 690 ? -36.620 22.011 -6.157 1.00 98.62 690 ILE A CA 1
ATOM 5112 C C . ILE A 1 690 ? -35.864 20.711 -6.443 1.00 98.62 690 ILE A C 1
ATOM 5114 O O . ILE A 1 690 ? -34.632 20.695 -6.435 1.00 98.62 690 ILE A O 1
ATOM 5118 N N . ALA A 1 691 ? -36.598 19.627 -6.691 1.00 98.25 691 ALA A N 1
ATOM 5119 C CA . ALA A 1 691 ? -36.053 18.305 -6.997 1.00 98.25 691 ALA A CA 1
ATOM 5120 C C . ALA A 1 691 ? -35.615 18.209 -8.473 1.00 98.25 691 ALA A C 1
ATOM 5122 O O . ALA A 1 691 ? -36.347 17.685 -9.309 1.00 98.25 691 ALA A O 1
ATOM 5123 N N . LEU A 1 692 ? -34.444 18.750 -8.813 1.00 98.19 692 LEU A N 1
ATOM 5124 C CA . LEU A 1 692 ? -33.910 18.752 -10.178 1.00 98.19 692 LEU A CA 1
ATOM 5125 C C . LEU A 1 692 ? -33.614 17.332 -10.671 1.00 98.19 692 LEU A C 1
ATOM 5127 O O . LEU A 1 692 ? -32.849 16.589 -10.050 1.00 98.19 692 LEU A O 1
ATOM 5131 N N . ASP A 1 693 ? -34.176 16.998 -11.830 1.00 95.19 693 ASP A N 1
ATOM 5132 C CA . ASP A 1 693 ? -33.959 15.715 -12.499 1.00 95.19 693 ASP A CA 1
ATOM 5133 C C . ASP A 1 693 ? -32.504 15.611 -12.979 1.00 95.19 693 ASP A C 1
ATOM 5135 O O . ASP A 1 693 ? -32.068 16.370 -13.848 1.00 95.19 693 ASP A O 1
ATOM 5139 N N . ALA A 1 694 ? -31.726 14.704 -12.389 1.00 97.00 694 ALA A N 1
ATOM 5140 C CA . ALA A 1 694 ? -30.288 14.587 -12.628 1.00 97.00 694 ALA A CA 1
ATOM 5141 C C . ALA A 1 694 ? -29.845 13.133 -12.910 1.00 97.00 694 ALA A C 1
ATOM 5143 O O . ALA A 1 694 ? -28.872 12.673 -12.298 1.00 97.00 694 ALA A O 1
ATOM 5144 N N . PRO A 1 695 ? -30.537 12.391 -13.800 1.00 95.69 695 PRO A N 1
ATOM 5145 C CA . PRO A 1 695 ? -30.304 10.966 -13.993 1.00 95.69 695 PRO A CA 1
ATOM 5146 C C . PRO A 1 695 ? -28.970 10.681 -14.698 1.00 95.69 695 PRO A C 1
ATOM 5148 O O . PRO A 1 695 ? -28.306 11.565 -15.240 1.00 95.69 695 PRO A O 1
ATOM 5151 N N . GLY A 1 696 ? -28.587 9.405 -14.709 1.00 95.12 696 GLY A N 1
ATOM 5152 C CA . GLY A 1 696 ? -27.400 8.891 -15.401 1.00 95.12 696 GLY A CA 1
ATOM 5153 C C . GLY A 1 696 ? -26.365 8.289 -14.458 1.00 95.12 696 GLY A C 1
ATOM 5154 O O . GLY A 1 696 ? -25.686 7.333 -14.828 1.00 95.12 696 GLY A O 1
ATOM 5155 N N . HIS A 1 697 ? -26.303 8.759 -13.210 1.00 96.19 697 HIS A N 1
ATOM 5156 C CA . HIS A 1 697 ? -25.647 8.023 -12.127 1.00 96.19 697 HIS A CA 1
ATOM 5157 C C . HIS A 1 697 ? -26.458 6.755 -11.798 1.00 96.19 697 HIS A C 1
ATOM 5159 O O . HIS A 1 697 ? -26.015 5.628 -12.031 1.00 96.19 697 HIS A O 1
ATOM 5165 N N . THR A 1 698 ? -27.706 6.965 -11.386 1.00 96.25 698 THR A N 1
ATOM 5166 C CA . THR A 1 698 ? -28.813 6.003 -11.425 1.00 96.25 698 THR A CA 1
ATOM 5167 C C . THR A 1 698 ? -29.965 6.608 -12.227 1.00 96.25 698 THR A C 1
ATOM 5169 O O . THR A 1 698 ? -29.958 7.804 -12.533 1.00 96.25 698 THR A O 1
ATOM 5172 N N . ALA A 1 699 ? -30.974 5.801 -12.562 1.00 94.88 699 ALA A N 1
ATOM 5173 C CA . ALA A 1 699 ? -32.178 6.300 -13.233 1.00 94.88 699 ALA A CA 1
ATOM 5174 C C . ALA A 1 699 ? -33.003 7.257 -12.345 1.00 94.88 699 ALA A C 1
ATOM 5176 O O . ALA A 1 699 ? -33.796 8.043 -12.853 1.00 94.88 699 ALA A O 1
ATOM 5177 N N . ASP A 1 700 ? -32.827 7.190 -11.023 1.00 96.38 700 ASP A N 1
ATOM 5178 C CA . ASP A 1 700 ? -33.533 7.994 -10.021 1.00 96.38 700 ASP A CA 1
ATOM 5179 C C . ASP A 1 700 ? -32.683 9.111 -9.395 1.00 96.38 700 ASP A C 1
ATOM 5181 O O . ASP A 1 700 ? -33.118 9.739 -8.435 1.00 96.38 700 ASP A O 1
ATOM 5185 N N . HIS A 1 701 ? -31.476 9.371 -9.906 1.00 98.00 701 HIS A N 1
ATOM 5186 C CA . HIS A 1 701 ? -30.598 10.387 -9.330 1.00 98.00 701 HIS A CA 1
ATOM 5187 C C . HIS A 1 701 ? -31.186 11.804 -9.444 1.00 98.00 701 HIS A C 1
ATOM 5189 O O . HIS A 1 701 ? -31.441 12.306 -10.537 1.00 98.00 701 HIS A O 1
ATOM 5195 N N . THR A 1 702 ? -31.393 12.448 -8.293 1.00 98.31 702 THR A N 1
ATOM 5196 C CA . THR A 1 702 ? -31.990 13.785 -8.156 1.00 98.31 702 THR A CA 1
ATOM 5197 C C . THR A 1 702 ? -31.028 14.726 -7.435 1.00 98.31 702 THR A C 1
ATOM 5199 O O . THR A 1 702 ? -30.491 14.386 -6.380 1.00 98.31 702 THR A O 1
ATOM 5202 N N . CYS A 1 703 ? -30.855 15.944 -7.947 1.00 98.69 703 CYS A N 1
ATOM 5203 C CA . CYS A 1 703 ? -30.187 17.023 -7.217 1.00 98.69 703 CYS A CA 1
ATOM 5204 C C . CYS A 1 703 ? -31.235 17.946 -6.582 1.00 98.69 703 CYS A C 1
ATOM 5206 O O . CYS A 1 703 ? -32.224 18.281 -7.222 1.00 98.69 703 CYS A O 1
ATOM 5208 N N . PHE A 1 704 ? -31.021 18.423 -5.356 1.00 98.69 704 PHE A N 1
ATOM 5209 C CA . PHE A 1 704 ? -31.951 19.373 -4.732 1.00 98.69 704 PHE A CA 1
ATOM 5210 C C . PHE A 1 704 ? -31.394 20.791 -4.794 1.00 98.69 704 PHE A C 1
ATOM 5212 O O . PHE A 1 704 ? -30.340 21.071 -4.225 1.00 98.69 704 PHE A O 1
ATOM 5219 N N . TYR A 1 705 ? -32.102 21.691 -5.473 1.00 98.62 705 TYR A N 1
ATOM 5220 C CA . TYR A 1 705 ? -31.746 23.104 -5.576 1.00 98.62 705 TYR A CA 1
ATOM 5221 C C . TYR A 1 705 ? -32.562 23.950 -4.601 1.00 98.62 705 TYR A C 1
ATOM 5223 O O . TYR A 1 705 ? -33.779 23.815 -4.515 1.00 98.62 705 TYR A O 1
ATOM 5231 N N . LEU A 1 706 ? -31.879 24.830 -3.875 1.00 98.31 706 LEU A N 1
ATOM 5232 C CA . LEU A 1 706 ? -32.448 25.751 -2.900 1.00 98.31 706 LEU A CA 1
ATOM 5233 C C . LEU A 1 706 ? -32.203 27.186 -3.405 1.00 98.31 706 LEU A C 1
ATOM 5235 O O . LEU A 1 706 ? -31.109 27.730 -3.185 1.00 98.31 706 LEU A O 1
ATOM 5239 N N . PRO A 1 707 ? -33.166 27.796 -4.130 1.00 96.88 707 PRO A N 1
ATOM 5240 C CA . PRO A 1 707 ? -32.946 29.040 -4.871 1.00 96.88 707 PRO A CA 1
ATOM 5241 C C . PRO A 1 707 ? -32.514 30.211 -3.988 1.00 96.88 707 PRO A C 1
ATOM 5243 O O . PRO A 1 707 ? -31.594 30.950 -4.337 1.00 96.88 707 PRO A O 1
ATOM 5246 N N . GLU A 1 708 ? -33.125 30.355 -2.811 1.00 95.19 708 GLU A N 1
ATOM 5247 C CA . GLU A 1 708 ? -32.874 31.461 -1.882 1.00 95.19 708 GLU A CA 1
ATOM 5248 C C . GLU A 1 708 ? -31.458 31.412 -1.281 1.00 95.19 708 GLU A C 1
ATOM 5250 O O . GLU A 1 708 ? -30.894 32.449 -0.931 1.00 95.19 708 GLU A O 1
ATOM 5255 N N . GLN A 1 709 ? -30.856 30.221 -1.195 1.00 94.31 709 GLN A N 1
ATOM 5256 C CA . GLN A 1 709 ? -29.459 30.034 -0.788 1.00 94.31 709 GLN A CA 1
ATOM 5257 C C . GLN A 1 709 ? -28.497 30.021 -1.992 1.00 94.31 709 GLN A C 1
ATOM 5259 O O . GLN A 1 709 ? -27.294 30.216 -1.821 1.00 94.31 709 GLN A O 1
ATOM 5264 N N . GLY A 1 710 ? -29.001 29.813 -3.214 1.00 96.25 710 GLY A N 1
ATOM 5265 C CA . GLY A 1 710 ? -28.179 29.533 -4.395 1.00 96.25 710 GLY A CA 1
ATOM 5266 C C . GLY A 1 710 ? -27.386 28.228 -4.259 1.00 96.25 710 GLY A C 1
ATOM 5267 O O . GLY A 1 710 ? -26.267 28.141 -4.762 1.00 96.25 710 GLY A O 1
ATOM 5268 N N . LEU A 1 711 ? -27.939 27.253 -3.532 1.00 98.19 711 LEU A N 1
ATOM 5269 C CA . LEU A 1 711 ? -27.282 26.009 -3.130 1.00 98.19 711 LEU A CA 1
ATOM 5270 C C . LEU A 1 711 ? -27.849 24.820 -3.911 1.00 98.19 711 LEU A C 1
ATOM 5272 O O . LEU A 1 711 ? -29.064 24.685 -4.014 1.00 98.19 711 LEU A O 1
ATOM 5276 N N . VAL A 1 712 ? -26.986 23.918 -4.379 1.00 98.62 712 VAL A N 1
ATOM 5277 C CA . VAL A 1 712 ? -27.378 22.593 -4.885 1.00 98.62 712 VAL A CA 1
ATOM 5278 C C . VAL A 1 712 ? -26.813 21.499 -3.985 1.00 98.62 712 VAL A C 1
ATOM 5280 O O . VAL A 1 712 ? -25.598 21.415 -3.823 1.00 98.62 712 VAL A O 1
ATOM 5283 N N . TRP A 1 713 ? -27.666 20.617 -3.461 1.00 98.44 713 TRP A N 1
ATOM 5284 C CA . TRP A 1 713 ? -27.252 19.279 -3.033 1.00 98.44 713 TRP A CA 1
ATOM 5285 C C . TRP A 1 713 ? -27.095 18.401 -4.274 1.00 98.44 713 TRP A C 1
ATOM 5287 O O . TRP A 1 713 ? -28.084 18.116 -4.953 1.00 98.44 713 TRP A O 1
ATOM 5297 N N . SER A 1 714 ? -25.864 18.012 -4.607 1.00 97.88 714 SER A N 1
ATOM 5298 C CA . SER A 1 714 ? -25.562 17.337 -5.877 1.00 97.88 714 SER A CA 1
ATOM 5299 C C . SER A 1 714 ? -25.538 15.811 -5.793 1.00 97.88 714 SER A C 1
ATOM 5301 O O . SER A 1 714 ? -25.344 15.163 -6.819 1.00 97.88 714 SER A O 1
ATOM 5303 N N . GLY A 1 715 ? -25.756 15.238 -4.603 1.00 96.31 715 GLY A N 1
ATOM 5304 C CA . GLY A 1 715 ? -25.752 13.791 -4.399 1.00 96.31 715 GLY A CA 1
ATOM 5305 C C . GLY A 1 715 ? -24.421 13.167 -4.825 1.00 96.31 715 GLY A C 1
ATOM 5306 O O . GLY A 1 715 ? -23.358 13.593 -4.365 1.00 96.31 715 GLY A O 1
ATOM 5307 N N . ASP A 1 716 ? -24.503 12.193 -5.728 1.00 96.38 716 ASP A N 1
ATOM 5308 C CA . ASP A 1 716 ? -23.375 11.422 -6.260 1.00 96.38 716 ASP A CA 1
ATOM 5309 C C . ASP A 1 716 ? -22.676 12.097 -7.466 1.00 96.38 716 ASP A C 1
ATOM 5311 O O . ASP A 1 716 ? -21.681 11.599 -8.001 1.00 96.38 716 ASP A O 1
ATOM 5315 N N . ILE A 1 717 ? -23.120 13.298 -7.872 1.00 97.19 717 ILE A N 1
ATOM 5316 C CA . ILE A 1 717 ? -22.283 14.231 -8.646 1.00 97.19 717 ILE A CA 1
ATOM 5317 C C . ILE A 1 717 ? -21.268 14.827 -7.659 1.00 97.19 717 ILE A C 1
ATOM 5319 O O . ILE A 1 717 ? -21.416 15.942 -7.150 1.00 97.19 717 ILE A O 1
ATOM 5323 N N . ASP A 1 718 ? -20.261 14.014 -7.331 1.00 93.06 718 ASP A N 1
ATOM 5324 C CA . ASP A 1 718 ? -19.437 14.164 -6.131 1.00 93.06 718 ASP A CA 1
ATOM 5325 C C . ASP A 1 718 ? -18.269 15.155 -6.269 1.00 93.06 718 ASP A C 1
ATOM 5327 O O . ASP A 1 718 ? -17.651 15.528 -5.271 1.00 93.06 718 ASP A O 1
ATOM 5331 N N . LEU A 1 719 ? -17.961 15.582 -7.499 1.00 92.94 719 LEU A N 1
ATOM 5332 C CA . LEU A 1 719 ? -16.843 16.464 -7.860 1.00 92.94 719 LEU A CA 1
ATOM 5333 C C . LEU A 1 719 ? -15.443 15.923 -7.509 1.00 92.94 719 LEU A C 1
ATOM 5335 O O . LEU A 1 719 ? -14.480 16.703 -7.436 1.00 92.94 719 LEU A O 1
ATOM 5339 N N . SER A 1 720 ? -15.283 14.613 -7.308 1.00 89.31 720 SER A N 1
ATOM 5340 C CA . SER A 1 720 ? -13.977 14.019 -7.010 1.00 89.31 720 SER A CA 1
ATOM 5341 C C . SER A 1 720 ? -13.027 14.011 -8.210 1.00 89.31 720 SER A C 1
ATOM 5343 O O . SER A 1 720 ? -13.422 14.054 -9.374 1.00 89.31 720 SER A O 1
ATOM 5345 N N . GLY A 1 721 ? -11.729 13.877 -7.921 1.00 84.31 721 GLY A N 1
ATOM 5346 C CA . GLY A 1 721 ? -10.711 13.623 -8.946 1.00 84.31 721 GLY A CA 1
ATOM 5347 C C . GLY A 1 721 ? -10.790 12.227 -9.582 1.00 84.31 721 GLY A C 1
ATOM 5348 O O . GLY A 1 721 ? -10.123 11.999 -10.587 1.00 84.31 721 GLY A O 1
ATOM 5349 N N . PHE A 1 722 ? -11.587 11.306 -9.021 1.00 88.75 722 PHE A N 1
ATOM 5350 C CA . PHE A 1 722 ? -11.902 10.025 -9.662 1.00 88.75 722 PHE A CA 1
ATOM 5351 C C . PHE A 1 722 ? -12.852 10.229 -10.849 1.00 88.75 722 PHE A C 1
ATOM 5353 O O . PHE A 1 722 ? -12.696 9.550 -11.862 1.00 88.75 722 PHE A O 1
ATOM 5360 N N . GLY A 1 723 ? -13.767 11.201 -10.753 1.00 92.38 723 GLY A N 1
ATOM 5361 C CA . GLY A 1 723 ? -14.755 11.539 -11.777 1.00 92.38 723 GLY A CA 1
ATOM 5362 C C . GLY A 1 723 ? -16.073 10.772 -11.645 1.00 92.38 723 GLY A C 1
ATOM 5363 O O . GLY A 1 723 ? -16.201 9.933 -10.755 1.00 92.38 723 GLY A O 1
ATOM 5364 N N . PRO A 1 724 ? -17.034 11.013 -12.556 1.00 94.75 724 PRO A N 1
ATOM 5365 C CA . PRO A 1 724 ? -18.358 10.403 -12.519 1.00 94.75 724 PRO A CA 1
ATOM 5366 C C . PRO A 1 724 ? -18.325 8.879 -12.366 1.00 94.75 724 PRO A C 1
ATOM 5368 O O . PRO A 1 724 ? -17.549 8.186 -13.040 1.00 94.75 724 PRO A O 1
ATOM 5371 N N . TRP A 1 725 ? -19.193 8.358 -11.499 1.00 95.00 725 TRP A N 1
ATOM 5372 C CA . TRP A 1 725 ? -19.425 6.927 -11.327 1.00 95.00 725 TRP A CA 1
ATOM 5373 C C . TRP A 1 725 ? -20.744 6.521 -11.986 1.00 95.00 725 TRP A C 1
ATOM 5375 O O . TRP A 1 725 ? -21.767 7.170 -11.790 1.00 95.00 725 TRP A O 1
ATOM 5385 N N . TYR A 1 726 ? -20.701 5.460 -12.791 1.00 95.62 726 TYR A N 1
ATOM 5386 C CA . TYR A 1 726 ? -21.816 4.988 -13.623 1.00 95.62 726 TYR A CA 1
ATOM 5387 C C . TYR A 1 726 ? -21.716 3.469 -13.843 1.00 95.62 726 TYR A C 1
ATOM 5389 O O . TYR A 1 726 ? -21.832 2.960 -14.963 1.00 95.62 726 TYR A O 1
ATOM 5397 N N . ALA A 1 727 ? -21.407 2.719 -12.781 1.00 94.00 727 ALA A N 1
ATOM 5398 C CA . ALA A 1 727 ? -21.165 1.279 -12.878 1.00 94.00 727 ALA A CA 1
ATOM 5399 C C . ALA A 1 727 ? -22.429 0.414 -12.734 1.00 94.00 727 ALA A C 1
ATOM 5401 O O . ALA A 1 727 ? -22.346 -0.802 -12.919 1.00 94.00 727 ALA A O 1
ATOM 5402 N N . ASN A 1 728 ? -23.598 0.998 -12.456 1.00 92.31 728 ASN A N 1
ATOM 5403 C CA . ASN A 1 728 ? -24.842 0.232 -12.442 1.00 92.31 728 ASN A CA 1
ATOM 5404 C C . ASN A 1 728 ? -25.264 -0.139 -13.878 1.00 92.31 728 ASN A C 1
ATOM 5406 O O . ASN A 1 728 ? -24.883 0.542 -14.838 1.00 92.31 728 ASN A O 1
ATOM 5410 N N . PRO A 1 729 ? -26.057 -1.211 -14.066 1.00 91.38 729 PRO A N 1
ATOM 5411 C CA . PRO A 1 729 ? -26.619 -1.577 -15.365 1.00 91.38 729 PRO A CA 1
ATOM 5412 C C . PRO A 1 729 ? -27.478 -0.472 -15.988 1.00 91.38 729 PRO A C 1
ATOM 5414 O O . PRO A 1 729 ? -27.490 -0.340 -17.203 1.00 91.38 729 PRO A O 1
ATOM 5417 N N . GLU A 1 730 ? -28.161 0.311 -15.151 1.00 91.69 730 GLU A N 1
ATOM 5418 C CA . GLU A 1 730 ? -29.060 1.407 -15.536 1.00 91.69 730 GLU A CA 1
ATOM 5419 C C . GLU A 1 730 ? -28.399 2.794 -15.621 1.00 91.69 730 GLU A C 1
ATOM 5421 O O . GLU A 1 730 ? -29.075 3.764 -15.951 1.00 91.69 730 GLU A O 1
ATOM 5426 N N . SER A 1 731 ? -27.111 2.920 -15.285 1.00 95.88 731 SER A N 1
ATOM 5427 C CA . SER A 1 731 ? -26.401 4.193 -15.451 1.00 95.88 731 SER A CA 1
ATOM 5428 C C . SER A 1 731 ? -26.297 4.553 -16.940 1.00 95.88 731 SER A C 1
ATOM 5430 O O . SER A 1 731 ? -26.187 3.672 -17.791 1.00 95.88 731 SER A O 1
ATOM 5432 N N . ASP A 1 732 ? -26.251 5.839 -17.263 1.00 95.69 732 ASP A N 1
ATOM 5433 C CA . ASP A 1 732 ? -26.219 6.343 -18.639 1.00 95.69 732 ASP A CA 1
ATOM 5434 C C . ASP A 1 732 ? -25.311 7.579 -18.694 1.00 95.69 732 ASP A C 1
ATOM 5436 O O . ASP A 1 732 ? -25.489 8.539 -17.940 1.00 95.69 732 ASP A O 1
ATOM 5440 N N . ILE A 1 733 ? -24.298 7.528 -19.563 1.00 95.88 733 ILE A N 1
ATOM 5441 C CA . ILE A 1 733 ? -23.255 8.556 -19.653 1.00 95.88 733 ILE A CA 1
ATOM 5442 C C . ILE A 1 733 ? -23.820 9.862 -20.221 1.00 95.88 733 ILE A C 1
ATOM 5444 O O . ILE A 1 733 ? -23.463 10.935 -19.739 1.00 95.88 733 ILE A O 1
ATOM 5448 N N . ASP A 1 734 ? -24.730 9.803 -21.190 1.00 95.31 734 ASP A N 1
ATOM 5449 C CA . ASP A 1 734 ? -25.303 10.989 -21.823 1.00 95.31 734 ASP A CA 1
ATOM 5450 C C . ASP A 1 734 ? -26.353 11.668 -20.943 1.00 95.31 734 ASP A C 1
ATOM 5452 O O . ASP A 1 734 ? -26.435 12.899 -20.919 1.00 95.31 734 ASP A O 1
ATOM 5456 N N . GLN A 1 735 ? -27.113 10.893 -20.169 1.00 96.81 735 GLN A N 1
ATOM 5457 C CA . GLN A 1 735 ? -27.931 11.416 -19.074 1.00 96.81 735 GLN A CA 1
ATOM 5458 C C . GLN A 1 735 ? -27.041 12.133 -18.048 1.00 96.81 735 GLN A C 1
ATOM 5460 O O . GLN A 1 735 ? -27.291 13.302 -17.753 1.00 96.81 735 GLN A O 1
ATOM 5465 N N . PHE A 1 736 ? -25.928 11.514 -17.628 1.00 97.31 736 PHE A N 1
ATOM 5466 C CA . PHE A 1 736 ? -24.964 12.135 -16.709 1.00 97.31 736 PHE A CA 1
ATOM 5467 C C . PHE A 1 736 ? -24.380 13.433 -17.303 1.00 97.31 736 PHE A C 1
ATOM 5469 O O . PHE A 1 736 ? -24.309 14.461 -16.622 1.00 97.31 736 PHE A O 1
ATOM 5476 N N . ARG A 1 737 ? -24.014 13.431 -18.597 1.00 97.25 737 ARG A N 1
ATOM 5477 C CA . ARG A 1 737 ? -23.532 14.625 -19.312 1.00 97.25 737 ARG A CA 1
ATOM 5478 C C . ARG A 1 737 ? -24.572 15.748 -19.295 1.00 97.25 737 ARG A C 1
ATOM 5480 O O . ARG A 1 737 ? -24.201 16.897 -19.059 1.00 97.25 737 ARG A O 1
ATOM 5487 N N . ARG A 1 738 ? -25.856 15.441 -19.519 1.00 97.94 738 ARG A N 1
ATOM 5488 C CA . ARG A 1 738 ? -26.958 16.420 -19.443 1.00 97.94 738 ARG A CA 1
ATOM 5489 C C . ARG A 1 738 ? -27.162 16.948 -18.021 1.00 97.94 738 ARG A C 1
ATOM 5491 O O . ARG A 1 738 ? -27.223 18.162 -17.854 1.00 97.94 738 ARG A O 1
ATOM 5498 N N . ALA A 1 739 ? -27.170 16.079 -17.012 1.00 97.62 739 ALA A N 1
ATOM 5499 C CA . ALA A 1 739 ? -27.317 16.465 -15.608 1.00 97.62 739 ALA A CA 1
ATOM 5500 C C . ALA A 1 739 ? -26.211 17.437 -15.150 1.00 97.62 739 ALA A C 1
ATOM 5502 O O . ALA A 1 739 ? -26.494 18.487 -14.577 1.00 97.62 739 ALA A O 1
ATOM 5503 N N . VAL A 1 740 ? -24.942 17.153 -15.467 1.00 97.94 740 VAL A N 1
ATOM 5504 C CA . VAL A 1 740 ? -23.825 18.046 -15.104 1.00 97.94 740 VAL A CA 1
ATOM 5505 C C . VAL A 1 740 ? -23.854 19.360 -15.897 1.00 97.94 740 VAL A C 1
ATOM 5507 O O . VAL A 1 740 ? -23.529 20.407 -15.337 1.00 97.94 740 VAL A O 1
ATOM 5510 N N . ARG A 1 741 ? -24.281 19.348 -17.170 1.00 98.06 741 ARG A N 1
ATOM 5511 C CA . ARG A 1 741 ? -24.466 20.577 -17.971 1.00 98.06 741 ARG A CA 1
ATOM 5512 C C . ARG A 1 741 ? -25.585 21.464 -17.420 1.00 98.06 741 ARG A C 1
ATOM 5514 O O . ARG A 1 741 ? -25.353 22.656 -17.254 1.00 98.06 741 ARG A O 1
ATOM 5521 N N . MET A 1 742 ? -26.716 20.886 -17.013 1.00 98.06 742 MET A N 1
ATOM 5522 C CA . MET A 1 742 ? -27.783 21.606 -16.306 1.00 98.06 742 MET A CA 1
ATOM 5523 C C . MET A 1 742 ? -27.245 22.320 -15.053 1.00 98.06 742 MET A C 1
ATOM 5525 O O . MET A 1 742 ? -27.555 23.487 -14.835 1.00 98.06 742 MET A O 1
ATOM 5529 N N . LEU A 1 743 ? -26.388 21.671 -14.254 1.00 98.00 743 LEU A N 1
ATOM 5530 C CA . LEU A 1 743 ? -25.769 22.312 -13.083 1.00 98.00 743 LEU A CA 1
ATOM 5531 C C . LEU A 1 743 ? -24.760 23.419 -13.449 1.00 98.00 743 LEU A C 1
ATOM 5533 O O . LEU A 1 743 ? -24.603 24.375 -12.692 1.00 98.00 743 LEU A O 1
ATOM 5537 N N . ILE A 1 744 ? -24.084 23.318 -14.598 1.00 97.62 744 ILE A N 1
ATOM 5538 C CA . ILE A 1 744 ? -23.193 24.367 -15.132 1.00 97.62 744 ILE A CA 1
ATOM 5539 C C . ILE A 1 744 ? -23.990 25.592 -15.605 1.00 97.62 744 ILE A C 1
ATOM 5541 O O . ILE A 1 744 ? -23.532 26.725 -15.427 1.00 97.62 744 ILE A O 1
ATOM 5545 N N . GLU A 1 745 ? -25.158 25.370 -16.207 1.00 97.38 745 GLU A N 1
ATOM 5546 C CA . GLU A 1 745 ? -26.074 26.406 -16.701 1.00 97.38 745 GLU A CA 1
ATOM 5547 C C . GLU A 1 745 ? -26.828 27.100 -15.560 1.00 97.38 745 GLU A C 1
ATOM 5549 O O . GLU A 1 745 ? -26.950 28.323 -15.572 1.00 97.38 745 GLU A O 1
ATOM 5554 N N . LEU A 1 746 ? -27.240 26.341 -14.538 1.00 97.19 746 LEU A N 1
ATOM 5555 C CA . LEU A 1 746 ? -27.851 26.840 -13.299 1.00 97.19 746 LEU A CA 1
ATOM 5556 C C . LEU A 1 746 ? -26.916 27.754 -12.481 1.00 97.19 746 LEU A C 1
ATOM 5558 O O . LEU A 1 746 ? -27.394 28.572 -11.699 1.00 97.19 746 LEU A O 1
ATOM 5562 N N . ASP A 1 747 ? -25.600 27.587 -12.650 1.00 96.00 747 ASP A N 1
ATOM 5563 C CA . ASP A 1 747 ? -24.522 28.372 -12.027 1.00 96.00 747 ASP A CA 1
ATOM 5564 C C . ASP A 1 747 ? -24.704 28.608 -10.505 1.00 96.00 747 ASP A C 1
ATOM 5566 O O . ASP A 1 747 ? -24.745 29.750 -10.033 1.00 96.00 747 ASP A O 1
ATOM 5570 N N . PRO A 1 748 ? -24.858 27.538 -9.695 1.00 96.56 748 PRO A N 1
ATOM 5571 C CA . PRO A 1 748 ? -25.139 27.676 -8.273 1.00 96.56 748 PRO A CA 1
ATOM 5572 C C . PRO A 1 748 ? -23.946 28.270 -7.514 1.00 96.56 748 PRO A C 1
ATOM 5574 O O . PRO A 1 748 ? -22.786 27.916 -7.738 1.00 96.56 748 PRO A O 1
ATOM 5577 N N . LYS A 1 749 ? -24.249 29.135 -6.539 1.00 95.38 749 LYS A N 1
ATOM 5578 C CA . LYS A 1 749 ? -23.260 29.776 -5.656 1.00 95.38 749 LYS A CA 1
ATOM 5579 C C . LYS A 1 749 ? -22.510 28.755 -4.809 1.00 95.38 749 LYS A C 1
ATOM 5581 O O . LYS A 1 749 ? -21.330 28.947 -4.527 1.00 95.38 749 LYS A O 1
ATOM 5586 N N . ILE A 1 750 ? -23.206 27.705 -4.371 1.00 97.00 750 ILE A N 1
ATOM 5587 C CA . ILE A 1 750 ? -22.653 26.614 -3.570 1.00 97.00 750 ILE A CA 1
ATOM 5588 C C . ILE A 1 750 ? -23.145 25.287 -4.147 1.00 97.00 750 ILE A C 1
ATOM 5590 O O . ILE A 1 750 ? -24.331 25.125 -4.429 1.00 97.00 750 ILE A O 1
ATOM 5594 N N . ILE A 1 751 ? -22.246 24.316 -4.263 1.00 97.62 751 ILE A N 1
ATOM 5595 C CA . ILE A 1 751 ? -22.583 22.921 -4.549 1.00 97.62 751 ILE A CA 1
ATOM 5596 C C . ILE A 1 751 ? -22.1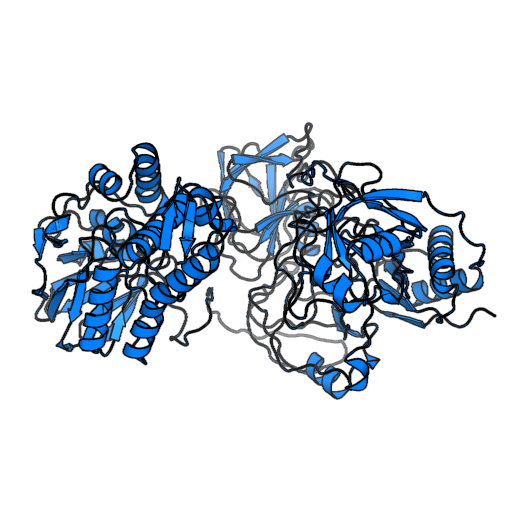00 22.034 -3.396 1.00 97.62 751 ILE A C 1
ATOM 5598 O O . ILE A 1 751 ? -20.959 22.146 -2.949 1.00 97.62 751 ILE A O 1
ATOM 5602 N N . ALA A 1 752 ? -22.988 21.193 -2.877 1.00 97.31 752 ALA A N 1
ATOM 5603 C CA . ALA A 1 752 ? -22.769 20.308 -1.740 1.00 97.31 752 ALA A CA 1
ATOM 5604 C C . ALA A 1 752 ? -22.949 18.845 -2.192 1.00 97.31 752 ALA A C 1
ATOM 5606 O O . ALA A 1 752 ? -24.084 18.374 -2.289 1.00 97.31 752 ALA A O 1
ATOM 5607 N N . PRO A 1 753 ? -21.854 18.140 -2.518 1.00 96.44 753 PRO A N 1
ATOM 5608 C CA . PRO A 1 753 ? -21.892 16.720 -2.852 1.00 96.44 753 PRO A CA 1
ATOM 5609 C C . PRO A 1 753 ? -21.993 15.832 -1.607 1.00 96.44 753 PRO A C 1
ATOM 5611 O O . PRO A 1 753 ? -21.587 16.220 -0.511 1.00 96.44 753 PRO A O 1
ATOM 5614 N N . ALA A 1 754 ? -22.455 14.595 -1.789 1.00 94.56 754 ALA A N 1
ATOM 5615 C CA . ALA A 1 754 ? -22.560 13.627 -0.702 1.00 94.56 754 ALA A CA 1
ATOM 5616 C C . ALA A 1 754 ? -21.209 13.041 -0.259 1.00 94.56 754 ALA A C 1
ATOM 5618 O O . ALA A 1 754 ? -21.102 12.607 0.883 1.00 94.56 754 ALA A O 1
ATOM 5619 N N . HIS A 1 755 ? -20.168 13.061 -1.103 1.00 94.38 755 HIS A N 1
ATOM 5620 C CA . HIS A 1 755 ? -18.870 12.441 -0.782 1.00 94.38 755 HIS A CA 1
ATOM 5621 C C . HIS A 1 755 ? -17.670 13.394 -0.674 1.00 94.38 755 HIS A C 1
ATOM 5623 O O . HIS A 1 755 ? -16.540 12.947 -0.465 1.00 94.38 755 HIS A O 1
ATOM 5629 N N . ASN A 1 756 ? -17.889 14.708 -0.785 1.00 92.25 756 ASN A N 1
ATOM 5630 C CA . ASN A 1 756 ? -16.841 15.726 -0.662 1.00 92.25 756 ASN A CA 1
ATOM 5631 C C . ASN A 1 756 ? -17.355 16.965 0.106 1.00 92.25 756 ASN A C 1
ATOM 5633 O O . ASN A 1 756 ? -18.563 17.122 0.284 1.00 92.25 756 ASN A O 1
ATOM 5637 N N . PRO A 1 757 ? -16.468 17.864 0.579 1.00 92.25 757 PRO A N 1
ATOM 5638 C CA . PRO A 1 757 ? -16.887 19.106 1.225 1.00 92.25 757 PRO A CA 1
ATOM 5639 C C . PRO A 1 757 ? -17.671 20.025 0.265 1.00 92.25 757 PRO A C 1
ATOM 5641 O O . PRO A 1 757 ? -17.382 20.021 -0.936 1.00 92.25 757 PRO A O 1
ATOM 5644 N N . PRO A 1 758 ? -18.577 20.885 0.769 1.00 94.06 758 PRO A N 1
ATOM 5645 C CA . PRO A 1 758 ? -19.249 21.893 -0.042 1.00 94.06 758 PRO A CA 1
ATOM 5646 C C . PRO A 1 758 ? -18.268 22.875 -0.690 1.00 94.06 758 PRO A C 1
ATOM 5648 O O . PRO A 1 758 ? -17.301 23.323 -0.067 1.00 94.06 758 PRO A O 1
ATOM 5651 N N . LEU A 1 759 ? -18.550 23.248 -1.936 1.00 93.44 759 LEU A N 1
ATOM 5652 C CA . LEU A 1 759 ? -17.726 24.127 -2.757 1.00 93.44 759 LEU A CA 1
ATOM 5653 C C . LEU A 1 759 ? -18.502 25.402 -3.108 1.00 93.44 759 LEU A C 1
ATOM 5655 O O . LEU A 1 759 ? -19.533 25.335 -3.770 1.00 93.44 759 LEU A O 1
ATOM 5659 N N . GLY A 1 760 ? -17.978 26.560 -2.694 1.00 90.94 760 GLY A N 1
ATOM 5660 C CA . GLY A 1 760 ? -18.540 27.889 -2.996 1.00 90.94 760 GLY A CA 1
ATOM 5661 C C . GLY A 1 760 ? -17.672 28.767 -3.909 1.00 90.94 760 GLY A C 1
ATOM 5662 O O . GLY A 1 760 ? -17.874 29.975 -3.981 1.00 90.94 760 GLY A O 1
ATOM 5663 N N . GLN A 1 761 ? -16.644 28.199 -4.547 1.00 86.25 761 GLN A N 1
ATOM 5664 C CA . GLN A 1 761 ? -15.733 28.907 -5.456 1.00 86.25 761 GLN A CA 1
ATOM 5665 C C . GLN A 1 761 ? -15.421 28.024 -6.665 1.00 86.25 761 GLN A C 1
ATOM 5667 O O . GLN A 1 761 ? -15.275 26.814 -6.523 1.00 86.25 761 GLN A O 1
ATOM 5672 N N . ASN A 1 762 ? -15.286 28.626 -7.852 1.00 91.12 762 ASN A N 1
ATOM 5673 C CA . ASN A 1 762 ? -14.953 27.929 -9.104 1.00 91.12 762 ASN A CA 1
ATOM 5674 C C . ASN A 1 762 ? -15.902 26.759 -9.455 1.00 91.12 762 ASN A C 1
ATOM 5676 O O . ASN A 1 762 ? -15.495 25.817 -10.136 1.00 91.12 762 ASN A O 1
ATOM 5680 N N . VAL A 1 763 ? -17.167 26.818 -9.012 1.00 93.62 763 VAL A N 1
ATOM 5681 C CA . VAL A 1 763 ? -18.162 25.733 -9.133 1.00 93.62 763 VAL A CA 1
ATOM 5682 C C . VAL A 1 763 ? -18.306 25.251 -10.580 1.00 93.62 763 VAL A C 1
ATOM 5684 O O . VAL A 1 763 ? -18.069 24.075 -10.859 1.00 93.62 763 VAL A O 1
ATOM 5687 N N . ARG A 1 764 ? -18.564 26.172 -11.520 1.00 94.12 764 ARG A N 1
ATOM 5688 C CA . ARG A 1 764 ? -18.608 25.895 -12.965 1.00 94.12 764 ARG A CA 1
ATOM 5689 C C . ARG A 1 764 ? -17.336 25.211 -13.482 1.00 94.12 764 ARG A C 1
ATOM 5691 O O . ARG A 1 764 ? -17.426 24.207 -14.180 1.00 94.12 764 ARG A O 1
ATOM 5698 N N . GLN A 1 765 ? -16.151 25.706 -13.115 1.00 92.94 765 GLN A N 1
ATOM 5699 C CA . GLN A 1 765 ? -14.879 25.108 -13.546 1.00 92.94 765 GLN A CA 1
ATOM 5700 C C . GLN A 1 765 ? -14.722 23.677 -13.015 1.00 92.94 765 GLN A C 1
ATOM 5702 O O . GLN A 1 765 ? -14.238 22.804 -13.738 1.00 92.94 765 GLN A O 1
ATOM 5707 N N . ARG A 1 766 ? -15.138 23.417 -11.768 1.00 95.38 766 ARG A N 1
ATOM 5708 C CA . ARG A 1 766 ? -15.044 22.084 -11.171 1.00 95.38 766 ARG A CA 1
ATOM 5709 C C . ARG A 1 766 ? -16.034 21.102 -11.794 1.00 95.38 766 ARG A C 1
ATOM 5711 O O . ARG A 1 766 ? -15.625 19.982 -12.088 1.00 95.38 766 ARG A O 1
ATOM 5718 N N . LEU A 1 767 ? -17.269 21.523 -12.068 1.00 96.38 767 LEU A N 1
ATOM 5719 C CA . LEU A 1 767 ? -18.248 20.725 -12.815 1.00 96.38 767 LEU A CA 1
ATOM 5720 C C . LEU A 1 767 ? -17.726 20.361 -14.216 1.00 96.38 767 LEU A C 1
ATOM 5722 O O . LEU A 1 767 ? -17.749 19.189 -14.585 1.00 96.38 767 LEU A O 1
ATOM 5726 N N . SER A 1 768 ? -17.155 21.315 -14.962 1.00 95.56 768 SER A N 1
ATOM 5727 C CA . SER A 1 768 ? -16.548 21.033 -16.274 1.00 95.56 768 SER A CA 1
ATOM 5728 C C . SER A 1 768 ? -15.351 20.075 -16.185 1.00 95.56 768 SER A C 1
ATOM 5730 O O . SER A 1 768 ? -15.223 19.163 -16.999 1.00 95.56 768 SER A O 1
ATOM 5732 N N . ALA A 1 769 ? -14.476 20.240 -15.186 1.00 93.75 769 ALA A N 1
ATOM 5733 C CA . ALA A 1 769 ? -13.315 19.366 -14.990 1.00 93.75 769 ALA A CA 1
ATOM 5734 C C . ALA A 1 769 ? -13.704 17.927 -14.596 1.00 93.75 769 ALA A C 1
ATOM 5736 O O . ALA A 1 769 ? -13.023 16.976 -15.001 1.00 93.75 769 ALA A O 1
ATOM 5737 N N . TYR A 1 770 ? -14.793 17.792 -13.829 1.00 95.31 770 TYR A N 1
ATOM 5738 C CA . TYR A 1 770 ? -15.424 16.531 -13.446 1.00 95.31 770 TYR A CA 1
ATOM 5739 C C . TYR A 1 770 ? -16.037 15.830 -14.661 1.00 95.31 770 TYR A C 1
ATOM 5741 O O . TYR A 1 770 ? -15.724 14.669 -14.921 1.00 95.31 770 TYR A O 1
ATOM 5749 N N . LEU A 1 771 ? -16.818 16.561 -15.464 1.00 94.12 771 LEU A N 1
ATOM 5750 C CA . LEU A 1 771 ? -17.425 16.053 -16.694 1.00 94.12 771 LEU A CA 1
ATOM 5751 C C . LEU A 1 771 ? -16.376 15.506 -17.668 1.00 94.12 771 LEU A C 1
ATOM 5753 O O . LEU A 1 771 ? -16.477 14.363 -18.107 1.00 94.12 771 LEU A O 1
ATOM 5757 N N . ALA A 1 772 ? -15.305 16.271 -17.894 1.00 95.56 772 ALA A N 1
ATOM 5758 C CA . ALA A 1 772 ? -14.207 15.902 -18.785 1.00 95.56 772 ALA A CA 1
ATOM 5759 C C . ALA A 1 772 ? -13.415 14.647 -18.343 1.00 95.56 772 ALA A C 1
ATOM 5761 O O . ALA A 1 772 ? -12.517 14.207 -19.059 1.00 95.56 772 ALA A O 1
ATOM 5762 N N . VAL A 1 773 ? -13.688 14.058 -17.167 1.00 96.38 773 VAL A N 1
ATOM 5763 C CA . VAL A 1 773 ? -13.141 12.733 -16.816 1.00 96.38 773 VAL A CA 1
ATOM 5764 C C . VAL A 1 773 ? -13.743 11.636 -17.699 1.00 96.38 773 VAL A C 1
ATOM 5766 O O . VAL A 1 773 ? -13.042 10.677 -18.010 1.00 96.38 773 VAL A O 1
ATOM 5769 N N . ILE A 1 774 ? -15.010 11.768 -18.107 1.00 95.31 774 ILE A N 1
ATOM 5770 C CA . ILE A 1 774 ? -15.651 10.836 -19.044 1.00 95.31 774 ILE A CA 1
ATOM 5771 C C . ILE A 1 774 ? -14.856 10.837 -20.350 1.00 95.31 774 ILE A C 1
ATOM 5773 O O . ILE A 1 774 ? -14.323 9.802 -20.734 1.00 95.31 774 ILE A O 1
ATOM 5777 N N . ASP A 1 775 ? -14.671 12.007 -20.952 1.00 93.44 775 ASP A N 1
ATOM 5778 C CA . ASP A 1 775 ? -14.025 12.128 -22.260 1.00 93.44 775 ASP A CA 1
ATOM 5779 C C . ASP A 1 775 ? -12.568 11.611 -22.220 1.00 93.44 775 ASP A C 1
ATOM 5781 O O . ASP A 1 775 ? -12.168 10.826 -23.074 1.00 93.44 775 ASP A O 1
ATOM 5785 N N . ARG A 1 776 ? -11.815 11.881 -21.139 1.00 96.56 776 ARG A N 1
ATOM 5786 C CA . ARG A 1 776 ? -10.469 11.299 -20.921 1.00 96.56 776 ARG A CA 1
ATOM 5787 C C . ARG A 1 776 ? -10.444 9.768 -20.802 1.00 96.56 776 ARG A C 1
ATOM 5789 O O . ARG A 1 776 ? -9.444 9.146 -21.158 1.00 96.56 776 ARG A O 1
ATOM 5796 N N . ARG A 1 777 ? -11.499 9.140 -20.267 1.00 96.75 777 ARG A N 1
ATOM 5797 C CA . ARG A 1 777 ? -11.620 7.666 -20.222 1.00 96.75 777 ARG A CA 1
ATOM 5798 C C . ARG A 1 777 ? -11.902 7.105 -21.620 1.00 96.75 777 ARG A C 1
ATOM 5800 O O . ARG A 1 777 ? -11.344 6.067 -21.966 1.00 96.75 777 ARG A O 1
ATOM 5807 N N . GLN A 1 778 ? -12.692 7.819 -22.419 1.00 94.94 778 GLN A N 1
ATOM 5808 C CA . GLN A 1 778 ? -13.012 7.478 -23.807 1.00 94.94 778 GLN A CA 1
ATOM 5809 C C . GLN A 1 778 ? -11.766 7.579 -24.703 1.00 94.94 778 GLN A C 1
ATOM 5811 O O . GLN A 1 778 ? -11.439 6.627 -25.407 1.00 94.94 778 GLN A O 1
ATOM 5816 N N . GLU A 1 779 ? -10.993 8.665 -24.580 1.00 96.19 779 GLU A N 1
ATOM 5817 C CA . GLU A 1 779 ? -9.676 8.841 -25.217 1.00 96.19 779 GLU A CA 1
ATOM 5818 C C . GLU A 1 779 ? -8.711 7.692 -24.871 1.00 96.19 779 GLU A C 1
ATOM 5820 O O . GLU A 1 779 ? -8.097 7.097 -25.758 1.00 96.19 779 GLU A O 1
ATOM 5825 N N . ALA A 1 780 ? -8.603 7.333 -23.585 1.00 96.12 780 ALA A N 1
ATOM 5826 C CA . ALA A 1 780 ? -7.746 6.237 -23.132 1.00 96.12 780 ALA A CA 1
ATOM 5827 C C . ALA A 1 780 ? -8.198 4.860 -23.657 1.00 96.12 780 ALA A C 1
ATOM 5829 O O . ALA A 1 780 ? -7.357 3.994 -23.908 1.00 96.12 780 ALA A O 1
ATOM 5830 N N . LEU A 1 781 ? -9.507 4.653 -23.842 1.00 97.38 781 LEU A N 1
ATOM 5831 C CA . LEU A 1 781 ? -10.055 3.434 -24.434 1.00 97.38 781 LEU A CA 1
ATOM 5832 C C . LEU A 1 781 ? -9.769 3.358 -25.942 1.00 97.38 781 LEU A C 1
ATOM 5834 O O . LEU A 1 781 ? -9.337 2.310 -26.413 1.00 97.38 781 LEU A O 1
ATOM 5838 N N . VAL A 1 782 ? -9.922 4.456 -26.688 1.00 97.25 782 VAL A N 1
ATOM 5839 C CA . VAL A 1 782 ? -9.540 4.518 -28.113 1.00 97.25 782 VAL A CA 1
ATOM 5840 C C . VAL A 1 782 ? -8.040 4.252 -28.289 1.00 97.25 782 VAL A C 1
ATOM 5842 O O . VAL A 1 782 ? -7.654 3.436 -29.126 1.00 97.25 782 VAL A O 1
ATOM 5845 N N . GLU A 1 783 ? -7.188 4.852 -27.451 1.00 97.06 783 GLU A N 1
ATOM 5846 C CA . GLU A 1 783 ? -5.737 4.614 -27.468 1.00 97.06 783 GLU A CA 1
ATOM 5847 C C . GLU A 1 783 ? -5.392 3.138 -27.191 1.00 97.06 783 GLU A C 1
ATOM 5849 O O . GLU A 1 783 ? -4.578 2.541 -27.899 1.00 97.06 783 GLU A O 1
ATOM 5854 N N . LEU A 1 784 ? -6.060 2.510 -26.214 1.00 96.06 784 LEU A N 1
ATOM 5855 C CA . LEU A 1 784 ? -5.920 1.079 -25.925 1.00 96.06 784 LEU A CA 1
ATOM 5856 C C . LEU A 1 784 ? -6.322 0.203 -27.129 1.00 96.06 784 LEU A C 1
ATOM 5858 O O . LEU A 1 784 ? -5.700 -0.836 -27.372 1.00 96.06 784 LEU A O 1
ATOM 5862 N N . LEU A 1 785 ? -7.347 0.620 -27.875 1.00 97.38 785 LEU A N 1
ATOM 5863 C CA . LEU A 1 785 ? -7.931 -0.109 -29.003 1.00 97.38 785 LEU A CA 1
ATOM 5864 C C . LEU A 1 785 ? -7.253 0.157 -30.359 1.00 97.38 785 LEU A C 1
ATOM 5866 O O . LEU A 1 785 ? -7.660 -0.448 -31.350 1.00 97.38 785 LEU A O 1
ATOM 5870 N N . ARG A 1 786 ? -6.154 0.927 -30.423 1.00 95.56 786 ARG A N 1
ATOM 5871 C CA . ARG A 1 786 ? -5.271 0.984 -31.617 1.00 95.56 786 ARG A CA 1
ATOM 5872 C C . ARG A 1 786 ? -4.739 -0.385 -32.064 1.00 95.56 786 ARG A C 1
ATOM 5874 O O . ARG A 1 786 ? -4.236 -0.527 -33.174 1.00 95.56 786 ARG A O 1
ATOM 5881 N N . GLN A 1 787 ? -4.790 -1.380 -31.183 1.00 91.75 787 GLN A N 1
ATOM 5882 C CA . GLN A 1 787 ? -4.545 -2.783 -31.499 1.00 91.75 787 GLN A CA 1
ATOM 5883 C C . GLN A 1 787 ? -5.792 -3.588 -31.122 1.00 91.75 787 GLN A C 1
ATOM 5885 O O . GLN A 1 787 ? -6.250 -3.411 -29.988 1.00 91.75 787 GLN A O 1
ATOM 5890 N N . PRO A 1 788 ? -6.280 -4.507 -31.979 1.00 95.88 788 PRO A N 1
ATOM 5891 C CA . PRO A 1 788 ? -7.448 -5.331 -31.684 1.00 95.88 788 PRO A CA 1
ATOM 5892 C C . PRO A 1 788 ? -7.358 -6.041 -30.324 1.00 95.88 788 PRO A C 1
ATOM 5894 O O . PRO A 1 788 ? -6.330 -6.644 -30.001 1.00 95.88 788 PRO A O 1
ATOM 5897 N N . LYS A 1 789 ? -8.425 -5.977 -29.516 1.00 96.81 789 LYS A N 1
ATOM 5898 C CA . LYS A 1 789 ? -8.508 -6.631 -28.195 1.00 96.81 789 LYS A CA 1
ATOM 5899 C C . LYS A 1 789 ? -9.825 -7.362 -27.999 1.00 96.81 789 LYS A C 1
ATOM 5901 O O . LYS A 1 789 ? -10.880 -6.872 -28.384 1.00 96.81 789 LYS A O 1
ATOM 5906 N N . THR A 1 790 ? -9.777 -8.509 -27.328 1.00 97.25 790 THR A N 1
ATOM 5907 C CA . THR A 1 790 ? -10.991 -9.186 -26.847 1.00 97.25 790 THR A CA 1
ATOM 5908 C C . THR A 1 790 ? -11.572 -8.441 -25.644 1.00 97.25 790 THR A C 1
ATOM 5910 O O . THR A 1 790 ? -10.831 -7.817 -24.884 1.00 97.25 790 THR A O 1
ATOM 5913 N N . TRP A 1 791 ? -12.883 -8.556 -25.408 1.00 96.00 791 TRP A N 1
ATOM 5914 C CA . TRP A 1 791 ? -13.547 -7.933 -24.252 1.00 96.00 791 TRP A CA 1
ATOM 5915 C C . TRP A 1 791 ? -12.828 -8.150 -22.897 1.00 96.00 791 TRP A C 1
ATOM 5917 O O . TRP A 1 791 ? -12.607 -7.161 -22.192 1.00 96.00 791 TRP A O 1
ATOM 5927 N N . PRO A 1 792 ? -12.377 -9.372 -22.525 1.00 95.69 792 PRO A N 1
ATOM 5928 C CA . PRO A 1 792 ? -11.595 -9.573 -21.305 1.00 95.69 792 PRO A CA 1
ATOM 5929 C C . PRO A 1 792 ? -10.326 -8.718 -21.240 1.00 95.69 792 PRO A C 1
ATOM 5931 O O . PRO A 1 792 ? -10.086 -8.097 -20.213 1.00 95.69 792 PRO A O 1
ATOM 5934 N N . MET A 1 793 ? -9.560 -8.611 -22.333 1.00 95.69 793 MET A N 1
ATOM 5935 C CA . MET A 1 793 ? -8.324 -7.815 -22.376 1.00 95.69 793 MET A CA 1
ATOM 5936 C C . MET A 1 793 ? -8.571 -6.313 -22.189 1.00 95.69 793 MET A C 1
ATOM 5938 O O . MET A 1 793 ? -7.692 -5.613 -21.695 1.00 95.69 793 MET A O 1
ATOM 5942 N N . ILE A 1 794 ? -9.746 -5.811 -22.582 1.00 97.12 794 ILE A N 1
ATOM 5943 C CA . ILE A 1 794 ? -10.131 -4.406 -22.387 1.00 97.12 794 ILE A CA 1
ATOM 5944 C C . ILE A 1 794 ? -10.448 -4.156 -20.908 1.00 97.12 794 ILE A C 1
ATOM 5946 O O . ILE A 1 794 ? -9.915 -3.225 -20.312 1.00 97.12 794 ILE A O 1
ATOM 5950 N N . VAL A 1 795 ? -11.261 -5.020 -20.290 1.00 95.44 795 VAL A N 1
ATOM 5951 C CA . VAL A 1 795 ? -11.591 -4.927 -18.855 1.00 95.44 795 VAL A CA 1
ATOM 5952 C C . VAL A 1 795 ? -10.339 -5.114 -17.990 1.00 95.44 795 VAL A C 1
ATOM 5954 O O . VAL A 1 795 ? -10.119 -4.367 -17.039 1.00 95.44 795 VAL A O 1
ATOM 5957 N N . ASP A 1 796 ? -9.484 -6.073 -18.346 1.00 93.44 796 ASP A N 1
ATOM 5958 C CA . ASP A 1 796 ? -8.246 -6.378 -17.626 1.00 93.44 796 ASP A CA 1
ATOM 5959 C C . ASP A 1 796 ? -7.126 -5.352 -17.877 1.00 93.44 796 ASP A C 1
ATOM 5961 O O . ASP A 1 796 ? -6.093 -5.416 -17.214 1.00 93.44 796 ASP A O 1
ATOM 5965 N N . ALA A 1 797 ? -7.322 -4.355 -18.752 1.00 93.69 797 ALA A N 1
ATOM 5966 C CA . ALA A 1 797 ? -6.444 -3.183 -18.827 1.00 93.69 797 ALA A CA 1
ATOM 5967 C C . ALA A 1 797 ? -6.616 -2.240 -17.616 1.00 93.69 797 ALA A C 1
ATOM 5969 O O . ALA A 1 797 ? -5.670 -1.535 -17.256 1.00 93.69 797 ALA A O 1
ATOM 5970 N N . ALA A 1 798 ? -7.778 -2.286 -16.947 1.00 94.00 798 ALA A N 1
ATOM 5971 C CA . ALA A 1 798 ? -8.089 -1.552 -15.717 1.00 94.00 798 ALA A CA 1
ATOM 5972 C C . ALA A 1 798 ? -7.914 -0.021 -15.825 1.00 94.00 798 ALA A C 1
ATOM 5974 O O . ALA A 1 798 ? -7.267 0.596 -14.971 1.00 94.00 798 ALA A O 1
ATOM 5975 N N . LEU A 1 799 ? -8.466 0.587 -16.881 1.00 93.31 799 LEU A N 1
ATOM 5976 C CA . LEU A 1 799 ? -8.327 2.018 -17.179 1.00 93.31 799 LEU A CA 1
ATOM 5977 C C . LEU A 1 799 ? -8.956 2.933 -16.111 1.00 93.31 799 LEU A C 1
ATOM 5979 O O . LEU A 1 799 ? -8.522 4.077 -15.978 1.00 93.31 799 LEU A O 1
ATOM 5983 N N . ILE A 1 800 ? -9.963 2.465 -15.361 1.00 92.88 800 ILE A N 1
ATOM 5984 C CA . ILE A 1 800 ? -10.708 3.291 -14.395 1.00 92.88 800 ILE A CA 1
ATOM 5985 C C . ILE A 1 800 ? -10.257 3.021 -12.952 1.00 92.88 800 ILE A C 1
ATOM 5987 O O . ILE A 1 800 ? -9.871 3.950 -12.241 1.00 92.88 800 ILE A O 1
ATOM 5991 N N . TYR A 1 801 ? -10.285 1.765 -12.503 1.00 84.62 801 TYR A N 1
ATOM 5992 C CA . TYR A 1 801 ? -9.966 1.385 -11.121 1.00 84.62 801 TYR A CA 1
ATOM 5993 C C . TYR A 1 801 ? -8.506 0.980 -10.886 1.00 84.62 801 TYR A C 1
ATOM 5995 O O . TYR A 1 801 ? -8.034 0.995 -9.745 1.00 84.62 801 TYR A O 1
ATOM 6003 N N . GLY A 1 802 ? -7.776 0.612 -11.940 1.00 89.12 802 GLY A N 1
ATOM 6004 C CA . GLY A 1 802 ? -6.417 0.093 -11.837 1.00 89.12 802 GLY A CA 1
ATOM 6005 C C . GLY A 1 802 ? -6.325 -1.350 -11.314 1.00 89.12 802 GLY A C 1
ATOM 6006 O O . GLY A 1 802 ? -7.188 -1.875 -10.606 1.00 89.12 802 GLY A O 1
ATOM 6007 N N . GLN A 1 803 ? -5.207 -1.994 -11.653 1.00 86.38 803 GLN A N 1
ATOM 6008 C CA . GLN A 1 803 ? -4.968 -3.435 -11.481 1.00 86.38 803 GLN A CA 1
ATOM 6009 C C . GLN A 1 803 ? -5.202 -3.959 -10.052 1.00 86.38 803 GLN A C 1
ATOM 6011 O O . GLN A 1 803 ? -5.789 -5.021 -9.853 1.00 86.38 803 GLN A O 1
ATOM 6016 N N . ALA A 1 804 ? -4.779 -3.204 -9.034 1.00 79.31 804 ALA A N 1
ATOM 6017 C CA . ALA A 1 804 ? -4.902 -3.622 -7.636 1.00 79.31 804 ALA A CA 1
ATOM 6018 C C . ALA A 1 804 ? -6.359 -3.672 -7.136 1.00 79.31 804 ALA A C 1
ATOM 6020 O O . ALA A 1 804 ? -6.667 -4.452 -6.235 1.00 79.31 804 ALA A O 1
ATOM 6021 N N . ALA A 1 805 ? -7.249 -2.854 -7.706 1.00 74.44 805 ALA A N 1
ATOM 6022 C CA . ALA A 1 805 ? -8.662 -2.840 -7.350 1.00 74.44 805 ALA A CA 1
ATOM 6023 C C . ALA A 1 805 ? -9.435 -3.924 -8.114 1.00 74.44 805 ALA A C 1
ATOM 6025 O O . ALA A 1 805 ? -10.153 -4.699 -7.483 1.00 74.44 805 ALA A O 1
ATOM 6026 N N . ILE A 1 806 ? -9.229 -4.061 -9.432 1.00 85.56 806 ILE A N 1
ATOM 6027 C CA . ILE A 1 806 ? -9.929 -5.079 -10.242 1.00 85.56 806 ILE A CA 1
ATOM 6028 C C . ILE A 1 806 ? -9.528 -6.529 -9.914 1.00 85.56 806 ILE A C 1
ATOM 6030 O O . ILE A 1 806 ? -10.217 -7.463 -10.309 1.00 85.56 806 ILE A O 1
ATOM 6034 N N . ALA A 1 807 ? -8.477 -6.748 -9.116 1.00 78.38 807 ALA A N 1
ATOM 6035 C CA . ALA A 1 807 ? -8.211 -8.049 -8.498 1.00 78.38 807 ALA A CA 1
ATOM 6036 C C . ALA A 1 807 ? -9.375 -8.543 -7.603 1.00 78.38 807 ALA A C 1
ATOM 6038 O O . ALA A 1 807 ? -9.492 -9.738 -7.329 1.00 78.38 807 ALA A O 1
ATOM 6039 N N . GLN A 1 808 ? -10.253 -7.639 -7.151 1.00 78.94 808 GLN A N 1
ATOM 6040 C CA . GLN A 1 808 ? -11.489 -7.970 -6.448 1.00 78.94 808 GLN A CA 1
ATOM 6041 C C . GLN A 1 808 ? -12.653 -8.146 -7.449 1.00 78.94 808 GLN A C 1
ATOM 6043 O O . GLN A 1 808 ? -12.935 -7.220 -8.215 1.00 78.94 808 GLN A O 1
ATOM 6048 N N . PRO A 1 809 ? -13.409 -9.267 -7.417 1.00 80.88 809 PRO A N 1
ATOM 6049 C CA . PRO A 1 809 ? -14.440 -9.560 -8.422 1.00 80.88 809 PRO A CA 1
ATOM 6050 C C . PRO A 1 809 ? -15.527 -8.488 -8.596 1.00 80.88 809 PRO A C 1
ATOM 6052 O O . PRO A 1 809 ? -16.029 -8.306 -9.704 1.00 80.88 809 PRO A O 1
ATOM 6055 N N . LEU A 1 810 ? -15.890 -7.775 -7.523 1.00 79.88 810 LEU A N 1
ATOM 6056 C CA . LEU A 1 810 ? -16.895 -6.709 -7.571 1.00 79.88 810 LEU A CA 1
ATOM 6057 C C . LEU A 1 810 ? -16.377 -5.466 -8.315 1.00 79.88 810 LEU A C 1
ATOM 6059 O O . LEU A 1 810 ? -17.077 -4.926 -9.166 1.00 79.88 810 LEU A O 1
ATOM 6063 N N . PHE A 1 811 ? -15.128 -5.065 -8.068 1.00 83.88 811 PHE A N 1
ATOM 6064 C CA . PHE A 1 811 ? -14.502 -3.937 -8.761 1.00 83.88 811 PHE A CA 1
ATOM 6065 C C . PHE A 1 811 ? -14.200 -4.260 -10.229 1.00 83.88 811 PHE A C 1
ATOM 6067 O O . PHE A 1 811 ? -14.404 -3.402 -11.079 1.00 83.88 811 PHE A O 1
ATOM 6074 N N . ARG A 1 812 ? -13.827 -5.507 -10.564 1.00 90.12 812 ARG A N 1
ATOM 6075 C CA . ARG A 1 812 ? -13.733 -5.949 -11.972 1.00 90.12 812 ARG A CA 1
ATOM 6076 C C . ARG A 1 812 ? -15.078 -5.886 -12.695 1.00 90.12 812 ARG A C 1
ATOM 6078 O O . ARG A 1 812 ? -15.137 -5.535 -13.870 1.00 90.12 812 ARG A O 1
ATOM 6085 N N . TYR A 1 813 ? -16.167 -6.223 -12.002 1.00 88.69 813 TYR A N 1
ATOM 6086 C CA . TYR A 1 813 ? -17.511 -6.038 -12.541 1.00 88.69 813 TYR A CA 1
ATOM 6087 C C . TYR A 1 813 ? -17.828 -4.555 -12.758 1.00 88.69 813 TYR A C 1
ATOM 6089 O O . TYR A 1 813 ? -18.259 -4.212 -13.855 1.00 88.69 813 TYR A O 1
ATOM 6097 N N . PHE A 1 814 ? -17.550 -3.672 -11.796 1.00 91.62 814 PHE A N 1
ATOM 6098 C CA . PHE A 1 814 ? -17.762 -2.233 -11.983 1.00 91.62 814 PHE A CA 1
ATOM 6099 C C . PHE A 1 814 ? -16.932 -1.650 -13.135 1.00 91.62 814 PHE A C 1
ATOM 6101 O O . PHE A 1 814 ? -17.498 -0.965 -13.984 1.00 91.62 814 PHE A O 1
ATOM 6108 N N . GLU A 1 815 ? -15.646 -2.005 -13.239 1.00 95.00 815 GLU A N 1
ATOM 6109 C CA . GLU A 1 815 ? -14.787 -1.686 -14.392 1.00 95.00 815 GLU A CA 1
ATOM 6110 C C . GLU A 1 815 ? -15.478 -2.098 -15.702 1.00 95.00 815 GLU A C 1
ATOM 6112 O O . GLU A 1 815 ? -15.713 -1.260 -16.568 1.00 95.00 815 GLU A O 1
ATOM 6117 N N . SER A 1 816 ? -15.920 -3.359 -15.807 1.00 95.38 816 SER A N 1
ATOM 6118 C CA . SER A 1 816 ? -16.626 -3.867 -16.993 1.00 95.38 816 SER A CA 1
ATOM 6119 C C . SER A 1 816 ? -17.917 -3.110 -17.322 1.00 95.38 816 SER A C 1
ATOM 6121 O O . SER A 1 816 ? -18.248 -2.950 -18.492 1.00 95.38 816 SER A O 1
ATOM 6123 N N . GLN A 1 817 ? -18.660 -2.632 -16.318 1.00 95.56 817 GLN A N 1
ATOM 6124 C CA . GLN A 1 817 ? -19.909 -1.904 -16.554 1.00 95.56 817 GLN A CA 1
ATOM 6125 C C . GLN A 1 817 ? -19.668 -0.453 -16.966 1.00 95.56 817 GLN A C 1
ATOM 6127 O O . GLN A 1 817 ? -20.509 0.115 -17.660 1.00 95.56 817 GLN A O 1
ATOM 6132 N N . MET A 1 818 ? -18.559 0.151 -16.539 1.00 96.75 818 MET A N 1
ATOM 6133 C CA . MET A 1 818 ? -18.190 1.511 -16.927 1.00 96.75 818 MET A CA 1
ATOM 6134 C C . MET A 1 818 ? -17.509 1.528 -18.299 1.00 96.75 818 MET A C 1
ATOM 6136 O O . MET A 1 818 ? -17.912 2.307 -19.155 1.00 96.75 818 MET A O 1
ATOM 6140 N N . ILE A 1 819 ? -16.557 0.621 -18.542 1.00 97.62 819 ILE A N 1
ATOM 6141 C CA . ILE A 1 819 ? -15.897 0.439 -19.845 1.00 97.62 819 ILE A CA 1
ATOM 6142 C C . ILE A 1 819 ? -16.898 0.033 -20.930 1.00 97.62 819 ILE A C 1
ATOM 6144 O O . ILE A 1 819 ? -16.803 0.533 -22.045 1.00 97.62 819 ILE A O 1
ATOM 6148 N N . GLY A 1 820 ? -17.885 -0.813 -20.606 1.00 96.75 820 GLY A N 1
ATOM 6149 C CA . GLY A 1 820 ? -18.922 -1.225 -21.557 1.00 96.75 820 GLY A CA 1
ATOM 6150 C C . GLY A 1 820 ? -19.663 -0.033 -22.157 1.00 96.75 820 GLY A C 1
ATOM 6151 O O . GLY A 1 820 ? -19.712 0.091 -23.369 1.00 96.75 820 GLY A O 1
ATOM 6152 N N . LYS A 1 821 ? -20.105 0.916 -21.324 1.00 96.56 821 LYS A N 1
ATOM 6153 C CA . LYS A 1 821 ? -20.837 2.107 -21.789 1.00 96.56 821 LYS A CA 1
ATOM 6154 C C . LYS A 1 821 ? -19.997 3.027 -22.682 1.00 96.56 821 LYS A C 1
ATOM 6156 O O . LYS A 1 821 ? -20.522 3.586 -23.635 1.00 96.56 821 LYS A O 1
ATOM 6161 N N . HIS A 1 822 ? -18.696 3.157 -22.400 1.00 97.44 822 HIS A N 1
ATOM 6162 C CA . HIS A 1 822 ? -17.757 3.870 -23.283 1.00 97.44 822 HIS A CA 1
ATOM 6163 C C . HIS A 1 822 ? -17.608 3.171 -24.632 1.00 97.44 822 HIS A C 1
ATOM 6165 O O . HIS A 1 822 ? -17.558 3.820 -25.671 1.00 97.44 822 HIS A O 1
ATOM 6171 N N . LEU A 1 823 ? -17.535 1.842 -24.610 1.00 96.44 823 LEU A N 1
ATOM 6172 C CA . LEU A 1 823 ? -17.399 1.024 -25.805 1.00 96.44 823 LEU A CA 1
ATOM 6173 C C . LEU A 1 823 ? -18.676 1.056 -26.659 1.00 96.44 823 LEU A C 1
ATOM 6175 O O . LEU A 1 823 ? -18.576 1.215 -27.870 1.00 96.44 823 LEU A O 1
ATOM 6179 N N . ASP A 1 824 ? -19.853 0.982 -26.031 1.00 95.62 824 ASP A N 1
ATOM 6180 C CA . ASP A 1 824 ? -21.166 1.090 -26.678 1.00 95.62 824 ASP A CA 1
ATOM 6181 C C . ASP A 1 824 ? -21.326 2.448 -27.393 1.00 95.62 824 ASP A C 1
ATOM 6183 O O . ASP A 1 824 ? -21.748 2.499 -28.549 1.00 95.62 824 ASP A O 1
ATOM 6187 N N . GLU A 1 825 ? -20.919 3.546 -26.743 1.00 95.19 825 GLU A N 1
ATOM 6188 C CA . GLU A 1 825 ? -20.909 4.890 -27.335 1.00 95.19 825 GLU A CA 1
ATOM 6189 C C . GLU A 1 825 ? -19.936 4.990 -28.526 1.00 95.19 825 GLU A C 1
ATOM 6191 O O . GLU A 1 825 ? -20.314 5.473 -29.595 1.00 95.19 825 GLU A O 1
ATOM 6196 N N . LEU A 1 826 ? -18.702 4.494 -28.382 1.00 96.56 826 LEU A N 1
ATOM 6197 C CA . LEU A 1 826 ? -17.693 4.507 -29.450 1.00 96.56 826 LEU A CA 1
ATOM 6198 C C . LEU A 1 826 ? -18.085 3.644 -30.661 1.00 96.56 826 LEU A C 1
ATOM 6200 O O . LEU A 1 826 ? -17.784 4.016 -31.797 1.00 96.56 826 LEU A O 1
ATOM 6204 N N . LEU A 1 827 ? -18.768 2.517 -30.431 1.00 95.81 827 LEU A N 1
ATOM 6205 C CA . LEU A 1 827 ? -19.348 1.673 -31.479 1.00 95.81 827 LEU A CA 1
ATOM 6206 C C . LEU A 1 827 ? -20.473 2.413 -32.216 1.00 95.81 827 LEU A C 1
ATOM 6208 O O . LEU A 1 827 ? -20.496 2.421 -33.445 1.00 95.81 827 LEU A O 1
ATOM 6212 N N . ALA A 1 828 ? -21.374 3.081 -31.487 1.00 94.88 828 ALA A N 1
ATOM 6213 C CA . ALA A 1 828 ? -22.452 3.878 -32.079 1.00 94.88 828 ALA A CA 1
ATOM 6214 C C . ALA A 1 828 ? -21.932 5.095 -32.873 1.00 94.88 828 ALA A C 1
ATOM 6216 O O . ALA A 1 828 ? -22.532 5.481 -33.874 1.00 94.88 828 ALA A O 1
ATOM 6217 N N . GLN A 1 829 ? -20.801 5.673 -32.457 1.00 94.69 829 GLN A N 1
ATOM 6218 C CA . GLN A 1 829 ? -20.101 6.754 -33.162 1.00 94.69 829 GLN A CA 1
ATOM 6219 C C . GLN A 1 829 ? -19.276 6.268 -34.370 1.00 94.69 829 GLN A C 1
ATOM 6221 O O . GLN A 1 829 ? -18.782 7.096 -35.133 1.00 94.69 829 GLN A O 1
ATOM 6226 N N . GLY A 1 830 ? -19.091 4.953 -34.546 1.00 94.88 830 GLY A N 1
ATOM 6227 C CA . GLY A 1 830 ? -18.214 4.384 -35.576 1.00 94.88 830 GLY A CA 1
ATOM 6228 C C . GLY A 1 830 ? -16.716 4.632 -35.341 1.00 94.88 830 GLY A C 1
ATOM 6229 O O . GLY A 1 830 ? -15.921 4.429 -36.252 1.00 94.88 830 GLY A O 1
ATOM 6230 N N . ALA A 1 831 ? -16.325 5.065 -34.138 1.00 95.06 831 ALA A N 1
ATOM 6231 C CA . ALA A 1 831 ? -14.931 5.295 -33.745 1.00 95.06 831 ALA A CA 1
ATOM 6232 C C . ALA A 1 831 ? -14.219 4.002 -33.298 1.00 95.06 831 ALA A C 1
ATOM 6234 O O . ALA A 1 831 ? -12.991 3.933 -33.263 1.00 95.06 831 ALA A O 1
ATOM 6235 N N . VAL A 1 832 ? -14.997 2.972 -32.957 1.00 96.94 832 VAL A N 1
ATOM 6236 C CA . VAL A 1 832 ? -14.545 1.600 -32.708 1.00 96.94 832 VAL A CA 1
ATOM 6237 C C . VAL A 1 832 ? -15.404 0.652 -33.540 1.00 96.94 832 VAL A C 1
ATOM 6239 O O . VAL A 1 832 ? -16.601 0.874 -33.707 1.00 96.94 832 VAL A O 1
ATOM 6242 N N . VAL A 1 833 ? -14.807 -0.433 -34.027 1.00 95.50 833 VAL A N 1
ATOM 6243 C CA . VAL A 1 833 ? -15.502 -1.569 -34.649 1.00 95.50 833 VAL A CA 1
ATOM 6244 C C . VAL A 1 833 ? -15.276 -2.840 -33.839 1.00 95.50 833 VAL A C 1
ATOM 6246 O O . VAL A 1 833 ? -14.262 -2.978 -33.157 1.00 95.50 833 VAL A O 1
ATOM 6249 N N . CYS A 1 834 ? -16.215 -3.783 -33.935 1.00 95.88 834 CYS A N 1
ATOM 6250 C CA . CYS A 1 834 ? -16.061 -5.140 -33.417 1.00 95.88 834 CYS A CA 1
ATOM 6251 C C . CYS A 1 834 ? -16.149 -6.144 -34.572 1.00 95.88 834 CYS A C 1
ATOM 6253 O O . CYS A 1 834 ? -17.170 -6.214 -35.255 1.00 95.88 834 CYS A O 1
ATOM 6255 N N . GLN A 1 835 ? -15.082 -6.911 -34.792 1.00 93.44 835 GLN A N 1
ATOM 6256 C CA . GLN A 1 835 ? -14.995 -7.960 -35.810 1.00 93.44 835 GLN A CA 1
ATOM 6257 C C . GLN A 1 835 ? -14.537 -9.254 -35.134 1.00 93.44 835 GLN A C 1
ATOM 6259 O O . GLN A 1 835 ? -13.561 -9.251 -34.391 1.00 93.44 835 GLN A O 1
ATOM 6264 N N . GLU A 1 836 ? -15.276 -10.349 -35.328 1.00 92.06 836 GLU A N 1
ATOM 6265 C CA . GLU A 1 836 ? -14.972 -11.675 -34.747 1.00 92.06 836 GLU A CA 1
ATOM 6266 C C . GLU A 1 836 ? -14.748 -11.679 -33.210 1.00 92.06 836 GLU A C 1
ATOM 6268 O O . GLU A 1 836 ? -14.063 -12.537 -32.659 1.00 92.06 836 GLU A O 1
ATOM 6273 N N . GLY A 1 837 ? -15.347 -10.722 -32.486 1.00 90.00 837 GLY A N 1
ATOM 6274 C CA . GLY A 1 837 ? -15.189 -10.564 -31.031 1.00 90.00 837 GLY A CA 1
ATOM 6275 C C . GLY A 1 837 ? -13.941 -9.782 -30.590 1.00 90.00 837 GLY A C 1
ATOM 6276 O O . GLY A 1 837 ? -13.686 -9.663 -29.386 1.00 90.00 837 GLY A O 1
ATOM 6277 N N . LEU A 1 838 ? -13.182 -9.232 -31.541 1.00 95.00 838 LEU A N 1
ATOM 6278 C CA . LEU A 1 838 ? -12.106 -8.273 -31.321 1.00 95.00 838 LEU A CA 1
ATOM 6279 C C . LEU A 1 838 ? -12.607 -6.850 -31.578 1.00 95.00 838 LEU A C 1
ATOM 6281 O O . LEU A 1 838 ? -13.167 -6.562 -32.633 1.00 95.00 838 LEU A O 1
ATOM 6285 N N . PHE A 1 839 ? -12.356 -5.953 -30.629 1.00 97.50 839 PHE A N 1
ATOM 6286 C CA . PHE A 1 839 ? -12.631 -4.525 -30.753 1.00 97.50 839 PHE A CA 1
ATOM 6287 C C . PHE A 1 839 ? -11.360 -3.787 -31.171 1.00 97.50 839 PHE A C 1
ATOM 6289 O O . PHE A 1 839 ? -10.293 -4.055 -30.612 1.00 97.50 839 PHE A O 1
ATOM 6296 N N . SER A 1 840 ? -11.470 -2.840 -32.097 1.00 96.00 840 SER A N 1
ATOM 6297 C CA . SER A 1 840 ? -10.375 -1.951 -32.505 1.00 96.00 840 SER A CA 1
ATOM 6298 C C . SER A 1 840 ? -10.888 -0.559 -32.859 1.00 96.00 840 SER A C 1
ATOM 6300 O O . SER A 1 840 ? -11.997 -0.423 -33.372 1.00 96.00 840 SER A O 1
ATOM 6302 N N . ALA A 1 841 ? -10.073 0.465 -32.612 1.00 95.12 841 ALA A N 1
ATOM 6303 C CA . ALA A 1 841 ? -10.308 1.809 -33.128 1.00 95.12 841 ALA A CA 1
ATOM 6304 C C . ALA A 1 841 ? -10.256 1.816 -34.669 1.00 95.12 841 ALA A C 1
ATOM 6306 O O . ALA A 1 841 ? -9.574 0.973 -35.261 1.00 95.12 841 ALA A O 1
ATOM 6307 N N . VAL A 1 842 ? -10.993 2.745 -35.283 1.00 88.81 842 VAL A N 1
ATOM 6308 C CA . VAL A 1 842 ? -11.077 2.956 -36.744 1.00 88.81 842 VAL A CA 1
ATOM 6309 C C . VAL A 1 842 ? -10.054 3.989 -37.215 1.00 88.81 842 VAL A C 1
ATOM 6311 O O . VAL A 1 842 ? -9.895 5.012 -36.514 1.00 88.81 842 VAL A O 1
#

Nearest PDB structures (foldseek):
  3opf-assembly3_C  TM=8.827E-01  e=4.092E-41  Thermus thermophilus HB8
  3opf-assembly1_A  TM=8.782E-01  e=1.820E-41  Thermus thermophilus HB8
  3opf-assembly2_B  TM=8.793E-01  e=7.415E-41  Thermus thermophilus HB8
  3oep-assembly1_A  TM=8.864E-01  e=2.306E-40  Thermus thermophilus HB8
  3ore-assembly1_A  TM=8.838E-01  e=3.436E-39  Thermus thermophilus HB8

pLDDT: mean 85.19, std 19.96, range [22.34, 98.69]

Solvent-accessible surface area (backbone atoms only — not comparable to full-atom values): 44461 Å² total; per-residue (Å²): 133,83,70,73,60,51,66,30,45,45,31,75,42,22,36,38,36,37,54,62,94,52,98,58,37,64,56,44,52,50,30,28,56,49,38,42,61,75,65,55,54,74,41,63,59,38,68,35,66,44,86,73,34,39,36,41,32,39,42,58,92,69,37,53,69,64,61,52,40,52,47,50,52,54,21,47,73,68,41,60,76,70,76,71,78,80,35,64,78,41,81,41,56,25,30,64,30,64,95,47,3,74,35,26,63,60,55,12,56,74,49,76,35,53,56,67,56,39,51,51,61,65,33,68,54,68,23,43,21,62,28,36,31,38,45,45,33,12,44,43,32,45,77,52,61,74,70,70,48,36,74,48,49,96,69,53,41,79,61,42,61,56,18,32,25,32,30,52,32,71,32,41,43,44,33,32,75,32,44,60,46,32,49,41,32,35,11,29,28,49,64,70,28,33,40,71,88,43,89,68,34,37,71,69,52,66,50,19,24,42,24,47,39,86,41,93,72,77,78,66,71,77,69,70,76,46,45,69,51,66,34,84,78,26,39,70,36,33,36,27,71,35,37,57,46,59,28,34,46,19,15,75,28,26,70,72,38,51,48,43,9,37,68,27,57,23,40,52,47,58,65,24,38,26,51,13,19,47,22,30,73,31,59,46,54,50,28,23,38,34,28,32,48,34,30,37,30,29,35,28,62,36,75,36,29,36,10,40,19,62,24,42,34,50,40,18,49,75,81,42,82,48,70,63,49,26,29,42,83,42,49,54,76,39,36,45,36,35,36,71,41,81,32,27,35,32,27,23,42,18,44,27,36,23,47,23,46,57,62,58,78,79,19,52,30,40,40,49,91,66,37,33,23,35,67,60,49,64,74,39,69,46,26,17,32,74,53,71,78,83,84,81,61,34,66,62,57,78,90,73,53,79,69,74,44,80,46,50,72,84,81,51,66,38,63,17,74,39,37,85,44,36,46,71,68,30,53,47,46,67,76,71,50,56,62,34,67,40,92,81,42,56,97,64,38,44,33,49,46,60,82,86,70,55,61,38,80,88,49,76,80,68,52,66,65,43,74,62,72,76,60,82,51,80,71,66,72,68,79,95,76,80,78,68,40,34,33,44,60,65,86,42,60,51,27,63,60,93,71,100,62,67,51,78,48,26,50,57,81,42,71,63,84,88,81,83,93,77,80,97,79,91,87,83,91,86,89,83,83,87,83,89,82,90,79,88,85,80,88,88,74,94,69,81,79,84,75,46,62,58,40,71,47,79,72,47,90,51,30,26,40,34,34,5,39,81,63,6,35,82,64,18,10,20,27,37,37,39,53,26,86,91,38,29,34,35,37,29,35,7,18,40,65,86,49,45,58,83,42,46,88,63,44,52,36,36,39,33,38,32,77,50,49,40,30,43,18,39,47,55,65,43,70,95,36,48,28,32,30,33,56,89,38,50,92,32,36,39,39,62,66,53,45,22,56,61,52,27,100,40,73,71,53,19,51,52,47,45,45,44,33,41,77,67,39,53,32,56,76,34,74,56,74,46,57,46,52,76,62,38,76,46,74,51,48,84,43,59,35,31,33,36,70,32,28,12,47,36,78,38,26,28,23,40,36,25,73,95,63,28,33,28,41,37,32,80,63,35,72,46,96,86,33,82,63,35,45,35,78,62,26,35,71,67,44,32,53,50,31,54,46,51,53,48,72,66,59,47,56,27,41,34,23,25,51,39,79,69,38,68,67,65,47,55,60,47,51,52,59,24,57,51,41,56,56,55,51,45,54,52,49,45,63,63,18,73,49,74,35,41,67,67,60,57,49,74,62,26,90,84,69,30,67,84,45,40,75,38,74,68,46,36,47,34,42,41,38,40,52,46,54,49,49,54,51,31,43,76,69,60,51,28,49,76,57,99,68,28,33,24,43,109

Sequence (842 aa):
MNGHVACKPQGEAAVMAYPPRTPDLPARLHALATGLAELAPPGLIETSLGLASLQLCFDPQTTDHQAMARAIEQAWATASVAPPPPGRLLDVPVVYGGEHGPDLAFVAQRAGLSPTQFIARHCARPLPCRCLGFTPGFPYLEGLDPDLACPRLDSPRPDLPPGAVGLGGDQTGLYPLGGPGGWRIIGRTPLLFYHPRRDPPCLVAPGDMIRFRPVADSHFPAPPAARNRWSQDGLAALSVLRSGGLCLVQDAGRFGRSRLGLPQSGALDQQALAVANALVGNATTDAALELTLLGPRFKVVRPLLAAVCGAGPSPRLDGQPLAMWRAHLLLPDQELSFGPPKGGARAVLALSGGVAVEPELGSRAAYPLGRIGAPLAVGEVVRVGPGGWQGQGGALPPELVPAAADGAITLRAVAGPNEEMFPATALAVLAQSEFTLDERADRRGARLRGPAINARPESAGAAKSERRPPRRGADHPRRPGAGAAARTNHGRVSENRHDHRPRPGSAGPGPARRAPALPADRTRRGRGRHPSTFASNPRNDRGPASMKPGETIPLGGPVSFLVGENSGRFPRGHGLIIQSRGSVAIIDTGAGQDVLAPWAAQVDLVLNSHSHADHAAGNWLFADRQILVPRNSFADSGDMRRLSLRYMKTDRQAAGWRKLAREEVGMRPQRPSGFFRPNEEIAIGGVRVIALDAPGHTADHTCFYLPEQGLVWSGDIDLSGFGPWYANPESDIDQFRRAVRMLIELDPKIIAPAHNPPLGQNVRQRLSAYLAVIDRRQEALVELLRQPKTWPMIVDAALIYGQAAIAQPLFRYFESQMIGKHLDELLAQGAVVCQEGLFSAV

InterPro domains:
  IPR001279 Metallo-beta-lactamase [PF00753] (577-755)
  IPR001279 Metallo-beta-lactamase [SM00849] (572-755)
  IPR003778 Carboxyltransferase domain, subdomain A and B [PF02626] (260-452)
  IPR003778 Carboxyltransferase domain, subdomain A and B [SM00797] (259-504)
  IPR003833 Carboxyltransferase domain, subdomain C and D [PF02682] (8-203)
  IPR003833 Carboxyltransferase domain, subdomain C and D [SM00796] (5-204)
  IPR010016 5-oxoprolinase subunit B [PTHR34698] (1-219)
  IPR010016 5-oxoprolinase subunit B [TIGR00370] (19-212)
  IPR029000 Cyclophilin-like domain superfamily [G3DSA:2.40.100.10] (88-223)
  IPR029000 Cyclophilin-like domain superfamily [G3DSA:2.40.100.10] (409-482)
  IPR029000 Cyclophilin-like domain superfamily [SSF50891] (91-216)
  IPR036866 Ribonuclease Z/Hydroxyacylglutathione hydrolase-like [G3DSA:3.60.15.10] (559-783)
  IPR036866 Ribonuclease Z/Hydroxyacylglutathione hydrolase-like [SSF56281] (535-800)

Organism: Desulfarculus baarsii (strain ATCC 33931 / DSM 2075 / LMG 7858 / VKM B-1802 / 2st14) (NCBI:txid644282)

Mean predicted aligned error: 17.36 Å

Foldseek 3Di:
DFDDWDWDDFWWFKIKTAGDDDPLQLLLQVLLQVLLVVVVQWFWQAWADDPGIIMTGGDNVIDGSVSVSVSSRVSSVVRDSPRPDFAAEDAFEWAFDDPFQPCLCVLQVQLVHDSVVLVCLLQVDWWAQSFAWLAFLWTKTADRDQSSADAFAPAWDQWAAAQFWFHHGRTTTGHLQIGTGRTRTGTGTLDNQAALPDVVRGPDARRYIYGYDYDNDDDRDHHDAQAFAFDPQFAFFKAFQFQWPFKWWFFCFQIHCLRRQDFRAGALPLVLQQLFQVLQPHHSRFIWIKAWFFGTKIFTAAWWKKAKADFAQQKDKQNHGDDHQHIDIDHGRIMIGGHGTPFFTIMTMAIRQGFGTDAGNNTSGDDRSSSYHDRDDHRDTTTGHPDGRDDHGDGDDPVPRADGPDADDDWAWAFRPVQVQFDVVLVCCVNPWFWWWDPPADSLATATDTDDRDGDPVCPPPFDKDARHNDSHHDDHDDDDDGRTRIDRDDDGTGTDDDDHGGPNGHDTHDDDDDDDDDDDDDDDDDDDDDDDDADDDDDDDDDDGDDQLDWDDLDDQKTKHQAPPRLAPVAWIWIWGDAQQAIEIEFPLRDDVNCLVCLVRHQEYEYLAQDLSRCQRVVSNQVHAYAFAPVCLVPRLPLQSVLVQFDVDPVSSVVSSCCSCPPSNHHRHHHPYYDYAQDWDATNNFTWGFHCQAQLANRRTWIAGVVSLEIAREQCALDPLARARLGLRHALVSNVVNLVVCLVSVRQWYDYTRDHIDRPCSNVSSVSRNCVLVVLLVVLQVVQQDWDALVVSLCVVSRNDNVQCVDVNVSSSSSSSVVNSQVVCVVVQQWDADPRIIHGD

Secondary structure (DSSP, 8-state):
--PPPEEEE-SSSEEEEE----TTHHHHHHHHHHHHHHH--TTEEEEEE-SS-EEEEE-TTT--HHHHHHHHHHHHHH---PPPPPPPEEEEEEEESGGG-TTHHHHHHHTT--HHHHHHHHHSS-EEEEEE-SSTT-EEE----GGG-BPPPSS-BS---TTEEEE-BS-EEEESS---B-SEEEEE----SB-TTSSSSBSS-TT-EEEEEEES----PPPPPP---B-TTPEEEEEEEE--SEEEEE-S--TT-GGGT----S-S-HHHHHHHHHHTT--TTS-EEEEESS--EEEE-S-EEEEEEES---EEETTEEPPSSBEEEEPTT-EEEE-S-SS-SEEEEEETT-B-BPPBTTB---BGGGTBS-BPPTT-EEEE-S----S---B--TTTSPPP--S-----EEEPTTGGGS-HHHHHHHHHS--EEPTT--SS---EESS--PPPGGGTT----EEPPP-SS------SS----SEESS---EEE---SS--GGG--S----------S-------------------S---SS---TT-EEEEETTEEEE--GGGG-SS---EEEEEETTEEEEE-STT-HHHHGGGTTT-SEEE-SSS-HHHHTTGGGGTTSEEEEETTTTTTTT-HHHHHHHH-SSHHHHHHHHHHIIIII-------SEEE-TT-EEEETTEEEEEEE-TTSSTT-EEEEETTTTEEEEET----TT-----STT--HHHHHHHHHHHHHH--SEEEESSS--B-SSHHHHHHHHHHHHHHHHHHHHHHTTS-EEHHHHHTT-TTT-HHHHTSHHHHHHHHHHHHHHHHHHHHTTSEEEETTEEEE-

Radius of gyration: 31.0 Å; Cα contacts (8 Å, |Δi|>4): 1983; chains: 1; bounding box: 96×58×75 Å